Protein AF-A0AAV6NE86-F1 (afdb_monomer_lite)

Secondary structure (DSSP, 8-state):
--HHHHHHHHHHHHHHHHHHHHHS--------SSPPPBTTTBTHHHHHHSGGGHHHHHHHHHHHSTTSEEEEEETTTEEEEEE--HHHHHIIIIITGGG---HHHHHHHHHHHHTTSTTT--HHHHHHHHHHHHHHHH-HHHHHHHHHHHHHHIIIIIHHHHHHHHHTT--EEHHHHHHHHHHHHHHHHHHS----SSSTTS-TTHHHHHHHHHHHHHHHHGGG-SSTTHHHHHHHTT-THHHHHHHHHHHHHHHHHHHHHHHHHHHHH-------SHHHHHHH-TT---HHHHHHHHHHHHHHHHHHHHHHHHHHHHHHHT-HHHHHHHHHHHHHHHHHHTPPTTPPPPHHHHHH-HHHHHHHHHHHHHS-SS--EEEE-SS-EE-TTS-EE-TT-EEEE-HHHHHT-HHHH-TTTTS--GGGGEETTEEPPPPTTTSGGG--GGG--TTHHHHHHHHHHHHHHHHHHEEEEES-SSSPPPEEESSSEEETT--EEEEEE-TT--PPP-PPPPP------TTSSTTS-SS----------S-EEEEETTEEEEEEE--S----TTS-HHHHHHHTT-HHHHT---SSTT-B-SS-EEEEEE-TTSSEEEEEETTTTEEEEEETTTTEEEEEEE-SS-EEEEEE-SSSTTEEEEEETTSEEEEEETTEEEEEEE-SS-EEEEEEETTTTEEEEEESSSEEEEEETTTTEEEEEEEPSSSSEEEEEE-TTT-EEEEEETTSEEEEEETTS-SSEEEEEESSGGGT-SSPPEEEEEE-SSSSSEEEEEETTSEEEEEETT-SSEEEEEE-SS-----EEEEE--TT-SSPEEEEE-SS-EEEE-TTT--EEEEE--SSS-EEEEEE-TTSSEEEEEESSSB--EEE-TTT-PPPGGGTHHHHHHHHHHHS----TTTTEEEEEHHHHHHTT-GGGTTSTTSEEETTEEEEEHHHHHHHHHHH-TTHHHHHHHHHHHHHHHHHHHHHT-

Structure (mmCIF, N/CA/C/O backbone):
data_AF-A0AAV6NE86-F1
#
_entry.id   AF-A0AAV6NE86-F1
#
loop_
_atom_site.group_PDB
_atom_site.id
_atom_site.type_symbol
_atom_site.label_atom_id
_atom_site.label_alt_id
_atom_site.label_comp_id
_atom_site.label_asym_id
_atom_site.label_entity_id
_atom_site.label_seq_id
_atom_site.pdbx_PDB_ins_code
_atom_site.Cartn_x
_atom_site.Cartn_y
_atom_site.Cartn_z
_atom_site.occupancy
_atom_site.B_iso_or_equiv
_atom_site.auth_seq_id
_atom_site.auth_comp_id
_atom_site.auth_asym_id
_atom_site.auth_atom_id
_atom_site.pdbx_PDB_model_num
ATOM 1 N N . MET A 1 1 ? 44.691 40.812 -52.813 1.00 49.66 1 MET A N 1
ATOM 2 C CA . MET A 1 1 ? 43.384 41.120 -52.180 1.00 49.66 1 MET A CA 1
ATOM 3 C C . MET A 1 1 ? 42.414 39.935 -52.350 1.00 49.66 1 MET A C 1
ATOM 5 O O . MET A 1 1 ? 41.207 40.100 -52.231 1.00 49.66 1 MET A O 1
ATOM 9 N N . ASP A 1 2 ? 42.931 38.711 -52.539 1.00 48.22 2 ASP A N 1
ATOM 10 C CA . ASP A 1 2 ? 42.205 37.629 -53.237 1.00 48.22 2 ASP A CA 1
ATOM 11 C C . ASP A 1 2 ? 41.747 36.470 -52.336 1.00 48.22 2 ASP A C 1
ATOM 13 O O . ASP A 1 2 ? 41.069 35.543 -52.777 1.00 48.22 2 ASP A O 1
ATOM 17 N N . ILE A 1 3 ? 42.058 36.540 -51.039 1.00 52.94 3 ILE A N 1
ATOM 18 C CA . ILE A 1 3 ? 41.616 35.549 -50.041 1.00 52.94 3 ILE A CA 1
ATOM 19 C C . ILE A 1 3 ? 40.160 35.823 -49.604 1.00 52.94 3 ILE A C 1
ATOM 21 O O . ILE A 1 3 ? 39.431 34.913 -49.221 1.00 52.94 3 ILE A O 1
ATOM 25 N N . SER A 1 4 ? 39.692 37.070 -49.736 1.00 57.72 4 SER A N 1
ATOM 26 C CA . SER A 1 4 ? 38.316 37.471 -49.406 1.00 57.72 4 SER A CA 1
ATOM 27 C C . SER A 1 4 ? 37.292 36.912 -50.405 1.00 57.72 4 SER A C 1
ATOM 29 O O . SER A 1 4 ? 36.271 36.353 -50.006 1.00 57.72 4 SER A O 1
ATOM 31 N N . ALA A 1 5 ? 37.591 36.979 -51.707 1.00 57.41 5 ALA A N 1
ATOM 32 C CA . ALA A 1 5 ? 36.665 36.554 -52.757 1.00 57.41 5 ALA A CA 1
ATOM 33 C C . ALA A 1 5 ? 36.479 35.029 -52.802 1.00 57.41 5 ALA A C 1
ATOM 35 O O . ALA A 1 5 ? 35.362 34.549 -52.979 1.00 57.41 5 ALA A O 1
ATOM 36 N N . THR A 1 6 ? 37.549 34.260 -52.582 1.00 60.69 6 THR A N 1
ATOM 37 C CA . THR A 1 6 ? 37.505 32.788 -52.550 1.00 60.69 6 THR A CA 1
ATOM 38 C C . THR A 1 6 ? 36.784 32.262 -51.310 1.00 60.69 6 THR A C 1
ATOM 40 O O . THR A 1 6 ? 35.964 31.354 -51.430 1.00 60.69 6 THR A O 1
ATOM 43 N N . ALA A 1 7 ? 36.990 32.877 -50.141 1.00 63.50 7 ALA A N 1
ATOM 44 C CA . ALA A 1 7 ? 36.232 32.553 -48.933 1.00 63.50 7 ALA A CA 1
ATOM 45 C C . ALA A 1 7 ? 34.741 32.910 -49.073 1.00 63.50 7 ALA A C 1
ATOM 47 O O . ALA A 1 7 ? 33.882 32.138 -48.645 1.00 63.50 7 ALA A O 1
ATOM 48 N N . PHE A 1 8 ? 34.418 34.036 -49.718 1.00 69.31 8 PHE A N 1
ATOM 49 C CA . PHE A 1 8 ? 33.035 34.449 -49.964 1.00 69.31 8 PHE A CA 1
ATOM 50 C C . PHE A 1 8 ? 32.337 33.550 -50.996 1.00 69.31 8 PHE A C 1
ATOM 52 O O . PHE A 1 8 ? 31.197 33.141 -50.782 1.00 69.31 8 PHE A O 1
ATOM 59 N N . LEU A 1 9 ? 33.027 33.159 -52.073 1.00 66.00 9 LEU A N 1
ATOM 60 C CA . LEU A 1 9 ? 32.539 32.177 -53.050 1.00 66.00 9 LEU A CA 1
ATOM 61 C C . LEU A 1 9 ? 32.352 30.793 -52.422 1.00 66.00 9 LEU A C 1
ATOM 63 O O . LEU A 1 9 ? 31.357 30.131 -52.689 1.00 66.00 9 LEU A O 1
ATOM 67 N N . PHE A 1 10 ? 33.246 30.374 -51.526 1.00 73.12 10 PHE A N 1
ATOM 68 C CA . PHE A 1 10 ? 33.111 29.104 -50.816 1.00 73.12 10 PHE A CA 1
ATOM 69 C C . PHE A 1 10 ? 31.950 29.126 -49.810 1.00 73.12 10 PHE A C 1
ATOM 71 O O . PHE A 1 10 ? 31.172 28.180 -49.756 1.00 73.12 10 PHE A O 1
ATOM 78 N N . LEU A 1 11 ? 31.769 30.219 -49.059 1.00 71.62 11 LEU A N 1
ATOM 79 C CA . LEU A 1 11 ? 30.644 30.397 -48.129 1.00 71.62 11 LEU A CA 1
ATOM 80 C C . LEU A 1 11 ? 29.297 30.516 -48.854 1.00 71.62 11 LEU A C 1
ATOM 82 O O . LEU A 1 11 ? 28.306 29.948 -48.395 1.00 71.62 11 LEU A O 1
ATOM 86 N N . THR A 1 12 ? 29.248 31.207 -49.996 1.00 67.56 12 THR A N 1
ATOM 87 C CA . THR A 1 12 ? 28.037 31.303 -50.829 1.00 67.56 12 THR A CA 1
ATOM 88 C C . THR A 1 12 ? 27.734 29.987 -51.540 1.00 67.56 12 THR A C 1
ATOM 90 O O . THR A 1 12 ? 26.573 29.598 -51.584 1.00 67.56 12 THR A O 1
ATOM 93 N N . PHE A 1 13 ? 28.744 29.239 -51.991 1.00 72.44 13 PHE A N 1
ATOM 94 C CA . PHE A 1 13 ? 28.580 27.891 -52.542 1.00 72.44 13 PHE A CA 1
ATOM 95 C C . PHE A 1 13 ? 28.132 26.880 -51.479 1.00 72.44 13 PHE A C 1
ATOM 97 O O . PHE A 1 13 ? 27.242 26.075 -51.739 1.00 72.44 13 PHE A O 1
ATOM 104 N N . LEU A 1 14 ? 28.673 26.954 -50.257 1.00 68.94 14 LEU A N 1
ATOM 105 C CA . LEU A 1 14 ? 28.246 26.129 -49.124 1.00 68.94 14 LEU A CA 1
ATOM 106 C C . LEU A 1 14 ? 26.809 26.470 -48.703 1.00 68.94 14 LEU A C 1
ATOM 108 O O . LEU A 1 14 ? 26.023 25.566 -48.437 1.00 68.94 14 LEU A O 1
ATOM 112 N N . SER A 1 15 ? 26.452 27.758 -48.701 1.00 67.06 15 SER A N 1
ATOM 113 C CA . SER A 1 15 ? 25.092 28.265 -48.474 1.00 67.06 15 SER A CA 1
ATOM 114 C C . SER A 1 15 ? 24.114 27.797 -49.559 1.00 67.06 15 SER A C 1
ATOM 116 O O . SER A 1 15 ? 23.041 27.296 -49.233 1.00 67.06 15 SER A O 1
ATOM 118 N N . LEU A 1 16 ? 24.504 27.866 -50.838 1.00 64.06 16 LEU A N 1
ATOM 119 C CA . LEU A 1 16 ? 23.709 27.409 -51.980 1.00 64.06 16 LEU A CA 1
ATOM 120 C C . LEU A 1 16 ? 23.553 25.883 -51.981 1.00 64.06 16 LEU A C 1
ATOM 122 O O . LEU A 1 16 ? 22.466 25.385 -52.246 1.00 64.06 16 LEU A O 1
ATOM 126 N N . CYS A 1 17 ? 24.597 25.133 -51.619 1.00 59.19 17 CYS A N 1
ATOM 127 C CA . CYS A 1 17 ? 24.528 23.682 -51.446 1.00 59.19 17 CYS A CA 1
ATOM 128 C C . CYS A 1 17 ? 23.658 23.295 -50.246 1.00 59.19 17 CYS A C 1
ATOM 130 O O . CYS A 1 17 ? 22.876 22.356 -50.357 1.00 59.19 17 CYS A O 1
ATOM 132 N N . LEU A 1 18 ? 23.727 24.021 -49.121 1.00 63.84 18 LEU A N 1
ATOM 133 C CA . LEU A 1 18 ? 22.814 23.826 -47.989 1.00 63.84 18 LEU A CA 1
ATOM 134 C C . LEU A 1 18 ? 21.371 24.162 -48.375 1.00 63.84 18 LEU A C 1
ATOM 136 O O . LEU A 1 18 ? 20.464 23.424 -48.009 1.00 63.84 18 LEU A O 1
ATOM 140 N N . TYR A 1 19 ? 21.155 25.241 -49.126 1.00 67.56 19 TYR A N 1
ATOM 141 C CA . TYR A 1 19 ? 19.842 25.643 -49.620 1.00 67.56 19 TYR A CA 1
ATOM 142 C C . TYR A 1 19 ? 19.276 24.592 -50.582 1.00 67.56 19 TYR A C 1
ATOM 144 O O . TYR A 1 19 ? 18.163 24.117 -50.384 1.00 67.56 19 TYR A O 1
ATOM 152 N N . LEU A 1 20 ? 20.065 24.129 -51.554 1.00 55.34 20 LEU A N 1
ATOM 153 C CA . LEU A 1 20 ? 19.674 23.065 -52.476 1.00 55.34 20 LEU A CA 1
ATOM 154 C C . LEU A 1 20 ? 19.482 21.720 -51.760 1.00 55.34 20 LEU A C 1
ATOM 156 O O . LEU A 1 20 ? 18.562 21.002 -52.110 1.00 55.34 20 LEU A O 1
ATOM 160 N N . LEU A 1 21 ? 20.247 21.382 -50.718 1.00 56.59 21 LEU A N 1
ATOM 161 C CA . LEU A 1 21 ? 20.030 20.159 -49.924 1.00 56.59 21 LEU A CA 1
ATOM 162 C C . LEU A 1 21 ? 18.812 20.247 -48.987 1.00 56.59 21 LEU A C 1
ATOM 164 O O . LEU A 1 21 ? 18.189 19.225 -48.701 1.00 56.59 21 LEU A O 1
ATOM 168 N N . LEU A 1 22 ? 18.461 21.445 -48.509 1.00 54.91 22 LEU A N 1
ATOM 169 C CA . LEU A 1 22 ? 17.277 21.686 -47.674 1.00 54.91 22 LEU A CA 1
ATOM 170 C C . LEU A 1 22 ? 15.984 21.811 -48.504 1.00 54.91 22 LEU A C 1
ATOM 172 O O . LEU A 1 22 ? 14.922 21.433 -48.008 1.00 54.91 22 LEU A O 1
ATOM 176 N N . PHE A 1 23 ? 16.067 22.304 -49.749 1.00 53.22 23 PHE A N 1
ATOM 177 C CA . PHE A 1 23 ? 14.921 22.568 -50.635 1.00 53.22 23 PHE A CA 1
ATOM 178 C C . PHE A 1 23 ? 14.809 21.644 -51.861 1.00 53.22 23 PHE A C 1
ATOM 180 O O . PHE A 1 23 ? 13.766 21.656 -52.518 1.00 53.22 23 PHE A O 1
ATOM 187 N N . ALA A 1 24 ? 15.800 20.796 -52.166 1.00 47.47 24 ALA A N 1
ATOM 188 C CA . ALA A 1 24 ? 15.628 19.714 -53.135 1.00 47.47 24 ALA A CA 1
ATOM 189 C C . ALA A 1 24 ? 14.620 18.716 -52.568 1.00 47.47 24 ALA A C 1
ATOM 191 O O . ALA A 1 24 ? 14.929 17.898 -51.703 1.00 47.47 24 ALA A O 1
ATOM 192 N N . SER A 1 25 ? 13.383 18.819 -53.047 1.00 45.72 25 SER A N 1
ATOM 193 C CA . SER A 1 25 ? 12.299 17.910 -52.706 1.00 45.72 25 SER A CA 1
ATOM 194 C C . SER A 1 25 ? 12.696 16.478 -53.083 1.00 45.72 25 SER A C 1
ATOM 196 O O . SER A 1 25 ? 12.828 16.183 -54.276 1.00 45.72 25 SER A O 1
ATOM 198 N N . PRO A 1 26 ? 12.890 15.555 -52.122 1.00 43.66 26 PRO A N 1
ATOM 199 C CA . PRO A 1 26 ? 13.031 14.159 -52.479 1.00 43.66 26 PRO A CA 1
ATOM 200 C C . PRO A 1 26 ? 11.670 13.671 -52.984 1.00 43.66 26 PRO A C 1
ATOM 202 O O . PRO A 1 26 ? 10.640 13.877 -52.332 1.00 43.66 26 PRO A O 1
ATOM 205 N N . LYS A 1 27 ? 11.672 13.035 -54.164 1.00 39.41 27 LYS A N 1
ATOM 206 C CA . LYS A 1 27 ? 10.519 12.321 -54.735 1.00 39.41 27 LYS A CA 1
ATOM 207 C C . LYS A 1 27 ? 9.804 11.541 -53.627 1.00 39.41 27 LYS A C 1
ATOM 209 O O . LYS A 1 27 ? 10.462 10.846 -52.856 1.00 39.41 27 LYS A O 1
ATOM 214 N N . LYS A 1 28 ? 8.471 11.680 -53.557 1.00 40.34 28 LYS A N 1
ATOM 215 C CA . LYS A 1 28 ? 7.574 11.025 -52.586 1.00 40.34 28 LYS A CA 1
ATOM 216 C C . LYS A 1 28 ? 7.933 9.539 -52.427 1.00 40.34 28 LYS A C 1
ATOM 218 O O . LYS A 1 28 ? 7.476 8.710 -53.209 1.00 40.34 28 LYS A O 1
ATOM 223 N N . SER A 1 29 ? 8.722 9.210 -51.406 1.00 34.62 29 SER A N 1
ATOM 224 C CA . SER A 1 29 ? 8.884 7.836 -50.940 1.00 34.62 29 SER A CA 1
ATOM 225 C C . SER A 1 29 ? 7.666 7.488 -50.093 1.00 34.62 29 SER A C 1
ATOM 227 O O . SER A 1 29 ? 7.395 8.135 -49.080 1.00 34.62 29 SER A O 1
ATOM 229 N N . LYS A 1 30 ? 6.904 6.489 -50.538 1.00 38.59 30 LYS A N 1
ATOM 230 C CA . LYS A 1 30 ? 5.772 5.900 -49.817 1.00 38.59 30 LYS A CA 1
ATOM 231 C C . LYS A 1 30 ? 6.273 4.950 -48.714 1.00 38.59 30 LYS A C 1
ATOM 233 O O . LYS A 1 30 ? 5.999 3.758 -48.782 1.00 38.59 30 LYS A O 1
ATOM 238 N N . SER A 1 31 ? 7.012 5.440 -47.714 1.00 39.81 31 SER A N 1
ATOM 239 C CA . SER A 1 31 ? 7.367 4.616 -46.543 1.00 39.81 31 SER A CA 1
ATOM 240 C C . SER A 1 31 ? 6.928 5.279 -45.233 1.00 39.81 31 SER A C 1
ATOM 242 O O . SER A 1 31 ? 7.507 6.275 -44.813 1.00 39.81 31 SER A O 1
ATOM 244 N N . ASN A 1 32 ? 5.863 4.710 -44.666 1.00 42.12 32 ASN A N 1
ATOM 245 C CA . ASN A 1 32 ? 5.254 4.828 -43.336 1.00 42.12 32 ASN A CA 1
ATOM 246 C C . ASN A 1 32 ? 5.657 5.996 -42.404 1.00 42.12 32 ASN A C 1
ATOM 248 O O . ASN A 1 32 ? 6.771 6.093 -41.899 1.00 42.12 32 ASN A O 1
ATOM 252 N N . GLN A 1 33 ? 4.637 6.828 -42.170 1.00 63.97 33 GLN A N 1
ATOM 253 C CA . GLN A 1 33 ? 4.436 7.948 -41.240 1.00 63.97 33 GLN A CA 1
ATOM 254 C C . GLN A 1 33 ? 5.296 7.940 -39.956 1.00 63.97 33 GLN A C 1
ATOM 256 O O . GLN A 1 33 ? 5.118 7.092 -39.090 1.00 63.97 33 GLN A O 1
ATOM 261 N N . GLY A 1 34 ? 6.171 8.947 -39.824 1.00 73.12 34 GLY A N 1
ATOM 262 C CA . GLY A 1 34 ? 7.024 9.258 -38.665 1.00 73.12 34 GLY A CA 1
ATOM 263 C C . GLY A 1 34 ? 7.675 10.645 -38.826 1.00 73.12 34 GLY A C 1
ATOM 264 O O . GLY A 1 34 ? 7.339 11.374 -39.765 1.00 73.12 34 GLY A O 1
ATOM 265 N N . PHE A 1 35 ? 8.615 11.052 -37.957 1.00 82.25 35 PHE A N 1
ATOM 266 C CA . PHE A 1 35 ? 9.333 12.323 -38.158 1.00 82.25 35 PHE A CA 1
ATOM 267 C C . PHE A 1 35 ? 10.110 12.305 -39.484 1.00 82.25 35 PHE A C 1
ATOM 269 O O . PHE A 1 35 ? 10.888 11.394 -39.756 1.00 82.25 35 PHE A O 1
ATOM 276 N N . LYS A 1 36 ? 9.955 13.344 -40.312 1.00 80.38 36 LYS A N 1
ATOM 277 C CA . LYS A 1 36 ? 10.674 13.425 -41.591 1.00 80.38 36 LYS A CA 1
ATOM 278 C C . LYS A 1 36 ? 12.171 13.657 -41.351 1.00 80.38 36 LYS A C 1
ATOM 280 O O . LYS A 1 36 ? 12.570 14.653 -40.745 1.00 80.38 36 LYS A O 1
ATOM 285 N N . HIS A 1 37 ? 12.993 12.745 -41.863 1.00 79.06 37 HIS A N 1
ATOM 286 C CA . HIS A 1 37 ? 14.447 12.797 -41.748 1.00 79.06 37 HIS A CA 1
ATOM 287 C C . HIS A 1 37 ? 15.079 13.388 -43.012 1.00 79.06 37 HIS A C 1
ATOM 289 O O . HIS A 1 37 ? 14.905 12.856 -44.107 1.00 79.06 37 HIS A O 1
ATOM 295 N N . PHE A 1 38 ? 15.842 14.471 -42.858 1.00 79.31 38 PHE A N 1
ATOM 296 C CA . PHE A 1 38 ? 16.691 15.017 -43.916 1.00 79.31 38 PHE A CA 1
ATOM 297 C C . PHE A 1 38 ? 18.085 14.374 -43.856 1.00 79.31 38 PHE A C 1
ATOM 299 O O . PHE A 1 38 ? 18.588 14.115 -42.752 1.00 79.31 38 PHE A O 1
ATOM 306 N N . PRO A 1 39 ? 18.738 14.121 -45.006 1.00 70.19 39 PRO A N 1
ATOM 307 C CA . PRO A 1 39 ? 20.107 13.614 -45.020 1.00 70.19 39 PRO A CA 1
ATOM 308 C C . PRO A 1 39 ? 21.033 14.587 -44.269 1.00 70.19 39 PRO A C 1
ATOM 310 O O . PRO A 1 39 ? 20.902 15.802 -44.394 1.00 70.19 39 PRO A O 1
ATOM 313 N N . ILE A 1 40 ? 21.949 14.048 -43.454 1.00 70.94 40 ILE A N 1
ATOM 314 C CA . ILE A 1 40 ? 22.942 14.769 -42.623 1.00 70.94 40 ILE A CA 1
ATOM 315 C C . ILE A 1 40 ? 22.350 15.541 -41.424 1.00 70.94 40 ILE A C 1
ATOM 317 O O . ILE A 1 40 ? 22.837 15.390 -40.303 1.00 70.94 40 ILE A O 1
ATOM 321 N N . VAL A 1 41 ? 21.290 16.331 -41.614 1.00 76.25 41 VAL A N 1
ATOM 322 C CA . VAL A 1 41 ? 20.736 17.232 -40.576 1.00 76.25 41 VAL A CA 1
ATOM 323 C C . VAL A 1 41 ? 19.583 16.595 -39.771 1.00 76.25 41 VAL A C 1
ATOM 325 O O . VAL A 1 41 ? 19.128 17.147 -38.765 1.00 76.25 41 VAL A O 1
ATOM 328 N N . GLY A 1 42 ? 19.117 15.403 -40.158 1.00 82.94 42 GLY A N 1
ATOM 329 C CA . GLY A 1 42 ? 18.079 14.664 -39.435 1.00 82.94 42 GLY A CA 1
ATOM 330 C C . GLY A 1 42 ? 16.750 15.427 -39.378 1.00 82.94 42 GLY A C 1
ATOM 331 O O . GLY A 1 42 ? 16.276 15.919 -40.393 1.00 82.94 42 GLY A O 1
ATOM 332 N N . THR A 1 43 ? 16.135 15.528 -38.199 1.00 85.00 43 THR A N 1
ATOM 333 C CA . THR A 1 43 ? 14.859 16.224 -37.937 1.00 85.00 43 THR A CA 1
ATOM 334 C C . THR A 1 43 ? 15.037 17.693 -37.530 1.00 85.00 43 THR A C 1
ATOM 336 O O . THR A 1 43 ? 14.054 18.376 -37.239 1.00 85.00 43 THR A O 1
ATOM 339 N N . LEU A 1 44 ? 16.274 18.210 -37.498 1.00 84.00 44 LEU A N 1
ATOM 340 C CA . LEU A 1 44 ? 16.584 19.537 -36.953 1.00 84.00 44 LEU A CA 1
ATOM 341 C C . LEU A 1 44 ? 15.855 20.703 -37.658 1.00 84.00 44 LEU A C 1
ATOM 343 O O . LEU A 1 44 ? 15.367 21.569 -36.934 1.00 84.00 44 LEU A O 1
ATOM 347 N N . PRO A 1 45 ? 15.718 20.760 -39.002 1.00 84.50 45 PRO A N 1
ATOM 348 C CA . PRO A 1 45 ? 15.017 21.872 -39.655 1.00 84.50 45 PRO A CA 1
ATOM 349 C C . PRO A 1 45 ? 13.543 21.969 -39.239 1.00 84.50 45 PRO A C 1
ATOM 351 O O . PRO A 1 45 ? 13.062 23.043 -38.887 1.00 84.50 45 PRO A O 1
ATOM 354 N N . LEU A 1 46 ? 12.839 20.831 -39.196 1.00 84.50 46 LEU A N 1
ATOM 355 C CA . LEU A 1 46 ? 11.439 20.777 -38.761 1.00 84.50 46 LEU A CA 1
ATOM 356 C C . LEU A 1 46 ? 11.286 21.070 -37.273 1.00 84.50 46 LEU A C 1
ATOM 358 O O . LEU A 1 46 ? 10.328 21.731 -36.881 1.00 84.50 46 LEU A O 1
ATOM 362 N N . PHE A 1 47 ? 12.245 20.626 -36.461 1.00 85.69 47 PHE A N 1
ATOM 363 C CA . PHE A 1 47 ? 12.297 20.967 -35.047 1.00 85.69 47 PHE A CA 1
ATOM 364 C C . PHE A 1 47 ? 12.462 22.479 -34.834 1.00 85.69 47 PHE A C 1
ATOM 366 O O . PHE A 1 47 ? 11.782 23.045 -33.988 1.00 85.69 47 PHE A O 1
ATOM 373 N N . LEU A 1 48 ? 13.322 23.156 -35.605 1.00 86.12 48 LEU A N 1
ATOM 374 C CA . LEU A 1 48 ? 13.520 24.606 -35.492 1.00 86.12 48 LEU A CA 1
ATOM 375 C C . LEU A 1 48 ? 12.293 25.406 -35.934 1.00 86.12 48 LEU A C 1
ATOM 377 O O . LEU A 1 48 ? 11.977 26.404 -35.290 1.00 86.12 48 LEU A O 1
ATOM 381 N N . LEU A 1 49 ? 11.597 24.957 -36.982 1.00 86.56 49 LEU A N 1
ATOM 382 C CA . LEU A 1 49 ? 10.352 25.573 -37.452 1.00 86.56 49 LEU A CA 1
ATOM 383 C C . LEU A 1 49 ? 9.199 25.405 -36.453 1.00 86.56 49 LEU A C 1
ATOM 385 O O . LEU A 1 49 ? 8.391 26.314 -36.306 1.00 86.56 49 LEU A O 1
ATOM 389 N N . ASN A 1 50 ? 9.133 24.264 -35.759 1.00 87.56 50 ASN A N 1
ATOM 390 C CA . ASN A 1 50 ? 8.042 23.924 -34.839 1.00 87.56 50 ASN A CA 1
ATOM 391 C C . ASN A 1 50 ? 8.426 24.025 -33.354 1.00 87.56 50 ASN A C 1
ATOM 393 O O . ASN A 1 50 ? 7.675 23.570 -32.494 1.00 87.56 50 ASN A O 1
ATOM 397 N N . ARG A 1 51 ? 9.575 24.627 -33.020 1.00 84.50 51 ARG A N 1
ATOM 398 C CA . ARG A 1 51 ? 10.096 24.694 -31.639 1.00 84.50 51 ARG A CA 1
ATOM 399 C C . ARG A 1 51 ? 9.132 25.345 -30.648 1.00 84.50 51 A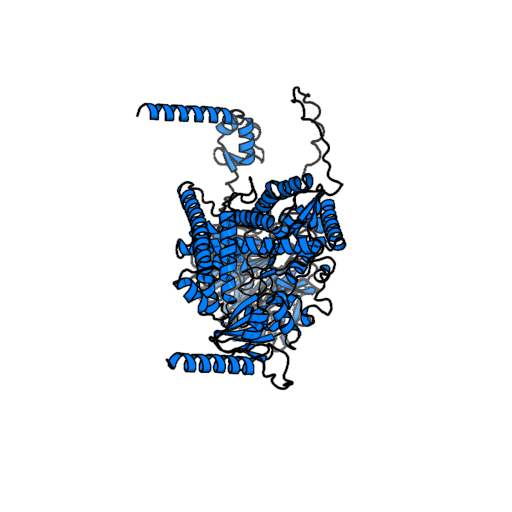RG A C 1
ATOM 401 O O . ARG A 1 51 ? 9.127 24.971 -29.483 1.00 84.50 51 ARG A O 1
ATOM 408 N N . HIS A 1 52 ? 8.351 26.327 -31.099 1.00 84.69 52 HIS A N 1
ATOM 409 C CA . HIS A 1 52 ? 7.372 27.059 -30.289 1.00 84.69 52 HIS A CA 1
ATOM 410 C C . HIS A 1 52 ? 6.083 26.269 -30.066 1.00 84.69 52 HIS A C 1
ATOM 412 O O . HIS A 1 52 ? 5.349 26.577 -29.141 1.00 84.69 52 HIS A O 1
ATOM 418 N N . ARG A 1 53 ? 5.820 25.257 -30.899 1.00 87.88 53 ARG A N 1
ATOM 419 C CA . ARG A 1 53 ? 4.641 24.382 -30.840 1.00 87.88 53 ARG A CA 1
ATOM 420 C C . ARG A 1 53 ? 5.028 22.911 -30.683 1.00 87.88 53 ARG A C 1
ATOM 422 O O . ARG A 1 53 ? 4.414 22.028 -31.271 1.00 87.88 53 ARG A O 1
ATOM 429 N N . PHE A 1 54 ? 6.117 22.645 -29.960 1.00 89.56 54 PHE A N 1
ATOM 430 C CA . PHE A 1 54 ? 6.747 21.322 -29.935 1.00 89.56 54 PHE A CA 1
ATOM 431 C C . PHE A 1 54 ? 5.791 20.207 -29.479 1.00 89.56 54 PHE A C 1
ATOM 433 O O . PHE A 1 54 ? 5.824 19.117 -30.053 1.00 89.56 54 PHE A O 1
ATOM 440 N N . LEU A 1 55 ? 4.932 20.479 -28.490 1.00 90.69 55 LEU A N 1
ATOM 441 C CA . LEU A 1 55 ? 3.956 19.509 -27.979 1.00 90.69 55 LEU A CA 1
ATOM 442 C C . LEU A 1 55 ? 2.899 19.165 -29.034 1.00 90.69 55 LEU A C 1
ATOM 444 O O . LEU A 1 55 ? 2.676 17.988 -29.307 1.00 90.69 55 LEU A O 1
ATOM 448 N N . ASP A 1 56 ? 2.304 20.173 -29.674 1.00 91.06 56 ASP A N 1
ATOM 449 C CA . ASP A 1 56 ? 1.287 19.951 -30.712 1.00 91.06 56 ASP A CA 1
ATOM 450 C C . ASP A 1 56 ? 1.895 19.253 -31.926 1.00 91.06 56 ASP A C 1
ATOM 452 O O . ASP A 1 56 ? 1.392 18.229 -32.376 1.00 91.06 56 ASP A O 1
ATOM 456 N N . TRP A 1 57 ? 3.047 19.738 -32.395 1.00 91.50 57 TRP A N 1
ATOM 457 C CA . TRP A 1 57 ? 3.739 19.170 -33.549 1.00 91.50 57 TRP A CA 1
ATOM 458 C C . TRP A 1 57 ? 4.113 17.701 -33.337 1.00 91.50 57 TRP A C 1
ATOM 460 O O . TRP A 1 57 ? 3.912 16.869 -34.220 1.00 91.50 57 TRP A O 1
ATOM 470 N N . SER A 1 58 ? 4.661 17.352 -32.173 1.00 91.56 58 SER A N 1
ATOM 471 C CA . SER A 1 58 ? 4.986 15.953 -31.889 1.00 91.56 58 SER A CA 1
ATOM 472 C C . SER A 1 58 ? 3.730 15.105 -31.679 1.00 91.56 58 SER A C 1
ATOM 474 O O . SER A 1 58 ? 3.716 13.961 -32.123 1.00 91.56 58 SER A O 1
ATOM 476 N N . THR A 1 59 ? 2.650 15.659 -31.121 1.00 93.00 59 THR A N 1
ATOM 477 C CA . THR A 1 59 ? 1.344 14.983 -31.033 1.00 93.00 59 THR A CA 1
ATOM 478 C C . THR A 1 59 ? 0.776 14.665 -32.419 1.00 93.00 59 THR A C 1
ATOM 480 O O . THR A 1 59 ? 0.381 13.525 -32.655 1.00 93.00 59 THR A O 1
ATOM 483 N N . GLU A 1 60 ? 0.803 15.619 -33.354 1.00 92.06 60 GLU A N 1
ATOM 484 C CA . GLU A 1 60 ? 0.385 15.432 -34.754 1.00 92.06 60 GLU A CA 1
ATOM 485 C C . GLU A 1 60 ? 1.225 14.366 -35.468 1.00 92.06 60 GLU A C 1
ATOM 487 O O . GLU A 1 60 ? 0.714 13.567 -36.252 1.00 92.06 60 GLU A O 1
ATOM 492 N N . VAL A 1 61 ? 2.536 14.330 -35.218 1.00 91.25 61 VAL A N 1
ATOM 493 C CA . VAL A 1 61 ? 3.395 13.292 -35.799 1.00 91.25 61 VAL A CA 1
ATOM 494 C C . VAL A 1 61 ? 3.023 11.920 -35.238 1.00 91.25 61 VAL A C 1
ATOM 496 O O . VAL A 1 61 ? 2.885 10.975 -36.012 1.00 91.25 61 VAL A O 1
ATOM 499 N N . LEU A 1 62 ? 2.833 11.800 -33.921 1.00 92.75 62 LEU A N 1
ATOM 500 C CA . LEU A 1 62 ? 2.507 10.527 -33.272 1.00 92.75 62 LEU A CA 1
ATOM 501 C C . LEU A 1 62 ? 1.117 10.010 -33.656 1.00 92.75 62 LEU A C 1
ATOM 503 O O . LEU A 1 62 ? 0.982 8.807 -33.853 1.00 92.75 62 LEU A O 1
ATOM 507 N N . SER A 1 63 ? 0.115 10.881 -33.810 1.00 90.62 63 SER A N 1
ATOM 508 C CA . SER A 1 63 ? -1.235 10.475 -34.231 1.00 90.62 63 SER A CA 1
ATOM 509 C C . SER A 1 63 ? -1.252 9.915 -35.655 1.00 90.62 63 SER A C 1
ATOM 511 O O . SER A 1 63 ? -1.984 8.970 -35.945 1.00 90.62 63 SER A O 1
ATOM 513 N N . ASN A 1 64 ? -0.385 10.439 -36.526 1.00 88.81 64 ASN A N 1
ATOM 514 C CA . ASN A 1 64 ? -0.197 9.924 -37.877 1.00 88.81 64 ASN A CA 1
ATOM 515 C C . ASN A 1 64 ? 0.573 8.592 -37.919 1.00 88.81 64 ASN A C 1
ATOM 517 O O . ASN A 1 64 ? 0.524 7.915 -38.938 1.00 88.81 64 ASN A O 1
ATOM 521 N N . CYS A 1 65 ? 1.289 8.197 -36.861 1.00 87.62 65 CYS A N 1
ATOM 522 C CA . CYS A 1 65 ? 2.026 6.928 -36.820 1.00 87.62 65 CYS A CA 1
ATOM 523 C C . CYS A 1 65 ? 1.086 5.765 -36.471 1.00 87.62 65 CYS A C 1
ATOM 525 O O . CYS A 1 65 ? 0.255 5.885 -35.575 1.00 87.62 65 CYS A O 1
ATOM 527 N N . GLN A 1 66 ? 1.240 4.594 -37.098 1.00 84.12 66 GLN A N 1
ATOM 528 C CA . GLN A 1 66 ? 0.376 3.434 -36.815 1.00 84.12 66 GLN A CA 1
ATOM 529 C C . GLN A 1 66 ? 0.528 2.895 -35.381 1.00 84.12 66 GLN A C 1
ATOM 531 O O . GLN A 1 66 ? -0.448 2.463 -34.773 1.00 84.12 66 GLN A O 1
ATOM 536 N N . THR A 1 67 ? 1.739 2.940 -34.829 1.00 86.62 67 THR A N 1
ATOM 537 C CA . THR A 1 67 ? 2.061 2.445 -33.482 1.00 86.62 67 THR A CA 1
ATOM 538 C C . THR A 1 67 ? 2.020 3.535 -32.410 1.00 86.62 67 THR A C 1
ATOM 540 O O . THR A 1 67 ? 2.296 3.245 -31.250 1.00 86.62 67 THR A O 1
ATOM 543 N N . ASN A 1 68 ? 1.694 4.785 -32.770 1.00 92.50 68 ASN A N 1
ATOM 544 C CA . ASN A 1 68 ? 1.858 5.977 -31.928 1.00 92.50 68 ASN A CA 1
ATOM 545 C C . ASN A 1 68 ? 3.300 6.171 -31.401 1.00 92.50 68 ASN A C 1
ATOM 547 O O . ASN A 1 68 ? 3.497 6.790 -30.354 1.00 92.50 68 ASN A O 1
ATOM 551 N N . THR A 1 69 ? 4.308 5.654 -32.109 1.00 92.56 69 THR A N 1
ATOM 552 C CA . THR A 1 69 ? 5.734 5.773 -31.770 1.00 92.56 69 THR A CA 1
ATOM 553 C C . THR A 1 69 ? 6.512 6.267 -32.984 1.00 92.56 69 THR A C 1
ATOM 555 O O . THR A 1 69 ? 6.296 5.793 -34.097 1.00 92.56 69 THR A O 1
ATOM 558 N N . ALA A 1 70 ? 7.429 7.216 -32.781 1.00 92.06 70 ALA A N 1
ATOM 559 C CA . ALA A 1 70 ? 8.232 7.802 -33.848 1.00 92.06 70 ALA A CA 1
ATOM 560 C C . ALA A 1 70 ? 9.700 7.990 -33.436 1.00 92.06 70 ALA A C 1
ATOM 562 O O . ALA A 1 70 ? 10.015 8.424 -32.325 1.00 92.06 70 ALA A O 1
ATOM 563 N N . VAL A 1 71 ? 10.613 7.713 -34.370 1.00 90.00 71 VAL A N 1
ATOM 564 C CA . VAL A 1 71 ? 12.059 7.891 -34.177 1.00 90.00 71 VAL A CA 1
ATOM 565 C C . VAL A 1 71 ? 12.454 9.336 -34.472 1.00 90.00 71 VAL A C 1
ATOM 567 O O . VAL A 1 71 ? 12.073 9.920 -35.483 1.00 90.00 71 VAL A O 1
ATOM 570 N N . PHE A 1 72 ? 13.258 9.924 -33.595 1.00 86.69 72 PHE A N 1
ATOM 571 C CA . PHE A 1 72 ? 13.711 11.303 -33.667 1.00 86.69 72 PHE A CA 1
ATOM 572 C C . PHE A 1 72 ? 15.243 11.375 -33.693 1.00 86.69 72 PHE A C 1
ATOM 574 O O . PHE A 1 72 ? 15.934 10.804 -32.848 1.00 86.69 72 PHE A O 1
ATOM 581 N N . ARG A 1 73 ? 15.804 12.121 -34.655 1.00 84.75 73 ARG A N 1
ATOM 582 C CA . ARG A 1 73 ? 17.256 12.173 -34.887 1.00 84.75 73 ARG A CA 1
ATOM 583 C C . ARG A 1 73 ? 17.747 13.593 -35.149 1.00 84.75 73 ARG A C 1
ATOM 585 O O . ARG A 1 73 ? 17.387 14.171 -36.164 1.00 84.75 73 ARG A O 1
ATOM 592 N N . ARG A 1 74 ? 18.633 14.126 -34.304 1.00 82.56 74 ARG A N 1
ATOM 593 C CA . ARG A 1 74 ? 19.335 15.409 -34.504 1.00 82.56 74 ARG A CA 1
ATOM 594 C C . ARG A 1 74 ? 20.861 15.222 -34.537 1.00 82.56 74 ARG A C 1
ATOM 596 O O . ARG A 1 74 ? 21.368 14.252 -33.965 1.00 82.56 74 ARG A O 1
ATOM 603 N N . PRO A 1 75 ? 21.607 16.164 -35.146 1.00 74.44 75 PRO A N 1
ATOM 604 C CA . PRO A 1 75 ? 23.065 16.218 -35.050 1.00 74.44 75 PRO A CA 1
ATOM 605 C C . PRO A 1 75 ? 23.561 16.257 -33.592 1.00 74.44 75 PRO A C 1
ATOM 607 O O . PRO A 1 75 ? 22.854 16.717 -32.695 1.00 74.44 75 PRO A O 1
ATOM 610 N N . GLY A 1 76 ? 24.791 15.787 -33.350 1.00 69.50 76 GLY A N 1
ATOM 611 C CA . GLY A 1 76 ? 25.405 15.782 -32.013 1.00 69.50 76 GLY A CA 1
ATOM 612 C C . GLY A 1 76 ? 25.039 14.579 -31.133 1.00 69.50 76 GLY A C 1
ATOM 613 O O . GLY A 1 76 ? 24.884 14.745 -29.927 1.00 69.50 76 GLY A O 1
ATOM 614 N N . LYS A 1 77 ? 24.886 13.382 -31.728 1.00 72.44 77 LYS A N 1
ATOM 615 C CA . LYS A 1 77 ? 24.488 12.124 -31.051 1.00 72.44 77 LYS A CA 1
ATOM 616 C C . LYS A 1 77 ? 23.130 12.196 -30.329 1.00 72.44 77 LYS A C 1
ATOM 618 O O . LYS A 1 77 ? 22.873 11.452 -29.391 1.00 72.44 77 LYS A O 1
ATOM 623 N N . VAL A 1 78 ? 22.234 13.082 -30.768 1.00 79.88 78 VAL A N 1
ATOM 624 C CA . VAL A 1 78 ? 20.880 13.200 -30.210 1.00 79.88 78 VAL A CA 1
ATOM 625 C C . VAL A 1 78 ? 19.936 12.301 -30.999 1.00 79.88 78 VAL A C 1
ATOM 627 O O . VAL A 1 78 ? 19.250 12.746 -31.918 1.00 79.88 78 VAL A O 1
ATOM 630 N N . HIS A 1 79 ? 19.934 11.017 -30.659 1.00 87.00 79 HIS A N 1
ATOM 631 C CA . HIS A 1 79 ? 19.040 10.014 -31.233 1.00 87.00 79 HIS A CA 1
ATOM 632 C C . HIS A 1 79 ? 18.068 9.531 -30.159 1.00 87.00 79 HIS A C 1
ATOM 634 O O . HIS A 1 79 ? 18.459 9.395 -28.998 1.00 87.00 79 HIS A O 1
ATOM 640 N N . GLY A 1 80 ? 16.811 9.307 -30.524 1.00 89.81 80 GLY A N 1
ATOM 641 C CA . GLY A 1 80 ? 15.824 8.841 -29.568 1.00 89.81 80 GLY A CA 1
ATOM 642 C C . GLY A 1 80 ? 14.481 8.486 -30.169 1.00 89.81 80 GLY A C 1
ATOM 643 O O . GLY A 1 80 ? 14.254 8.653 -31.363 1.00 89.81 80 GLY A O 1
ATOM 644 N N . VAL A 1 81 ? 13.594 7.997 -29.317 1.00 93.44 81 VAL A N 1
ATOM 645 C CA . VAL A 1 81 ? 12.233 7.588 -29.654 1.00 93.44 81 VAL A CA 1
ATOM 646 C C . VAL A 1 81 ? 11.261 8.422 -28.832 1.00 93.44 81 VAL A C 1
ATOM 648 O O . VAL A 1 81 ? 11.476 8.630 -27.639 1.00 93.44 81 VAL A O 1
ATOM 651 N N . ILE A 1 82 ? 10.201 8.911 -29.469 1.00 94.75 82 ILE A N 1
ATOM 652 C CA . ILE A 1 82 ? 9.072 9.552 -28.797 1.00 94.75 82 ILE A CA 1
ATOM 653 C C . ILE A 1 82 ? 7.862 8.641 -28.987 1.00 94.75 82 ILE A C 1
ATOM 655 O O . ILE A 1 82 ? 7.589 8.212 -30.106 1.00 94.75 82 ILE A O 1
ATOM 659 N N . THR A 1 83 ? 7.152 8.325 -27.908 1.00 95.31 83 THR A N 1
ATOM 660 C CA . THR A 1 83 ? 6.017 7.397 -27.935 1.00 95.31 83 THR A CA 1
ATOM 661 C C . THR A 1 83 ? 4.812 7.938 -27.174 1.00 95.31 83 THR A C 1
ATOM 663 O O . THR A 1 83 ? 4.939 8.626 -26.159 1.00 95.31 83 THR A O 1
ATOM 666 N N . ALA A 1 84 ? 3.629 7.598 -27.669 1.00 95.62 84 ALA A N 1
ATOM 667 C CA . ALA A 1 84 ? 2.359 7.706 -26.971 1.00 95.62 84 ALA A CA 1
ATOM 668 C C . ALA A 1 84 ? 1.681 6.328 -26.828 1.00 95.62 84 ALA A C 1
ATOM 670 O O . ALA A 1 84 ? 0.479 6.260 -26.604 1.00 95.62 84 ALA A O 1
ATOM 671 N N . ASN A 1 85 ? 2.418 5.223 -26.976 1.00 94.94 85 ASN A N 1
ATOM 672 C CA . ASN A 1 85 ? 1.878 3.867 -26.882 1.00 94.94 85 ASN A CA 1
ATOM 673 C C . ASN A 1 85 ? 1.906 3.346 -25.426 1.00 94.94 85 ASN A C 1
ATOM 675 O O . ASN A 1 85 ? 2.997 3.199 -24.870 1.00 94.94 85 ASN A O 1
ATOM 679 N N . PRO A 1 86 ? 0.756 3.000 -24.810 1.00 95.12 86 PRO A N 1
ATOM 680 C CA . PRO A 1 86 ? 0.703 2.508 -23.431 1.00 95.12 86 PRO A CA 1
ATOM 681 C C . PRO A 1 86 ? 1.558 1.262 -23.161 1.00 95.12 86 PRO A C 1
ATOM 683 O O . PRO A 1 86 ? 2.139 1.155 -22.084 1.00 95.12 86 PRO A O 1
ATOM 686 N N . LEU A 1 87 ? 1.681 0.347 -24.130 1.00 95.00 87 LEU A N 1
ATOM 687 C CA . LEU A 1 87 ? 2.486 -0.874 -23.974 1.00 95.00 87 LEU A CA 1
ATOM 688 C C . LEU A 1 87 ? 3.979 -0.548 -23.882 1.00 95.00 87 LEU A C 1
ATOM 690 O O . LEU A 1 87 ? 4.702 -1.112 -23.065 1.00 95.00 87 LEU A O 1
ATOM 694 N N . VAL A 1 88 ? 4.433 0.417 -24.684 1.00 94.81 88 VAL A N 1
ATOM 695 C CA . VAL A 1 88 ? 5.809 0.920 -24.634 1.00 94.81 88 VAL A CA 1
ATOM 696 C C . VAL A 1 88 ? 6.061 1.651 -23.310 1.00 94.81 88 VAL A C 1
ATOM 698 O O . VAL A 1 88 ? 7.122 1.496 -22.711 1.00 94.81 88 VAL A O 1
ATOM 701 N N . VAL A 1 89 ? 5.076 2.403 -22.807 1.00 95.62 89 VAL A N 1
ATOM 702 C CA . VAL A 1 89 ? 5.162 3.070 -21.497 1.00 95.62 89 VAL A CA 1
ATOM 703 C C . VAL A 1 89 ? 5.260 2.060 -20.351 1.00 95.62 89 VAL A C 1
ATOM 705 O O . VAL A 1 89 ? 6.096 2.241 -19.464 1.00 95.62 89 VAL A O 1
ATOM 708 N N . GLU A 1 90 ? 4.463 0.987 -20.364 1.00 95.62 90 GLU A N 1
ATOM 709 C CA . GLU A 1 90 ? 4.591 -0.104 -19.387 1.00 95.62 90 GLU A CA 1
ATOM 710 C C . GLU A 1 90 ? 5.962 -0.777 -19.472 1.00 95.62 90 GLU A C 1
ATOM 712 O O . GLU A 1 90 ? 6.576 -1.051 -18.435 1.00 95.62 90 GLU A O 1
ATOM 717 N N . HIS A 1 91 ? 6.485 -0.961 -20.686 1.00 94.88 91 HIS A N 1
ATOM 718 C CA . HIS A 1 91 ? 7.802 -1.556 -20.875 1.00 94.88 91 HIS A CA 1
ATOM 719 C C . HIS A 1 91 ? 8.913 -0.735 -20.214 1.00 94.88 91 HIS A C 1
ATOM 721 O O . HIS A 1 91 ? 9.701 -1.239 -19.417 1.00 94.88 91 HIS A O 1
ATOM 727 N N . ILE A 1 92 ? 8.912 0.573 -20.473 1.00 94.19 92 ILE A N 1
ATOM 728 C CA . ILE A 1 92 ? 9.919 1.506 -19.956 1.00 94.19 92 ILE A CA 1
ATOM 729 C C . ILE A 1 92 ? 9.814 1.674 -18.434 1.00 94.19 92 ILE A C 1
ATOM 731 O O . ILE A 1 92 ? 10.829 1.768 -17.745 1.00 94.19 92 ILE A O 1
ATOM 735 N N . LEU A 1 93 ? 8.594 1.770 -17.896 1.00 93.62 93 LEU A N 1
ATOM 736 C CA . LEU A 1 93 ? 8.375 2.148 -16.496 1.00 93.62 93 LEU A CA 1
ATOM 737 C C . LEU A 1 93 ? 8.264 0.961 -15.535 1.00 93.62 93 LEU A C 1
ATOM 739 O O . LEU A 1 93 ? 8.410 1.167 -14.328 1.00 93.62 93 LEU A O 1
ATOM 743 N N . LYS A 1 94 ? 7.994 -0.253 -16.030 1.00 92.81 94 LYS A N 1
ATOM 744 C CA . LYS A 1 94 ? 7.759 -1.437 -15.193 1.00 92.81 94 LYS A CA 1
ATOM 745 C C . LYS A 1 94 ? 8.575 -2.653 -15.623 1.00 92.81 94 LYS A C 1
ATOM 747 O O . LYS A 1 94 ? 9.303 -3.170 -14.783 1.00 92.81 94 LYS A O 1
ATOM 752 N N . THR A 1 95 ? 8.473 -3.125 -16.869 1.00 91.44 95 THR A N 1
ATOM 753 C CA . THR A 1 95 ? 9.089 -4.419 -17.245 1.00 91.44 95 THR A CA 1
ATOM 754 C C . THR A 1 95 ? 10.615 -4.343 -17.354 1.00 91.44 95 THR A C 1
ATOM 756 O O . THR A 1 95 ? 11.294 -5.241 -16.872 1.00 91.44 95 THR A O 1
ATOM 759 N N . GLN A 1 96 ? 11.160 -3.266 -17.934 1.00 92.25 96 GLN A N 1
ATOM 760 C CA . GLN A 1 96 ? 12.597 -3.051 -18.158 1.00 92.25 96 GLN A CA 1
ATOM 761 C C . GLN A 1 96 ? 13.107 -1.776 -17.469 1.00 92.25 96 GLN A C 1
ATOM 763 O O . GLN A 1 96 ? 13.945 -1.043 -17.993 1.00 92.25 96 GLN A O 1
ATOM 768 N N . PHE A 1 97 ? 12.615 -1.501 -16.257 1.00 92.25 97 PHE A N 1
ATOM 769 C CA . PHE A 1 97 ? 12.902 -0.265 -15.519 1.00 92.25 97 PHE A CA 1
ATOM 770 C C . PHE A 1 97 ? 14.406 0.045 -15.371 1.00 92.25 97 PHE A C 1
ATOM 772 O O . PHE A 1 97 ? 14.824 1.190 -15.550 1.00 92.25 97 PHE A O 1
ATOM 779 N N . GLU A 1 98 ? 15.239 -0.961 -15.082 1.00 91.75 98 GLU A N 1
ATOM 780 C CA . GLU A 1 98 ? 16.688 -0.769 -14.899 1.00 91.75 98 GLU A CA 1
ATOM 781 C C . GLU A 1 98 ? 17.427 -0.400 -16.195 1.00 91.75 98 GLU A C 1
ATOM 783 O O . GLU A 1 98 ? 18.484 0.243 -16.146 1.00 91.75 98 GLU A O 1
ATOM 788 N N . ASN A 1 99 ? 16.868 -0.769 -17.354 1.00 94.12 99 ASN A N 1
ATOM 789 C CA . ASN A 1 99 ? 17.429 -0.442 -18.661 1.00 94.12 99 ASN A CA 1
ATOM 790 C C . ASN A 1 99 ? 17.123 1.003 -19.093 1.00 94.12 99 ASN A C 1
ATOM 792 O O . ASN A 1 99 ? 17.791 1.529 -19.983 1.00 94.12 99 ASN A O 1
ATOM 796 N N . TYR A 1 100 ? 16.162 1.671 -18.445 1.00 93.94 100 TYR A N 1
ATOM 797 C CA . TYR A 1 100 ? 15.718 3.026 -18.790 1.00 93.94 100 TYR A CA 1
ATOM 798 C C . TYR A 1 100 ? 15.898 4.051 -17.646 1.00 93.94 100 TYR A C 1
ATOM 800 O O . TYR A 1 100 ? 14.923 4.673 -17.202 1.00 93.94 100 TYR A O 1
ATOM 808 N N . PRO A 1 101 ? 17.138 4.302 -17.170 1.00 93.94 101 PRO A N 1
ATOM 809 C CA . PRO A 1 101 ? 17.427 5.404 -16.244 1.00 93.94 101 PRO A CA 1
ATOM 810 C C . PRO A 1 101 ? 17.150 6.779 -16.881 1.00 93.94 101 PRO A C 1
ATOM 812 O O . PRO A 1 101 ? 16.943 6.890 -18.088 1.00 93.94 101 PRO A O 1
ATOM 815 N N . LYS A 1 102 ? 17.193 7.876 -16.110 1.00 90.06 102 LYS A N 1
ATOM 816 C CA . LYS A 1 102 ? 17.096 9.240 -16.689 1.00 90.06 102 LYS A CA 1
ATOM 817 C C . LYS A 1 102 ? 18.276 9.545 -17.616 1.00 90.06 102 LYS A C 1
ATOM 819 O O . LYS A 1 102 ? 18.108 10.156 -18.673 1.00 90.06 102 LYS A O 1
ATOM 824 N N . GLY A 1 103 ? 19.463 9.073 -17.238 1.00 88.00 103 GLY A N 1
ATOM 825 C CA . GLY A 1 103 ? 20.671 9.127 -18.056 1.00 88.00 103 GLY A CA 1
ATOM 826 C C . GLY A 1 103 ? 21.417 10.462 -18.017 1.00 88.00 103 GLY A C 1
ATOM 827 O O . GLY A 1 103 ? 20.884 11.518 -17.673 1.00 88.00 103 GLY A O 1
ATOM 828 N N . LYS A 1 104 ? 22.695 10.421 -18.422 1.00 86.56 104 LYS A N 1
ATOM 829 C CA . LYS A 1 104 ? 23.656 11.532 -18.265 1.00 86.56 104 LYS A CA 1
ATOM 830 C C . LYS A 1 104 ? 23.202 12.834 -18.922 1.00 86.56 104 LYS A C 1
ATOM 832 O O . LYS A 1 104 ? 23.427 13.909 -18.375 1.00 86.56 104 LYS A O 1
ATOM 837 N N . ARG A 1 105 ? 22.560 12.751 -20.093 1.00 85.19 105 ARG A N 1
ATOM 838 C CA . ARG A 1 105 ? 22.083 13.936 -20.817 1.00 85.19 105 ARG A CA 1
ATOM 839 C C . ARG A 1 105 ? 21.023 14.687 -20.018 1.00 85.19 105 ARG A C 1
ATOM 841 O O . ARG A 1 105 ? 21.150 15.897 -19.878 1.00 85.19 105 ARG A O 1
ATOM 848 N N . PHE A 1 106 ? 20.014 13.981 -19.509 1.00 88.12 106 PHE A N 1
ATOM 849 C CA . PHE A 1 106 ? 18.957 14.583 -18.699 1.00 88.12 106 PHE A CA 1
ATOM 850 C C . PHE A 1 106 ? 19.549 15.192 -17.425 1.00 88.12 106 PHE A C 1
ATOM 852 O O . PHE A 1 106 ? 19.337 16.374 -17.163 1.00 88.12 106 PHE A O 1
ATOM 859 N N . ILE A 1 107 ? 20.388 14.416 -16.727 1.00 90.19 107 ILE A N 1
ATOM 860 C CA . ILE A 1 107 ? 21.013 14.830 -15.467 1.00 90.19 107 ILE A CA 1
ATOM 861 C C . ILE A 1 107 ? 21.849 16.099 -15.651 1.00 90.19 107 ILE A C 1
ATOM 863 O O . ILE A 1 107 ? 21.602 17.089 -14.974 1.00 90.19 107 ILE A O 1
ATOM 867 N N . SER A 1 108 ? 22.759 16.124 -16.630 1.00 88.75 108 SER A N 1
ATOM 868 C CA . SER A 1 108 ? 23.679 17.255 -16.848 1.00 88.75 108 SER A CA 1
ATOM 869 C C . SER A 1 108 ? 23.010 18.572 -17.265 1.00 88.75 108 SER A C 1
ATOM 871 O O . SER A 1 108 ? 23.610 19.637 -17.126 1.00 88.75 108 SER A O 1
ATOM 873 N N . LEU A 1 109 ? 21.799 18.519 -17.832 1.00 88.50 109 LEU A N 1
ATOM 874 C CA . LEU A 1 109 ? 21.074 19.721 -18.256 1.00 88.50 109 LEU A CA 1
ATOM 875 C C . LEU A 1 109 ? 20.359 20.394 -17.082 1.00 88.50 109 LEU A C 1
ATOM 877 O O . LEU A 1 109 ? 20.263 21.624 -17.073 1.00 88.50 109 LEU A O 1
ATOM 881 N N . LEU A 1 110 ? 19.907 19.602 -16.104 1.00 91.12 110 LEU A N 1
ATOM 882 C CA . LEU A 1 110 ? 19.156 20.061 -14.934 1.00 91.12 110 LEU A CA 1
ATOM 883 C C . LEU A 1 110 ? 19.980 20.110 -13.640 1.00 91.12 110 LEU A C 1
ATOM 885 O O . LEU A 1 110 ? 19.513 20.691 -12.668 1.00 91.12 110 LEU A O 1
ATOM 889 N N . GLU A 1 111 ? 21.199 19.562 -13.629 1.00 90.62 111 GLU A N 1
ATOM 890 C CA . GLU A 1 111 ? 22.091 19.498 -12.457 1.00 90.62 111 GLU A CA 1
ATOM 891 C C . GLU A 1 111 ? 22.336 20.864 -11.806 1.00 90.62 111 GLU A C 1
ATOM 893 O O . GLU A 1 111 ? 22.371 20.952 -10.587 1.00 90.62 111 GLU A O 1
ATOM 898 N N . ASP A 1 112 ? 22.421 21.943 -12.590 1.00 89.00 112 ASP A N 1
ATOM 899 C CA . ASP A 1 112 ? 22.624 23.293 -12.044 1.00 89.00 112 ASP A CA 1
ATOM 900 C C . ASP A 1 112 ? 21.450 23.785 -11.176 1.00 89.00 112 ASP A C 1
ATOM 902 O O . ASP A 1 112 ? 21.655 24.631 -10.312 1.00 89.00 112 ASP A O 1
ATOM 906 N N . PHE A 1 113 ? 20.230 23.296 -11.424 1.00 90.94 113 PHE A N 1
ATOM 907 C CA . PHE A 1 113 ? 19.020 23.721 -10.715 1.00 90.94 113 PHE A CA 1
ATOM 908 C C . PHE A 1 113 ? 18.537 22.674 -9.706 1.00 90.94 113 PHE A C 1
ATOM 910 O O . PHE A 1 113 ? 18.243 23.015 -8.569 1.00 90.94 113 PHE A O 1
ATOM 917 N N . LEU A 1 114 ? 18.465 21.401 -10.108 1.00 90.06 114 LEU A N 1
ATOM 918 C CA . LEU A 1 114 ? 17.940 20.305 -9.284 1.00 90.06 114 LEU A CA 1
ATOM 919 C C . LEU A 1 114 ? 19.021 19.527 -8.524 1.00 90.06 114 LEU A C 1
ATOM 921 O O . LEU A 1 114 ? 18.683 18.641 -7.736 1.00 90.06 114 LEU A O 1
ATOM 925 N N . GLY A 1 115 ? 20.301 19.794 -8.802 1.00 89.56 115 GLY A N 1
ATOM 926 C CA . GLY A 1 115 ? 21.423 19.079 -8.203 1.00 89.56 115 GLY A CA 1
ATOM 927 C C . GLY A 1 115 ? 21.262 17.563 -8.317 1.00 89.56 115 GLY A C 1
ATOM 928 O O . GLY A 1 115 ? 20.996 17.036 -9.403 1.00 89.56 115 GLY A O 1
ATOM 929 N N . ARG A 1 116 ? 21.389 16.864 -7.186 1.00 88.69 116 ARG A N 1
ATOM 930 C CA . ARG A 1 116 ? 21.160 15.415 -7.038 1.00 88.69 116 ARG A CA 1
ATOM 931 C C . ARG A 1 116 ? 19.847 15.086 -6.322 1.00 88.69 116 ARG A C 1
ATOM 933 O O . ARG A 1 116 ? 19.741 14.041 -5.680 1.00 88.69 116 ARG A O 1
ATOM 940 N N . GLY A 1 117 ? 18.845 15.956 -6.428 1.00 88.19 117 GLY A N 1
ATOM 941 C CA . GLY A 1 117 ? 17.516 15.724 -5.866 1.00 88.19 117 GLY A CA 1
ATOM 942 C C . GLY A 1 117 ? 16.761 14.568 -6.537 1.00 88.19 117 GLY A C 1
ATOM 943 O O . GLY A 1 117 ? 17.179 14.036 -7.568 1.00 88.19 117 GLY A O 1
ATOM 944 N N . ILE A 1 118 ? 15.605 14.192 -5.981 1.00 89.69 118 ILE A N 1
ATOM 945 C CA . ILE A 1 118 ? 14.856 12.967 -6.342 1.00 89.69 118 ILE A CA 1
ATOM 946 C C . ILE A 1 118 ? 14.440 12.888 -7.822 1.00 89.69 118 ILE A C 1
ATOM 948 O O . ILE A 1 118 ? 14.275 11.798 -8.383 1.00 89.69 118 ILE A O 1
ATOM 952 N N . PHE A 1 119 ? 14.309 14.036 -8.493 1.00 88.44 119 PHE A N 1
ATOM 953 C CA . PHE A 1 119 ? 14.002 14.120 -9.924 1.00 88.44 119 PHE A CA 1
ATOM 954 C C . PHE A 1 119 ? 15.231 14.083 -10.832 1.00 88.44 119 PHE A C 1
ATOM 956 O O . PHE A 1 119 ? 15.063 13.932 -12.043 1.00 88.44 119 PHE A O 1
ATOM 963 N N . ASN A 1 120 ? 16.439 14.202 -10.287 1.00 91.31 120 ASN A N 1
ATOM 964 C CA . ASN A 1 120 ? 17.691 14.246 -11.041 1.00 91.31 120 ASN A CA 1
ATOM 965 C C . ASN A 1 120 ? 18.707 13.173 -10.603 1.00 91.31 120 ASN A C 1
ATOM 967 O O . ASN A 1 120 ? 19.867 13.214 -11.007 1.00 91.31 120 ASN A O 1
ATOM 971 N N . SER A 1 121 ? 18.269 12.196 -9.804 1.00 90.19 121 SER A N 1
ATOM 972 C CA . SER A 1 121 ? 19.059 11.056 -9.335 1.00 90.19 121 SER A CA 1
ATOM 973 C C . SER A 1 121 ? 18.564 9.725 -9.928 1.00 90.19 121 SER A C 1
ATOM 975 O O . SER A 1 121 ? 17.383 9.560 -10.254 1.00 90.19 121 SER A O 1
ATOM 977 N N . ASP A 1 122 ? 19.482 8.766 -10.075 1.00 89.00 122 ASP A N 1
ATOM 978 C CA . ASP A 1 122 ? 19.260 7.366 -10.475 1.00 89.00 122 ASP A CA 1
ATOM 979 C C . ASP A 1 122 ? 19.977 6.436 -9.465 1.00 89.00 122 ASP A C 1
ATOM 981 O O . ASP A 1 122 ? 20.848 6.881 -8.715 1.00 89.00 122 ASP A O 1
ATOM 985 N N . GLY A 1 123 ? 19.633 5.143 -9.450 1.00 87.50 123 GLY A N 1
ATOM 986 C CA . GLY A 1 123 ? 20.316 4.134 -8.625 1.00 87.50 123 GLY A CA 1
ATOM 987 C C . GLY A 1 123 ? 20.088 4.298 -7.117 1.00 87.50 123 GLY A C 1
ATOM 988 O O . GLY A 1 123 ? 18.991 4.653 -6.687 1.00 87.50 123 GLY A O 1
ATOM 989 N N . GLU A 1 124 ? 21.123 4.030 -6.316 1.00 87.19 124 GLU A N 1
ATOM 990 C CA . GLU A 1 124 ? 21.031 3.991 -4.847 1.00 87.19 124 GLU A CA 1
ATOM 991 C C . GLU A 1 124 ? 20.653 5.338 -4.220 1.00 87.19 124 GLU A C 1
ATOM 993 O O . GLU A 1 124 ? 19.791 5.381 -3.347 1.00 87.19 124 GLU A O 1
ATOM 998 N N . ILE A 1 125 ? 21.190 6.457 -4.726 1.00 86.81 125 ILE A N 1
ATOM 999 C CA . ILE A 1 125 ? 20.846 7.803 -4.225 1.00 86.81 125 ILE A CA 1
ATOM 1000 C C . ILE A 1 125 ? 19.338 8.052 -4.356 1.00 86.81 125 ILE A C 1
ATOM 1002 O O . ILE A 1 125 ? 18.689 8.516 -3.419 1.00 86.81 125 ILE A O 1
ATOM 1006 N N . TRP A 1 126 ? 18.765 7.705 -5.512 1.00 91.06 126 TRP A N 1
ATOM 1007 C CA . TRP A 1 126 ? 17.328 7.830 -5.733 1.00 91.06 126 TRP A CA 1
ATOM 1008 C C . TRP A 1 126 ? 16.532 6.899 -4.811 1.00 91.06 126 TRP A C 1
ATOM 1010 O O . TRP A 1 126 ? 15.536 7.339 -4.240 1.00 91.06 126 TRP A O 1
ATOM 1020 N N . L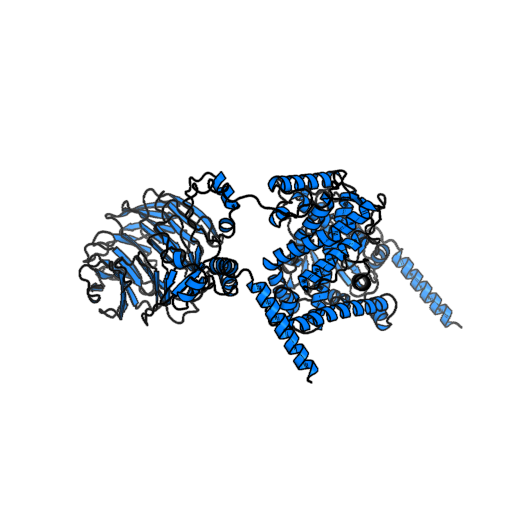YS A 1 127 ? 16.965 5.642 -4.630 1.00 89.31 127 LYS A N 1
ATOM 1021 C CA . LYS A 1 127 ? 16.292 4.681 -3.740 1.00 89.31 127 LYS A CA 1
ATOM 1022 C C . LYS A 1 127 ? 16.238 5.186 -2.298 1.00 89.31 127 LYS A C 1
ATOM 1024 O O . LYS A 1 127 ? 15.170 5.128 -1.697 1.00 89.31 127 LYS A O 1
ATOM 1029 N N . VAL A 1 128 ? 17.340 5.729 -1.773 1.00 87.12 128 VAL A N 1
ATOM 1030 C CA . VAL A 1 128 ? 17.400 6.299 -0.416 1.00 87.12 128 VAL A CA 1
ATOM 1031 C C . VAL A 1 128 ? 16.429 7.470 -0.283 1.00 87.12 128 VAL A C 1
ATOM 1033 O O . VAL A 1 128 ? 15.543 7.439 0.567 1.00 87.12 128 VAL A O 1
ATOM 1036 N N . GLN A 1 129 ? 16.513 8.458 -1.182 1.00 89.12 129 GLN A N 1
ATOM 1037 C CA . GLN A 1 129 ? 15.613 9.618 -1.168 1.00 89.12 129 GLN A CA 1
ATOM 1038 C C . GLN A 1 129 ? 14.138 9.206 -1.282 1.00 89.12 129 GLN A C 1
ATOM 1040 O O . GLN A 1 129 ? 13.277 9.737 -0.579 1.00 89.12 129 GLN A O 1
ATOM 1045 N N . ARG A 1 130 ? 13.841 8.235 -2.155 1.00 89.94 130 ARG A N 1
ATOM 1046 C CA . ARG A 1 130 ? 12.492 7.710 -2.386 1.00 89.94 130 ARG A CA 1
ATOM 1047 C C . ARG A 1 130 ? 11.961 6.958 -1.170 1.00 89.94 130 ARG A C 1
ATOM 1049 O O . ARG A 1 130 ? 10.784 7.138 -0.866 1.00 89.94 130 ARG A O 1
ATOM 1056 N N . LYS A 1 131 ? 12.793 6.149 -0.502 1.00 87.94 131 LYS A N 1
ATOM 1057 C CA . LYS A 1 131 ? 12.437 5.390 0.706 1.00 87.94 131 LYS A CA 1
ATOM 1058 C C . LYS A 1 131 ? 12.098 6.344 1.849 1.00 87.94 131 LYS A C 1
ATOM 1060 O O . LYS A 1 131 ? 10.975 6.287 2.347 1.00 87.94 131 LYS A O 1
ATOM 1065 N N . THR A 1 132 ? 12.998 7.279 2.166 1.00 85.00 132 THR A N 1
ATOM 1066 C CA . THR A 1 132 ? 12.794 8.281 3.227 1.00 85.00 132 THR A CA 1
ATOM 1067 C C . THR A 1 132 ? 11.536 9.109 2.981 1.00 85.00 132 THR A C 1
ATOM 1069 O O . THR A 1 132 ? 10.688 9.219 3.862 1.00 85.00 132 THR A O 1
ATOM 1072 N N . ALA A 1 133 ? 11.347 9.618 1.759 1.00 85.38 133 ALA A N 1
ATOM 1073 C CA . ALA A 1 133 ? 10.149 10.383 1.435 1.00 85.38 133 ALA A CA 1
ATOM 1074 C C . ALA A 1 133 ? 8.872 9.524 1.481 1.00 85.38 133 ALA A C 1
ATOM 1076 O O . ALA A 1 133 ? 7.853 9.974 1.991 1.00 85.38 133 ALA A O 1
ATOM 1077 N N . SER A 1 134 ? 8.897 8.280 0.985 1.00 84.94 134 SER A N 1
ATOM 1078 C CA . SER A 1 134 ? 7.703 7.418 0.970 1.00 84.94 134 SER A CA 1
ATOM 1079 C C . SER A 1 134 ? 7.138 7.101 2.344 1.00 84.94 134 SER A C 1
ATOM 1081 O O . SER A 1 134 ? 5.920 7.016 2.477 1.00 84.94 134 SER A O 1
ATOM 1083 N N . TYR A 1 135 ? 8.009 6.978 3.344 1.00 77.56 135 TYR A N 1
ATOM 1084 C CA . TYR A 1 135 ? 7.600 6.765 4.722 1.00 77.56 135 TYR A CA 1
ATOM 1085 C C . TYR A 1 135 ? 6.792 7.965 5.238 1.00 77.56 135 TYR A C 1
ATOM 1087 O O . TYR A 1 135 ? 5.711 7.777 5.784 1.00 77.56 135 TYR A O 1
ATOM 1095 N N . GLU A 1 136 ? 7.229 9.196 4.948 1.00 75.25 136 GLU A N 1
ATOM 1096 C CA . GLU A 1 136 ? 6.519 10.418 5.351 1.00 75.25 136 GLU A CA 1
ATOM 1097 C C . GLU A 1 136 ? 5.152 10.563 4.670 1.00 75.25 136 GLU A C 1
ATOM 1099 O O . GLU A 1 136 ? 4.130 10.724 5.339 1.00 75.25 136 GLU A O 1
ATOM 1104 N N . PHE A 1 137 ? 5.106 10.415 3.340 1.00 75.12 137 PHE A N 1
ATOM 1105 C CA . PHE A 1 137 ? 3.866 10.577 2.571 1.00 75.12 137 PHE A CA 1
ATOM 1106 C C . PHE A 1 137 ? 2.807 9.498 2.867 1.00 75.12 137 PHE A C 1
ATOM 1108 O O . PHE A 1 137 ? 1.641 9.681 2.517 1.00 75.12 137 PHE A O 1
ATOM 1115 N N . ASN A 1 138 ? 3.155 8.384 3.518 1.00 69.81 138 ASN A N 1
ATOM 1116 C CA . ASN A 1 138 ? 2.164 7.370 3.879 1.00 69.81 138 ASN A CA 1
ATOM 1117 C C . ASN A 1 138 ? 1.540 7.583 5.272 1.00 69.81 138 ASN A C 1
ATOM 1119 O O . ASN A 1 138 ? 0.503 6.985 5.564 1.00 69.81 138 ASN A O 1
ATOM 1123 N N . THR A 1 139 ? 2.103 8.456 6.115 1.00 70.88 139 THR A N 1
ATOM 1124 C CA . THR A 1 139 ? 1.617 8.632 7.491 1.00 70.88 139 THR A CA 1
ATOM 1125 C C . THR A 1 139 ? 0.239 9.305 7.553 1.00 70.88 139 THR A C 1
ATOM 1127 O O . THR A 1 139 ? -0.083 10.238 6.811 1.00 70.88 139 THR A O 1
ATOM 1130 N N . LYS A 1 140 ? -0.604 8.857 8.494 1.00 71.00 140 LYS A N 1
ATOM 1131 C CA . LYS A 1 140 ? -1.901 9.497 8.788 1.00 71.00 140 LYS A CA 1
ATOM 1132 C C . LYS A 1 140 ? -1.723 10.907 9.363 1.00 71.00 140 LYS A C 1
ATOM 1134 O O . LYS A 1 140 ? -2.550 11.775 9.092 1.00 71.00 140 LYS A O 1
ATOM 1139 N N . SER A 1 141 ? -0.636 11.125 10.110 1.00 67.94 141 SER A N 1
ATOM 1140 C CA . SER A 1 141 ? -0.265 12.429 10.670 1.00 67.94 141 SER A CA 1
ATOM 1141 C C . SER A 1 141 ? -0.107 13.477 9.569 1.00 67.94 141 SER A C 1
ATOM 1143 O O . SER A 1 141 ? -0.792 14.499 9.601 1.00 67.94 141 SER A O 1
ATOM 1145 N N . LEU A 1 142 ? 0.668 13.168 8.521 1.00 73.62 142 LEU A N 1
ATOM 1146 C CA . LEU A 1 142 ? 0.867 14.091 7.408 1.00 73.62 142 LEU A CA 1
ATOM 1147 C C . LEU A 1 142 ? -0.441 14.396 6.672 1.00 73.62 142 LEU A C 1
ATOM 1149 O O . LEU A 1 142 ? -0.684 15.539 6.310 1.00 73.62 142 LEU A O 1
ATOM 1153 N N . ARG A 1 143 ? -1.325 13.409 6.468 1.00 76.25 143 ARG A N 1
ATOM 1154 C CA . ARG A 1 143 ? -2.625 13.652 5.807 1.00 76.25 143 ARG A CA 1
ATOM 1155 C C . ARG A 1 143 ? -3.504 14.619 6.600 1.00 76.25 143 ARG A C 1
ATOM 1157 O O . ARG A 1 143 ? -4.113 15.502 6.001 1.00 76.25 143 ARG A O 1
ATOM 1164 N N . ASN A 1 144 ? -3.557 14.468 7.923 1.00 79.12 144 ASN A N 1
ATOM 1165 C CA . ASN A 1 144 ? -4.290 15.391 8.789 1.00 79.12 144 ASN A CA 1
ATOM 1166 C C . ASN A 1 144 ? -3.658 16.787 8.767 1.00 79.12 144 ASN A C 1
ATOM 1168 O O . ASN A 1 144 ? -4.376 17.769 8.608 1.00 79.12 144 ASN A O 1
ATOM 1172 N N . PHE A 1 145 ? -2.327 16.860 8.834 1.00 78.56 145 PHE A N 1
ATOM 1173 C CA . PHE A 1 145 ? -1.589 18.116 8.748 1.00 78.56 145 PHE A CA 1
ATOM 1174 C C . PHE A 1 145 ? -1.820 18.834 7.408 1.00 78.56 145 PHE A C 1
ATOM 1176 O O . PHE A 1 145 ? -2.082 20.032 7.389 1.00 78.56 145 PHE A O 1
ATOM 1183 N N . VAL A 1 146 ? -1.807 18.108 6.279 1.00 80.88 146 VAL A N 1
ATOM 1184 C CA . VAL A 1 146 ? -2.151 18.653 4.951 1.00 80.88 146 VAL A CA 1
ATOM 1185 C C . VAL A 1 146 ? -3.564 19.220 4.960 1.00 80.88 146 VAL A C 1
ATOM 1187 O O . VAL A 1 146 ? -3.769 20.332 4.488 1.00 80.88 146 VAL A O 1
ATOM 1190 N N . MET A 1 147 ? -4.538 18.467 5.477 1.00 83.06 147 MET A N 1
ATOM 1191 C CA . MET A 1 147 ? -5.933 18.905 5.527 1.00 83.06 147 MET A CA 1
ATOM 1192 C C . MET A 1 147 ? -6.096 20.187 6.341 1.00 83.06 147 MET A C 1
ATOM 1194 O O . MET A 1 147 ? -6.734 21.124 5.865 1.00 83.06 147 MET A O 1
ATOM 1198 N N . GLU A 1 148 ? -5.507 20.240 7.533 1.00 85.12 148 GLU A N 1
ATOM 1199 C CA . GLU A 1 148 ? -5.550 21.415 8.402 1.00 85.12 148 GLU A CA 1
ATOM 1200 C C . GLU A 1 148 ? -4.881 22.616 7.729 1.00 85.12 148 GLU A C 1
ATOM 1202 O O . GLU A 1 148 ? -5.508 23.663 7.579 1.00 85.12 148 GLU A O 1
ATOM 1207 N N . ASN A 1 149 ? -3.661 22.442 7.217 1.00 86.25 149 ASN A N 1
ATOM 1208 C CA . ASN A 1 149 ? -2.903 23.520 6.591 1.00 86.25 149 ASN A CA 1
ATOM 1209 C C . ASN A 1 149 ? -3.598 24.089 5.345 1.00 86.25 149 ASN A C 1
ATOM 1211 O O . ASN A 1 149 ? -3.753 25.300 5.211 1.00 86.25 149 ASN A O 1
ATOM 1215 N N . VAL A 1 150 ? -4.084 23.218 4.456 1.00 88.69 150 VAL A N 1
ATOM 1216 C CA . VAL A 1 150 ? -4.819 23.624 3.247 1.00 88.69 150 VAL A CA 1
ATOM 1217 C C . VAL A 1 150 ? -6.092 24.373 3.623 1.00 88.69 150 VAL A C 1
ATOM 1219 O O . VAL A 1 150 ? -6.428 25.373 2.994 1.00 88.69 150 VAL A O 1
ATOM 1222 N N . THR A 1 151 ? -6.797 23.914 4.654 1.00 88.31 151 THR A N 1
ATOM 1223 C CA . THR A 1 151 ? -8.040 24.542 5.111 1.00 88.31 151 THR A CA 1
ATOM 1224 C C . THR A 1 151 ? -7.782 25.930 5.692 1.00 88.31 151 THR A C 1
ATOM 1226 O O . THR A 1 151 ? -8.459 26.887 5.308 1.00 88.31 151 THR A O 1
ATOM 1229 N N . VAL A 1 152 ? -6.763 26.062 6.548 1.00 88.19 152 VAL A N 1
ATOM 1230 C CA . VAL A 1 152 ? -6.331 27.349 7.108 1.00 88.19 152 VAL A CA 1
ATOM 1231 C C . VAL A 1 152 ? -5.946 28.314 5.989 1.00 88.19 152 VAL A C 1
ATOM 1233 O O . VAL A 1 152 ? -6.439 29.443 5.965 1.00 88.19 152 VAL A O 1
ATOM 1236 N N . GLU A 1 153 ? -5.143 27.875 5.022 1.00 89.00 153 GLU A N 1
ATOM 1237 C CA . GLU A 1 153 ? -4.693 28.719 3.911 1.00 89.00 153 GLU A CA 1
ATOM 1238 C C . GLU A 1 153 ? -5.863 29.175 3.019 1.00 89.00 153 GLU A C 1
ATOM 1240 O O . GLU A 1 153 ? -5.938 30.337 2.600 1.00 89.00 153 GLU A O 1
ATOM 1245 N N . ILE A 1 154 ? -6.831 28.284 2.767 1.00 90.06 154 ILE A N 1
ATOM 1246 C CA . ILE A 1 154 ? -8.038 28.603 1.996 1.00 90.06 154 ILE A CA 1
ATOM 1247 C C . ILE A 1 154 ? -8.864 29.680 2.709 1.00 90.06 154 ILE A C 1
ATOM 1249 O O . ILE A 1 154 ? -9.218 30.688 2.093 1.00 90.06 154 ILE A O 1
ATOM 1253 N N . GLN A 1 155 ? -9.175 29.487 3.994 1.00 87.44 155 GLN A N 1
ATOM 1254 C CA . GLN A 1 155 ? -10.079 30.379 4.729 1.00 87.44 155 GLN A CA 1
ATOM 1255 C C . GLN A 1 155 ? -9.436 31.727 5.063 1.00 87.44 155 GLN A C 1
ATOM 1257 O O . GLN A 1 155 ? -10.102 32.759 4.987 1.00 87.44 155 GLN A O 1
ATOM 1262 N N . THR A 1 156 ? -8.155 31.733 5.436 1.00 87.19 156 THR A N 1
ATOM 1263 C CA . THR A 1 156 ? -7.486 32.943 5.937 1.00 87.19 156 THR A CA 1
ATOM 1264 C C . THR A 1 156 ? -6.896 33.816 4.833 1.00 87.19 156 THR A C 1
ATOM 1266 O O . THR A 1 156 ? -6.803 35.030 5.021 1.00 87.19 156 THR A O 1
ATOM 1269 N N . ARG A 1 157 ? -6.516 33.237 3.682 1.00 89.00 157 ARG A N 1
ATOM 1270 C CA . ARG A 1 157 ? -5.805 33.964 2.617 1.00 89.00 157 ARG A CA 1
ATOM 1271 C C . ARG A 1 157 ? -6.492 33.873 1.258 1.00 89.00 157 ARG A C 1
ATOM 1273 O O . ARG A 1 157 ? -6.865 34.912 0.714 1.00 89.00 157 ARG A O 1
ATOM 1280 N N . LEU A 1 158 ? -6.730 32.669 0.726 1.00 90.44 158 LEU A N 1
ATOM 1281 C CA . LEU A 1 158 ? -7.253 32.510 -0.641 1.00 90.44 158 LEU A CA 1
ATOM 1282 C C . LEU A 1 158 ? -8.648 33.132 -0.819 1.00 90.44 158 LEU A C 1
ATOM 1284 O O . LEU A 1 158 ? -8.848 33.968 -1.702 1.00 90.44 158 LEU A O 1
ATOM 1288 N N . LEU A 1 159 ? -9.614 32.746 0.021 1.00 89.69 159 LEU A N 1
ATOM 1289 C CA . LEU A 1 159 ? -10.991 33.234 -0.090 1.00 89.69 159 LEU A CA 1
ATOM 1290 C C . LEU A 1 159 ? -11.109 34.745 0.182 1.00 89.69 159 LEU A C 1
ATOM 1292 O O . LEU A 1 159 ? -11.831 35.402 -0.566 1.00 89.69 159 LEU A O 1
ATOM 1296 N N . PRO A 1 160 ? -10.398 35.340 1.163 1.00 89.38 160 PRO A N 1
ATOM 1297 C CA . PRO A 1 160 ? -10.373 36.793 1.335 1.00 89.38 160 PRO A CA 1
ATOM 1298 C C . PRO A 1 160 ? -9.804 37.567 0.140 1.00 89.38 160 PRO A C 1
ATOM 1300 O O . PRO A 1 160 ? -10.319 38.637 -0.180 1.00 89.38 160 PRO A O 1
ATOM 1303 N N . ILE A 1 161 ? -8.769 37.053 -0.536 1.00 88.06 161 ILE A N 1
ATOM 1304 C CA . ILE A 1 161 ? -8.204 37.695 -1.737 1.00 88.06 161 ILE A CA 1
ATOM 1305 C C . ILE A 1 161 ? -9.220 37.679 -2.879 1.00 88.06 161 ILE A C 1
ATOM 1307 O O . ILE A 1 161 ? -9.468 38.718 -3.492 1.00 88.06 161 ILE A O 1
ATOM 1311 N N . LEU A 1 162 ? -9.847 36.524 -3.123 1.00 88.44 162 LEU A N 1
ATOM 1312 C CA . LEU A 1 162 ? -10.891 36.392 -4.141 1.00 88.44 162 LEU A CA 1
ATOM 1313 C C . LEU A 1 162 ? -12.130 37.231 -3.798 1.00 88.44 162 LEU A C 1
ATOM 1315 O O . LEU A 1 162 ? -12.696 37.867 -4.681 1.00 88.44 162 LEU A O 1
ATOM 1319 N N . GLY A 1 163 ? -12.504 37.306 -2.517 1.00 87.75 163 GLY A N 1
ATOM 1320 C CA . GLY A 1 163 ? -13.607 38.132 -2.021 1.00 87.75 163 GLY A CA 1
ATOM 1321 C C . GLY A 1 163 ? -13.386 39.622 -2.271 1.00 87.75 163 GLY A C 1
ATOM 1322 O O . GLY A 1 163 ? -14.211 40.259 -2.919 1.00 87.75 163 GLY A O 1
ATOM 1323 N N . LYS A 1 164 ? -12.232 40.162 -1.854 1.00 86.31 164 LYS A N 1
ATOM 1324 C CA . LYS A 1 164 ? -11.869 41.572 -2.094 1.00 86.31 164 LYS A CA 1
ATOM 1325 C C . LYS A 1 164 ? -11.832 41.912 -3.577 1.00 86.31 164 LYS A C 1
ATOM 1327 O O . LYS A 1 164 ? -12.237 43.000 -3.979 1.00 86.31 164 LYS A O 1
ATOM 1332 N N . ALA A 1 165 ? -11.317 41.004 -4.396 1.00 86.06 165 ALA A N 1
ATOM 1333 C CA . ALA A 1 165 ? -11.279 41.222 -5.829 1.00 86.06 165 ALA A CA 1
ATOM 1334 C C . ALA A 1 165 ? -12.658 41.154 -6.485 1.00 86.06 165 ALA A C 1
ATOM 1336 O O . ALA A 1 165 ? -12.898 41.887 -7.436 1.00 86.06 165 ALA A O 1
ATOM 1337 N N . SER A 1 166 ? -13.558 40.325 -5.953 1.00 86.12 166 SER A N 1
ATOM 1338 C CA . SER A 1 166 ? -14.947 40.269 -6.399 1.00 86.12 166 SER A CA 1
ATOM 1339 C C . SER A 1 166 ? -15.694 41.565 -6.080 1.00 86.12 166 SER A C 1
ATOM 1341 O O . SER A 1 166 ? -16.381 42.101 -6.939 1.00 86.12 166 SER A O 1
ATOM 1343 N N . GLU A 1 167 ? -15.485 42.130 -4.886 1.00 85.81 167 GLU A N 1
ATOM 1344 C CA . GLU A 1 167 ? -16.064 43.422 -4.481 1.00 85.81 167 GLU A CA 1
ATOM 1345 C C . GLU A 1 167 ? -15.526 44.612 -5.291 1.00 85.81 167 GLU A C 1
ATOM 1347 O O . GLU A 1 167 ? -16.231 45.597 -5.491 1.00 85.81 167 GLU A O 1
ATOM 1352 N N . THR A 1 168 ? -14.266 44.539 -5.729 1.00 83.75 168 THR A N 1
ATOM 1353 C CA . THR A 1 168 ? -13.580 45.625 -6.454 1.00 83.75 168 THR A CA 1
ATOM 1354 C C . THR A 1 168 ? -13.537 45.420 -7.969 1.00 83.75 168 THR A C 1
ATOM 1356 O O . THR A 1 168 ? -12.926 46.233 -8.660 1.00 83.75 168 THR A O 1
ATOM 1359 N N . GLU A 1 169 ? -14.133 44.334 -8.477 1.00 80.69 169 GLU A N 1
ATOM 1360 C CA . GLU A 1 169 ? -14.050 43.882 -9.878 1.00 80.69 169 GLU A CA 1
ATOM 1361 C C . GLU A 1 169 ? -12.610 43.874 -10.428 1.00 80.69 169 GLU A C 1
ATOM 1363 O O . GLU A 1 169 ? -12.340 44.124 -11.606 1.00 80.69 169 GLU A O 1
ATOM 1368 N N . ARG A 1 170 ? -11.639 43.595 -9.552 1.00 84.88 170 ARG A N 1
ATOM 1369 C CA . ARG A 1 170 ? -10.218 43.638 -9.893 1.00 84.88 170 ARG A CA 1
ATOM 1370 C C . ARG A 1 170 ? -9.826 42.383 -10.666 1.00 84.88 170 ARG A C 1
ATOM 1372 O O . ARG A 1 170 ? -10.065 41.266 -10.216 1.00 84.88 170 ARG A O 1
ATOM 1379 N N . ILE A 1 171 ? -9.116 42.573 -11.777 1.00 86.12 171 ILE A N 1
ATOM 1380 C CA . ILE A 1 171 ? -8.478 41.475 -12.511 1.00 86.12 171 ILE A CA 1
ATOM 1381 C C . ILE A 1 171 ? -7.294 40.945 -11.693 1.00 86.12 171 ILE A C 1
ATOM 1383 O O . ILE A 1 171 ? -6.405 41.703 -11.292 1.00 86.12 171 ILE A O 1
ATOM 1387 N N . LEU A 1 172 ? -7.275 39.633 -11.477 1.00 88.06 172 LEU A N 1
ATOM 1388 C CA . LEU A 1 172 ? -6.185 38.897 -10.837 1.00 88.06 172 LEU A CA 1
ATOM 1389 C C . LEU A 1 172 ? -5.690 37.775 -11.735 1.00 88.06 172 LEU A C 1
ATOM 1391 O O . LEU A 1 172 ? -6.471 37.134 -12.430 1.00 88.06 172 LEU A O 1
ATOM 1395 N N . ASP A 1 173 ? -4.388 37.515 -11.682 1.00 89.25 173 ASP A N 1
ATOM 1396 C CA . ASP A 1 173 ? -3.809 36.334 -12.305 1.00 89.25 173 ASP A CA 1
ATOM 1397 C C . ASP A 1 173 ? -3.981 35.127 -11.372 1.00 89.25 173 ASP A C 1
ATOM 1399 O O . ASP A 1 173 ? -3.295 34.995 -10.356 1.00 89.25 173 ASP A O 1
ATOM 1403 N N . LEU A 1 174 ? -4.917 34.242 -11.714 1.00 90.25 174 LEU A N 1
ATOM 1404 C CA . LEU A 1 174 ? -5.204 33.042 -10.936 1.00 90.25 174 LEU A CA 1
ATOM 1405 C C . LEU A 1 174 ? -4.012 32.076 -10.910 1.00 90.25 174 LEU A C 1
ATOM 1407 O O . LEU A 1 174 ? -3.843 31.368 -9.920 1.00 90.25 174 LEU A O 1
ATOM 1411 N N . GLN A 1 175 ? -3.174 32.066 -11.953 1.00 91.00 175 GLN A N 1
ATOM 1412 C CA . GLN A 1 175 ? -1.979 31.222 -11.993 1.00 91.00 175 GLN A CA 1
ATOM 1413 C C . GLN A 1 175 ? -0.989 31.650 -10.901 1.00 91.00 175 GLN A C 1
ATOM 1415 O O . GLN A 1 175 ? -0.537 30.819 -10.117 1.00 91.00 175 GLN A O 1
ATOM 1420 N N . ASP A 1 176 ? -0.720 32.953 -10.794 1.00 89.38 176 ASP A N 1
ATOM 1421 C CA . ASP A 1 176 ? 0.145 33.532 -9.759 1.00 89.38 176 ASP A CA 1
ATOM 1422 C C . ASP A 1 176 ? -0.417 33.307 -8.343 1.00 89.38 176 ASP A C 1
ATOM 1424 O O . ASP A 1 176 ? 0.305 32.873 -7.443 1.00 89.38 176 ASP A O 1
ATOM 1428 N N . VAL A 1 177 ? -1.725 33.508 -8.146 1.00 90.50 177 VAL A N 1
ATOM 1429 C CA . VAL A 1 177 ? -2.393 33.261 -6.854 1.00 90.50 177 VAL A CA 1
ATOM 1430 C C . VAL A 1 177 ? -2.273 31.792 -6.431 1.00 90.50 177 VAL A C 1
ATOM 1432 O O . VAL A 1 177 ? -1.911 31.505 -5.288 1.00 90.50 177 VAL A O 1
ATOM 1435 N N . LEU A 1 178 ? -2.538 30.852 -7.342 1.00 92.50 178 LEU A N 1
ATOM 1436 C CA . LEU A 1 178 ? -2.448 29.416 -7.063 1.00 92.50 178 LEU A CA 1
ATOM 1437 C C . LEU A 1 178 ? -1.002 28.951 -6.856 1.00 92.50 178 LEU A C 1
ATOM 1439 O O . LEU A 1 178 ? -0.764 28.039 -6.067 1.00 92.50 178 LEU A O 1
ATOM 1443 N N . GLU A 1 179 ? -0.028 29.571 -7.524 1.00 90.12 179 GLU A N 1
ATOM 1444 C CA . GLU A 1 179 ? 1.391 29.299 -7.287 1.00 90.12 179 GLU A CA 1
ATOM 1445 C C . GLU A 1 179 ? 1.844 29.736 -5.902 1.00 90.12 179 GLU A C 1
ATOM 1447 O O . GLU A 1 179 ? 2.545 28.976 -5.236 1.00 90.12 179 GLU A O 1
ATOM 1452 N N . ARG A 1 180 ? 1.431 30.922 -5.449 1.00 90.25 180 ARG A N 1
ATOM 1453 C CA . ARG A 1 180 ? 1.717 31.396 -4.086 1.00 90.25 180 ARG A CA 1
ATOM 1454 C C . ARG A 1 180 ? 1.057 30.501 -3.045 1.00 90.25 180 ARG A C 1
ATOM 1456 O O . ARG A 1 180 ? 1.725 30.069 -2.115 1.00 90.25 180 ARG A O 1
ATOM 1463 N N . PHE A 1 181 ? -0.206 30.131 -3.265 1.00 91.25 181 PHE A N 1
ATOM 1464 C CA . PHE A 1 181 ? -0.919 29.182 -2.411 1.00 91.25 181 PHE A CA 1
ATOM 1465 C C . PHE A 1 181 ? -0.183 27.837 -2.306 1.00 91.25 181 PHE A C 1
ATOM 1467 O O . PHE A 1 181 ? 0.033 27.313 -1.212 1.00 91.25 181 PHE A O 1
ATOM 1474 N N . ALA A 1 182 ? 0.204 27.253 -3.444 1.00 90.75 182 ALA A N 1
ATOM 1475 C CA . ALA A 1 182 ? 0.879 25.959 -3.470 1.00 90.75 182 ALA A CA 1
ATOM 1476 C C . ALA A 1 182 ? 2.293 26.040 -2.867 1.00 90.75 182 ALA A C 1
ATOM 1478 O O . ALA A 1 182 ? 2.750 25.082 -2.242 1.00 90.75 182 ALA A O 1
ATOM 1479 N N . PHE A 1 183 ? 2.966 27.187 -3.009 1.00 90.06 183 PHE A N 1
ATOM 1480 C CA . PHE A 1 183 ? 4.266 27.454 -2.400 1.00 90.06 183 PHE A CA 1
ATOM 1481 C C . PHE A 1 183 ? 4.203 27.539 -0.869 1.00 90.06 183 PHE A C 1
ATOM 1483 O O . PHE A 1 183 ? 4.993 26.874 -0.195 1.00 90.06 183 PHE A O 1
ATOM 1490 N N . ASP A 1 184 ? 3.243 28.287 -0.323 1.00 89.19 184 ASP A N 1
ATOM 1491 C CA . ASP A 1 184 ? 3.043 28.393 1.127 1.00 89.19 184 ASP A CA 1
ATOM 1492 C C . ASP A 1 184 ? 2.715 27.011 1.717 1.00 89.19 184 ASP A C 1
ATOM 1494 O O . ASP A 1 184 ? 3.335 26.564 2.686 1.00 89.19 184 ASP A O 1
ATOM 1498 N N . ASN A 1 185 ? 1.835 26.255 1.047 1.00 88.62 185 ASN A N 1
ATOM 1499 C CA . ASN A 1 185 ? 1.477 24.902 1.466 1.00 88.62 185 ASN A CA 1
ATOM 1500 C C . ASN A 1 185 ? 2.651 23.922 1.442 1.00 88.62 185 ASN A C 1
ATOM 1502 O O . ASN A 1 185 ? 2.811 23.154 2.389 1.00 88.62 185 ASN A O 1
ATOM 1506 N N . VAL A 1 186 ? 3.467 23.909 0.382 1.00 88.44 186 VAL A N 1
ATOM 1507 C CA . VAL A 1 186 ? 4.593 22.968 0.304 1.00 88.44 186 VAL A CA 1
ATOM 1508 C C . VAL A 1 186 ? 5.697 23.329 1.294 1.00 88.44 186 VAL A C 1
ATOM 1510 O O . VAL A 1 186 ? 6.276 22.424 1.888 1.00 88.44 186 VAL A O 1
ATOM 1513 N N . CYS A 1 187 ? 5.954 24.618 1.537 1.00 87.75 187 CYS A N 1
ATOM 1514 C CA . CYS A 1 187 ? 6.935 25.039 2.536 1.00 87.75 187 CYS A CA 1
ATOM 1515 C C . CYS A 1 187 ? 6.492 24.669 3.954 1.00 87.75 187 CYS A C 1
ATOM 1517 O O . CYS A 1 187 ? 7.292 24.155 4.743 1.00 87.75 187 CYS A O 1
ATOM 1519 N N . LYS A 1 188 ? 5.202 24.847 4.257 1.00 86.25 188 LYS A N 1
ATOM 1520 C CA . LYS A 1 188 ? 4.644 24.490 5.559 1.00 86.25 188 LYS A CA 1
ATOM 1521 C C . LYS A 1 188 ? 4.569 22.977 5.753 1.00 86.25 188 LYS A C 1
ATOM 1523 O O . LYS A 1 188 ? 4.850 22.494 6.841 1.00 86.25 188 LYS A O 1
ATOM 1528 N N . LEU A 1 189 ? 4.277 22.218 4.699 1.00 82.75 189 LEU A N 1
ATOM 1529 C CA . LEU A 1 189 ? 4.260 20.755 4.730 1.00 82.75 189 LEU A CA 1
ATOM 1530 C C . LEU A 1 189 ? 5.656 20.141 4.857 1.00 82.75 189 LEU A C 1
ATOM 1532 O O . LEU A 1 189 ? 5.893 19.289 5.706 1.00 82.75 189 LEU A O 1
ATOM 1536 N N . ALA A 1 190 ? 6.569 20.529 3.972 1.00 81.50 190 ALA A N 1
ATOM 1537 C CA . ALA A 1 190 ? 7.858 19.864 3.843 1.00 81.50 190 ALA A CA 1
ATOM 1538 C C . ALA A 1 190 ? 8.886 20.379 4.856 1.00 81.50 190 ALA A C 1
ATOM 1540 O O . ALA A 1 190 ? 9.774 19.626 5.250 1.00 81.50 190 ALA A O 1
ATOM 1541 N N . PHE A 1 191 ? 8.780 21.650 5.257 1.00 81.81 191 PHE A N 1
ATOM 1542 C CA . PHE A 1 191 ? 9.797 22.335 6.056 1.00 81.81 191 PHE A CA 1
ATOM 1543 C C . PHE A 1 191 ? 9.213 23.028 7.286 1.00 81.81 191 PHE A C 1
ATOM 1545 O O . PHE A 1 191 ? 9.923 23.831 7.884 1.00 81.81 191 PHE A O 1
ATOM 1552 N N . ASN A 1 192 ? 7.928 22.820 7.617 1.00 79.75 192 ASN A N 1
ATOM 1553 C CA . ASN A 1 192 ? 7.186 23.490 8.700 1.00 79.75 192 ASN A CA 1
ATOM 1554 C C . ASN A 1 192 ? 7.375 25.029 8.751 1.00 79.75 192 ASN A C 1
ATOM 1556 O O . ASN A 1 192 ? 7.230 25.676 9.789 1.00 79.75 192 ASN A O 1
ATOM 1560 N N . PHE A 1 193 ? 7.712 25.628 7.611 1.00 82.12 193 PHE A N 1
ATOM 1561 C CA . PHE A 1 193 ? 8.039 27.040 7.450 1.00 82.12 193 PHE A CA 1
ATOM 1562 C C . PHE A 1 193 ? 6.943 27.698 6.618 1.00 82.12 193 PHE A C 1
ATOM 1564 O O . PHE A 1 193 ? 6.614 27.196 5.548 1.00 82.12 193 PHE A O 1
ATOM 1571 N N . ASP A 1 194 ? 6.366 28.794 7.105 1.00 81.50 194 ASP A N 1
ATOM 1572 C CA . ASP A 1 194 ? 5.316 29.527 6.393 1.00 81.50 194 ASP A CA 1
ATOM 1573 C C . ASP A 1 194 ? 5.890 30.833 5.815 1.00 81.50 194 ASP A C 1
ATOM 1575 O O . ASP A 1 194 ? 6.119 31.780 6.573 1.00 81.50 194 ASP A O 1
ATOM 1579 N N . PRO A 1 195 ? 6.146 30.904 4.494 1.00 78.25 195 PRO A N 1
ATOM 1580 C CA . PRO A 1 195 ? 6.669 32.108 3.863 1.00 78.25 195 PRO A CA 1
ATOM 1581 C C . PRO A 1 195 ? 5.631 33.232 3.737 1.00 78.25 195 PRO A C 1
ATOM 1583 O O . PRO A 1 195 ? 6.019 34.368 3.458 1.00 78.25 195 PRO A O 1
ATOM 1586 N N . CYS A 1 196 ? 4.343 32.944 3.962 1.00 80.56 196 CYS A N 1
ATOM 1587 C CA . CYS A 1 196 ? 3.245 33.902 3.851 1.00 80.56 196 CYS A CA 1
ATOM 1588 C C . CYS A 1 196 ? 3.202 34.651 2.503 1.00 80.56 196 CYS A C 1
ATOM 1590 O O . CYS A 1 196 ? 2.832 35.825 2.479 1.00 80.56 196 CYS A O 1
ATOM 1592 N N . CYS A 1 197 ? 3.578 34.018 1.383 1.00 80.44 197 CYS A N 1
ATOM 1593 C CA . CYS A 1 197 ? 3.625 34.662 0.063 1.00 80.44 197 CYS A CA 1
ATOM 1594 C C . CYS A 1 197 ? 2.242 35.026 -0.486 1.00 80.44 197 CYS A C 1
ATOM 1596 O O . CYS A 1 197 ? 2.117 35.936 -1.315 1.00 80.44 197 CYS A O 1
ATOM 1598 N N . LEU A 1 198 ? 1.203 34.309 -0.057 1.00 78.50 198 LEU A N 1
ATOM 1599 C CA . LEU A 1 198 ? -0.181 34.642 -0.360 1.00 78.50 198 LEU A CA 1
ATOM 1600 C C . LEU A 1 198 ? -0.719 35.746 0.574 1.00 78.50 198 LEU A C 1
ATOM 1602 O O . LEU A 1 198 ? -1.609 36.493 0.181 1.00 78.50 198 LEU A O 1
ATOM 1606 N N . GLY A 1 199 ? -0.178 35.877 1.792 1.00 65.50 199 GLY A N 1
ATOM 1607 C CA . GLY A 1 199 ? -0.545 36.913 2.764 1.00 65.50 199 GLY A CA 1
ATOM 1608 C C . GLY A 1 199 ? 0.132 38.276 2.519 1.00 65.50 199 GLY A C 1
ATOM 1609 O O . GLY A 1 199 ? 1.148 38.382 1.839 1.00 65.50 199 GLY A O 1
ATOM 1610 N N . GLY A 1 200 ? -0.415 39.351 3.103 1.00 61.12 200 GLY A N 1
ATOM 1611 C CA . GLY A 1 200 ? 0.184 40.698 3.055 1.00 61.12 200 GLY A CA 1
ATOM 1612 C C . GLY A 1 200 ? -0.125 41.509 1.785 1.00 61.12 200 GLY A C 1
ATOM 1613 O O . GLY A 1 200 ? -1.180 41.354 1.175 1.00 61.12 200 GLY A O 1
ATOM 1614 N N . ASP A 1 201 ? 0.783 42.411 1.400 1.00 55.66 201 ASP A N 1
ATOM 1615 C CA . ASP A 1 201 ? 0.704 43.242 0.182 1.00 55.66 201 ASP A CA 1
ATOM 1616 C C . ASP A 1 201 ? 1.040 42.467 -1.114 1.00 55.66 201 ASP A C 1
ATOM 1618 O O . ASP A 1 201 ? 1.054 43.037 -2.207 1.00 55.66 201 ASP A O 1
ATOM 1622 N N . GLY A 1 202 ? 1.304 41.160 -0.998 1.00 57.00 202 GLY A N 1
ATOM 1623 C CA . GLY A 1 202 ? 1.663 40.283 -2.107 1.00 57.00 202 GLY A CA 1
ATOM 1624 C C . GLY A 1 202 ? 3.076 40.513 -2.652 1.00 57.00 202 GLY A C 1
ATOM 1625 O O . GLY A 1 202 ? 3.368 40.040 -3.754 1.00 57.00 202 GLY A O 1
ATOM 1626 N N . THR A 1 203 ? 3.942 41.233 -1.928 1.00 59.19 203 THR A N 1
ATOM 1627 C CA . THR A 1 203 ? 5.344 41.462 -2.320 1.00 59.19 203 THR A CA 1
ATOM 1628 C C . THR A 1 203 ? 6.321 40.500 -1.638 1.00 59.19 203 THR A C 1
ATOM 1630 O O . THR A 1 203 ? 7.373 40.184 -2.203 1.00 59.19 203 THR A O 1
ATOM 1633 N N . SER A 1 204 ? 5.950 39.960 -0.473 1.00 61.84 204 SER A N 1
ATOM 1634 C CA . SER A 1 204 ? 6.727 38.973 0.281 1.00 61.84 204 SER A CA 1
ATOM 1635 C C . SER A 1 204 ? 7.004 37.714 -0.549 1.00 61.84 204 SER A C 1
ATOM 1637 O O . SER A 1 204 ? 6.099 36.977 -0.927 1.00 61.84 204 SER A O 1
ATOM 1639 N N . GLY A 1 205 ? 8.279 37.467 -0.864 1.00 69.31 205 GLY A N 1
ATOM 1640 C CA . GLY A 1 205 ? 8.727 36.281 -1.605 1.00 69.31 205 GLY A CA 1
ATOM 1641 C C . GLY A 1 205 ? 8.557 36.334 -3.131 1.00 69.31 205 GLY A C 1
ATOM 1642 O O . GLY A 1 205 ? 9.007 35.412 -3.814 1.00 69.31 205 GLY A O 1
ATOM 1643 N N . ALA A 1 206 ? 8.018 37.418 -3.705 1.00 73.94 206 ALA A N 1
ATOM 1644 C CA . ALA A 1 206 ? 7.835 37.556 -5.157 1.00 73.94 206 ALA A CA 1
ATOM 1645 C C . ALA A 1 206 ? 9.157 37.430 -5.948 1.00 73.94 206 ALA A C 1
ATOM 1647 O O . ALA A 1 206 ? 9.204 36.819 -7.018 1.00 73.94 206 ALA A O 1
ATOM 1648 N N . ASP A 1 207 ? 10.257 37.951 -5.397 1.00 79.69 207 ASP A N 1
ATOM 1649 C CA . ASP A 1 207 ? 11.589 37.850 -6.003 1.00 79.69 207 ASP A CA 1
ATOM 1650 C C . ASP A 1 207 ? 12.132 36.417 -6.034 1.00 79.69 207 ASP A C 1
ATOM 1652 O O . ASP A 1 207 ? 12.805 36.032 -6.996 1.00 79.69 207 ASP A O 1
ATOM 1656 N N . PHE A 1 208 ? 11.836 35.621 -5.002 1.00 85.75 208 PHE A N 1
ATOM 1657 C CA . PHE A 1 208 ? 12.162 34.197 -4.984 1.00 85.75 208 PHE A CA 1
ATOM 1658 C C . PHE A 1 208 ? 11.309 33.446 -6.009 1.00 85.75 208 PHE A C 1
ATOM 1660 O O . PHE A 1 208 ? 11.850 32.678 -6.801 1.00 85.75 208 PHE A O 1
ATOM 1667 N N . MET A 1 209 ? 10.000 33.715 -6.052 1.00 83.50 209 MET A N 1
ATOM 1668 C CA . MET A 1 209 ? 9.065 33.041 -6.958 1.00 83.50 209 MET A CA 1
ATOM 1669 C C . MET A 1 209 ? 9.446 33.237 -8.428 1.00 83.50 209 MET A C 1
ATOM 1671 O O . MET A 1 209 ? 9.490 32.251 -9.169 1.00 83.50 209 MET A O 1
ATOM 1675 N N . ARG A 1 210 ? 9.809 34.472 -8.814 1.00 86.62 210 ARG A N 1
ATOM 1676 C CA . ARG A 1 210 ? 10.340 34.805 -10.148 1.00 86.62 210 ARG A CA 1
ATOM 1677 C C . ARG A 1 210 ? 11.678 34.126 -10.424 1.00 86.62 210 ARG A C 1
ATOM 1679 O O . ARG A 1 210 ? 11.868 33.559 -11.493 1.00 86.62 210 ARG A O 1
ATOM 1686 N N . ALA A 1 211 ? 12.605 34.146 -9.463 1.00 90.56 211 ALA A N 1
ATOM 1687 C CA . ALA A 1 211 ? 13.897 33.480 -9.625 1.00 90.56 211 ALA A CA 1
ATOM 1688 C C . ALA A 1 211 ? 13.737 31.962 -9.815 1.00 90.56 211 ALA A C 1
ATOM 1690 O O . ALA A 1 211 ? 14.422 31.366 -10.643 1.00 90.56 211 ALA A O 1
ATOM 1691 N N . PHE A 1 212 ? 12.821 31.332 -9.086 1.00 90.81 212 PHE A N 1
ATOM 1692 C CA . PHE A 1 212 ? 12.535 29.908 -9.222 1.00 90.81 212 PHE A CA 1
ATOM 1693 C C . PHE A 1 212 ? 11.936 29.575 -10.599 1.00 90.81 212 PHE A C 1
ATOM 1695 O O . PHE A 1 212 ? 12.384 28.632 -11.250 1.00 90.81 212 PHE A O 1
ATOM 1702 N N . GLU A 1 213 ? 10.991 30.388 -11.082 1.00 87.88 213 GLU A N 1
ATOM 1703 C CA . GLU A 1 213 ? 10.393 30.238 -12.416 1.00 87.88 213 GLU A CA 1
ATOM 1704 C C . GLU A 1 213 ? 11.420 30.437 -13.542 1.00 87.88 213 GLU A C 1
ATOM 1706 O O . GLU A 1 213 ? 11.498 29.618 -14.464 1.00 87.88 213 GLU A O 1
ATOM 1711 N N . ASP A 1 214 ? 12.257 31.475 -13.445 1.00 90.56 214 ASP A N 1
ATOM 1712 C CA . ASP A 1 214 ? 13.372 31.710 -14.366 1.00 90.56 214 ASP A CA 1
ATOM 1713 C C . ASP A 1 214 ? 14.319 30.507 -14.382 1.00 90.56 214 ASP A C 1
ATOM 1715 O O . ASP A 1 214 ? 14.749 30.054 -15.445 1.00 90.56 214 ASP A O 1
ATOM 1719 N N . ALA A 1 215 ? 14.646 29.961 -13.206 1.00 92.12 215 ALA A N 1
ATOM 1720 C CA . ALA A 1 215 ? 15.543 28.822 -13.093 1.00 92.12 215 ALA A CA 1
ATOM 1721 C C . ALA A 1 215 ? 14.956 27.565 -13.754 1.00 92.12 215 ALA A C 1
ATOM 1723 O O . ALA A 1 215 ? 15.654 26.909 -14.535 1.00 92.12 215 ALA A O 1
ATOM 1724 N N . ALA A 1 216 ? 13.674 27.268 -13.526 1.00 90.62 216 ALA A N 1
ATOM 1725 C CA . ALA A 1 216 ? 12.980 26.138 -14.141 1.00 90.62 216 ALA A CA 1
ATOM 1726 C C . ALA A 1 216 ? 12.854 26.291 -15.670 1.00 90.62 216 ALA A C 1
ATOM 1728 O O . ALA A 1 216 ? 13.166 25.364 -16.429 1.00 90.62 216 ALA A O 1
ATOM 1729 N N . THR A 1 217 ? 12.467 27.478 -16.142 1.00 90.25 217 THR A N 1
ATOM 1730 C CA . THR A 1 217 ? 12.226 27.766 -17.566 1.00 90.25 217 THR A CA 1
ATOM 1731 C C . THR A 1 217 ? 13.524 27.815 -18.367 1.00 90.25 217 THR A C 1
ATOM 1733 O O . THR A 1 217 ? 13.623 27.228 -19.445 1.00 90.25 217 THR A O 1
ATOM 1736 N N . LEU A 1 218 ? 14.572 28.450 -17.839 1.00 90.88 218 LEU A N 1
ATOM 1737 C CA . LEU A 1 218 ? 15.864 28.513 -18.523 1.00 90.88 218 LEU A CA 1
ATOM 1738 C C . LEU A 1 218 ? 16.576 27.152 -18.515 1.00 90.88 218 LEU A C 1
ATOM 1740 O O . LEU A 1 218 ? 17.191 26.795 -19.522 1.00 90.88 218 LEU A O 1
ATOM 1744 N N . SER A 1 219 ? 16.454 26.369 -17.435 1.00 90.31 219 SER A N 1
ATOM 1745 C CA . SER A 1 219 ? 17.029 25.016 -17.358 1.00 90.31 219 SER A CA 1
ATOM 1746 C C . SER A 1 219 ? 16.340 24.045 -18.321 1.00 90.31 219 SER A C 1
ATOM 1748 O O . SER A 1 219 ? 17.021 23.339 -19.068 1.00 90.31 219 SER A O 1
ATOM 1750 N N . SER A 1 220 ? 15.003 24.042 -18.375 1.00 88.38 220 SER A N 1
ATOM 1751 C CA . SER A 1 220 ? 14.240 23.240 -19.348 1.00 88.38 220 SER A CA 1
ATOM 1752 C C . SER A 1 220 ? 14.464 23.709 -20.793 1.00 88.38 220 SER A C 1
ATOM 1754 O O . SER A 1 220 ? 14.634 22.889 -21.700 1.00 88.38 220 SER A O 1
ATOM 1756 N N . GLY A 1 221 ? 14.608 25.017 -21.019 1.00 87.25 221 GLY A N 1
ATOM 1757 C CA . GLY A 1 221 ? 14.929 25.596 -22.325 1.00 87.25 221 GLY A CA 1
ATOM 1758 C C . GLY A 1 221 ? 16.222 25.054 -22.953 1.00 87.25 221 GLY A C 1
ATOM 1759 O O . GLY A 1 221 ? 16.340 25.011 -24.182 1.00 87.25 221 GLY A O 1
ATOM 1760 N N . ARG A 1 222 ? 17.172 24.544 -22.151 1.00 89.62 222 ARG A N 1
ATOM 1761 C CA . ARG A 1 222 ? 18.406 23.916 -22.658 1.00 89.62 222 ARG A CA 1
ATOM 1762 C C . ARG A 1 222 ? 18.137 22.670 -23.514 1.00 89.62 222 ARG A C 1
ATOM 1764 O O . ARG A 1 222 ? 18.906 22.401 -24.440 1.00 89.62 222 ARG A O 1
ATOM 1771 N N . PHE A 1 223 ? 17.039 21.939 -23.281 1.00 85.94 223 PHE A N 1
ATOM 1772 C CA . PHE A 1 223 ? 16.634 20.798 -24.123 1.00 85.94 223 PHE A CA 1
ATOM 1773 C C . PHE A 1 223 ? 16.245 21.221 -25.549 1.00 85.94 223 PHE A C 1
ATOM 1775 O O . PHE A 1 223 ? 16.396 20.437 -26.500 1.00 85.94 223 PHE A O 1
ATOM 1782 N N . MET A 1 224 ? 15.803 22.475 -25.692 1.00 84.81 224 MET A N 1
ATOM 1783 C CA . MET A 1 224 ? 15.315 23.056 -26.939 1.00 84.81 224 MET A CA 1
ATOM 1784 C C . MET A 1 224 ? 16.407 23.728 -27.781 1.00 84.81 224 MET A C 1
ATOM 1786 O O . MET A 1 224 ? 16.136 24.176 -28.897 1.00 84.81 224 MET A O 1
ATOM 1790 N N . TYR A 1 225 ? 17.659 23.771 -27.311 1.00 83.94 225 TYR A N 1
ATOM 1791 C CA . TYR A 1 225 ? 18.761 24.282 -28.124 1.00 83.94 225 TYR A CA 1
ATOM 1792 C C . TYR A 1 225 ? 19.028 23.400 -29.352 1.00 83.94 225 TYR A C 1
ATOM 1794 O O . TYR A 1 225 ? 19.004 22.168 -29.294 1.00 83.94 225 TYR A O 1
ATOM 1802 N N . ALA A 1 226 ? 19.309 24.061 -30.480 1.00 77.25 226 ALA A N 1
ATOM 1803 C CA . ALA A 1 226 ? 19.614 23.415 -31.756 1.00 77.25 226 ALA A CA 1
ATOM 1804 C C . ALA A 1 226 ? 20.868 22.534 -31.662 1.00 77.25 226 ALA A C 1
ATOM 1806 O O . ALA A 1 226 ? 20.887 21.407 -32.154 1.00 77.25 226 ALA A O 1
ATOM 1807 N N . LEU A 1 227 ? 21.895 23.056 -30.986 1.00 79.06 227 LEU A N 1
ATOM 1808 C CA . LEU A 1 227 ? 23.167 22.391 -30.741 1.00 79.06 227 LEU A CA 1
ATOM 1809 C C . LEU A 1 227 ? 23.318 22.134 -29.235 1.00 79.06 227 LEU A C 1
ATOM 1811 O O . LEU A 1 227 ? 23.415 23.099 -28.472 1.00 79.06 227 LEU A O 1
ATOM 1815 N N . PRO A 1 228 ? 23.396 20.865 -28.788 1.00 76.44 228 PRO A N 1
ATOM 1816 C CA . PRO A 1 228 ? 23.514 20.525 -27.369 1.00 76.44 228 PRO A CA 1
ATOM 1817 C C . PRO A 1 228 ? 24.734 21.129 -26.666 1.00 76.44 228 PRO A C 1
ATOM 1819 O O . PRO A 1 228 ? 24.708 21.291 -25.459 1.00 76.44 228 PRO A O 1
ATOM 1822 N N . GLY A 1 229 ? 25.808 21.477 -27.381 1.00 79.25 229 GLY A N 1
ATOM 1823 C CA . GLY A 1 229 ? 26.992 22.112 -26.785 1.00 79.25 229 GLY A CA 1
ATOM 1824 C C . GLY A 1 229 ? 26.845 23.615 -26.513 1.00 79.25 229 GLY A C 1
ATOM 1825 O O . GLY A 1 229 ? 27.638 24.175 -25.759 1.00 79.25 229 GLY A O 1
ATOM 1826 N N . LEU A 1 230 ? 25.834 24.279 -27.090 1.00 84.00 230 LEU A N 1
ATOM 1827 C CA . LEU A 1 230 ? 25.727 25.743 -27.078 1.00 84.00 230 LEU A CA 1
ATOM 1828 C C . LEU A 1 230 ? 25.528 26.318 -25.668 1.00 84.00 230 LEU A C 1
ATOM 1830 O O . LEU A 1 230 ? 26.044 27.395 -25.368 1.00 84.00 230 LEU A O 1
ATOM 1834 N N . TYR A 1 231 ? 24.826 25.599 -24.786 1.00 85.06 231 TYR A N 1
ATOM 1835 C CA . TYR A 1 231 ? 24.640 26.045 -23.401 1.00 85.06 231 TYR A CA 1
ATOM 1836 C C . TYR A 1 231 ? 25.962 26.075 -22.629 1.00 85.06 231 TYR A C 1
ATOM 1838 O O . TYR A 1 231 ? 26.179 26.998 -21.854 1.00 85.06 231 TYR A O 1
ATOM 1846 N N . LYS A 1 232 ? 26.885 25.133 -22.884 1.00 86.00 232 LYS A N 1
ATOM 1847 C CA . LYS A 1 232 ? 28.205 25.104 -22.230 1.00 86.00 232 LYS A CA 1
ATOM 1848 C C . LYS A 1 232 ? 29.034 26.327 -22.604 1.00 86.00 232 LYS A C 1
ATOM 1850 O O . LYS A 1 232 ? 29.664 26.920 -21.738 1.00 86.00 232 LYS A O 1
ATOM 1855 N N . VAL A 1 233 ? 28.974 26.739 -23.872 1.00 86.75 233 VAL A N 1
ATOM 1856 C CA . VAL A 1 233 ? 29.650 27.950 -24.362 1.00 86.75 233 VAL A CA 1
ATOM 1857 C C . VAL A 1 233 ? 29.034 29.203 -23.737 1.00 86.75 233 VAL A C 1
ATOM 1859 O O . VAL A 1 233 ? 29.755 30.039 -23.200 1.00 86.75 233 VAL A O 1
ATOM 1862 N N . LYS A 1 234 ? 27.698 29.315 -23.731 1.00 86.19 234 LYS A N 1
ATOM 1863 C CA . LYS A 1 234 ? 26.996 30.436 -23.079 1.00 86.19 234 LYS A CA 1
ATOM 1864 C C . LYS A 1 234 ? 27.264 30.506 -21.573 1.00 86.19 234 LYS A C 1
ATOM 1866 O O . LYS A 1 234 ? 27.396 31.606 -21.041 1.00 86.19 234 LYS A O 1
ATOM 1871 N N . LYS A 1 235 ? 27.372 29.351 -20.910 1.00 87.19 235 LYS A N 1
ATOM 1872 C CA . LYS A 1 235 ? 27.710 29.218 -19.487 1.00 87.19 235 LYS A CA 1
ATOM 1873 C C . LYS A 1 235 ? 29.148 29.652 -19.221 1.00 87.19 235 LYS A C 1
ATOM 1875 O O . LYS A 1 235 ? 29.369 30.440 -18.309 1.00 87.19 235 LYS A O 1
ATOM 1880 N N . PHE A 1 236 ? 30.100 29.205 -20.042 1.00 88.75 236 PHE A N 1
ATOM 1881 C CA . PHE A 1 236 ? 31.510 29.593 -19.939 1.00 88.75 236 PHE A CA 1
ATOM 1882 C C . PHE A 1 236 ? 31.707 31.104 -20.122 1.00 88.75 236 PHE A C 1
ATOM 1884 O O . PHE A 1 236 ? 32.395 31.736 -19.330 1.00 88.75 236 PHE A O 1
ATOM 1891 N N . LEU A 1 237 ? 31.035 31.698 -21.112 1.00 88.69 237 LEU A N 1
ATOM 1892 C CA . LEU A 1 237 ? 31.091 33.140 -21.377 1.00 88.69 237 LEU A CA 1
ATOM 1893 C C . LEU A 1 237 ? 30.178 33.969 -20.454 1.00 88.69 237 LEU A C 1
ATOM 1895 O O . LEU A 1 237 ? 30.204 35.195 -20.512 1.00 88.69 237 LEU A O 1
ATOM 1899 N N . ASN A 1 238 ? 29.363 33.322 -19.613 1.00 86.62 238 ASN A N 1
ATOM 1900 C CA . ASN A 1 238 ? 28.388 33.955 -18.722 1.00 86.62 238 ASN A CA 1
ATOM 1901 C C . ASN A 1 238 ? 27.491 34.991 -19.440 1.00 86.62 238 ASN A C 1
ATOM 1903 O O . ASN A 1 238 ? 27.327 36.126 -18.981 1.00 86.62 238 ASN A O 1
ATOM 1907 N N . MET A 1 239 ? 26.924 34.607 -20.591 1.00 86.88 239 MET A N 1
ATOM 1908 C CA . MET A 1 239 ? 26.154 35.502 -21.469 1.00 86.88 239 MET A CA 1
ATOM 1909 C C . MET A 1 239 ? 24.671 35.125 -21.580 1.00 86.88 239 MET A C 1
ATOM 1911 O O . MET A 1 239 ? 24.304 33.951 -21.666 1.00 86.88 239 MET A O 1
ATOM 1915 N N . GLY A 1 240 ? 23.816 36.150 -21.673 1.00 87.81 240 GLY A N 1
ATOM 1916 C CA . GLY A 1 240 ? 22.386 36.014 -21.965 1.00 87.81 240 GLY A CA 1
ATOM 1917 C C . GLY A 1 240 ? 21.631 35.181 -20.927 1.00 87.81 240 GLY A C 1
ATOM 1918 O O . GLY A 1 240 ? 21.728 35.442 -19.729 1.00 87.81 240 GLY A O 1
ATOM 1919 N N . SER A 1 241 ? 20.905 34.162 -21.399 1.00 86.94 241 SER A N 1
ATOM 1920 C CA . SER A 1 241 ? 20.082 33.259 -20.581 1.00 86.94 241 SER A CA 1
ATOM 1921 C C . SER A 1 241 ? 20.853 32.577 -19.449 1.00 86.94 241 SER A C 1
ATOM 1923 O O . SER A 1 241 ? 20.338 32.461 -18.344 1.00 86.94 241 SER A O 1
ATOM 1925 N N . GLU A 1 242 ? 22.104 32.176 -19.679 1.00 89.00 242 GLU A N 1
ATOM 1926 C CA . GLU A 1 242 ? 22.905 31.474 -18.666 1.00 89.00 242 GLU A CA 1
ATOM 1927 C C . GLU A 1 242 ? 23.350 32.404 -17.522 1.00 89.00 242 GLU A C 1
ATOM 1929 O O . GLU A 1 242 ? 23.471 31.965 -16.378 1.00 89.00 242 GLU A O 1
ATOM 1934 N N . ARG A 1 243 ? 23.519 33.709 -17.790 1.00 89.44 243 ARG A N 1
ATOM 1935 C CA . ARG A 1 243 ? 23.811 34.710 -16.749 1.00 89.44 243 ARG A CA 1
ATOM 1936 C C . ARG A 1 243 ? 22.613 34.919 -15.830 1.00 89.44 243 ARG A C 1
ATOM 1938 O O . ARG A 1 243 ? 22.787 35.007 -14.614 1.00 89.44 243 ARG A O 1
ATOM 1945 N N . THR A 1 244 ? 21.417 35.021 -16.411 1.00 90.56 244 THR A N 1
ATOM 1946 C CA . THR A 1 244 ? 20.163 35.128 -15.654 1.00 90.56 244 THR A CA 1
ATOM 1947 C C . THR A 1 244 ? 19.945 33.867 -14.828 1.00 90.56 244 THR A C 1
ATOM 1949 O O . THR A 1 244 ? 19.783 33.973 -13.619 1.00 90.56 244 THR A O 1
ATOM 1952 N N . LEU A 1 245 ? 20.096 32.686 -15.436 1.00 91.81 245 LEU A N 1
ATOM 1953 C CA . LEU A 1 245 ? 19.978 31.401 -14.747 1.00 91.81 245 LEU A CA 1
ATOM 1954 C C . LEU A 1 245 ? 20.928 31.300 -13.544 1.00 91.81 245 LEU A C 1
ATOM 1956 O O . LEU A 1 245 ? 20.490 30.948 -12.454 1.00 91.81 245 LEU A O 1
ATOM 1960 N N . LYS A 1 246 ? 22.202 31.692 -13.691 1.00 92.25 246 LYS A N 1
ATOM 1961 C CA . LYS A 1 246 ? 23.166 31.710 -12.575 1.00 92.25 246 LYS A CA 1
ATOM 1962 C C . LYS A 1 246 ? 22.720 32.621 -11.423 1.00 92.25 246 LYS A C 1
ATOM 1964 O O . LYS A 1 246 ? 22.869 32.246 -10.262 1.00 92.25 246 LYS A O 1
ATOM 1969 N N . LYS A 1 247 ? 22.185 33.812 -11.723 1.00 92.44 247 LYS A N 1
ATOM 1970 C CA . LYS A 1 247 ? 21.658 34.734 -10.698 1.00 92.44 247 LYS A CA 1
ATOM 1971 C C . LYS A 1 247 ? 20.426 34.158 -10.000 1.00 92.44 247 LYS A C 1
ATOM 1973 O O . LYS A 1 247 ? 20.316 34.267 -8.783 1.00 92.44 247 LYS A O 1
ATOM 1978 N N . SER A 1 248 ? 19.527 33.551 -10.767 1.00 93.50 248 SER A N 1
ATOM 1979 C CA . SER A 1 248 ? 18.297 32.948 -10.262 1.00 93.50 248 SER A CA 1
ATOM 1980 C C . SER A 1 248 ? 18.584 31.742 -9.364 1.00 93.50 248 SER A C 1
ATOM 1982 O O . SER A 1 248 ? 18.080 31.693 -8.246 1.00 93.50 248 SER A O 1
ATOM 1984 N N . ILE A 1 249 ? 19.492 30.848 -9.771 1.00 92.94 249 ILE A N 1
ATOM 1985 C CA . ILE A 1 249 ? 19.952 29.718 -8.945 1.00 92.94 249 ILE A CA 1
ATOM 1986 C C . ILE A 1 249 ? 20.564 30.207 -7.629 1.00 92.94 249 ILE A C 1
ATOM 1988 O O . ILE A 1 249 ? 20.238 29.672 -6.577 1.00 92.94 249 ILE A O 1
ATOM 1992 N N . ALA A 1 250 ? 21.395 31.256 -7.654 1.00 92.62 250 ALA A N 1
ATOM 1993 C CA . ALA A 1 250 ? 21.990 31.797 -6.431 1.00 92.62 250 ALA A CA 1
ATOM 1994 C C . ALA A 1 250 ? 20.931 32.292 -5.426 1.00 92.62 250 ALA A C 1
ATOM 1996 O O . ALA A 1 250 ? 21.090 32.105 -4.223 1.00 92.62 250 ALA A O 1
ATOM 1997 N N . ARG A 1 251 ? 19.830 32.885 -5.908 1.00 91.38 251 ARG A N 1
ATOM 1998 C CA . ARG A 1 251 ? 18.702 33.297 -5.054 1.00 91.38 251 ARG A CA 1
ATOM 1999 C C . ARG A 1 251 ? 17.943 32.099 -4.488 1.00 91.38 251 ARG A C 1
ATOM 2001 O O . ARG A 1 251 ? 17.621 32.102 -3.305 1.00 91.38 251 ARG A O 1
ATOM 2008 N N . VAL A 1 252 ? 17.692 31.081 -5.313 1.00 91.44 252 VAL A N 1
ATOM 2009 C CA . VAL A 1 252 ? 17.009 29.852 -4.883 1.00 91.44 252 VAL A CA 1
ATOM 2010 C C . VAL A 1 252 ? 17.839 29.097 -3.840 1.00 91.44 252 VAL A C 1
ATOM 2012 O O . VAL A 1 252 ? 17.301 28.672 -2.822 1.00 91.44 252 VAL A O 1
ATOM 2015 N N . HIS A 1 253 ? 19.151 28.985 -4.056 1.00 91.38 253 HIS A N 1
ATOM 2016 C CA . HIS A 1 253 ? 20.073 28.357 -3.110 1.00 91.38 253 HIS A CA 1
ATOM 2017 C C . HIS A 1 253 ? 20.111 29.104 -1.781 1.00 91.38 253 HIS A C 1
ATOM 2019 O O . HIS A 1 253 ? 19.973 28.469 -0.743 1.00 91.38 253 HIS A O 1
ATOM 2025 N N . LYS A 1 254 ? 20.207 30.441 -1.815 1.00 90.88 254 LYS A N 1
ATOM 2026 C CA . LYS A 1 254 ? 20.187 31.262 -0.601 1.00 90.88 254 LYS A CA 1
ATOM 2027 C C . LYS A 1 254 ? 18.926 31.012 0.231 1.00 90.88 254 LYS A C 1
ATOM 2029 O O . LYS A 1 254 ? 19.029 30.797 1.430 1.00 90.88 254 LYS A O 1
ATOM 2034 N N . PHE A 1 255 ? 17.757 30.979 -0.408 1.00 88.69 255 PHE A N 1
ATOM 2035 C CA . PHE A 1 255 ? 16.503 30.682 0.286 1.00 88.69 255 PHE A CA 1
ATOM 2036 C C . PHE A 1 255 ? 16.515 29.291 0.937 1.00 88.69 255 PHE A C 1
ATOM 2038 O O . PHE A 1 255 ? 16.178 29.155 2.109 1.00 88.69 255 PHE A O 1
ATOM 2045 N N . ALA A 1 256 ? 16.939 28.257 0.206 1.00 88.94 256 ALA A N 1
ATOM 2046 C CA . ALA A 1 256 ? 17.024 26.906 0.755 1.00 88.94 256 ALA A CA 1
ATOM 2047 C C . ALA A 1 256 ? 18.029 26.814 1.922 1.00 88.94 256 ALA A C 1
ATOM 2049 O O . ALA A 1 256 ? 17.750 26.155 2.920 1.00 88.94 256 ALA A O 1
ATOM 2050 N N . GLU A 1 257 ? 19.163 27.512 1.840 1.00 88.31 257 GLU A N 1
ATOM 2051 C CA . GLU A 1 257 ? 20.147 27.614 2.925 1.00 88.31 257 GLU A CA 1
ATOM 2052 C C . GLU A 1 257 ? 19.590 28.347 4.157 1.00 88.31 257 GLU A C 1
ATOM 2054 O O . GLU A 1 257 ? 19.867 27.936 5.285 1.00 88.31 257 GLU A O 1
ATOM 2059 N N . ASP A 1 258 ? 18.796 29.404 3.966 1.00 87.38 258 ASP A N 1
ATOM 2060 C CA . ASP A 1 258 ? 18.123 30.127 5.052 1.00 87.38 258 ASP A CA 1
ATOM 2061 C C . ASP A 1 258 ? 17.111 29.215 5.782 1.00 87.38 258 ASP A C 1
ATOM 2063 O O . ASP A 1 258 ? 17.104 29.167 7.014 1.00 87.38 258 ASP A O 1
ATOM 2067 N N . VAL A 1 259 ? 16.331 28.415 5.040 1.00 84.88 259 VAL A N 1
ATOM 2068 C CA . VAL A 1 259 ? 15.391 27.424 5.608 1.00 84.88 259 VAL A CA 1
ATOM 2069 C C . VAL A 1 259 ? 16.128 26.342 6.405 1.00 84.88 259 VAL A C 1
ATOM 2071 O O . VAL A 1 259 ? 15.739 26.032 7.532 1.00 84.88 259 VAL A O 1
ATOM 2074 N N . ILE A 1 260 ? 17.216 25.787 5.855 1.00 85.25 260 ILE A N 1
ATOM 2075 C CA . ILE A 1 260 ? 18.037 24.776 6.544 1.00 85.25 260 ILE A CA 1
ATOM 2076 C C . ILE A 1 260 ? 18.603 25.342 7.851 1.00 85.25 260 ILE A C 1
ATOM 2078 O O . ILE A 1 260 ? 18.560 24.676 8.886 1.00 85.25 260 ILE A O 1
ATOM 2082 N N . ARG A 1 261 ? 19.123 26.574 7.816 1.00 84.69 261 ARG A N 1
ATOM 2083 C CA . ARG A 1 261 ? 19.733 27.224 8.982 1.00 84.69 261 ARG A CA 1
ATOM 2084 C C . ARG A 1 261 ? 18.725 27.447 10.102 1.00 84.69 261 ARG A C 1
ATOM 2086 O O . ARG A 1 261 ? 18.986 27.031 11.226 1.00 84.69 261 ARG A O 1
ATOM 2093 N N . SER A 1 262 ? 17.565 28.020 9.778 1.00 82.31 262 SER A N 1
ATOM 2094 C CA . SER A 1 262 ? 16.481 28.249 10.741 1.00 82.31 262 SER A CA 1
ATOM 2095 C C . SER A 1 262 ? 16.054 26.945 11.427 1.00 82.31 262 SER A C 1
ATOM 2097 O O . SER A 1 262 ? 15.928 26.894 12.649 1.00 82.31 262 SER A O 1
ATOM 2099 N N . ARG A 1 263 ? 15.954 25.847 10.669 1.00 78.50 263 ARG A N 1
ATOM 2100 C CA . ARG A 1 263 ? 15.622 24.517 11.206 1.00 78.50 263 ARG A CA 1
ATOM 2101 C C . ARG A 1 263 ? 16.695 23.932 12.116 1.00 78.50 263 ARG A C 1
ATOM 2103 O O . ARG A 1 263 ? 16.378 23.359 13.158 1.00 78.50 263 ARG A O 1
ATOM 2110 N N . MET A 1 264 ? 17.966 24.067 11.741 1.00 76.88 264 MET A N 1
ATOM 2111 C CA . MET A 1 264 ? 19.080 23.618 12.582 1.00 76.88 264 MET A CA 1
ATOM 2112 C C . MET A 1 264 ? 19.144 24.379 13.912 1.00 76.88 264 MET A C 1
ATOM 2114 O O . MET A 1 264 ? 19.536 23.796 14.923 1.00 76.88 264 MET A O 1
ATOM 2118 N N . GLU A 1 265 ? 18.778 25.661 13.921 1.00 78.56 265 GLU A N 1
ATOM 2119 C CA . GLU A 1 265 ? 18.744 26.498 15.123 1.00 78.56 265 GLU A CA 1
ATOM 2120 C C . GLU A 1 265 ? 17.574 26.135 16.050 1.00 78.56 265 GLU A C 1
ATOM 2122 O O . GLU A 1 265 ? 17.805 25.925 17.244 1.00 78.56 265 GLU A O 1
ATOM 2127 N N . GLU A 1 266 ? 16.361 25.947 15.513 1.00 72.00 266 GLU A N 1
ATOM 2128 C CA . GLU A 1 266 ? 15.181 25.508 16.285 1.00 72.00 266 GLU A CA 1
ATOM 2129 C C . GLU A 1 266 ? 15.420 24.164 16.995 1.00 72.00 266 GLU A C 1
ATOM 2131 O O . GLU A 1 266 ? 15.097 24.004 18.179 1.00 72.00 266 GLU A O 1
ATOM 2136 N N . LYS A 1 267 ? 16.076 23.217 16.307 1.00 67.75 267 LYS A N 1
ATOM 2137 C CA . LYS A 1 267 ? 16.424 21.894 16.853 1.00 67.75 267 LYS A CA 1
ATOM 2138 C C . LYS A 1 267 ? 17.403 21.962 18.032 1.00 67.75 267 LYS A C 1
ATOM 2140 O O . LYS A 1 267 ? 17.421 21.058 18.862 1.00 67.75 267 LYS A O 1
ATOM 2145 N N . LYS A 1 268 ? 18.222 23.017 18.123 1.00 66.50 268 LYS A N 1
ATOM 2146 C CA . LYS A 1 268 ? 19.144 23.233 19.253 1.00 66.50 268 LYS A CA 1
ATOM 2147 C C . LYS A 1 268 ? 18.463 23.879 20.459 1.00 66.50 268 LYS A C 1
ATOM 2149 O O . LYS A 1 268 ? 18.916 23.666 21.577 1.00 66.50 268 LYS A O 1
ATOM 2154 N N . THR A 1 269 ? 17.417 24.680 20.248 1.00 59.06 269 THR A N 1
ATOM 2155 C CA . THR A 1 269 ? 16.761 25.460 21.316 1.00 59.06 269 THR A CA 1
ATOM 2156 C C . THR A 1 269 ? 15.613 24.716 21.991 1.00 59.06 269 THR A C 1
ATOM 2158 O O . THR A 1 269 ? 15.363 24.922 23.176 1.00 59.06 269 THR A O 1
ATOM 2161 N N . THR A 1 270 ? 14.917 23.836 21.271 1.00 53.78 270 THR A N 1
ATOM 2162 C CA . THR A 1 270 ? 13.808 23.047 21.821 1.00 53.78 270 THR A CA 1
ATOM 2163 C C . THR A 1 270 ? 14.228 21.587 21.993 1.00 53.78 270 THR A C 1
ATOM 2165 O O . THR A 1 270 ? 14.308 20.839 21.030 1.00 53.78 270 THR A O 1
ATOM 2168 N N . HIS A 1 271 ? 14.444 21.134 23.234 1.00 45.84 271 HIS A N 1
ATOM 2169 C CA . HIS A 1 271 ? 14.660 19.712 23.581 1.00 45.84 271 HIS A CA 1
ATOM 2170 C C . HIS A 1 271 ? 13.415 18.815 23.346 1.00 45.84 271 HIS A C 1
ATOM 2172 O O . HIS A 1 271 ? 13.329 17.702 23.865 1.00 45.84 271 HIS A O 1
ATOM 2178 N N . VAL A 1 272 ? 12.432 19.283 22.574 1.00 44.94 272 VAL A N 1
ATOM 2179 C CA . VAL A 1 272 ? 11.190 18.573 22.267 1.00 44.94 272 VAL A CA 1
ATOM 2180 C C . VAL A 1 272 ? 11.381 17.819 20.952 1.00 44.94 272 VAL A C 1
ATOM 2182 O O . VAL A 1 272 ? 11.561 18.433 19.903 1.00 44.94 272 VAL A O 1
ATOM 2185 N N . LYS A 1 273 ? 11.329 16.481 21.001 1.00 45.78 273 LYS A N 1
ATOM 2186 C CA . LYS A 1 273 ? 11.278 15.603 19.819 1.00 45.78 273 LYS A CA 1
ATOM 2187 C C . LYS A 1 273 ? 9.969 15.837 19.056 1.00 45.78 273 LYS A C 1
ATOM 2189 O O . LYS A 1 273 ? 8.991 15.135 19.286 1.00 45.78 273 LYS A O 1
ATOM 2194 N N . ASN A 1 274 ? 9.930 16.828 18.174 1.00 49.06 274 ASN A N 1
ATOM 2195 C CA . ASN A 1 274 ? 8.803 17.043 17.268 1.00 49.06 274 ASN A CA 1
ATOM 2196 C C . ASN A 1 274 ? 9.264 16.814 15.819 1.00 49.06 274 ASN A C 1
ATOM 2198 O O . ASN A 1 274 ? 9.288 17.731 15.005 1.00 49.06 274 ASN A O 1
ATOM 2202 N N . ASP A 1 275 ? 9.662 15.575 15.508 1.00 52.56 275 ASP A N 1
ATOM 2203 C CA . ASP A 1 275 ? 10.106 15.137 14.173 1.00 52.56 275 ASP A CA 1
ATOM 2204 C C . ASP A 1 275 ? 8.905 14.916 13.221 1.00 52.56 275 ASP A C 1
ATOM 2206 O O . ASP A 1 275 ? 8.720 13.828 12.671 1.00 52.56 275 ASP A O 1
ATOM 2210 N N . GLN A 1 276 ? 8.039 15.925 13.069 1.00 59.72 276 GLN A N 1
ATOM 2211 C CA . GLN A 1 276 ? 6.800 15.818 12.279 1.00 59.72 276 GLN A CA 1
ATOM 2212 C C . GLN A 1 276 ? 6.921 16.314 10.828 1.00 59.72 276 GLN A C 1
ATOM 2214 O O . GLN A 1 276 ? 5.989 16.111 10.056 1.00 59.72 276 GLN A O 1
ATOM 2219 N N . ASP A 1 277 ? 8.024 16.967 10.440 1.00 71.69 277 ASP A N 1
ATOM 2220 C CA . ASP A 1 277 ? 8.223 17.476 9.077 1.00 71.69 277 ASP A CA 1
ATOM 2221 C C . ASP A 1 277 ? 9.257 16.671 8.272 1.00 71.69 277 ASP A C 1
ATOM 2223 O O . ASP A 1 277 ? 10.190 16.057 8.802 1.00 71.69 277 ASP A O 1
ATOM 2227 N N . LEU A 1 278 ? 9.088 16.694 6.948 1.00 75.50 278 LEU A N 1
ATOM 2228 C CA . LEU A 1 278 ? 9.869 15.901 6.001 1.00 75.50 278 LEU A CA 1
ATOM 2229 C C . LEU A 1 278 ? 11.375 16.206 6.076 1.00 75.50 278 LEU A C 1
ATOM 2231 O O . LEU A 1 278 ? 12.195 15.289 5.983 1.00 75.50 278 LEU A O 1
ATOM 2235 N N . LEU A 1 279 ? 11.754 17.473 6.257 1.00 80.06 279 LEU A N 1
ATOM 2236 C CA . LEU A 1 279 ? 13.154 17.891 6.342 1.00 80.06 279 LEU A CA 1
ATOM 2237 C C . LEU A 1 279 ? 13.823 17.407 7.630 1.00 80.06 279 LEU A C 1
ATOM 2239 O O . LEU A 1 279 ? 14.953 16.920 7.562 1.00 80.06 279 LEU A O 1
ATOM 2243 N N . SER A 1 280 ? 13.122 17.443 8.765 1.00 77.31 280 SER A N 1
ATOM 2244 C CA . SER A 1 280 ? 13.620 16.888 10.032 1.00 77.31 280 SER A CA 1
ATOM 2245 C C . SER A 1 280 ? 13.998 15.406 9.915 1.00 77.31 280 SER A C 1
ATOM 2247 O O . SER A 1 280 ? 15.028 14.990 10.454 1.00 77.31 280 SER A O 1
ATOM 2249 N N . ARG A 1 281 ? 13.249 14.620 9.128 1.00 76.69 281 ARG A N 1
ATOM 2250 C CA . ARG A 1 281 ? 13.576 13.208 8.853 1.00 76.69 281 ARG A CA 1
ATOM 2251 C C . ARG A 1 281 ? 14.772 13.025 7.929 1.00 76.69 281 ARG A C 1
ATOM 2253 O O . ARG A 1 281 ? 15.613 12.168 8.196 1.00 76.69 281 ARG A O 1
ATOM 2260 N N . PHE A 1 282 ? 14.902 13.843 6.883 1.00 78.19 282 PHE A N 1
ATOM 2261 C CA . PHE A 1 282 ? 16.114 13.833 6.056 1.00 78.19 282 PHE A CA 1
ATOM 2262 C C . PHE A 1 282 ? 17.361 14.197 6.875 1.00 78.19 282 PHE A C 1
ATOM 2264 O O . PHE A 1 282 ? 18.392 13.549 6.713 1.00 78.19 282 PHE A O 1
ATOM 2271 N N . MET A 1 283 ? 17.235 15.138 7.819 1.00 76.06 283 MET A N 1
ATOM 2272 C CA . MET A 1 283 ? 18.292 15.519 8.766 1.00 76.06 283 MET A CA 1
ATOM 2273 C C . MET A 1 283 ? 18.595 14.450 9.837 1.00 76.06 283 MET A C 1
ATOM 2275 O O . MET A 1 283 ? 19.645 14.495 10.480 1.00 76.06 283 MET A O 1
ATOM 2279 N N . GLY A 1 284 ? 17.673 13.518 10.096 1.00 65.69 284 GLY A N 1
ATOM 2280 C CA . GLY A 1 284 ? 17.847 12.429 11.064 1.00 65.69 284 GLY A CA 1
ATOM 2281 C C . GLY A 1 284 ? 18.706 11.270 10.547 1.00 65.69 284 GLY A C 1
ATOM 2282 O O . GLY A 1 284 ? 19.244 10.502 11.343 1.00 65.69 284 GLY A O 1
ATOM 2283 N N . SER A 1 285 ? 18.876 11.149 9.227 1.00 60.81 285 SER A N 1
ATOM 2284 C CA . SER A 1 285 ? 19.690 10.091 8.622 1.00 60.81 285 SER A CA 1
ATOM 2285 C C . SER A 1 285 ? 21.188 10.433 8.692 1.00 60.81 285 SER A C 1
ATOM 2287 O O . SER A 1 285 ? 21.664 11.314 7.980 1.00 60.81 285 SER A O 1
ATOM 2289 N N . GLN A 1 286 ? 21.953 9.747 9.554 1.00 51.56 286 GLN A N 1
ATOM 2290 C CA . GLN A 1 286 ? 23.372 10.074 9.799 1.00 51.56 286 GLN A CA 1
ATOM 2291 C C . GLN A 1 286 ? 24.270 9.992 8.549 1.00 51.56 286 GLN A C 1
ATOM 2293 O O . GLN A 1 286 ? 25.293 10.669 8.493 1.00 51.56 286 GLN A O 1
ATOM 2298 N N . GLU A 1 287 ? 23.885 9.222 7.528 1.00 54.59 287 GLU A N 1
ATOM 2299 C CA . GLU A 1 287 ? 24.692 9.022 6.316 1.00 54.59 287 GLU A CA 1
ATOM 2300 C C . GLU A 1 287 ? 24.523 10.117 5.238 1.00 54.59 287 GLU A C 1
ATOM 2302 O O . GLU A 1 287 ? 25.338 10.172 4.322 1.00 54.59 287 GLU A O 1
ATOM 2307 N N . ASN A 1 288 ? 23.518 11.011 5.314 1.00 58.06 288 ASN A N 1
ATOM 2308 C CA . ASN A 1 288 ? 23.173 11.933 4.207 1.00 58.06 288 ASN A CA 1
ATOM 2309 C C . ASN A 1 288 ? 22.835 13.378 4.639 1.00 58.06 288 ASN A C 1
ATOM 2311 O O . ASN A 1 288 ? 21.945 14.016 4.079 1.00 58.06 288 ASN A O 1
ATOM 2315 N N . ASN A 1 289 ? 23.574 13.931 5.602 1.00 64.62 289 ASN A N 1
ATOM 2316 C CA . ASN A 1 289 ? 23.323 15.272 6.157 1.00 64.62 289 ASN A CA 1
ATOM 2317 C C . ASN A 1 289 ? 24.102 16.424 5.492 1.00 64.62 289 ASN A C 1
ATOM 2319 O O . ASN A 1 289 ? 24.247 17.489 6.098 1.00 64.62 289 ASN A O 1
ATOM 2323 N N . SER A 1 290 ? 24.627 16.257 4.271 1.00 80.62 290 SER A N 1
ATOM 2324 C CA . SER A 1 290 ? 25.345 17.369 3.636 1.00 80.62 290 SER A CA 1
ATOM 2325 C C . SER A 1 290 ? 24.381 18.527 3.309 1.00 80.62 290 SER A C 1
ATOM 2327 O O . SER A 1 290 ? 23.274 18.282 2.812 1.00 80.62 290 SER A O 1
ATOM 2329 N N . PRO A 1 291 ? 24.762 19.795 3.560 1.00 81.62 291 PRO A N 1
ATOM 2330 C CA . PRO A 1 291 ? 23.917 20.949 3.249 1.00 81.62 291 PRO A CA 1
ATOM 2331 C C . PRO A 1 291 ? 23.477 20.993 1.781 1.00 81.62 291 PRO A C 1
ATOM 2333 O O . PRO A 1 291 ? 22.349 21.377 1.482 1.00 81.62 291 PRO A O 1
ATOM 2336 N N . GLU A 1 292 ? 24.333 20.544 0.860 1.00 84.56 292 GLU A N 1
ATOM 2337 C CA . GLU A 1 292 ? 24.024 20.470 -0.569 1.00 84.56 292 GLU A CA 1
ATOM 2338 C C . GLU A 1 292 ? 22.937 19.435 -0.859 1.00 84.56 292 GLU A C 1
ATOM 2340 O O . GLU A 1 292 ? 22.040 19.702 -1.653 1.00 84.56 292 GLU A O 1
ATOM 2345 N N . PHE A 1 293 ? 22.984 18.276 -0.196 1.00 86.31 293 PHE A N 1
ATOM 2346 C CA . PHE A 1 293 ? 21.973 17.238 -0.358 1.00 86.31 293 PHE A CA 1
ATOM 2347 C C . PHE A 1 293 ? 20.611 17.723 0.145 1.00 86.31 293 PHE A C 1
ATOM 2349 O O . PHE A 1 293 ? 19.619 17.612 -0.574 1.00 86.31 293 PHE A O 1
ATOM 2356 N N . LEU A 1 294 ? 20.562 18.333 1.333 1.00 87.44 294 LEU A N 1
ATOM 2357 C CA . LEU A 1 294 ? 19.328 18.899 1.888 1.00 87.44 294 LEU A CA 1
ATOM 2358 C C . LEU A 1 294 ? 18.769 20.024 1.006 1.00 87.44 294 LEU A C 1
ATOM 2360 O O . LEU A 1 294 ? 17.565 20.073 0.757 1.00 87.44 294 LEU A O 1
ATOM 2364 N N . ARG A 1 295 ? 19.637 20.887 0.468 1.00 90.38 295 ARG A N 1
ATOM 2365 C CA . ARG A 1 295 ? 19.248 21.946 -0.470 1.00 90.38 295 ARG A CA 1
ATOM 2366 C C . ARG A 1 295 ? 18.602 21.369 -1.730 1.00 90.38 295 ARG A C 1
ATOM 2368 O O . ARG A 1 295 ? 17.532 21.820 -2.133 1.00 90.38 295 ARG A O 1
ATOM 2375 N N . ASP A 1 296 ? 19.225 20.363 -2.337 1.00 90.69 296 ASP A N 1
ATOM 2376 C CA . ASP A 1 296 ? 18.719 19.727 -3.556 1.00 90.69 296 ASP A CA 1
ATOM 2377 C C . ASP A 1 296 ? 17.360 19.030 -3.313 1.00 90.69 296 ASP A C 1
ATOM 2379 O O . ASP A 1 296 ? 16.482 19.014 -4.187 1.00 90.69 296 ASP A O 1
ATOM 2383 N N . ILE A 1 297 ? 17.152 18.498 -2.102 1.00 89.19 297 ILE A N 1
ATOM 2384 C CA . ILE A 1 297 ? 15.873 17.946 -1.639 1.00 89.19 297 ILE A CA 1
ATOM 2385 C C . ILE A 1 297 ? 14.809 19.040 -1.494 1.00 89.19 297 ILE A C 1
ATOM 2387 O O . ILE A 1 297 ? 13.717 18.886 -2.046 1.00 89.19 297 ILE A O 1
ATOM 2391 N N . ILE A 1 298 ? 15.129 20.157 -0.833 1.00 90.00 298 ILE A N 1
ATOM 2392 C CA . ILE A 1 298 ? 14.221 21.304 -0.668 1.00 90.00 298 ILE A CA 1
ATOM 2393 C C . ILE A 1 298 ? 13.741 21.815 -2.030 1.00 90.00 298 ILE A C 1
ATOM 2395 O O . ILE A 1 298 ? 12.537 21.919 -2.265 1.00 90.00 298 ILE A O 1
ATOM 2399 N N . ILE A 1 299 ? 14.670 22.064 -2.959 1.00 91.69 299 ILE A N 1
ATOM 2400 C CA . ILE A 1 299 ? 14.351 22.559 -4.307 1.00 91.69 299 ILE A CA 1
ATOM 2401 C C . ILE A 1 299 ? 13.444 21.571 -5.050 1.00 91.69 299 ILE A C 1
ATOM 2403 O O . ILE A 1 299 ? 12.473 21.977 -5.692 1.00 91.69 299 ILE A O 1
ATOM 2407 N N . SER A 1 300 ? 13.724 20.269 -4.930 1.00 91.75 300 SER A N 1
ATOM 2408 C CA . SER A 1 300 ? 12.911 19.227 -5.559 1.00 91.75 300 SER A CA 1
ATOM 2409 C C . SER A 1 300 ? 11.480 19.206 -5.019 1.00 91.75 300 SER A C 1
ATOM 2411 O O . SER A 1 300 ? 10.538 19.151 -5.809 1.00 91.75 300 SER A O 1
ATOM 2413 N N . PHE A 1 301 ? 11.289 19.272 -3.698 1.00 90.06 301 PHE A N 1
ATOM 2414 C CA . PHE A 1 301 ? 9.949 19.267 -3.104 1.00 90.06 301 PHE A CA 1
ATOM 2415 C C . PHE A 1 301 ? 9.159 20.533 -3.437 1.00 90.06 301 PHE A C 1
ATOM 2417 O O . PHE A 1 301 ? 7.981 20.416 -3.779 1.00 90.06 301 PHE A O 1
ATOM 2424 N N . ILE A 1 302 ? 9.806 21.706 -3.443 1.00 91.00 302 ILE A N 1
ATOM 2425 C CA . ILE A 1 302 ? 9.175 22.960 -3.877 1.00 91.00 302 ILE A CA 1
ATOM 2426 C C . ILE A 1 302 ? 8.691 22.835 -5.324 1.00 91.00 302 ILE A C 1
ATOM 2428 O O . ILE A 1 302 ? 7.522 23.105 -5.587 1.00 91.00 302 ILE A O 1
ATOM 2432 N N . LEU A 1 303 ? 9.539 22.361 -6.248 1.00 90.75 303 LEU A N 1
ATOM 2433 C CA . LEU A 1 303 ? 9.152 22.178 -7.652 1.00 90.75 303 LEU A CA 1
ATOM 2434 C C . LEU A 1 303 ? 7.966 21.210 -7.793 1.00 90.75 303 LEU A C 1
ATOM 2436 O O . LEU A 1 303 ? 7.035 21.477 -8.550 1.00 90.75 303 LEU A O 1
ATOM 2440 N N . ALA A 1 304 ? 7.997 20.087 -7.068 1.00 90.06 304 ALA A N 1
ATOM 2441 C CA . ALA A 1 304 ? 6.952 19.072 -7.138 1.00 90.06 304 ALA A CA 1
ATOM 2442 C C . ALA A 1 304 ? 5.599 19.583 -6.641 1.00 90.06 304 ALA A C 1
ATOM 2444 O O . ALA A 1 304 ? 4.594 19.353 -7.304 1.00 90.06 304 ALA A O 1
ATOM 2445 N N . GLY A 1 305 ? 5.566 20.241 -5.479 1.00 86.62 305 GLY A N 1
ATOM 2446 C CA . GLY A 1 305 ? 4.321 20.661 -4.836 1.00 86.62 305 GLY A CA 1
ATOM 2447 C C . GLY A 1 305 ? 3.734 21.949 -5.410 1.00 86.62 305 GLY A C 1
ATOM 2448 O O . GLY A 1 305 ? 2.517 22.026 -5.582 1.00 86.62 305 GLY A O 1
ATOM 2449 N N . ARG A 1 306 ? 4.588 22.930 -5.740 1.00 89.94 306 ARG A N 1
ATOM 2450 C CA . ARG A 1 306 ? 4.178 24.256 -6.225 1.00 89.94 306 ARG A CA 1
ATOM 2451 C C . ARG A 1 306 ? 3.658 24.193 -7.658 1.00 89.94 306 ARG A C 1
ATOM 2453 O O . ARG A 1 306 ? 2.473 24.405 -7.893 1.00 89.94 306 ARG A O 1
ATOM 2460 N N . ASP A 1 307 ? 4.549 23.900 -8.603 1.00 89.19 307 ASP A N 1
ATOM 2461 C CA . ASP A 1 307 ? 4.304 24.157 -10.025 1.00 89.19 307 ASP A CA 1
ATOM 2462 C C . ASP A 1 307 ? 3.329 23.152 -10.650 1.00 89.19 307 ASP A C 1
ATOM 2464 O O . ASP A 1 307 ? 2.645 23.472 -11.622 1.00 89.19 307 ASP A O 1
ATOM 2468 N N . THR A 1 308 ? 3.262 21.921 -10.126 1.00 92.31 308 THR A N 1
ATOM 2469 C CA . THR A 1 308 ? 2.377 20.892 -10.695 1.00 92.31 308 THR A CA 1
ATOM 2470 C C . THR A 1 308 ? 0.919 21.097 -10.282 1.00 92.31 308 THR A C 1
ATOM 2472 O O . THR A 1 308 ? 0.032 21.064 -11.137 1.00 92.31 308 THR A O 1
ATOM 2475 N N . THR A 1 309 ? 0.671 21.365 -8.996 1.00 92.69 309 THR A N 1
ATOM 2476 C CA . THR A 1 309 ? -0.673 21.577 -8.439 1.00 92.69 309 THR A CA 1
ATOM 2477 C C . THR A 1 309 ? -1.281 22.887 -8.936 1.00 92.69 309 THR A C 1
ATOM 2479 O O . THR A 1 309 ? -2.450 22.908 -9.326 1.00 92.69 309 THR A O 1
ATOM 2482 N N . SER A 1 310 ? -0.491 23.968 -8.986 1.00 93.06 310 SER A N 1
ATOM 2483 C CA . SER A 1 310 ? -0.956 25.262 -9.498 1.00 93.06 310 SER A CA 1
ATOM 2484 C C . SER A 1 310 ? -1.307 25.193 -10.986 1.00 93.06 310 SER A C 1
ATOM 2486 O O . SER A 1 310 ? -2.374 25.662 -11.382 1.00 93.06 310 SER A O 1
ATOM 2488 N N . SER A 1 311 ? -0.467 24.541 -11.800 1.00 93.31 311 SER A N 1
ATOM 2489 C CA . SER A 1 311 ? -0.723 24.307 -13.227 1.00 93.31 311 SER A CA 1
ATOM 2490 C C . SER A 1 311 ? -2.031 23.538 -13.439 1.00 93.31 311 SER A C 1
ATOM 2492 O O . SER A 1 311 ? -2.896 23.994 -14.189 1.00 93.31 311 SER A O 1
ATOM 2494 N N . ALA A 1 312 ? -2.225 22.421 -12.728 1.00 95.19 312 ALA A N 1
ATOM 2495 C CA . ALA A 1 312 ? -3.429 21.600 -12.852 1.00 95.19 312 ALA A CA 1
ATOM 2496 C C . ALA A 1 312 ? -4.714 22.391 -12.549 1.00 95.19 312 ALA A C 1
ATOM 2498 O O . ALA A 1 312 ? -5.676 22.331 -13.317 1.00 95.19 312 ALA A O 1
ATOM 2499 N N . LEU A 1 313 ? -4.718 23.166 -11.460 1.00 95.00 313 LEU A N 1
ATOM 2500 C CA . LEU A 1 313 ? -5.866 23.986 -11.068 1.00 95.00 313 LEU A CA 1
ATOM 2501 C C . LEU A 1 313 ? -6.110 25.156 -12.022 1.00 95.00 313 LEU A C 1
ATOM 2503 O O . LEU A 1 313 ? -7.259 25.440 -12.349 1.00 95.00 313 LEU A O 1
ATOM 2507 N N . THR A 1 314 ? -5.050 25.790 -12.524 1.00 94.00 314 THR A N 1
ATOM 2508 C CA . THR A 1 314 ? -5.158 26.883 -13.501 1.00 94.00 314 THR A CA 1
ATOM 2509 C C . THR A 1 314 ? -5.852 26.399 -14.777 1.00 94.00 314 THR A C 1
ATOM 2511 O O . THR A 1 314 ? -6.833 26.998 -15.222 1.00 94.00 314 THR A O 1
ATOM 2514 N N . TRP A 1 315 ? -5.415 25.262 -15.334 1.00 93.75 315 TRP A N 1
ATOM 2515 C CA . TRP A 1 315 ? -6.069 24.650 -16.497 1.00 93.75 315 TRP A CA 1
ATOM 2516 C C . TRP A 1 315 ? -7.498 24.189 -16.193 1.00 93.75 315 TRP A C 1
ATOM 2518 O O . TRP A 1 315 ? -8.372 24.309 -17.052 1.00 93.75 315 TRP A O 1
ATOM 2528 N N . PHE A 1 316 ? -7.756 23.703 -14.976 1.00 95.25 316 PHE A N 1
ATOM 2529 C CA . PHE A 1 316 ? -9.084 23.274 -14.540 1.00 95.25 316 PHE A CA 1
ATOM 2530 C C . PHE A 1 316 ? -10.081 24.437 -14.510 1.00 95.25 316 PHE A C 1
ATOM 2532 O O . PHE A 1 316 ? -11.131 24.347 -15.147 1.00 95.25 316 PHE A O 1
ATOM 2539 N N . PHE A 1 317 ? -9.745 25.550 -13.852 1.00 92.94 317 PHE A N 1
ATOM 2540 C CA . PHE A 1 317 ? -10.614 26.730 -13.822 1.00 92.94 317 PHE A CA 1
ATOM 2541 C C . PHE A 1 317 ? -10.790 27.350 -15.213 1.00 92.94 317 PHE A C 1
ATOM 2543 O O . PHE A 1 317 ? -11.907 27.719 -15.578 1.00 92.94 317 PHE A O 1
ATOM 2550 N N . TRP A 1 318 ? -9.735 27.373 -16.037 1.00 90.94 318 TRP A N 1
ATOM 2551 C CA . TRP A 1 318 ? -9.842 27.825 -17.426 1.00 90.94 318 TRP A CA 1
ATOM 2552 C C . TRP A 1 318 ? -10.817 26.963 -18.245 1.00 90.94 318 TRP A C 1
ATOM 2554 O O . TRP A 1 318 ? -11.701 27.499 -18.915 1.00 90.94 318 TRP A O 1
ATOM 2564 N N . ILE A 1 319 ? -10.744 25.631 -18.141 1.00 90.69 319 ILE A N 1
ATOM 2565 C CA . ILE A 1 319 ? -11.681 24.709 -18.806 1.00 90.69 319 ILE A CA 1
ATOM 2566 C C . ILE A 1 319 ? -13.123 24.922 -18.333 1.00 90.69 319 ILE A C 1
ATOM 2568 O O . ILE A 1 319 ? -14.036 24.905 -19.166 1.00 90.69 319 ILE A O 1
ATOM 2572 N N . LEU A 1 320 ? -13.335 25.091 -17.024 1.00 90.56 320 LEU A N 1
ATOM 2573 C CA . LEU A 1 320 ? -14.669 25.251 -16.442 1.00 90.56 320 LEU A CA 1
ATOM 2574 C C . LEU A 1 320 ? -15.325 26.577 -16.825 1.00 90.56 320 LEU A C 1
ATOM 2576 O O . LEU A 1 320 ? -16.539 26.611 -17.019 1.00 90.56 320 LEU A O 1
ATOM 2580 N N . SER A 1 321 ? -14.535 27.637 -17.015 1.00 86.88 321 SER A N 1
ATOM 2581 C CA . SER A 1 321 ? -15.043 28.960 -17.406 1.00 86.88 321 SER A CA 1
ATOM 2582 C C . SER A 1 321 ? -15.836 28.958 -18.723 1.00 86.88 321 SER A C 1
ATOM 2584 O O . SER A 1 321 ? -16.709 29.796 -18.934 1.00 86.88 321 SER A O 1
ATOM 2586 N N . SER A 1 322 ? -15.570 27.985 -19.603 1.00 84.44 322 SER A N 1
ATOM 2587 C CA . SER A 1 322 ? -16.263 27.802 -20.886 1.00 84.44 322 SER A CA 1
ATOM 2588 C C . SER A 1 322 ? -17.345 26.712 -20.851 1.00 84.44 322 SER A C 1
ATOM 2590 O O . SER A 1 322 ? -17.969 26.433 -21.874 1.00 84.44 322 SER A O 1
ATOM 2592 N N . ARG A 1 323 ? -17.575 26.061 -19.698 1.00 88.88 323 ARG A N 1
ATOM 2593 C CA . ARG A 1 323 ? -18.420 24.858 -19.572 1.00 88.88 323 ARG A CA 1
ATOM 2594 C C . ARG A 1 323 ? -19.344 24.914 -18.342 1.00 88.88 323 ARG A C 1
ATOM 2596 O O . ARG A 1 323 ? -19.200 24.093 -17.431 1.00 88.88 323 ARG A O 1
ATOM 2603 N N . PRO A 1 324 ? -20.360 25.800 -18.334 1.00 87.19 324 PRO A N 1
ATOM 2604 C CA . PRO A 1 324 ? -21.256 25.980 -17.187 1.00 87.19 324 PRO A CA 1
ATOM 2605 C C . PRO A 1 324 ? -22.010 24.698 -16.797 1.00 87.19 324 PRO A C 1
ATOM 2607 O O . PRO A 1 324 ? -22.204 24.436 -15.613 1.00 87.19 324 PRO A O 1
ATOM 2610 N N . ASN A 1 325 ? -22.358 23.845 -17.768 1.00 91.38 325 ASN A N 1
ATOM 2611 C CA . ASN A 1 325 ? -23.036 22.565 -17.519 1.00 91.38 325 ASN A CA 1
ATOM 2612 C C . ASN A 1 325 ? -22.231 21.632 -16.596 1.00 91.38 325 ASN A C 1
ATOM 2614 O O . ASN A 1 325 ? -22.804 20.888 -15.802 1.00 91.38 325 ASN A O 1
ATOM 2618 N N . ILE A 1 326 ? -20.898 21.651 -16.699 1.00 92.94 326 ILE A N 1
ATOM 2619 C CA . ILE A 1 326 ? -20.021 20.819 -15.865 1.00 92.94 326 ILE A CA 1
ATOM 2620 C C . ILE A 1 326 ? -19.913 21.426 -14.469 1.00 92.94 326 ILE A C 1
ATOM 2622 O O . ILE A 1 326 ? -20.047 20.700 -13.485 1.00 92.94 326 ILE A O 1
ATOM 2626 N N . THR A 1 327 ? -19.757 22.748 -14.380 1.00 91.31 327 THR A N 1
ATOM 2627 C CA . THR A 1 327 ? -19.756 23.483 -13.108 1.00 91.31 327 THR A CA 1
ATOM 2628 C C . THR A 1 327 ? -21.044 23.238 -12.319 1.00 91.31 327 THR A C 1
ATOM 2630 O O . THR A 1 327 ? -20.985 22.940 -11.131 1.00 91.31 327 THR A O 1
ATOM 2633 N N . GLN A 1 328 ? -22.208 23.241 -12.978 1.00 91.56 328 GLN A N 1
ATOM 2634 C CA . GLN A 1 328 ? -23.497 22.921 -12.348 1.00 91.56 328 GLN A CA 1
ATOM 2635 C C . GLN A 1 328 ? -23.564 21.485 -11.807 1.00 91.56 328 GLN A C 1
ATOM 2637 O O . GLN A 1 328 ? -24.101 21.262 -10.722 1.00 91.56 328 GLN A O 1
ATOM 2642 N N . LYS A 1 329 ? -23.005 20.500 -12.523 1.00 93.94 329 LYS A N 1
ATOM 2643 C CA . LYS A 1 329 ? -22.928 19.110 -12.037 1.00 93.94 329 LYS A CA 1
ATOM 2644 C C . LYS A 1 329 ? -22.022 18.984 -10.808 1.00 93.94 329 LYS A C 1
ATOM 2646 O O . LYS A 1 329 ? -22.395 18.285 -9.870 1.00 93.94 329 LYS A O 1
ATOM 2651 N N . ILE A 1 330 ? -20.886 19.689 -10.791 1.00 94.25 330 ILE A N 1
ATOM 2652 C CA . ILE A 1 330 ? -19.996 19.762 -9.621 1.00 94.25 330 ILE A CA 1
ATOM 2653 C C . ILE A 1 330 ? -20.737 20.406 -8.442 1.00 94.25 330 ILE A C 1
ATOM 2655 O O . ILE A 1 330 ? -20.777 19.827 -7.363 1.00 94.25 330 ILE A O 1
ATOM 2659 N N . LEU A 1 331 ? -21.393 21.551 -8.644 1.00 91.81 331 LEU A N 1
ATOM 2660 C CA . LEU A 1 331 ? -22.172 22.223 -7.597 1.00 91.81 331 LEU A CA 1
ATOM 2661 C C . LEU A 1 331 ? -23.267 21.320 -7.014 1.00 91.81 331 LEU A C 1
ATOM 2663 O O . LEU A 1 331 ? -23.426 21.256 -5.798 1.00 91.81 331 LEU A O 1
ATOM 2667 N N . LYS A 1 332 ? -23.974 20.566 -7.864 1.00 92.75 332 LYS A N 1
ATOM 2668 C CA . LYS A 1 332 ? -24.987 19.594 -7.429 1.00 92.75 332 LYS A CA 1
ATOM 2669 C C . LYS A 1 332 ? -24.387 18.451 -6.602 1.00 92.75 332 LYS A C 1
ATOM 2671 O O . LYS A 1 332 ? -25.007 18.003 -5.635 1.00 92.75 332 LYS A O 1
ATOM 2676 N N . GLU A 1 333 ? -23.195 17.969 -6.960 1.00 93.81 333 GLU A N 1
ATOM 2677 C CA . GLU A 1 333 ? -22.455 16.985 -6.159 1.00 93.81 333 GLU A CA 1
ATOM 2678 C C . GLU A 1 333 ? -22.110 17.551 -4.773 1.00 93.81 333 GLU A C 1
ATOM 2680 O O . GLU A 1 333 ? -22.426 16.923 -3.759 1.00 93.81 333 GLU A O 1
ATOM 2685 N N . LEU A 1 334 ? -21.541 18.759 -4.720 1.00 91.88 334 LEU A N 1
ATOM 2686 C CA . LEU A 1 334 ? -21.169 19.428 -3.468 1.00 91.88 334 LEU A CA 1
ATOM 2687 C C . LEU A 1 334 ? -22.392 19.682 -2.571 1.00 91.88 334 LEU A C 1
ATOM 2689 O O . LEU A 1 334 ? -22.371 19.371 -1.378 1.00 91.88 334 LEU A O 1
ATOM 2693 N N . GLU A 1 335 ? -23.504 20.144 -3.149 1.00 89.88 335 GLU A N 1
ATOM 2694 C CA . GLU A 1 335 ? -24.770 20.340 -2.439 1.00 89.88 335 GLU A CA 1
ATOM 2695 C C . GLU A 1 335 ? -25.316 19.031 -1.849 1.00 89.88 335 GLU A C 1
ATOM 2697 O O . GLU A 1 335 ? -25.790 19.010 -0.708 1.00 89.88 335 GLU A O 1
ATOM 2702 N N . THR A 1 336 ? -25.217 17.925 -2.591 1.00 89.75 336 THR A N 1
ATOM 2703 C CA . THR A 1 336 ? -25.670 16.602 -2.136 1.00 89.75 336 THR A CA 1
ATOM 2704 C C . THR A 1 336 ? -24.843 16.113 -0.945 1.00 89.75 336 THR A C 1
ATOM 2706 O O . THR A 1 336 ? -25.403 15.645 0.052 1.00 89.75 336 THR A O 1
ATOM 2709 N N . ILE A 1 337 ? -23.514 16.255 -1.012 1.00 90.06 337 ILE A N 1
ATOM 2710 C CA . ILE A 1 337 ? -22.596 15.870 0.071 1.00 90.06 337 ILE A CA 1
ATOM 2711 C C . ILE A 1 337 ? -22.879 16.699 1.326 1.00 90.06 337 ILE A C 1
ATOM 2713 O O . ILE A 1 337 ? -23.026 16.140 2.414 1.00 90.06 337 ILE A O 1
ATOM 2717 N N . ARG A 1 338 ? -23.038 18.015 1.164 1.00 87.06 338 ARG A N 1
ATOM 2718 C CA . ARG A 1 338 ? -23.332 18.946 2.256 1.00 87.06 338 ARG A CA 1
ATOM 2719 C C . ARG A 1 338 ? -24.682 18.671 2.919 1.00 87.06 338 ARG A C 1
ATOM 2721 O O . ARG A 1 338 ? -24.774 18.642 4.146 1.00 87.06 338 ARG A O 1
ATOM 2728 N N . SER A 1 339 ? -25.724 18.435 2.121 1.00 85.38 339 SER A N 1
ATOM 2729 C CA . SER A 1 339 ? -27.071 18.124 2.621 1.00 85.38 339 SER A CA 1
ATOM 2730 C C . SER A 1 339 ? -27.081 16.834 3.442 1.00 85.38 339 SER A C 1
ATOM 2732 O O . SER A 1 339 ? -27.775 16.741 4.452 1.00 85.38 339 SER A O 1
ATOM 2734 N N . ARG A 1 340 ? -26.257 15.851 3.058 1.00 85.56 340 ARG A N 1
ATOM 2735 C CA . ARG A 1 340 ? -26.085 14.594 3.797 1.00 85.56 340 ARG A CA 1
ATOM 2736 C C . ARG A 1 340 ? -25.406 14.790 5.157 1.00 85.56 340 ARG A C 1
ATOM 2738 O O . ARG A 1 340 ? -25.701 14.032 6.079 1.00 85.56 340 ARG A O 1
ATOM 2745 N N . THR A 1 341 ? -24.501 15.762 5.287 1.00 80.12 341 THR A N 1
ATOM 2746 C CA . THR A 1 341 ? -23.741 16.016 6.526 1.00 80.12 341 THR A CA 1
ATOM 2747 C C . THR A 1 341 ? -24.293 17.163 7.375 1.00 80.12 341 THR A C 1
ATOM 2749 O O . THR A 1 341 ? -23.809 17.384 8.482 1.00 80.12 341 THR A O 1
ATOM 2752 N N . GLY A 1 342 ? -25.340 17.854 6.911 1.00 77.00 342 GLY A N 1
ATOM 2753 C CA . GLY A 1 342 ? -25.999 18.941 7.645 1.00 77.00 342 GLY A CA 1
ATOM 2754 C C . GLY A 1 342 ? -25.162 20.221 7.745 1.00 77.00 342 GLY A C 1
ATOM 2755 O O . GLY A 1 342 ? -25.411 21.054 8.616 1.00 77.00 342 GLY A O 1
ATOM 2756 N N . LYS A 1 343 ? -24.151 20.379 6.883 1.00 79.81 343 LYS A N 1
ATOM 2757 C CA . LYS A 1 343 ? -23.249 21.537 6.882 1.00 79.81 343 LYS A CA 1
ATOM 2758 C C . LYS A 1 343 ? -23.860 22.736 6.146 1.00 79.81 343 LYS A C 1
ATOM 2760 O O . LYS A 1 343 ? -24.693 22.586 5.256 1.00 79.81 343 LYS A O 1
ATOM 2765 N N . LYS A 1 344 ? -23.443 23.952 6.513 1.00 76.38 344 LYS A N 1
ATOM 2766 C CA . LYS A 1 344 ? -23.846 25.197 5.827 1.00 76.38 344 LYS A CA 1
ATOM 2767 C C . LYS A 1 344 ? -22.980 25.446 4.586 1.00 76.38 344 LYS A C 1
ATOM 2769 O O . LYS A 1 344 ? -21.869 24.928 4.499 1.00 76.38 344 LYS A O 1
ATOM 2774 N N . LEU A 1 345 ? -23.492 26.227 3.629 1.00 70.56 345 LEU A N 1
ATOM 2775 C CA . LEU A 1 345 ? -22.742 26.661 2.440 1.00 70.56 345 LEU A CA 1
ATOM 2776 C C . LEU A 1 345 ? -21.434 27.344 2.873 1.00 70.56 345 LEU A C 1
ATOM 2778 O O . LEU A 1 345 ? -21.456 28.231 3.727 1.00 70.56 345 LEU A O 1
ATOM 2782 N N . GLY A 1 346 ? -20.307 26.904 2.308 1.00 66.50 346 GLY A N 1
ATOM 2783 C CA . GLY A 1 346 ? -18.977 27.415 2.640 1.00 66.50 346 GLY A CA 1
ATOM 2784 C C . GLY A 1 346 ? -18.322 26.801 3.883 1.00 66.50 346 GLY A C 1
ATOM 2785 O O . GLY A 1 346 ? -17.232 27.247 4.242 1.00 66.50 346 GLY A O 1
ATOM 2786 N N . ALA A 1 347 ? -18.938 25.808 4.532 1.00 74.31 347 ALA A N 1
ATOM 2787 C CA . ALA A 1 347 ? -18.287 25.028 5.583 1.00 74.31 347 ALA A CA 1
ATOM 2788 C C . ALA A 1 347 ? -17.168 24.132 5.022 1.00 74.31 347 ALA A C 1
ATOM 2790 O O . ALA A 1 347 ? -17.171 23.761 3.852 1.00 74.31 347 ALA A O 1
ATOM 2791 N N . GLU A 1 348 ? -16.217 23.773 5.878 1.00 78.00 348 GLU A N 1
ATOM 2792 C CA . GLU A 1 348 ? -15.043 22.983 5.502 1.00 78.00 348 GLU A CA 1
ATOM 2793 C C . GLU A 1 348 ? -15.403 21.527 5.194 1.00 78.00 348 GLU A C 1
ATOM 2795 O O . GLU A 1 348 ? -16.260 20.934 5.862 1.00 78.00 348 GLU A O 1
ATOM 2800 N N . TYR A 1 349 ? -14.706 20.936 4.220 1.00 85.94 349 TYR A N 1
ATOM 2801 C CA . TYR A 1 349 ? -14.865 19.533 3.847 1.00 85.94 349 TYR A CA 1
ATOM 2802 C C . TYR A 1 349 ? -13.874 18.643 4.598 1.00 85.94 349 TYR A C 1
ATOM 2804 O O . TYR A 1 349 ? -12.673 18.899 4.613 1.00 85.94 349 TYR A O 1
ATOM 2812 N N . SER A 1 350 ? -14.373 17.571 5.210 1.00 85.50 350 SER A N 1
ATOM 2813 C CA . SER A 1 350 ? -13.536 16.535 5.810 1.00 85.50 350 SER A CA 1
ATOM 2814 C C . SER A 1 350 ? -12.899 15.658 4.730 1.00 85.50 350 SER A C 1
ATOM 2816 O O . SER A 1 350 ? -13.358 15.601 3.588 1.00 85.50 350 SER A O 1
ATOM 2818 N N . PHE A 1 351 ? -11.865 14.902 5.101 1.00 83.56 351 PHE A N 1
ATOM 2819 C CA . PHE A 1 351 ? -11.216 13.955 4.191 1.00 83.56 351 PHE A CA 1
ATOM 2820 C C . PHE A 1 351 ? -12.200 12.939 3.573 1.00 83.56 351 PHE A C 1
ATOM 2822 O O . PHE A 1 351 ? -12.104 12.617 2.390 1.00 83.56 351 PHE A O 1
ATOM 2829 N N . GLU A 1 352 ? -13.176 12.460 4.349 1.00 84.12 352 GLU A N 1
ATOM 2830 C CA . GLU A 1 352 ? -14.206 11.536 3.855 1.00 84.12 352 GLU A CA 1
ATOM 2831 C C . GLU A 1 352 ? -15.139 12.203 2.840 1.00 84.12 352 GLU A C 1
ATOM 2833 O O . GLU A 1 352 ? -15.482 11.592 1.831 1.00 84.12 352 GLU A O 1
ATOM 2838 N N . GLU A 1 353 ? -15.507 13.466 3.067 1.00 88.81 353 GLU A N 1
ATOM 2839 C CA . GLU A 1 353 ? -16.334 14.230 2.130 1.00 88.81 353 GLU A CA 1
ATOM 2840 C C . GLU A 1 353 ? -15.588 14.484 0.815 1.00 88.81 353 GLU A C 1
ATOM 2842 O O . GLU A 1 353 ? -16.166 14.289 -0.250 1.00 88.81 353 GLU A O 1
ATOM 2847 N N . LEU A 1 354 ? -14.292 14.820 0.866 1.00 89.62 354 LEU A N 1
ATOM 2848 C CA . LEU A 1 354 ? -13.456 14.965 -0.332 1.00 89.62 354 LEU A CA 1
ATOM 2849 C C . LEU A 1 354 ? -13.315 13.651 -1.112 1.00 89.62 354 LEU A C 1
ATOM 2851 O O . LEU A 1 354 ? -13.230 13.665 -2.343 1.00 89.62 354 LEU A O 1
ATOM 2855 N N . ARG A 1 355 ? -13.282 12.500 -0.428 1.00 88.50 355 ARG A N 1
ATOM 2856 C CA . ARG A 1 355 ? -13.222 11.183 -1.082 1.00 88.50 355 ARG A CA 1
ATOM 2857 C C . ARG A 1 355 ? -14.498 10.883 -1.872 1.00 88.50 355 ARG A C 1
ATOM 2859 O O . ARG A 1 355 ? -14.406 10.320 -2.962 1.00 88.50 355 ARG A O 1
ATOM 2866 N N . ASP A 1 356 ? -15.645 11.313 -1.355 1.00 90.06 356 ASP A N 1
ATOM 2867 C CA . ASP A 1 356 ? -16.959 11.110 -1.972 1.00 90.06 356 ASP A CA 1
ATOM 2868 C C . ASP A 1 356 ? -17.241 12.073 -3.149 1.00 90.06 356 ASP A C 1
ATOM 2870 O O . ASP A 1 356 ? -18.205 11.868 -3.884 1.00 90.06 356 ASP A O 1
ATOM 2874 N N . MET A 1 357 ? -16.399 13.093 -3.375 1.00 94.06 357 MET A N 1
ATOM 2875 C CA . MET A 1 357 ? -16.467 13.978 -4.552 1.00 94.06 357 MET A CA 1
ATOM 2876 C C . MET A 1 357 ? -15.943 13.265 -5.812 1.00 94.06 357 MET A C 1
ATOM 2878 O O . MET A 1 357 ? -14.791 13.460 -6.235 1.00 94.06 357 MET A O 1
ATOM 2882 N N . HIS A 1 358 ? -16.750 12.366 -6.373 1.00 94.75 358 HIS A N 1
ATOM 2883 C CA . HIS A 1 358 ? -16.395 11.518 -7.511 1.00 94.75 358 HIS A CA 1
ATOM 2884 C C . HIS A 1 358 ? -16.413 12.270 -8.845 1.00 94.75 358 HIS A C 1
ATOM 2886 O O . HIS A 1 358 ? -15.496 12.103 -9.649 1.00 94.75 358 HIS A O 1
ATOM 2892 N N . TYR A 1 359 ? -17.414 13.112 -9.081 1.00 95.94 359 TYR A N 1
ATOM 2893 C CA . TYR A 1 359 ? -17.546 13.898 -10.301 1.00 95.94 359 TYR A CA 1
ATOM 2894 C C . TYR A 1 359 ? -16.498 15.015 -10.360 1.00 95.94 359 TYR A C 1
ATOM 2896 O O . TYR A 1 359 ? -15.886 15.229 -11.407 1.00 95.94 359 TYR A O 1
ATOM 2904 N N . LEU A 1 360 ? -16.191 15.667 -9.233 1.00 96.06 360 LEU A N 1
ATOM 2905 C CA . LEU A 1 360 ? -15.065 16.600 -9.157 1.00 96.06 360 LEU A CA 1
ATOM 2906 C C . LEU A 1 360 ? -13.724 15.898 -9.429 1.00 96.06 360 LEU A C 1
ATOM 2908 O O . LEU A 1 360 ? -12.901 16.428 -10.174 1.00 96.06 360 LEU A O 1
ATOM 2912 N N . GLN A 1 361 ? -13.503 14.687 -8.892 1.00 95.81 361 GLN A N 1
ATOM 2913 C CA . GLN A 1 361 ? -12.306 13.901 -9.231 1.00 95.81 361 GLN A CA 1
ATOM 2914 C C . GLN A 1 361 ? -12.250 13.571 -10.725 1.00 95.81 361 GLN A C 1
ATOM 2916 O O . GLN A 1 361 ? -11.184 13.666 -11.331 1.00 95.81 361 GLN A O 1
ATOM 2921 N N . ALA A 1 362 ? -13.383 13.195 -11.316 1.00 96.19 362 ALA A N 1
ATOM 2922 C CA . ALA A 1 362 ? -13.494 12.906 -12.737 1.00 96.19 362 ALA A CA 1
ATOM 2923 C C . ALA A 1 362 ? -13.146 14.134 -13.593 1.00 96.19 362 ALA A C 1
ATOM 2925 O O . ALA A 1 362 ? -12.349 14.031 -14.522 1.00 96.19 362 ALA A O 1
ATOM 2926 N N . ALA A 1 363 ? -13.662 15.313 -13.237 1.00 96.44 363 ALA A N 1
ATOM 2927 C CA . ALA A 1 363 ? -13.360 16.560 -13.934 1.00 96.44 363 ALA A CA 1
ATOM 2928 C C . ALA A 1 363 ? -11.882 16.968 -13.791 1.00 96.44 363 ALA A C 1
ATOM 2930 O O . ALA A 1 363 ? -11.261 17.369 -14.773 1.00 96.44 363 ALA A O 1
ATOM 2931 N N . LEU A 1 364 ? -11.289 16.804 -12.603 1.00 96.56 364 LEU A N 1
ATOM 2932 C CA . LEU A 1 364 ? -9.853 17.022 -12.392 1.00 96.56 364 LEU A CA 1
ATOM 2933 C C . LEU A 1 364 ? -9.000 16.037 -13.208 1.00 96.56 364 LEU A C 1
ATOM 2935 O O . LEU A 1 364 ? -8.027 16.443 -13.839 1.00 96.56 364 LEU A O 1
ATOM 2939 N N . SER A 1 365 ? -9.374 14.756 -13.239 1.00 96.19 365 SER A N 1
ATOM 2940 C CA . SER A 1 365 ? -8.659 13.718 -14.000 1.00 96.19 365 SER A CA 1
ATOM 2941 C C . SER A 1 365 ? -8.727 13.977 -15.506 1.00 96.19 365 SER A C 1
ATOM 2943 O O . SER A 1 365 ? -7.722 13.851 -16.205 1.00 96.19 365 SER A O 1
ATOM 2945 N N . GLU A 1 366 ? -9.879 14.432 -15.999 1.00 96.00 366 GLU A N 1
ATOM 2946 C CA . GLU A 1 366 ? -10.054 14.837 -17.393 1.00 96.00 366 GLU A CA 1
ATOM 2947 C C . GLU A 1 366 ? -9.225 16.082 -17.743 1.00 96.00 366 GLU A C 1
ATOM 2949 O O . GLU A 1 366 ? -8.625 16.148 -18.819 1.00 96.00 366 GLU A O 1
ATOM 2954 N N . THR A 1 367 ? -9.104 17.039 -16.816 1.00 95.81 367 THR A N 1
ATOM 2955 C CA . THR A 1 367 ? -8.211 18.193 -16.996 1.00 95.81 367 THR A CA 1
ATOM 2956 C C . THR A 1 367 ? -6.769 17.738 -17.094 1.00 95.81 367 THR A C 1
ATOM 2958 O O . THR A 1 367 ? -6.070 18.134 -18.020 1.00 95.81 367 THR A O 1
ATOM 2961 N N . LEU A 1 368 ? -6.331 16.866 -16.187 1.00 95.88 368 LEU A N 1
ATOM 2962 C CA . LEU A 1 368 ? -4.984 16.304 -16.188 1.00 95.88 368 LEU A CA 1
ATOM 2963 C C . LEU A 1 368 ? -4.691 15.482 -17.455 1.00 95.88 368 LEU A C 1
ATOM 2965 O O . LEU A 1 368 ? -3.542 15.424 -17.885 1.00 95.88 368 LEU A O 1
ATOM 2969 N N . ARG A 1 369 ? -5.704 14.870 -18.084 1.00 95.88 369 ARG A N 1
ATOM 2970 C CA . ARG A 1 369 ? -5.555 14.143 -19.359 1.00 95.88 369 ARG A CA 1
ATOM 2971 C C . ARG A 1 369 ? -5.223 15.084 -20.507 1.00 95.88 369 ARG A C 1
ATOM 2973 O O . ARG A 1 369 ? -4.329 14.786 -21.299 1.00 95.88 369 ARG A O 1
ATOM 2980 N N . LEU A 1 370 ? -5.938 16.203 -20.612 1.00 93.69 370 LEU A N 1
ATOM 2981 C CA . LEU A 1 370 ? -5.722 17.180 -21.678 1.00 93.69 370 LEU A CA 1
ATOM 2982 C C . LEU A 1 370 ? -4.536 18.104 -21.376 1.00 93.69 370 LEU A C 1
ATOM 2984 O O . LEU A 1 370 ? -3.735 18.390 -22.260 1.00 93.69 370 LEU A O 1
ATOM 2988 N N . TYR A 1 371 ? -4.374 18.556 -20.145 1.00 93.69 371 TYR A N 1
ATOM 2989 C CA . TYR A 1 371 ? -3.334 19.502 -19.749 1.00 93.69 371 TYR A CA 1
ATOM 2990 C C . TYR A 1 371 ? -2.523 18.932 -18.581 1.00 93.69 371 TYR A C 1
ATOM 2992 O O . TYR A 1 371 ? -2.587 19.450 -17.466 1.00 93.69 371 TYR A O 1
ATOM 3000 N N . PRO A 1 372 ? -1.762 17.843 -18.809 1.00 94.69 372 PRO A N 1
ATOM 3001 C CA . PRO A 1 372 ? -0.908 17.278 -17.777 1.00 94.69 372 PRO A CA 1
ATOM 3002 C C . PRO A 1 372 ? 0.182 18.286 -17.395 1.00 94.69 372 PRO A C 1
ATOM 3004 O O . PRO A 1 372 ? 0.885 18.773 -18.288 1.00 94.69 372 PRO A O 1
ATOM 3007 N N . PRO A 1 373 ? 0.399 18.551 -16.091 1.00 94.00 373 PRO A N 1
ATOM 3008 C CA . PRO A 1 373 ? 1.444 19.467 -15.652 1.00 94.00 373 PRO A CA 1
ATOM 3009 C C . PRO A 1 373 ? 2.833 19.065 -16.141 1.00 94.00 373 PRO A C 1
ATOM 3011 O O . PRO A 1 373 ? 3.630 19.938 -16.449 1.00 94.00 373 PRO A O 1
ATOM 3014 N N . VAL A 1 374 ? 3.120 17.765 -16.273 1.00 93.50 374 VAL A N 1
ATOM 3015 C CA . VAL A 1 374 ? 4.367 17.248 -16.860 1.00 93.50 374 VAL A CA 1
ATOM 3016 C C . VAL A 1 374 ? 4.044 16.580 -18.207 1.00 93.50 374 VAL A C 1
ATOM 3018 O O . VAL A 1 374 ? 3.618 15.421 -18.222 1.00 93.50 374 VAL A O 1
ATOM 3021 N N . PRO A 1 375 ? 4.202 17.284 -19.349 1.00 92.31 375 PRO A N 1
ATOM 3022 C CA . PRO A 1 375 ? 3.696 16.830 -20.651 1.00 92.31 375 PRO A CA 1
ATOM 3023 C C . PRO A 1 375 ? 4.584 15.791 -21.359 1.00 92.31 375 PRO A C 1
ATOM 3025 O O . PRO A 1 375 ? 4.111 15.078 -22.253 1.00 92.31 375 PRO A O 1
ATOM 3028 N N . VAL A 1 376 ? 5.868 15.719 -20.989 1.00 92.44 376 VAL A N 1
ATOM 3029 C CA . VAL A 1 376 ? 6.870 14.792 -21.535 1.00 92.44 376 VAL A CA 1
ATOM 3030 C C . VAL A 1 376 ? 7.839 14.355 -20.436 1.00 92.44 376 VAL A C 1
ATOM 3032 O O . VAL A 1 376 ? 8.292 15.178 -19.645 1.00 92.44 376 VAL A O 1
ATOM 3035 N N . ASP A 1 377 ? 8.213 13.076 -20.414 1.00 92.25 377 ASP A N 1
ATOM 3036 C CA . ASP A 1 377 ? 9.272 12.564 -19.536 1.00 92.25 377 ASP A CA 1
ATOM 3037 C C . ASP A 1 377 ? 10.232 11.692 -20.342 1.00 92.25 377 ASP A C 1
ATOM 3039 O O . ASP A 1 377 ? 9.823 10.885 -21.176 1.00 92.25 377 ASP A O 1
ATOM 3043 N N . THR A 1 378 ? 11.528 11.916 -20.134 1.00 92.25 378 THR A N 1
ATOM 3044 C CA . THR A 1 378 ? 12.593 11.353 -20.970 1.00 92.25 378 THR A CA 1
ATOM 3045 C C . THR A 1 378 ? 13.508 10.456 -20.150 1.00 92.25 378 THR A C 1
ATOM 3047 O O . THR A 1 378 ? 14.010 10.861 -19.100 1.00 92.25 378 THR A O 1
ATOM 3050 N N . LYS A 1 379 ? 13.748 9.253 -20.667 1.00 93.31 379 LYS A N 1
ATOM 3051 C CA . LYS A 1 379 ? 14.718 8.263 -20.188 1.00 93.31 379 LYS A CA 1
ATOM 3052 C C . LYS A 1 379 ? 15.861 8.106 -21.187 1.00 93.31 379 LYS A C 1
ATOM 3054 O O . LYS A 1 379 ? 15.794 8.626 -22.299 1.00 93.31 379 LYS A O 1
ATOM 3059 N N . ALA A 1 380 ? 16.898 7.375 -20.807 1.00 93.31 380 ALA A N 1
ATOM 3060 C CA . ALA A 1 380 ? 17.992 6.964 -21.673 1.00 93.31 380 ALA A CA 1
ATOM 3061 C C . ALA A 1 380 ? 18.109 5.440 -21.667 1.00 93.31 380 ALA A C 1
ATOM 3063 O O . ALA A 1 380 ? 18.126 4.832 -20.603 1.00 93.31 380 ALA A O 1
ATOM 3064 N N . CYS A 1 381 ? 18.226 4.841 -22.847 1.00 94.06 381 CYS A N 1
ATOM 3065 C CA . CYS A 1 381 ? 18.412 3.406 -23.015 1.00 94.06 381 CYS A CA 1
ATOM 3066 C C . CYS A 1 381 ? 19.845 3.019 -22.622 1.00 94.06 381 CYS A C 1
ATOM 3068 O O . CYS A 1 381 ? 20.811 3.487 -23.235 1.00 94.06 381 CYS A O 1
ATOM 3070 N N . ARG A 1 382 ? 20.007 2.201 -21.580 1.00 92.31 382 ARG A N 1
ATOM 3071 C CA . ARG A 1 382 ? 21.323 1.795 -21.064 1.00 92.31 382 ARG A CA 1
ATOM 3072 C C . ARG A 1 382 ? 21.968 0.725 -21.945 1.00 92.31 382 ARG A C 1
ATOM 3074 O O . ARG A 1 382 ? 23.158 0.832 -22.247 1.00 92.31 382 ARG A O 1
ATOM 3081 N N . HIS A 1 383 ? 21.178 -0.252 -22.370 1.00 93.19 383 HIS A N 1
ATOM 3082 C CA . HIS A 1 383 ? 21.514 -1.345 -23.278 1.00 93.19 383 HIS A CA 1
ATOM 3083 C C . HIS A 1 383 ? 20.530 -1.347 -24.453 1.00 93.19 383 HIS A C 1
ATOM 3085 O O . HIS A 1 383 ? 19.407 -0.876 -24.298 1.00 93.19 383 HIS A O 1
ATOM 3091 N N . GLU A 1 384 ? 20.964 -1.813 -25.625 1.00 93.19 384 GLU A N 1
ATOM 3092 C CA . GLU A 1 384 ? 20.109 -1.898 -26.820 1.00 93.19 384 GLU A CA 1
ATOM 3093 C C . GLU A 1 384 ? 18.875 -2.762 -26.539 1.00 93.19 384 GLU A C 1
ATOM 3095 O O . GLU A 1 384 ? 18.984 -3.780 -25.858 1.00 93.19 384 GLU A O 1
ATOM 3100 N N . ASP A 1 385 ? 17.713 -2.335 -27.031 1.00 94.81 385 ASP A N 1
ATOM 3101 C CA . ASP A 1 385 ? 16.432 -2.988 -26.750 1.00 94.81 385 ASP A CA 1
ATOM 3102 C C . ASP A 1 385 ? 15.469 -2.863 -27.941 1.00 94.81 385 ASP A C 1
ATOM 3104 O O . ASP A 1 385 ? 15.620 -1.990 -28.805 1.00 94.81 385 ASP A O 1
ATOM 3108 N N . VAL A 1 386 ? 14.462 -3.733 -27.978 1.00 93.44 386 VAL A N 1
ATOM 3109 C CA . VAL A 1 386 ? 13.367 -3.713 -28.951 1.00 93.44 386 VAL A CA 1
ATOM 3110 C C . VAL A 1 386 ? 12.069 -3.450 -28.201 1.00 93.44 386 VAL A C 1
ATOM 3112 O O . VAL A 1 386 ? 11.644 -4.247 -27.369 1.00 93.44 386 VAL A O 1
ATOM 3115 N N . LEU A 1 387 ? 11.426 -2.321 -28.497 1.00 93.00 387 LEU A N 1
ATOM 3116 C CA . LEU A 1 387 ? 10.172 -1.945 -27.849 1.00 93.00 387 LEU A CA 1
ATOM 3117 C C . LEU A 1 387 ? 9.031 -2.895 -28.263 1.00 93.00 387 LEU A C 1
ATOM 3119 O O . LEU A 1 387 ? 9.083 -3.468 -29.353 1.00 93.00 387 LEU A O 1
ATOM 3123 N N . PRO A 1 388 ? 7.959 -3.021 -27.454 1.00 91.75 388 PRO A N 1
ATOM 3124 C CA . PRO A 1 388 ? 6.830 -3.915 -27.746 1.00 91.75 388 PRO A CA 1
ATOM 3125 C C . PRO A 1 388 ? 6.137 -3.699 -29.099 1.00 91.75 388 PRO A C 1
ATOM 3127 O O . PRO A 1 388 ? 5.433 -4.579 -29.582 1.00 91.75 388 PRO A O 1
ATOM 3130 N N . ASP A 1 389 ? 6.312 -2.529 -29.712 1.00 89.00 389 ASP A N 1
ATOM 3131 C CA . ASP A 1 389 ? 5.781 -2.198 -31.035 1.00 89.00 389 ASP A CA 1
ATOM 3132 C C . ASP A 1 389 ? 6.753 -2.510 -32.193 1.00 89.00 389 ASP A C 1
ATOM 3134 O O . ASP A 1 389 ? 6.486 -2.146 -33.338 1.00 89.00 389 ASP A O 1
ATOM 3138 N N . GLY A 1 390 ? 7.876 -3.174 -31.901 1.00 87.06 390 GLY A N 1
ATOM 3139 C CA . GLY A 1 390 ? 8.925 -3.533 -32.855 1.00 87.06 390 GLY A CA 1
ATOM 3140 C C . GLY A 1 390 ? 9.962 -2.433 -33.106 1.00 87.06 390 GLY A C 1
ATOM 3141 O O . GLY A 1 390 ? 10.876 -2.631 -33.909 1.00 87.06 390 GLY A O 1
ATOM 3142 N N . THR A 1 391 ? 9.860 -1.275 -32.444 1.00 89.69 391 THR A N 1
ATOM 3143 C CA . THR A 1 391 ? 10.814 -0.172 -32.627 1.00 89.69 391 THR A CA 1
ATOM 3144 C C . THR A 1 391 ? 12.164 -0.498 -31.983 1.00 89.69 391 THR A C 1
ATOM 3146 O O . THR A 1 391 ? 12.249 -0.730 -30.778 1.00 89.69 391 THR A O 1
ATOM 3149 N N . LEU A 1 392 ? 13.242 -0.451 -32.771 1.00 90.81 392 LEU A N 1
ATOM 3150 C CA . LEU A 1 392 ? 14.611 -0.646 -32.283 1.00 90.81 392 LEU A CA 1
ATOM 3151 C C . LEU A 1 392 ? 15.124 0.603 -31.552 1.00 90.81 392 LEU A C 1
ATOM 3153 O O . LEU A 1 392 ? 15.057 1.715 -32.086 1.00 90.81 392 LEU A O 1
ATOM 3157 N N . VAL A 1 393 ? 15.695 0.415 -30.362 1.00 92.38 393 VAL A N 1
ATOM 3158 C CA . VAL A 1 393 ? 16.301 1.482 -29.559 1.00 92.38 393 VAL A CA 1
ATOM 3159 C C . VAL A 1 393 ? 17.776 1.175 -29.330 1.00 92.38 393 VAL A C 1
ATOM 3161 O O . VAL A 1 393 ? 18.144 0.182 -28.709 1.00 92.38 393 VAL A O 1
ATOM 3164 N N . GLY A 1 394 ? 18.636 2.059 -29.837 1.00 90.25 394 GLY A N 1
ATOM 3165 C CA . GLY A 1 394 ? 20.080 1.941 -29.668 1.00 90.25 394 GLY A CA 1
ATOM 3166 C C . GLY A 1 394 ? 20.568 2.357 -28.278 1.00 90.25 394 GLY A C 1
ATOM 3167 O O . GLY A 1 394 ? 19.908 3.094 -27.542 1.00 90.25 394 GLY A O 1
ATOM 3168 N N . ARG A 1 395 ? 21.791 1.946 -27.941 1.00 90.56 395 ARG A N 1
ATOM 3169 C CA . ARG A 1 395 ? 22.468 2.349 -26.704 1.00 90.56 395 ARG A CA 1
ATOM 3170 C C . ARG A 1 395 ? 22.587 3.876 -26.613 1.00 90.56 395 ARG A C 1
ATOM 3172 O O . ARG A 1 395 ? 22.925 4.540 -27.591 1.00 90.56 395 ARG A O 1
ATOM 3179 N N . GLU A 1 396 ? 22.339 4.424 -25.426 1.00 89.06 396 GLU A N 1
ATOM 3180 C CA . GLU A 1 396 ? 22.333 5.864 -25.110 1.00 89.06 396 GLU A CA 1
ATOM 3181 C C . GLU A 1 396 ? 21.243 6.692 -25.810 1.00 89.06 396 GLU A C 1
ATOM 3183 O O . GLU A 1 396 ? 21.209 7.918 -25.654 1.00 89.06 396 GLU A O 1
ATOM 3188 N N . TRP A 1 397 ? 20.332 6.062 -26.559 1.00 92.19 397 TRP A N 1
ATOM 3189 C CA . TRP A 1 397 ? 19.210 6.779 -27.155 1.00 92.19 397 TRP A CA 1
ATOM 3190 C C . TRP A 1 397 ? 18.268 7.272 -26.067 1.00 92.19 397 TRP A C 1
ATOM 3192 O O . TRP A 1 397 ? 18.019 6.580 -25.078 1.00 92.19 397 TRP A O 1
ATOM 3202 N N . PHE A 1 398 ? 17.729 8.475 -26.248 1.00 92.00 398 PHE A N 1
ATOM 3203 C CA . PHE A 1 398 ? 16.693 8.957 -25.347 1.00 92.00 398 PHE A CA 1
ATOM 3204 C C . PHE A 1 398 ? 15.350 8.321 -25.718 1.00 92.00 398 PHE A C 1
ATOM 3206 O O . PHE A 1 398 ? 15.038 8.170 -26.895 1.00 92.00 398 PHE A O 1
ATOM 3213 N N . VAL A 1 399 ? 14.543 7.958 -24.730 1.00 94.25 399 VAL A N 1
ATOM 3214 C CA . VAL A 1 399 ? 13.193 7.435 -24.944 1.00 94.25 399 VAL A CA 1
ATOM 3215 C C . VAL A 1 399 ? 12.231 8.294 -24.145 1.00 94.25 399 VAL A C 1
ATOM 3217 O O . VAL A 1 399 ? 12.346 8.391 -22.925 1.00 94.25 399 VAL A O 1
ATOM 3220 N N . THR A 1 400 ? 11.320 8.967 -24.837 1.00 94.25 400 THR A N 1
ATOM 3221 C CA . THR A 1 400 ? 10.393 9.933 -24.250 1.00 94.25 400 THR A CA 1
ATOM 3222 C C . THR A 1 400 ? 8.972 9.435 -24.421 1.00 94.25 400 THR A C 1
ATOM 3224 O O . THR A 1 400 ? 8.519 9.263 -25.552 1.00 94.25 400 THR A O 1
ATOM 3227 N N . TYR A 1 401 ? 8.242 9.258 -23.323 1.00 94.81 401 TYR A N 1
ATOM 3228 C CA . TYR A 1 401 ? 6.794 9.095 -23.411 1.00 94.81 401 TYR A CA 1
ATOM 3229 C C . TYR A 1 401 ? 6.109 10.449 -23.246 1.00 94.81 401 TYR A C 1
ATOM 3231 O O . TYR A 1 401 ? 6.483 11.271 -22.403 1.00 94.81 401 TYR A O 1
ATOM 3239 N N . HIS A 1 402 ? 5.131 10.699 -24.109 1.00 94.81 402 HIS A N 1
ATOM 3240 C CA . HIS A 1 402 ? 4.514 12.006 -24.272 1.00 94.81 402 HIS A CA 1
ATOM 3241 C C . HIS A 1 402 ? 3.094 11.993 -23.706 1.00 94.81 402 HIS A C 1
ATOM 3243 O O . HIS A 1 402 ? 2.127 11.751 -24.423 1.00 94.81 402 HIS A O 1
ATOM 3249 N N . THR A 1 403 ? 2.962 12.279 -22.411 1.00 94.56 403 THR A N 1
ATOM 3250 C CA . THR A 1 403 ? 1.685 12.223 -21.674 1.00 94.56 403 THR A CA 1
ATOM 3251 C C . THR A 1 403 ? 0.616 13.131 -22.296 1.00 94.56 403 THR A C 1
ATOM 3253 O O . THR A 1 403 ? -0.524 12.708 -22.476 1.00 94.56 403 THR A O 1
ATOM 3256 N N . TYR A 1 404 ? 0.999 14.337 -22.728 1.00 94.56 404 TYR A N 1
ATOM 3257 C CA . TYR A 1 404 ? 0.102 15.281 -23.410 1.00 94.56 404 TYR A CA 1
ATOM 3258 C C . TYR A 1 404 ? -0.426 14.743 -24.752 1.00 94.56 404 TYR A C 1
ATOM 3260 O O . TYR A 1 404 ? -1.599 14.944 -25.079 1.00 94.56 404 TYR A O 1
ATOM 3268 N N . ALA A 1 405 ? 0.408 14.015 -25.503 1.00 94.94 405 ALA A N 1
ATOM 3269 C CA . ALA A 1 405 ? 0.004 13.368 -26.743 1.00 94.94 405 ALA A CA 1
ATOM 3270 C C . ALA A 1 405 ? -0.891 12.157 -26.451 1.00 94.94 405 ALA A C 1
ATOM 3272 O O . ALA A 1 405 ? -1.950 12.034 -27.053 1.00 94.94 405 ALA A O 1
ATOM 3273 N N . MET A 1 406 ? -0.523 11.314 -25.476 1.00 95.56 406 MET A N 1
ATOM 3274 C CA . MET A 1 406 ? -1.315 10.153 -25.037 1.00 95.56 406 MET A CA 1
ATOM 3275 C C . MET A 1 406 ? -2.737 10.532 -24.639 1.00 95.56 406 MET A C 1
ATOM 3277 O O . MET A 1 406 ? -3.674 9.803 -24.957 1.00 95.56 406 MET A O 1
ATOM 3281 N N . GLY A 1 407 ? -2.909 11.688 -23.993 1.00 93.94 407 GLY A N 1
ATOM 3282 C CA . GLY A 1 407 ? -4.222 12.239 -23.688 1.00 93.94 407 GLY A CA 1
ATOM 3283 C C . GLY A 1 407 ? -5.087 12.439 -24.932 1.00 93.94 407 GLY A C 1
ATOM 3284 O O . GLY A 1 407 ? -6.286 12.255 -24.851 1.00 93.94 407 GLY A O 1
ATOM 3285 N N . ARG A 1 408 ? -4.510 12.731 -26.100 1.00 94.12 408 ARG A N 1
ATOM 3286 C CA . ARG A 1 408 ? -5.224 13.100 -27.338 1.00 94.12 408 ARG A CA 1
ATOM 3287 C C . ARG A 1 408 ? -5.250 12.006 -28.407 1.00 94.12 408 ARG A C 1
ATOM 3289 O O . ARG A 1 408 ? -5.678 12.270 -29.524 1.00 94.12 408 ARG A O 1
ATOM 3296 N N . MET A 1 409 ? -4.799 10.790 -28.103 1.00 93.69 409 MET A N 1
ATOM 3297 C CA . MET A 1 409 ? -4.766 9.709 -29.094 1.00 93.69 409 MET A CA 1
ATOM 3298 C C . MET A 1 409 ? -6.127 9.028 -29.238 1.00 93.69 409 MET A C 1
ATOM 3300 O O . MET A 1 409 ? -6.633 8.443 -28.280 1.00 93.69 409 MET A O 1
ATOM 3304 N N . GLU A 1 410 ? -6.652 8.999 -30.461 1.00 92.62 410 GLU A N 1
ATOM 3305 C CA . GLU A 1 410 ? -7.899 8.308 -30.812 1.00 92.62 410 GLU A CA 1
ATOM 3306 C C . GLU A 1 410 ? -7.845 6.810 -30.475 1.00 92.62 410 GLU A C 1
ATOM 3308 O O . GLU A 1 410 ? -8.740 6.280 -29.826 1.00 92.62 410 GLU A O 1
ATOM 3313 N N . ARG A 1 411 ? -6.728 6.132 -30.781 1.00 89.88 411 ARG A N 1
ATOM 3314 C CA . ARG A 1 411 ? -6.524 4.712 -30.420 1.00 89.88 411 ARG A CA 1
ATOM 3315 C C . ARG A 1 411 ? -6.618 4.435 -28.919 1.00 89.88 411 ARG A C 1
ATOM 3317 O O . ARG A 1 411 ? -6.831 3.295 -28.523 1.00 89.88 411 ARG A O 1
ATOM 3324 N N . ILE A 1 412 ? -6.397 5.456 -28.090 1.00 92.12 412 ILE A N 1
ATOM 3325 C CA . ILE A 1 412 ? -6.442 5.334 -26.635 1.00 92.12 412 ILE A CA 1
ATOM 3326 C C . ILE A 1 412 ? -7.799 5.776 -26.100 1.00 92.12 412 ILE A C 1
ATOM 3328 O O . ILE A 1 412 ? -8.303 5.114 -25.204 1.00 92.12 412 ILE A O 1
ATOM 3332 N N . TRP A 1 413 ? -8.397 6.857 -26.604 1.00 92.56 413 TRP A N 1
ATOM 3333 C CA . TRP A 1 413 ? -9.576 7.492 -25.990 1.00 92.56 413 TRP A CA 1
ATOM 3334 C C . TRP A 1 413 ? -10.836 7.524 -26.874 1.00 92.56 413 TRP A C 1
ATOM 3336 O O . TRP A 1 413 ? -11.861 8.049 -26.434 1.00 92.56 413 TRP A O 1
ATOM 3346 N N . GLY A 1 414 ? -10.786 6.937 -28.072 1.00 91.50 414 GLY A N 1
ATOM 3347 C CA . GLY A 1 414 ? -11.850 6.975 -29.079 1.00 91.50 414 GLY A CA 1
ATOM 3348 C C . GLY A 1 414 ? -11.877 8.280 -29.884 1.00 91.50 414 GLY A C 1
ATOM 3349 O O . GLY A 1 414 ? -11.065 9.175 -29.655 1.00 91.50 414 GLY A O 1
ATOM 3350 N N . GLU A 1 415 ? -12.830 8.397 -30.811 1.00 90.06 415 GLU A N 1
ATOM 3351 C CA . GLU A 1 415 ? -12.979 9.540 -31.737 1.00 90.06 415 GLU A CA 1
ATOM 3352 C C . GLU A 1 415 ? -13.135 10.891 -31.020 1.00 90.06 415 GLU A C 1
ATOM 3354 O O . GLU A 1 415 ? -12.625 11.916 -31.462 1.00 90.06 415 GLU A O 1
ATOM 3359 N N . ASN A 1 416 ? -13.772 10.896 -29.850 1.00 92.38 416 ASN A N 1
ATOM 3360 C CA . ASN A 1 416 ? -13.985 12.091 -29.037 1.00 92.38 416 ASN A CA 1
ATOM 3361 C C . ASN A 1 416 ? -12.777 12.454 -28.143 1.00 92.38 416 ASN A C 1
ATOM 3363 O O . ASN A 1 416 ? -12.925 13.203 -27.176 1.00 92.38 416 ASN A O 1
ATOM 3367 N N . CYS A 1 417 ? -11.571 11.937 -28.415 1.00 91.31 417 CYS A N 1
ATOM 3368 C CA . CYS A 1 417 ? -10.371 12.146 -27.589 1.00 91.31 417 CYS A CA 1
ATOM 3369 C C . CYS A 1 417 ? -10.012 13.627 -27.348 1.00 91.31 417 CYS A C 1
ATOM 3371 O O . CYS A 1 417 ? -9.398 13.947 -26.329 1.00 91.31 417 CYS A O 1
ATOM 3373 N N . GLY A 1 418 ? -10.391 14.534 -28.252 1.00 89.44 418 GLY A N 1
ATOM 3374 C CA . GLY A 1 418 ? -10.177 15.978 -28.105 1.00 89.44 418 GLY A CA 1
ATOM 3375 C C . GLY A 1 418 ? -11.188 16.686 -27.197 1.00 89.44 418 GLY A C 1
ATOM 3376 O O . GLY A 1 418 ? -10.933 17.804 -26.753 1.00 89.44 418 GLY A O 1
ATOM 3377 N N . GLU A 1 419 ? -12.322 16.053 -26.900 1.00 92.50 419 GLU A N 1
ATOM 3378 C CA . GLU A 1 419 ? -13.387 16.638 -26.087 1.00 92.50 419 GLU A CA 1
ATOM 3379 C C . GLU A 1 419 ? -13.094 16.496 -24.591 1.00 92.50 419 GLU A C 1
ATOM 3381 O O . GLU A 1 419 ? -12.460 15.534 -24.157 1.00 92.50 419 GLU A O 1
ATOM 3386 N N . PHE A 1 420 ? -13.580 17.453 -23.798 1.00 94.50 420 PHE A N 1
ATOM 3387 C CA . PHE A 1 420 ? -13.506 17.409 -22.338 1.00 94.50 420 PHE A CA 1
ATOM 3388 C C . PHE A 1 420 ? -14.779 16.761 -21.784 1.00 94.50 420 PHE A C 1
ATOM 3390 O O . PHE A 1 420 ? -15.827 17.409 -21.734 1.00 94.50 420 PHE A O 1
ATOM 3397 N N . LEU A 1 421 ? -14.681 15.492 -21.389 1.00 93.38 421 LEU A N 1
ATOM 3398 C CA . LEU A 1 421 ? -15.792 14.655 -20.933 1.00 93.38 421 LEU A CA 1
ATOM 3399 C C . LEU A 1 421 ? -15.442 13.977 -19.595 1.00 93.38 421 LEU A C 1
ATOM 3401 O O . LEU A 1 421 ? -14.888 12.872 -19.589 1.00 93.38 421 LEU A O 1
ATOM 3405 N N . PRO A 1 422 ? -15.773 14.599 -18.446 1.00 94.81 422 PRO A N 1
ATOM 3406 C CA . PRO A 1 422 ? -15.601 13.985 -17.127 1.00 94.81 422 PRO A CA 1
ATOM 3407 C C . PRO A 1 422 ? -16.283 12.617 -17.000 1.00 94.81 422 PRO A C 1
ATOM 3409 O O . PRO A 1 422 ? -15.792 11.741 -16.297 1.00 94.81 422 PRO A O 1
ATOM 3412 N N . GLU A 1 423 ? -17.380 12.393 -17.724 1.00 93.31 423 GLU A N 1
ATOM 3413 C CA . GLU A 1 423 ? -18.143 11.144 -17.727 1.00 93.31 423 GLU A CA 1
ATOM 3414 C C . GLU A 1 423 ? -17.303 9.915 -18.108 1.00 93.31 423 GLU A C 1
ATOM 3416 O O . GLU A 1 423 ? -17.633 8.811 -17.687 1.00 93.31 423 GLU A O 1
ATOM 3421 N N . ARG A 1 424 ? -16.177 10.085 -18.818 1.00 92.00 424 ARG A N 1
ATOM 3422 C CA . ARG A 1 424 ? -15.226 8.995 -19.121 1.00 92.00 424 ARG A CA 1
ATOM 3423 C C . ARG A 1 424 ? -14.683 8.302 -17.880 1.00 92.00 424 ARG A C 1
ATOM 3425 O O . ARG A 1 424 ? -14.320 7.131 -17.931 1.00 92.00 424 ARG A O 1
ATOM 3432 N N . TRP A 1 425 ? -14.588 9.053 -16.792 1.00 93.31 425 TRP A N 1
ATOM 3433 C CA . TRP A 1 425 ? -14.019 8.605 -15.532 1.00 93.31 425 TRP A CA 1
ATOM 3434 C C . TRP A 1 425 ? -15.092 8.112 -14.570 1.00 93.31 425 TRP A C 1
ATOM 3436 O O . TRP A 1 425 ? -14.748 7.704 -13.470 1.00 93.31 425 TRP A O 1
ATOM 3446 N N . VAL A 1 426 ? -16.378 8.174 -14.926 1.00 92.06 426 VAL A N 1
ATOM 3447 C CA . VAL A 1 426 ? -17.481 7.841 -14.021 1.00 92.06 426 VAL A CA 1
ATOM 3448 C C . VAL A 1 426 ? -18.144 6.546 -14.468 1.00 92.06 426 VAL A C 1
ATOM 3450 O O . VAL A 1 426 ? -18.700 6.459 -15.557 1.00 92.06 426 VAL A O 1
ATOM 3453 N N . GLU A 1 427 ? -18.154 5.553 -13.585 1.00 88.19 427 GLU A N 1
ATOM 3454 C CA . GLU A 1 427 ? -18.853 4.286 -13.784 1.00 88.19 427 GLU A CA 1
ATOM 3455 C C . GLU A 1 427 ? -19.771 4.050 -12.578 1.00 88.19 427 GLU A C 1
ATOM 3457 O O . GLU A 1 427 ? -19.328 4.065 -11.431 1.00 88.19 427 GLU A O 1
ATOM 3462 N N . ASN A 1 428 ? -21.082 3.911 -12.811 1.00 82.00 428 ASN A N 1
ATOM 3463 C CA . ASN A 1 428 ? -22.101 3.788 -11.753 1.00 82.00 428 ASN A CA 1
ATOM 3464 C C . ASN A 1 428 ? -22.083 4.922 -10.699 1.00 82.00 428 ASN A C 1
ATOM 3466 O O . ASN A 1 428 ? -22.406 4.702 -9.534 1.00 82.00 428 ASN A O 1
ATOM 3470 N N . GLY A 1 429 ? -21.697 6.141 -11.097 1.00 76.25 429 GLY A N 1
ATOM 3471 C CA . GLY A 1 429 ? -21.606 7.300 -10.197 1.00 76.25 429 GLY A CA 1
ATOM 3472 C C . GLY A 1 429 ? -20.336 7.351 -9.339 1.00 76.25 429 GLY A C 1
ATOM 3473 O O . GLY A 1 429 ? -20.189 8.271 -8.539 1.00 76.25 429 GLY A O 1
ATOM 3474 N N . VAL A 1 430 ? -19.408 6.406 -9.519 1.00 86.56 430 VAL A N 1
ATOM 3475 C CA . VAL A 1 430 ? -18.112 6.365 -8.829 1.00 86.56 430 VAL A CA 1
ATOM 3476 C C . VAL A 1 430 ? -16.995 6.664 -9.824 1.00 86.56 430 VAL A C 1
ATOM 3478 O O . VAL A 1 430 ? -17.031 6.221 -10.972 1.00 86.56 430 VAL A O 1
ATOM 3481 N N . CYS A 1 431 ? -15.992 7.428 -9.390 1.00 87.19 431 CYS A N 1
ATOM 3482 C CA . CYS A 1 431 ? -14.825 7.725 -10.215 1.00 87.19 431 CYS A CA 1
ATOM 3483 C C . CYS A 1 431 ? -13.945 6.469 -10.355 1.00 87.19 431 CYS A C 1
ATOM 3485 O O . CYS A 1 431 ? -13.421 5.958 -9.363 1.00 87.19 431 CYS A O 1
ATOM 3487 N N . ARG A 1 432 ? -13.790 5.964 -11.578 1.00 86.69 432 ARG A N 1
ATOM 3488 C CA . ARG A 1 432 ? -12.986 4.792 -11.920 1.00 86.69 432 ARG A CA 1
ATOM 3489 C C . ARG A 1 432 ? -11.496 5.139 -11.943 1.00 86.69 432 ARG A C 1
ATOM 3491 O O . ARG A 1 432 ? -11.077 6.144 -12.513 1.00 86.69 432 ARG A O 1
ATOM 3498 N N . ALA A 1 433 ? -10.675 4.240 -11.400 1.00 82.06 433 ALA A N 1
ATOM 3499 C CA . ALA A 1 433 ? -9.229 4.289 -11.579 1.00 82.06 433 ALA A CA 1
ATOM 3500 C C . ALA A 1 433 ? -8.836 3.783 -12.980 1.00 82.06 433 ALA A C 1
ATOM 3502 O O . ALA A 1 433 ? -9.154 2.653 -13.356 1.00 82.06 433 ALA A O 1
ATOM 3503 N N . GLU A 1 434 ? -8.132 4.612 -13.750 1.00 88.94 434 GLU A N 1
ATOM 3504 C CA . GLU A 1 434 ? -7.577 4.221 -15.050 1.00 88.94 434 GLU A CA 1
ATOM 3505 C C . GLU A 1 434 ? -6.176 3.610 -14.894 1.00 88.94 434 GLU A C 1
ATOM 3507 O O . GLU A 1 434 ? -5.465 3.881 -13.920 1.00 88.94 434 GLU A O 1
ATOM 3512 N N . SER A 1 435 ? -5.757 2.792 -15.866 1.00 90.81 435 SER A N 1
ATOM 3513 C CA . SER A 1 435 ? -4.406 2.222 -15.869 1.00 90.81 435 SER A CA 1
ATOM 3514 C C . SER A 1 435 ? -3.341 3.331 -15.862 1.00 90.81 435 SER A C 1
ATOM 3516 O O . SER A 1 435 ? -3.385 4.219 -16.722 1.00 90.81 435 SER A O 1
ATOM 3518 N N . PRO A 1 436 ? -2.324 3.270 -14.977 1.00 91.00 436 PRO A N 1
ATOM 3519 C CA . PRO A 1 436 ? -1.275 4.287 -14.901 1.00 91.00 436 PRO A CA 1
ATOM 3520 C C . PRO A 1 436 ? -0.385 4.312 -16.152 1.00 91.00 436 PRO A C 1
ATOM 3522 O O . PRO A 1 436 ? 0.332 5.279 -16.367 1.00 91.00 436 PRO A O 1
ATOM 3525 N N . PHE A 1 437 ? -0.438 3.281 -17.001 1.00 93.50 437 PHE A N 1
ATOM 3526 C CA . PHE A 1 437 ? 0.283 3.239 -18.278 1.00 93.50 437 PHE A CA 1
ATOM 3527 C C . PHE A 1 437 ? -0.524 3.849 -19.430 1.00 93.50 437 PHE A C 1
ATOM 3529 O O . PHE A 1 437 ? 0.056 4.294 -20.414 1.00 93.50 437 PHE A O 1
ATOM 3536 N N . ARG A 1 438 ? -1.856 3.917 -19.301 1.00 93.44 438 ARG A N 1
ATOM 3537 C CA . ARG A 1 438 ? -2.746 4.618 -20.243 1.00 93.44 438 ARG A CA 1
ATOM 3538 C C . ARG A 1 438 ? -2.902 6.096 -19.877 1.00 93.44 438 ARG A C 1
ATOM 3540 O O . ARG A 1 438 ? -2.994 6.942 -20.761 1.00 93.44 438 ARG A O 1
ATOM 3547 N N . PHE A 1 439 ? -2.868 6.398 -18.578 1.00 94.12 439 PHE A N 1
ATOM 3548 C CA . PHE A 1 439 ? -2.925 7.741 -18.002 1.00 94.12 439 PHE A CA 1
ATOM 3549 C C . PHE A 1 439 ? -1.707 8.021 -17.085 1.00 94.12 439 PHE A C 1
ATOM 3551 O O . PHE A 1 439 ? -1.841 8.107 -15.862 1.00 94.12 439 PHE A O 1
ATOM 3558 N N . PRO A 1 440 ? -0.489 8.171 -17.645 1.00 93.88 440 PRO A N 1
ATOM 3559 C CA . PRO A 1 440 ? 0.754 8.315 -16.874 1.00 93.88 440 PRO A CA 1
ATOM 3560 C C . PRO A 1 440 ? 1.021 9.739 -16.351 1.00 93.88 440 PRO A C 1
ATOM 3562 O O . PRO A 1 440 ? 2.174 10.161 -16.282 1.00 93.88 440 PRO A O 1
ATOM 3565 N N . VAL A 1 441 ? -0.009 10.500 -15.961 1.00 94.00 441 VAL A N 1
ATOM 3566 C CA . VAL A 1 441 ? 0.165 11.891 -15.478 1.00 94.00 441 VAL A CA 1
ATOM 3567 C C . VAL A 1 441 ? 0.915 11.951 -14.147 1.00 94.00 441 VAL A C 1
ATOM 3569 O O . VAL A 1 441 ? 1.709 12.856 -13.917 1.00 94.00 441 VAL A O 1
ATOM 3572 N N . PHE A 1 442 ? 0.726 10.941 -13.299 1.00 93.81 442 PHE A N 1
ATOM 3573 C CA . PHE A 1 442 ? 1.489 10.754 -12.062 1.00 93.81 442 PHE A CA 1
ATOM 3574 C C . PHE A 1 442 ? 2.649 9.763 -12.233 1.00 93.81 442 PHE A C 1
ATOM 3576 O O . PHE A 1 442 ? 3.161 9.240 -11.241 1.00 93.81 442 PHE A O 1
ATOM 3583 N N . HIS A 1 443 ? 3.059 9.494 -13.479 1.00 92.19 443 HIS A N 1
ATOM 3584 C CA . HIS A 1 443 ? 3.960 8.405 -13.856 1.00 92.19 443 HIS A CA 1
ATOM 3585 C C . HIS A 1 443 ? 3.440 7.018 -13.419 1.00 92.19 443 HIS A C 1
ATOM 3587 O O . HIS A 1 443 ? 2.328 6.868 -12.913 1.00 92.19 443 HIS A O 1
ATOM 3593 N N . ALA A 1 444 ? 4.241 5.978 -13.642 1.00 91.19 444 ALA A N 1
ATOM 3594 C CA . ALA A 1 444 ? 3.913 4.601 -13.289 1.00 91.19 444 ALA A CA 1
ATOM 3595 C C . ALA A 1 444 ? 5.150 3.852 -12.770 1.00 91.19 444 ALA A C 1
ATOM 3597 O O . ALA A 1 444 ? 6.280 4.334 -12.892 1.00 91.19 444 ALA A O 1
ATOM 3598 N N . GLY A 1 445 ? 4.930 2.670 -12.187 1.00 90.38 445 GLY A N 1
ATOM 3599 C CA . GLY A 1 445 ? 6.003 1.815 -11.678 1.00 90.38 445 GLY A CA 1
ATOM 3600 C C . GLY A 1 445 ? 6.756 2.418 -10.479 1.00 90.38 445 GLY A C 1
ATOM 3601 O O . GLY A 1 445 ? 6.187 3.223 -9.735 1.00 90.38 445 GLY A O 1
ATOM 3602 N N . PRO A 1 446 ? 8.044 2.074 -10.279 1.00 90.19 446 PRO A N 1
ATOM 3603 C CA . PRO A 1 446 ? 8.828 2.505 -9.113 1.00 90.19 446 PRO A CA 1
ATOM 3604 C C . PRO A 1 446 ? 8.974 4.031 -8.968 1.00 90.19 446 PRO A C 1
ATOM 3606 O O . PRO A 1 446 ? 9.185 4.546 -7.870 1.00 90.19 446 PRO A O 1
ATOM 3609 N N . ARG A 1 447 ? 8.847 4.779 -10.074 1.00 89.81 447 ARG A N 1
ATOM 3610 C CA . ARG A 1 447 ? 8.920 6.251 -10.111 1.00 89.81 447 ARG A CA 1
ATOM 3611 C C . ARG A 1 447 ? 7.548 6.941 -10.097 1.00 89.81 447 ARG A C 1
ATOM 3613 O O . ARG A 1 447 ? 7.484 8.132 -10.389 1.00 89.81 447 ARG A O 1
ATOM 3620 N N . MET A 1 448 ? 6.472 6.236 -9.735 1.00 92.44 448 MET A N 1
ATOM 3621 C CA . MET A 1 448 ? 5.155 6.851 -9.522 1.00 92.44 448 MET A CA 1
ATOM 3622 C C . MET A 1 448 ? 5.239 7.997 -8.500 1.00 92.44 448 MET A C 1
ATOM 3624 O O . MET A 1 448 ? 5.992 7.911 -7.523 1.00 92.44 448 MET A O 1
ATOM 3628 N N . CYS A 1 449 ? 4.483 9.071 -8.733 1.00 93.12 449 CYS A N 1
ATOM 3629 C CA . CYS A 1 449 ? 4.464 10.265 -7.893 1.00 93.12 449 CYS A CA 1
ATOM 3630 C C . CYS A 1 449 ? 4.068 9.942 -6.443 1.00 93.12 449 CYS A C 1
ATOM 3632 O O . CYS A 1 449 ? 3.030 9.333 -6.192 1.00 93.12 449 CYS A O 1
ATOM 3634 N N . LEU A 1 450 ? 4.887 10.401 -5.493 1.00 90.56 450 LEU A N 1
ATOM 3635 C CA . LEU A 1 450 ? 4.646 10.276 -4.052 1.00 90.56 450 LEU A CA 1
ATOM 3636 C C . LEU A 1 450 ? 3.446 11.081 -3.563 1.00 90.56 450 LEU A C 1
ATOM 3638 O O . LEU A 1 450 ? 2.684 10.610 -2.729 1.00 90.56 450 LEU A O 1
ATOM 3642 N N . GLY A 1 451 ? 3.286 12.290 -4.097 1.00 88.69 451 GLY A N 1
ATOM 3643 C CA . GLY A 1 451 ? 2.260 13.234 -3.673 1.00 88.69 451 GLY A CA 1
ATOM 3644 C C . GLY A 1 451 ? 0.921 13.066 -4.386 1.00 88.69 451 GLY A C 1
ATOM 3645 O O . GLY A 1 451 ? 0.120 13.988 -4.324 1.00 88.69 451 GLY A O 1
ATOM 3646 N N . LYS A 1 452 ? 0.663 11.954 -5.094 1.00 90.75 452 LYS A N 1
ATOM 3647 C CA . LYS A 1 452 ? -0.563 11.776 -5.900 1.00 90.75 452 LYS A CA 1
ATOM 3648 C C . LYS A 1 452 ? -1.838 12.009 -5.080 1.00 90.75 452 LYS A C 1
ATOM 3650 O O . LYS A 1 452 ? -2.696 12.785 -5.491 1.00 90.75 452 LYS A O 1
ATOM 3655 N N . GLU A 1 453 ? -1.957 11.350 -3.929 1.00 87.44 453 GLU A N 1
ATOM 3656 C CA . GLU A 1 453 ? -3.144 11.470 -3.073 1.00 87.44 453 GLU A CA 1
ATOM 3657 C C . GLU A 1 453 ? -3.262 12.882 -2.484 1.00 87.44 453 GLU A C 1
ATOM 3659 O O . GLU A 1 453 ? -4.332 13.483 -2.534 1.00 87.44 453 GLU A O 1
ATOM 3664 N N . MET A 1 454 ? -2.150 13.463 -2.018 1.00 86.75 454 MET A N 1
ATOM 3665 C CA . MET A 1 454 ? -2.105 14.838 -1.505 1.00 86.75 454 MET A CA 1
ATOM 3666 C C . MET A 1 454 ? -2.504 15.859 -2.568 1.00 86.75 454 MET A C 1
ATOM 3668 O O . MET A 1 454 ? -3.249 16.785 -2.264 1.00 86.75 454 MET A O 1
ATOM 3672 N N . ALA A 1 455 ? -2.055 15.676 -3.810 1.00 91.12 455 ALA A N 1
ATOM 3673 C CA . ALA A 1 455 ? -2.411 16.543 -4.921 1.00 91.12 455 ALA A CA 1
ATOM 3674 C C . ALA A 1 455 ? -3.922 16.503 -5.174 1.00 91.12 455 ALA A C 1
ATOM 3676 O O . ALA A 1 455 ? -4.542 17.554 -5.295 1.00 91.12 455 ALA A O 1
ATOM 3677 N N . TYR A 1 456 ? -4.551 15.320 -5.189 1.00 92.50 456 TYR A N 1
ATOM 3678 C CA . TYR A 1 456 ? -6.009 15.232 -5.325 1.00 92.50 456 TYR A CA 1
ATOM 3679 C C . TYR A 1 456 ? -6.754 15.866 -4.149 1.00 92.50 456 TYR A C 1
ATOM 3681 O O . TYR A 1 456 ? -7.738 16.562 -4.382 1.00 92.50 456 TYR A O 1
ATOM 3689 N N . ILE A 1 457 ? -6.283 15.678 -2.913 1.00 90.31 457 ILE A N 1
ATOM 3690 C CA . ILE A 1 457 ? -6.860 16.329 -1.727 1.00 90.31 457 ILE A CA 1
ATOM 3691 C C . ILE A 1 457 ? -6.792 17.854 -1.873 1.00 90.31 457 ILE A C 1
ATOM 3693 O O . ILE A 1 457 ? -7.820 18.519 -1.787 1.00 90.31 457 ILE A O 1
ATOM 3697 N N . GLN A 1 458 ? -5.608 18.401 -2.160 1.00 90.88 458 GLN A N 1
ATOM 3698 C CA . GLN A 1 458 ? -5.398 19.840 -2.337 1.00 90.88 458 GLN A CA 1
ATOM 3699 C C . GLN A 1 458 ? -6.264 20.397 -3.466 1.00 90.88 458 GLN A C 1
ATOM 3701 O O . GLN A 1 458 ? -7.008 21.354 -3.258 1.00 90.88 458 GLN A O 1
ATOM 3706 N N . MET A 1 459 ? -6.222 19.766 -4.644 1.00 94.62 459 MET A N 1
ATOM 3707 C CA . MET A 1 459 ? -6.993 20.210 -5.801 1.00 94.62 459 MET A CA 1
ATOM 3708 C C . MET A 1 459 ? -8.497 20.200 -5.522 1.00 94.62 459 MET A C 1
ATOM 3710 O O . MET A 1 459 ? -9.177 21.161 -5.871 1.00 94.62 459 MET A O 1
ATOM 3714 N N . LYS A 1 460 ? -9.021 19.155 -4.868 1.00 94.69 460 LYS A N 1
ATOM 3715 C CA . LYS A 1 460 ? -10.444 19.076 -4.522 1.00 94.69 460 LYS A CA 1
ATOM 3716 C C . LYS A 1 460 ? -10.854 20.119 -3.495 1.00 94.69 460 LYS A C 1
ATOM 3718 O O . LYS A 1 460 ? -11.869 20.772 -3.706 1.00 94.69 460 LYS A O 1
ATOM 3723 N N . SER A 1 461 ? -10.078 20.297 -2.426 1.00 92.88 461 SER A N 1
ATOM 3724 C CA . SER A 1 461 ? -10.373 21.294 -1.391 1.00 92.88 461 SER A CA 1
ATOM 3725 C C . SER A 1 461 ? -10.430 22.702 -1.975 1.00 92.88 461 SER A C 1
ATOM 3727 O O . SER A 1 461 ? -11.384 23.434 -1.720 1.00 92.88 461 SER A O 1
ATOM 3729 N N . ILE A 1 462 ? -9.447 23.063 -2.806 1.00 93.25 462 ILE A N 1
ATOM 3730 C CA . ILE A 1 462 ? -9.382 24.380 -3.450 1.00 93.25 462 ILE A CA 1
ATOM 3731 C C . ILE A 1 462 ? -10.525 24.537 -4.457 1.00 93.25 462 ILE A C 1
ATOM 3733 O O . ILE A 1 462 ? -11.243 25.534 -4.418 1.00 93.25 462 ILE A O 1
ATOM 3737 N N . ALA A 1 463 ? -10.727 23.551 -5.336 1.00 94.62 463 ALA A N 1
ATOM 3738 C CA . ALA A 1 463 ? -11.781 23.599 -6.343 1.00 94.62 463 ALA A CA 1
ATOM 3739 C C . ALA A 1 463 ? -13.173 23.715 -5.711 1.00 94.62 463 ALA A C 1
ATOM 3741 O O . ALA A 1 463 ? -13.942 24.583 -6.114 1.00 94.62 463 ALA A O 1
ATOM 3742 N N . ALA A 1 464 ? -13.482 22.900 -4.699 1.00 92.88 464 ALA A N 1
ATOM 3743 C CA . ALA A 1 464 ? -14.762 22.953 -4.002 1.00 92.88 464 ALA A CA 1
ATOM 3744 C C . ALA A 1 464 ? -14.970 24.307 -3.304 1.00 92.88 464 ALA A C 1
ATOM 3746 O O . ALA A 1 464 ? -16.015 24.928 -3.482 1.00 92.88 464 ALA A O 1
ATOM 3747 N N . ALA A 1 465 ? -13.961 24.809 -2.582 1.00 90.88 465 ALA A N 1
ATOM 3748 C CA . ALA A 1 465 ? -14.064 26.076 -1.858 1.00 90.88 465 ALA A CA 1
ATOM 3749 C C . ALA A 1 465 ? -14.257 27.291 -2.782 1.00 90.88 465 ALA A C 1
ATOM 3751 O O . ALA A 1 465 ? -15.004 28.209 -2.439 1.00 90.88 465 ALA A O 1
ATOM 3752 N N . VAL A 1 466 ? -13.594 27.303 -3.945 1.00 91.38 466 VAL A N 1
ATOM 3753 C CA . VAL A 1 466 ? -13.717 28.391 -4.925 1.00 91.38 466 VAL A CA 1
ATOM 3754 C C . VAL A 1 466 ? -15.042 28.297 -5.681 1.00 91.38 466 VAL A C 1
ATOM 3756 O O . VAL A 1 466 ? -15.770 29.284 -5.710 1.00 91.38 466 VAL A O 1
ATOM 3759 N N . ILE A 1 467 ? -15.390 27.126 -6.232 1.00 91.19 467 ILE A N 1
ATOM 3760 C CA . ILE A 1 467 ? -16.597 26.939 -7.060 1.00 91.19 467 ILE A CA 1
ATOM 3761 C C . ILE A 1 467 ? -17.881 27.202 -6.262 1.00 91.19 467 ILE A C 1
ATOM 3763 O O . ILE A 1 467 ? -18.842 27.716 -6.820 1.00 91.19 467 ILE A O 1
ATOM 3767 N N . GLU A 1 468 ? -17.922 26.885 -4.964 1.00 87.62 468 GLU A N 1
ATOM 3768 C CA . GLU A 1 468 ? -19.116 27.152 -4.147 1.00 87.62 468 GLU A CA 1
ATOM 3769 C C . GLU A 1 468 ? -19.384 28.637 -3.887 1.00 87.62 468 GLU A C 1
ATOM 3771 O O . GLU A 1 468 ? -20.528 29.005 -3.618 1.00 87.62 468 GLU A O 1
ATOM 3776 N N . ARG A 1 469 ? -18.347 29.481 -3.900 1.00 86.62 469 ARG A N 1
ATOM 3777 C CA . ARG A 1 469 ? -18.449 30.890 -3.482 1.00 86.62 469 ARG A CA 1
ATOM 3778 C C . ARG A 1 469 ? -18.322 31.870 -4.643 1.00 86.62 469 ARG A C 1
ATOM 3780 O O . ARG A 1 469 ? -18.891 32.961 -4.571 1.00 86.62 469 ARG A O 1
ATOM 3787 N N . PHE A 1 470 ? -17.600 31.483 -5.692 1.00 87.38 470 PHE A N 1
ATOM 3788 C CA . PHE A 1 470 ? -17.248 32.350 -6.805 1.00 87.38 470 PHE A CA 1
ATOM 3789 C C . PHE A 1 470 ? -17.491 31.675 -8.155 1.00 87.38 470 PHE A C 1
ATOM 3791 O O . PHE A 1 470 ? -17.063 30.548 -8.405 1.00 87.38 470 PHE A O 1
ATOM 3798 N N . GLU A 1 471 ? -18.081 32.429 -9.072 1.00 84.88 471 GLU A N 1
ATOM 3799 C CA . GLU A 1 471 ? -18.026 32.162 -10.499 1.00 84.88 471 GLU A CA 1
ATOM 3800 C C . GLU A 1 471 ? -16.752 32.801 -11.071 1.00 84.88 471 GLU A C 1
ATOM 3802 O O . GLU A 1 471 ? -16.554 34.014 -11.009 1.00 84.88 471 GLU A O 1
ATOM 3807 N N . VAL A 1 472 ? -15.848 31.978 -11.604 1.00 82.12 472 VAL A N 1
ATOM 3808 C CA . VAL A 1 472 ? -14.563 32.440 -12.148 1.00 82.12 472 VAL A CA 1
ATOM 3809 C C . VAL A 1 472 ? -14.744 32.821 -13.619 1.00 82.12 472 VAL A C 1
ATOM 3811 O O . VAL A 1 472 ? -14.748 31.956 -14.497 1.00 82.12 472 VAL A O 1
ATOM 3814 N N . GLY A 1 473 ? -14.908 34.117 -13.896 1.00 78.88 473 GLY A N 1
ATOM 3815 C CA . GLY A 1 473 ? -15.010 34.640 -15.257 1.00 78.88 473 GLY A CA 1
ATOM 3816 C C . GLY A 1 473 ? -13.644 34.996 -15.840 1.00 78.88 473 GLY A C 1
ATOM 3817 O O . GLY A 1 473 ? -12.844 35.670 -15.196 1.00 78.88 473 GLY A O 1
ATOM 3818 N N . MET A 1 474 ? -13.365 34.582 -17.077 1.00 80.62 474 MET A N 1
ATOM 3819 C CA . MET A 1 474 ? -12.117 34.960 -17.757 1.00 80.62 474 MET A CA 1
ATOM 3820 C C . MET A 1 474 ? -12.184 36.401 -18.249 1.00 80.62 474 MET A C 1
ATOM 3822 O O . MET A 1 474 ? -13.180 36.788 -18.866 1.00 80.62 474 MET A O 1
ATOM 3826 N N . ALA A 1 475 ? -11.107 37.161 -18.037 1.00 68.88 475 ALA A N 1
ATOM 3827 C CA . ALA A 1 475 ? -10.995 38.529 -18.543 1.00 68.88 475 ALA A CA 1
ATOM 3828 C C . ALA A 1 475 ? -10.933 38.570 -20.085 1.00 68.88 475 ALA A C 1
ATOM 3830 O O . ALA A 1 475 ? -11.469 39.484 -20.705 1.00 68.88 475 ALA A O 1
ATOM 3831 N N . GLU A 1 476 ? -10.343 37.546 -20.715 1.00 67.38 476 GLU A N 1
ATOM 3832 C CA . GLU A 1 476 ? -10.276 37.391 -22.174 1.00 67.38 476 GLU A CA 1
ATOM 3833 C C . GLU A 1 476 ? -10.951 36.078 -22.610 1.00 67.38 476 GLU A C 1
ATOM 3835 O O . GLU A 1 476 ? -10.352 35.006 -22.545 1.00 67.38 476 GLU A O 1
ATOM 3840 N N . LYS A 1 477 ? -12.210 36.140 -23.067 1.00 59.72 477 LYS A N 1
ATOM 3841 C CA . LYS A 1 477 ? -12.989 34.944 -23.461 1.00 59.72 477 LYS A CA 1
ATOM 3842 C C . LYS A 1 477 ? -12.644 34.382 -24.851 1.00 59.72 477 LYS A C 1
ATOM 3844 O O . LYS A 1 477 ? -12.996 33.244 -25.142 1.00 59.72 477 LYS A O 1
ATOM 3849 N N . GLU A 1 478 ? -11.968 35.150 -25.709 1.00 52.31 478 GLU A N 1
ATOM 3850 C CA . GLU A 1 478 ? -11.875 34.859 -27.154 1.00 52.31 478 GLU A CA 1
ATOM 3851 C C . GLU A 1 478 ? -10.533 34.270 -27.630 1.00 52.31 478 GLU A C 1
ATOM 3853 O O . GLU A 1 478 ? -10.420 33.865 -28.786 1.00 52.31 478 GLU A O 1
ATOM 3858 N N . LYS A 1 479 ? -9.505 34.172 -26.774 1.00 60.69 479 LYS A N 1
ATOM 3859 C CA . LYS A 1 479 ? -8.187 33.633 -27.162 1.00 60.69 479 LYS A CA 1
ATOM 3860 C C . LYS A 1 479 ? -7.870 32.335 -26.429 1.00 60.69 479 LYS A C 1
ATOM 3862 O O . LYS A 1 479 ? -7.846 32.288 -25.203 1.00 60.69 479 LYS A O 1
ATOM 3867 N N . SER A 1 480 ? -7.539 31.286 -27.184 1.00 68.56 480 SER A N 1
ATOM 3868 C CA . SER A 1 480 ? -6.919 30.084 -26.618 1.00 68.56 480 SER A CA 1
ATOM 3869 C C . SER A 1 480 ? -5.569 30.457 -25.983 1.00 68.56 480 SER A C 1
ATOM 3871 O O . SER A 1 480 ? -4.735 31.051 -26.681 1.00 68.56 480 SER A O 1
ATOM 3873 N N . PRO A 1 481 ? -5.315 30.120 -24.707 1.00 76.69 481 PRO A N 1
ATOM 3874 C CA . PRO A 1 481 ? -4.072 30.471 -24.040 1.00 76.69 481 PRO A CA 1
ATOM 3875 C C . PRO A 1 481 ? -2.910 29.730 -24.701 1.00 76.69 481 PRO A C 1
ATOM 3877 O O . PRO A 1 481 ? -2.990 28.535 -24.998 1.00 76.69 481 PRO A O 1
ATOM 3880 N N . LYS A 1 482 ? -1.812 30.448 -24.935 1.00 81.38 482 LYS A N 1
ATOM 3881 C CA . LYS A 1 482 ? -0.557 29.827 -25.355 1.00 81.38 482 LYS A CA 1
ATOM 3882 C C . LYS A 1 482 ? 0.067 29.124 -24.159 1.00 81.38 482 LYS A C 1
ATOM 3884 O O . LYS A 1 482 ? 0.057 29.656 -23.049 1.00 81.38 482 LYS A O 1
ATOM 3889 N N . TYR A 1 483 ? 0.611 27.936 -24.390 1.00 83.00 483 TYR A N 1
ATOM 3890 C CA . TYR A 1 483 ? 1.345 27.216 -23.363 1.00 83.00 483 TYR A CA 1
ATOM 3891 C C . TYR A 1 483 ? 2.828 27.587 -23.394 1.00 83.00 483 TYR A C 1
ATOM 3893 O O . TYR A 1 483 ? 3.445 27.692 -24.455 1.00 83.00 483 TYR A O 1
ATOM 3901 N N . LEU A 1 484 ? 3.411 27.721 -22.210 1.00 81.00 484 LEU A N 1
ATOM 3902 C CA . LEU A 1 484 ? 4.845 27.791 -22.006 1.00 81.00 484 LEU A CA 1
ATOM 3903 C C . LEU A 1 484 ? 5.332 26.410 -21.563 1.00 81.00 484 LEU A C 1
ATOM 3905 O O . LEU A 1 484 ? 4.952 25.909 -20.503 1.00 81.00 484 LEU A O 1
ATOM 3909 N N . LEU A 1 485 ? 6.175 25.790 -22.389 1.00 77.88 485 LEU A N 1
ATOM 3910 C CA . LEU A 1 485 ? 6.829 24.528 -22.052 1.00 77.88 485 LEU A CA 1
ATOM 3911 C C . LEU A 1 485 ? 8.057 24.807 -21.173 1.00 77.88 485 LEU A C 1
ATOM 3913 O O . LEU A 1 485 ? 9.153 25.034 -21.689 1.00 77.88 485 LEU A O 1
ATOM 3917 N N . SER A 1 486 ? 7.846 24.799 -19.856 1.00 84.31 486 SER A N 1
ATOM 3918 C CA . SER A 1 486 ? 8.906 24.777 -18.842 1.00 84.31 486 SER A CA 1
ATOM 3919 C C . SER A 1 486 ? 9.146 23.327 -18.373 1.00 84.31 486 SER A C 1
ATOM 3921 O O . SER A 1 486 ? 8.864 22.376 -19.106 1.00 84.31 486 SER A O 1
ATOM 3923 N N . LEU A 1 487 ? 9.654 23.122 -17.150 1.00 85.62 487 LEU A N 1
ATOM 3924 C CA . LEU A 1 487 ? 9.583 21.811 -16.481 1.00 85.62 487 LEU A CA 1
ATOM 3925 C C . LEU A 1 487 ? 8.128 21.373 -16.239 1.00 85.62 487 LEU A C 1
ATOM 3927 O O . LEU A 1 487 ? 7.858 20.175 -16.160 1.00 85.62 487 LEU A O 1
ATOM 3931 N N . THR A 1 488 ? 7.208 22.339 -16.172 1.00 89.81 488 THR A N 1
ATOM 3932 C CA . THR A 1 488 ? 5.758 22.140 -16.133 1.00 89.81 488 THR A CA 1
ATOM 3933 C C . THR A 1 488 ? 5.043 22.888 -17.268 1.00 89.81 488 THR A C 1
ATOM 3935 O O . THR A 1 488 ? 5.610 23.784 -17.902 1.00 89.81 488 THR A O 1
ATOM 3938 N N . LEU A 1 489 ? 3.796 22.503 -17.553 1.00 90.25 489 LEU A N 1
ATOM 3939 C CA . LEU A 1 489 ? 2.928 23.112 -18.562 1.00 90.25 489 LEU A CA 1
ATOM 3940 C C . LEU A 1 489 ? 2.192 24.333 -17.987 1.00 90.25 489 LEU A C 1
ATOM 3942 O O . LEU A 1 489 ? 1.182 24.189 -17.297 1.00 90.25 489 LEU A O 1
ATOM 3946 N N . ARG A 1 490 ? 2.673 25.541 -18.289 1.00 88.50 490 ARG A N 1
ATOM 3947 C CA . ARG A 1 490 ? 2.110 26.810 -17.783 1.00 88.50 490 ARG A CA 1
ATOM 3948 C C . ARG A 1 490 ? 1.391 27.586 -18.888 1.00 88.50 490 ARG A C 1
ATOM 3950 O O . ARG A 1 490 ? 1.639 27.336 -20.068 1.00 88.50 490 ARG A O 1
ATOM 3957 N N . MET A 1 491 ? 0.531 28.538 -18.530 1.00 89.62 491 MET A N 1
ATOM 3958 C CA . MET A 1 491 ? 0.020 29.534 -19.479 1.00 89.62 491 MET A CA 1
ATOM 3959 C C . MET A 1 491 ? 1.051 30.658 -19.634 1.00 89.62 491 MET A C 1
ATOM 3961 O O . MET A 1 491 ? 1.529 31.198 -18.638 1.00 89.62 491 MET A O 1
ATOM 3965 N N . GLU A 1 492 ? 1.407 31.004 -20.876 1.00 83.00 492 GLU A N 1
ATOM 3966 C CA . GLU A 1 492 ? 2.483 31.964 -21.193 1.00 83.00 492 GLU A CA 1
ATOM 3967 C C . GLU A 1 492 ? 2.234 33.360 -20.598 1.00 83.00 492 GLU A C 1
ATOM 3969 O O . GLU A 1 492 ? 3.172 34.002 -20.140 1.00 83.00 492 GLU A O 1
ATOM 3974 N N . ASN A 1 493 ? 0.973 33.799 -20.551 1.00 82.31 493 ASN A N 1
ATOM 3975 C CA . ASN A 1 493 ? 0.571 35.117 -20.044 1.00 82.31 493 ASN A CA 1
ATOM 3976 C C . ASN A 1 493 ? -0.225 35.031 -18.727 1.00 82.31 493 ASN A C 1
ATOM 3978 O O . ASN A 1 493 ? -1.006 35.932 -18.428 1.00 82.31 493 ASN A O 1
ATOM 3982 N N . GLY A 1 494 ? -0.080 33.930 -17.982 1.00 85.12 494 GLY A N 1
ATOM 3983 C CA . GLY A 1 494 ? -0.899 33.663 -16.799 1.00 85.12 494 GLY A CA 1
ATOM 3984 C C . GLY A 1 494 ? -2.370 33.394 -17.131 1.00 85.12 494 GLY A C 1
ATOM 3985 O O . GLY A 1 494 ? -2.732 33.105 -18.276 1.00 85.12 494 GLY A O 1
ATOM 3986 N N . CYS A 1 495 ? -3.220 33.472 -16.109 1.00 86.31 495 CYS A N 1
ATOM 3987 C CA . CYS A 1 495 ? -4.657 33.231 -16.188 1.00 86.31 495 CYS A CA 1
ATOM 3988 C C . CYS A 1 495 ? -5.431 34.407 -15.564 1.00 86.31 495 CYS A C 1
ATOM 3990 O O . CYS A 1 495 ? -5.838 34.322 -14.403 1.00 86.31 495 CYS A O 1
ATOM 3992 N N . PRO A 1 496 ? -5.644 35.513 -16.303 1.00 88.31 496 PRO A N 1
ATOM 3993 C CA . PRO A 1 496 ? -6.369 36.674 -15.795 1.00 88.31 496 PRO A CA 1
ATOM 3994 C C . PRO A 1 496 ? -7.868 36.373 -15.639 1.00 88.31 496 PRO A C 1
ATOM 3996 O O . PRO A 1 496 ? -8.574 36.096 -16.615 1.00 88.31 496 PRO A O 1
ATOM 3999 N N . VAL A 1 497 ? -8.360 36.456 -14.405 1.00 86.88 497 VAL A N 1
ATOM 4000 C CA . VAL A 1 497 ? -9.753 36.181 -14.034 1.00 86.88 497 VAL A CA 1
ATOM 4001 C C . VAL A 1 497 ? -10.371 37.338 -13.253 1.00 86.88 497 VAL A C 1
ATOM 4003 O O . VAL A 1 497 ? -9.676 38.104 -12.584 1.00 86.88 497 VAL A O 1
ATOM 4006 N N . VAL A 1 498 ? -11.696 37.425 -13.322 1.00 84.25 498 VAL A N 1
ATOM 4007 C CA . VAL A 1 498 ? -12.542 38.266 -12.475 1.00 84.25 498 VAL A CA 1
ATOM 4008 C C . VAL A 1 498 ? -13.486 37.327 -11.712 1.00 84.25 498 VAL A C 1
ATOM 4010 O O . VAL A 1 498 ? -14.310 36.657 -12.342 1.00 84.25 498 VAL A O 1
ATOM 4013 N N . PRO A 1 499 ? -13.344 37.192 -10.381 1.00 83.06 499 PRO A N 1
ATOM 4014 C CA . PRO A 1 499 ? -14.247 36.373 -9.583 1.00 83.06 499 PRO A CA 1
ATOM 4015 C C . PRO A 1 499 ? -15.566 37.119 -9.336 1.00 83.06 499 PRO A C 1
ATOM 4017 O O . PRO A 1 499 ? -15.566 38.227 -8.808 1.00 83.06 499 PRO A O 1
ATOM 4020 N N . PHE A 1 500 ? -16.699 36.501 -9.652 1.00 81.00 500 PHE A N 1
ATOM 4021 C CA . PHE A 1 500 ? -18.032 37.018 -9.334 1.00 81.00 500 PHE A CA 1
ATOM 4022 C C . PHE A 1 500 ? -18.615 36.234 -8.162 1.00 81.00 500 PHE A C 1
ATOM 4024 O O . PHE A 1 500 ? -18.640 35.005 -8.189 1.00 81.00 500 PHE A O 1
ATOM 4031 N N . SER A 1 501 ? -19.075 36.909 -7.113 1.00 75.44 501 SER A N 1
ATOM 4032 C CA . SER A 1 501 ? -19.767 36.244 -6.011 1.00 75.44 501 SER A CA 1
ATOM 4033 C C . SER A 1 501 ? -21.130 35.730 -6.482 1.00 75.44 501 SER A C 1
ATOM 4035 O O . SER A 1 501 ? -21.841 36.394 -7.239 1.00 75.44 501 SER A O 1
ATOM 4037 N N . HIS A 1 502 ? -21.519 34.526 -6.057 1.00 68.50 502 HIS A N 1
ATOM 4038 C CA . HIS A 1 502 ? -22.857 34.030 -6.376 1.00 68.50 502 HIS A CA 1
ATOM 4039 C C . HIS A 1 502 ? -23.939 34.925 -5.729 1.00 68.50 502 HIS A C 1
ATOM 4041 O O . HIS A 1 502 ? -23.790 35.303 -4.564 1.00 68.50 502 HIS A O 1
ATOM 4047 N N . PRO A 1 503 ? -25.074 35.199 -6.412 1.00 46.06 503 PRO A N 1
ATOM 4048 C CA . PRO A 1 503 ? -26.128 36.114 -5.943 1.00 46.06 503 PRO A CA 1
ATOM 4049 C C . PRO A 1 503 ? -26.844 35.702 -4.638 1.00 46.06 503 PRO A C 1
ATOM 4051 O O . PRO A 1 503 ? -27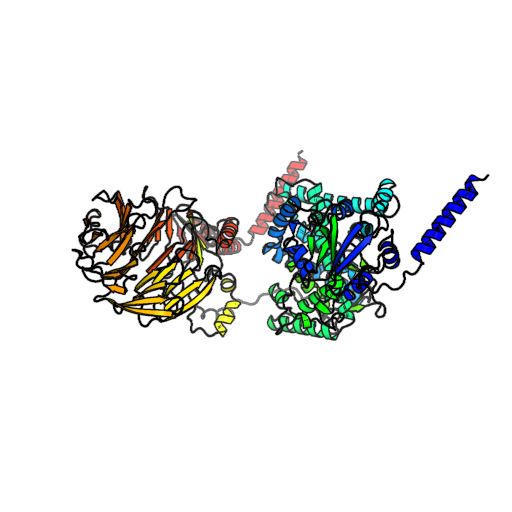.729 36.410 -4.170 1.00 46.06 503 PRO A O 1
ATOM 4054 N N . PHE A 1 504 ? -26.449 34.591 -4.010 1.00 45.31 504 PHE A N 1
ATOM 4055 C CA . PHE A 1 504 ? -26.904 34.175 -2.680 1.00 45.31 504 PHE A CA 1
ATOM 4056 C C . PHE A 1 504 ? -26.033 34.714 -1.524 1.00 45.31 504 PHE A C 1
ATOM 4058 O O . PHE A 1 504 ? -26.316 34.420 -0.362 1.00 45.31 504 PHE A O 1
ATOM 4065 N N . HIS A 1 505 ? -24.998 35.515 -1.810 1.00 40.41 505 HIS A N 1
ATOM 4066 C CA . HIS A 1 505 ? -24.087 36.091 -0.815 1.00 40.41 505 HIS A CA 1
ATOM 4067 C C . HIS A 1 505 ? -24.242 37.616 -0.663 1.00 40.41 505 HIS A C 1
ATOM 4069 O O . HIS A 1 505 ? -23.422 38.395 -1.133 1.00 40.41 505 HIS A O 1
ATOM 4075 N N . LEU A 1 506 ? -25.243 38.045 0.108 1.00 29.83 506 LEU A N 1
ATOM 4076 C CA . LEU A 1 506 ? -25.104 39.228 0.966 1.00 29.83 506 LEU A CA 1
ATOM 4077 C C . LEU A 1 506 ? -25.243 38.750 2.419 1.00 29.83 506 LEU A C 1
ATOM 4079 O O . LEU A 1 506 ? -26.262 38.141 2.752 1.00 29.83 506 LEU A O 1
ATOM 4083 N N . PRO A 1 507 ? -24.254 38.967 3.302 1.00 33.84 507 PRO A N 1
ATOM 4084 C CA . PRO A 1 507 ? -24.422 38.648 4.713 1.00 33.84 507 PRO A CA 1
ATOM 4085 C C . PRO A 1 507 ? -25.407 39.644 5.355 1.00 33.84 507 PRO A C 1
ATOM 4087 O O . PRO A 1 507 ? -25.341 40.841 5.057 1.00 33.84 507 PRO A O 1
ATOM 4090 N N . PRO A 1 508 ? -26.304 39.216 6.263 1.00 30.70 508 PRO A N 1
ATOM 4091 C CA . PRO A 1 508 ? -27.091 40.158 7.044 1.00 30.70 508 PRO A CA 1
ATOM 4092 C C . PRO A 1 508 ? -26.161 40.924 7.994 1.00 30.70 508 PRO A C 1
ATOM 4094 O O . PRO A 1 508 ? -25.466 40.333 8.821 1.00 30.70 508 PRO A O 1
ATOM 4097 N N . ARG A 1 509 ? -26.155 42.256 7.879 1.00 33.34 509 ARG A N 1
ATOM 4098 C CA . ARG A 1 509 ? -25.580 43.149 8.892 1.00 33.34 509 ARG A CA 1
ATOM 4099 C C . ARG A 1 509 ? -26.396 43.008 10.177 1.00 33.34 509 ARG A C 1
ATOM 4101 O O . ARG A 1 509 ? -27.572 43.357 10.176 1.00 33.34 509 ARG A O 1
ATOM 4108 N N . TYR A 1 510 ? -25.769 42.580 11.268 1.00 31.50 510 TYR A N 1
ATOM 4109 C CA . TYR A 1 510 ? -26.297 42.792 12.617 1.00 31.50 510 TYR A CA 1
ATOM 4110 C C . TYR A 1 510 ? -25.220 43.404 13.532 1.00 31.50 510 TYR A C 1
ATOM 4112 O O . TYR A 1 510 ? -24.036 43.109 13.352 1.00 31.50 510 TYR A O 1
ATOM 4120 N N . PRO A 1 511 ? -25.618 44.292 14.465 1.00 31.03 511 PRO A N 1
ATOM 4121 C CA . PRO A 1 511 ? -24.722 45.013 15.370 1.00 31.03 511 PRO A CA 1
ATOM 4122 C C . PRO A 1 511 ? -24.222 44.108 16.517 1.00 31.03 511 PRO A C 1
ATOM 4124 O O . PRO A 1 511 ? -24.776 43.025 16.722 1.00 31.03 511 PRO A O 1
ATOM 4127 N N . PRO A 1 512 ? -23.177 44.516 17.266 1.00 31.11 512 PRO A N 1
ATOM 4128 C CA . PRO A 1 512 ? -22.580 43.680 18.307 1.00 31.11 512 PRO A CA 1
ATOM 4129 C C . PRO A 1 512 ? -23.527 43.483 19.509 1.00 31.11 512 PRO A C 1
ATOM 4131 O O . PRO A 1 512 ? -24.329 44.373 19.805 1.00 31.11 512 PRO A O 1
ATOM 4134 N N . PRO A 1 513 ? -23.442 42.342 20.222 1.00 31.50 513 PRO A N 1
ATOM 4135 C CA . PRO A 1 513 ? -24.277 42.080 21.390 1.00 31.50 513 PRO A CA 1
ATOM 4136 C C . PRO A 1 513 ? -23.812 42.881 22.624 1.00 31.50 513 PRO A C 1
ATOM 4138 O O . PRO A 1 513 ? -22.613 43.135 22.772 1.00 31.50 513 PRO A O 1
ATOM 4141 N N . PRO A 1 514 ? -24.735 43.252 23.534 1.00 30.56 514 PRO A N 1
ATOM 4142 C CA . PRO A 1 514 ? -24.401 43.847 24.822 1.00 30.56 514 PRO A CA 1
ATOM 4143 C C . PRO A 1 514 ? -23.933 42.782 25.832 1.00 30.56 514 PRO A C 1
ATOM 4145 O O . PRO A 1 514 ? -24.209 41.590 25.697 1.00 30.56 514 PRO A O 1
ATOM 4148 N N . SER A 1 515 ? -23.211 43.242 26.851 1.00 36.22 515 SER A N 1
ATOM 4149 C CA . SER A 1 515 ? -22.639 42.463 27.953 1.00 36.22 515 SER A CA 1
ATOM 4150 C C . SER A 1 515 ? -23.683 41.653 28.746 1.00 36.22 515 SER A C 1
ATOM 4152 O O . SER A 1 515 ? -24.759 42.173 29.044 1.00 36.22 515 SER A O 1
ATOM 4154 N N . PRO A 1 516 ? -23.381 40.410 29.174 1.00 36.59 516 PRO A N 1
ATOM 4155 C CA . PRO A 1 516 ? -24.270 39.672 30.058 1.00 36.59 516 PRO A CA 1
ATOM 4156 C C . PRO A 1 516 ? -23.979 40.022 31.521 1.00 36.59 516 PRO A C 1
ATOM 4158 O O . PRO A 1 516 ? -22.988 39.589 32.107 1.00 36.59 516 PRO A O 1
ATOM 4161 N N . GLY A 1 517 ? -24.881 40.803 32.110 1.00 27.47 517 GLY A N 1
ATOM 4162 C CA . GLY A 1 517 ? -25.080 40.890 33.549 1.00 27.47 517 GLY A CA 1
ATOM 4163 C C . GLY A 1 517 ? -26.374 40.181 33.954 1.00 27.47 517 GLY A C 1
ATOM 4164 O O . GLY A 1 517 ? -27.393 40.300 33.278 1.00 27.47 517 GLY A O 1
ATOM 4165 N N . SER A 1 518 ? -26.318 39.537 35.120 1.00 28.58 518 SER A N 1
ATOM 4166 C CA . SER A 1 518 ? -27.414 39.001 35.945 1.00 28.58 518 SER A CA 1
ATOM 4167 C C . SER A 1 518 ? -27.992 37.613 35.613 1.00 28.58 518 SER A C 1
ATOM 4169 O O . SER A 1 518 ? -28.167 37.201 34.472 1.00 28.58 518 SER A O 1
ATOM 4171 N N . ALA A 1 519 ? -28.205 36.882 36.706 1.00 33.22 519 ALA A N 1
ATOM 4172 C CA . ALA A 1 519 ? -28.392 35.448 36.832 1.00 33.22 519 ALA A CA 1
ATOM 4173 C C . ALA A 1 519 ? -29.859 35.001 36.707 1.00 33.22 519 ALA A C 1
ATOM 4175 O O . ALA A 1 519 ? -30.776 35.779 36.965 1.00 33.22 519 ALA A O 1
ATOM 4176 N N . LEU A 1 520 ? -30.068 33.709 36.427 1.00 30.58 520 LEU A N 1
ATOM 4177 C CA . LEU A 1 520 ? -31.338 33.017 36.671 1.00 30.58 520 LEU A CA 1
ATOM 4178 C C . LEU A 1 520 ? -31.132 31.765 37.554 1.00 30.58 520 LEU A C 1
ATOM 4180 O O . LEU A 1 520 ? -30.056 31.166 37.513 1.00 30.58 520 LEU A O 1
ATOM 4184 N N . PRO A 1 521 ? -32.130 31.407 38.392 1.00 31.62 521 PRO A N 1
ATOM 4185 C CA . PRO A 1 521 ? -31.941 30.635 39.624 1.00 31.62 521 PRO A CA 1
ATOM 4186 C C . PRO A 1 521 ? -31.996 29.096 39.477 1.00 31.62 521 PRO A C 1
ATOM 4188 O O . PRO A 1 521 ? -32.500 28.568 38.484 1.00 31.62 521 PRO A O 1
ATOM 4191 N N . PRO A 1 522 ? -31.530 28.349 40.501 1.00 32.22 522 PRO A N 1
ATOM 4192 C CA . PRO A 1 522 ? -31.093 26.959 40.383 1.00 32.22 522 PRO A CA 1
ATOM 4193 C C . PRO A 1 522 ? -32.145 25.930 40.839 1.00 32.22 522 PRO A C 1
ATOM 4195 O O . PRO A 1 522 ? -31.898 25.151 41.755 1.00 32.22 522 PRO A O 1
ATOM 4198 N N . TRP A 1 523 ? -33.321 25.886 40.202 1.00 35.62 523 TRP A N 1
ATOM 4199 C CA . TRP A 1 523 ? -34.315 24.831 40.498 1.00 35.62 523 TRP A CA 1
ATOM 4200 C C . TRP A 1 523 ? -35.004 24.186 39.281 1.00 35.62 523 TRP A C 1
ATOM 4202 O O . TRP A 1 523 ? -35.817 23.284 39.454 1.00 35.62 523 TRP A O 1
ATOM 4212 N N . LEU A 1 524 ? -34.634 24.547 38.046 1.00 28.78 524 LEU A N 1
ATOM 4213 C CA . LEU A 1 524 ? -35.300 24.070 36.817 1.00 28.78 524 LEU A CA 1
ATOM 4214 C C . LEU A 1 524 ? -34.497 23.057 35.969 1.00 28.78 524 LEU A C 1
ATOM 4216 O O . LEU A 1 524 ? -34.794 22.865 34.795 1.00 28.78 524 LEU A O 1
ATOM 4220 N N . ILE A 1 525 ? -33.497 22.374 36.547 1.00 31.78 525 ILE A N 1
ATOM 4221 C CA . ILE A 1 525 ? -32.691 21.337 35.849 1.00 31.78 525 ILE A CA 1
ATOM 4222 C C . ILE A 1 525 ? -32.874 19.928 36.468 1.00 31.78 525 ILE A C 1
ATOM 4224 O O . ILE A 1 525 ? -32.358 18.934 35.963 1.00 31.78 525 ILE A O 1
ATOM 4228 N N . ALA A 1 526 ? -33.683 19.781 37.520 1.00 27.61 526 ALA A N 1
ATOM 4229 C CA . ALA A 1 526 ? -33.794 18.533 38.285 1.00 27.61 526 ALA A CA 1
ATOM 4230 C C . ALA A 1 526 ? -34.756 17.464 37.708 1.00 27.61 526 ALA A C 1
ATOM 4232 O O . ALA A 1 526 ? -35.145 16.547 38.425 1.00 27.61 526 ALA A O 1
ATOM 4233 N N . THR A 1 527 ? -35.159 17.524 36.432 1.00 28.25 527 THR A N 1
ATOM 4234 C CA . THR A 1 527 ? -36.151 16.569 35.879 1.00 28.25 527 THR A CA 1
ATOM 4235 C C . THR A 1 527 ? -35.833 16.104 34.456 1.00 28.25 527 THR A C 1
ATOM 4237 O O . THR A 1 527 ? -36.714 15.984 33.614 1.00 28.25 527 THR A O 1
ATOM 4240 N N . ALA A 1 528 ? -34.557 15.830 34.169 1.00 26.78 528 ALA A N 1
ATOM 4241 C CA . ALA A 1 528 ? -34.145 15.181 32.917 1.00 26.78 528 ALA A CA 1
ATOM 4242 C C . ALA A 1 528 ? -32.993 14.168 33.091 1.00 26.78 528 ALA A C 1
ATOM 4244 O O . ALA A 1 528 ? -32.295 13.845 32.134 1.00 26.78 528 ALA A O 1
ATOM 4245 N N . ILE A 1 529 ? -32.787 13.647 34.308 1.00 27.56 529 ILE A N 1
ATOM 4246 C CA . ILE A 1 529 ? -31.759 12.637 34.607 1.00 27.56 529 ILE A CA 1
ATOM 4247 C C . ILE A 1 529 ? -32.396 11.513 35.435 1.00 27.56 529 ILE A C 1
ATOM 4249 O O . ILE A 1 529 ? -32.207 11.430 36.642 1.00 27.56 529 ILE A O 1
ATOM 4253 N N . SER A 1 530 ? -33.197 10.650 34.802 1.00 26.53 530 SER A N 1
ATOM 4254 C CA . SER A 1 530 ? -33.543 9.346 35.405 1.00 26.53 530 SER A CA 1
ATOM 4255 C C . SER A 1 530 ? -33.844 8.214 34.409 1.00 26.53 530 SER A C 1
ATOM 4257 O O . SER A 1 530 ? -34.333 7.164 34.816 1.00 26.53 530 SER A O 1
ATOM 4259 N N . LEU A 1 531 ? -33.533 8.362 33.118 1.00 26.23 531 LEU A N 1
ATOM 4260 C CA . LEU A 1 531 ? -33.736 7.303 32.119 1.00 26.23 531 LEU A CA 1
ATOM 4261 C C . LEU A 1 531 ? -32.540 7.232 31.163 1.00 26.23 531 LEU A C 1
ATOM 4263 O O . LEU A 1 531 ? -32.592 7.744 30.053 1.00 26.23 531 LEU A O 1
ATOM 4267 N N . ASN A 1 532 ? -31.439 6.647 31.640 1.00 23.86 532 ASN A N 1
ATOM 4268 C CA . ASN A 1 532 ? -30.425 5.960 30.827 1.00 23.86 532 ASN A CA 1
ATOM 4269 C C . ASN A 1 532 ? -29.401 5.295 31.762 1.00 23.86 532 ASN A C 1
ATOM 4271 O O . ASN A 1 532 ? -28.264 5.733 31.908 1.00 23.86 532 ASN A O 1
ATOM 4275 N N . GLN A 1 533 ? -29.832 4.229 32.437 1.00 23.98 533 GLN A N 1
ATOM 4276 C CA . GLN A 1 533 ? -28.918 3.222 32.974 1.00 23.98 533 GLN A CA 1
ATOM 4277 C C . GLN A 1 533 ? -28.750 2.106 31.936 1.00 23.98 533 GLN A C 1
ATOM 4279 O O . GLN A 1 533 ? -29.693 1.767 31.225 1.00 23.98 533 GLN A O 1
ATOM 4284 N N . SER A 1 534 ? -27.547 1.528 31.906 1.00 25.05 534 SER A N 1
ATOM 4285 C CA . SER A 1 534 ? -27.018 0.506 30.985 1.00 25.05 534 SER A CA 1
ATOM 4286 C C . SER A 1 534 ? -26.388 1.003 29.669 1.00 25.05 534 SER A C 1
ATOM 4288 O O . SER A 1 534 ? -26.840 0.720 28.567 1.00 25.05 534 SER A O 1
ATOM 4290 N N . SER A 1 535 ? -25.220 1.643 29.778 1.00 21.97 535 SER A N 1
ATOM 4291 C CA . SER A 1 535 ? -24.164 1.442 28.776 1.00 21.97 535 SER A CA 1
ATOM 4292 C C . SER A 1 535 ? -22.841 1.197 29.499 1.00 21.97 535 SER A C 1
ATOM 4294 O O . SER A 1 535 ? -22.277 2.085 30.130 1.00 21.97 535 SER A O 1
ATOM 4296 N N . MET A 1 536 ? -22.408 -0.065 29.506 1.00 23.62 536 MET A N 1
ATOM 4297 C CA . MET A 1 536 ? -21.046 -0.433 29.882 1.00 23.62 536 MET A CA 1
ATOM 4298 C C . MET A 1 536 ? -20.099 0.046 28.779 1.00 23.62 536 MET A C 1
ATOM 4300 O O . MET A 1 536 ? -20.415 -0.075 27.595 1.00 23.62 536 MET A O 1
ATOM 4304 N N . ALA A 1 537 ? -18.973 0.609 29.207 1.00 24.02 537 ALA A N 1
ATOM 4305 C CA . ALA A 1 537 ? -17.925 1.196 28.389 1.00 24.02 537 ALA A CA 1
ATOM 4306 C C . ALA A 1 537 ? -17.439 0.256 27.271 1.00 24.02 537 ALA A C 1
ATOM 4308 O O . ALA A 1 537 ? -17.093 -0.899 27.519 1.00 24.02 537 ALA A O 1
ATOM 4309 N N . TYR A 1 538 ? -17.409 0.782 26.047 1.00 23.56 538 TYR A N 1
ATOM 4310 C CA . TYR A 1 538 ? -16.753 0.193 24.884 1.00 23.56 538 TYR A CA 1
ATOM 4311 C C . TYR A 1 538 ? -15.514 1.039 24.578 1.00 23.56 538 TYR A C 1
ATOM 4313 O O . TYR A 1 538 ? -15.645 2.199 24.201 1.00 23.56 538 TYR A O 1
ATOM 4321 N N . GLU A 1 539 ? -14.332 0.453 24.749 1.00 28.05 539 GLU A N 1
ATOM 4322 C CA . GLU A 1 539 ? -13.078 0.939 24.167 1.00 28.05 539 GLU A CA 1
ATOM 4323 C C . GLU A 1 539 ? -12.418 -0.242 23.440 1.00 28.05 539 GLU A C 1
ATOM 4325 O O . GLU A 1 539 ? -11.910 -1.187 24.061 1.00 28.05 539 GLU A O 1
ATOM 4330 N N . GLY A 1 540 ? -12.459 -0.241 22.105 1.00 31.09 540 GLY A N 1
ATOM 4331 C CA . GLY A 1 540 ? -11.838 -1.307 21.324 1.00 31.09 540 GLY A CA 1
ATOM 4332 C C . GLY A 1 540 ? -11.651 -0.950 19.857 1.00 31.09 540 GLY A C 1
ATOM 4333 O O . GLY A 1 540 ? -12.485 -1.325 19.037 1.00 31.09 540 GLY A O 1
ATOM 4334 N N . GLY A 1 541 ? -10.518 -0.309 19.539 1.00 36.31 541 GLY A N 1
ATOM 4335 C CA . GLY A 1 541 ? -10.188 0.125 18.177 1.00 36.31 541 GLY A CA 1
ATOM 4336 C C . GLY A 1 541 ? -8.726 -0.017 17.719 1.00 36.31 541 GLY A C 1
ATOM 4337 O O . GLY A 1 541 ? -8.427 0.517 16.658 1.00 36.31 541 GLY A O 1
ATOM 4338 N N . ASN A 1 542 ? -7.841 -0.721 18.444 1.00 51.16 542 ASN A N 1
ATOM 4339 C CA . ASN A 1 542 ? -6.452 -1.024 18.036 1.00 51.16 542 ASN A CA 1
ATOM 4340 C C . ASN A 1 542 ? -6.097 -2.496 18.342 1.00 51.16 542 ASN A C 1
ATOM 4342 O O . ASN A 1 542 ? -6.676 -3.081 19.262 1.00 51.16 542 ASN A O 1
ATOM 4346 N N . LEU A 1 543 ? -5.133 -3.072 17.601 1.00 65.69 543 LEU A N 1
ATOM 4347 C CA . LEU A 1 543 ? -4.418 -4.302 17.989 1.00 65.69 543 LEU A CA 1
ATOM 4348 C C . LEU A 1 543 ? -4.004 -4.181 19.462 1.00 65.69 543 LEU A C 1
ATOM 4350 O O . LEU A 1 543 ? -3.327 -3.223 19.835 1.00 65.69 543 LEU A O 1
ATOM 4354 N N . LYS A 1 544 ? -4.427 -5.127 20.303 1.00 71.88 544 LYS A N 1
ATOM 4355 C CA . LYS A 1 544 ? -4.111 -5.086 21.736 1.00 71.88 544 LYS A CA 1
ATOM 4356 C C . LYS A 1 544 ? -2.805 -5.822 21.981 1.00 71.88 544 LYS A C 1
ATOM 4358 O O . LYS A 1 544 ? -2.723 -7.015 21.689 1.00 71.88 544 LYS A O 1
ATOM 4363 N N . SER A 1 545 ? -1.807 -5.125 22.512 1.00 75.44 545 SER A N 1
ATOM 4364 C CA . SER A 1 545 ? -0.591 -5.746 23.024 1.00 75.44 545 SER A CA 1
ATOM 4365 C C . SER A 1 545 ? -0.755 -6.042 24.515 1.00 75.44 545 SER A C 1
ATOM 4367 O O . SER A 1 545 ? -1.264 -5.234 25.288 1.00 75.44 545 SER A O 1
ATOM 4369 N N . THR A 1 546 ? -0.349 -7.235 24.923 1.00 78.69 546 THR A N 1
ATOM 4370 C CA . THR A 1 546 ? -0.249 -7.651 26.323 1.00 78.69 546 THR A CA 1
ATOM 4371 C C . THR A 1 546 ? 1.158 -8.173 26.542 1.00 78.69 546 THR A C 1
ATOM 4373 O O . THR A 1 546 ? 1.610 -9.027 25.783 1.00 78.69 546 THR A O 1
ATOM 4376 N N . SER A 1 547 ? 1.869 -7.673 27.546 1.00 77.88 547 SER A N 1
ATOM 4377 C CA . SER A 1 547 ? 3.196 -8.171 27.907 1.00 77.88 547 SER A CA 1
ATOM 4378 C C . SER A 1 547 ? 3.099 -9.085 29.125 1.00 77.88 547 SER A C 1
ATOM 4380 O O . SER A 1 547 ? 2.557 -8.709 30.162 1.00 77.88 547 SER A O 1
ATOM 4382 N N . ILE A 1 548 ? 3.619 -10.304 28.998 1.00 76.75 548 ILE A N 1
ATOM 4383 C CA . ILE A 1 548 ? 3.725 -11.278 30.092 1.00 76.75 548 ILE A CA 1
ATOM 4384 C C . ILE A 1 548 ? 5.172 -11.768 30.096 1.00 76.75 548 ILE A C 1
ATOM 4386 O O . ILE A 1 548 ? 5.703 -12.108 29.041 1.00 76.75 548 ILE A O 1
ATOM 4390 N N . ASN A 1 549 ? 5.830 -11.752 31.259 1.00 74.00 549 ASN A N 1
ATOM 4391 C CA . ASN A 1 549 ? 7.248 -12.117 31.423 1.00 74.00 549 ASN A CA 1
ATOM 4392 C C . ASN A 1 549 ? 8.209 -11.365 30.475 1.00 74.00 549 ASN A C 1
ATOM 4394 O O . ASN A 1 549 ? 9.206 -11.916 30.020 1.00 74.00 549 ASN A O 1
ATOM 4398 N N . GLY A 1 550 ? 7.898 -10.107 30.138 1.00 68.81 550 GLY A N 1
ATOM 4399 C CA . GLY A 1 550 ? 8.699 -9.299 29.206 1.00 68.81 550 GLY A CA 1
ATOM 4400 C C . GLY A 1 550 ? 8.524 -9.661 27.725 1.00 68.81 550 GLY A C 1
ATOM 4401 O O . GLY A 1 550 ? 9.088 -8.986 26.868 1.00 68.81 550 GLY A O 1
ATOM 4402 N N . VAL A 1 551 ? 7.706 -10.668 27.401 1.00 81.19 551 VAL A N 1
ATOM 4403 C CA . VAL A 1 551 ? 7.367 -11.055 26.027 1.00 81.19 551 VAL A CA 1
ATOM 4404 C C . VAL A 1 551 ? 6.046 -10.407 25.622 1.00 81.19 551 VAL A C 1
ATOM 4406 O O . VAL A 1 551 ? 5.025 -10.572 26.296 1.00 81.19 551 VAL A O 1
ATOM 4409 N N . LYS A 1 552 ? 6.052 -9.673 24.504 1.00 84.56 552 LYS A N 1
ATOM 4410 C CA . LYS A 1 552 ? 4.853 -9.033 23.951 1.00 84.56 552 LYS A CA 1
ATOM 4411 C C . LYS A 1 552 ? 4.027 -10.024 23.131 1.00 84.56 552 LYS A C 1
ATOM 4413 O O . LYS A 1 552 ? 4.532 -10.691 22.230 1.00 84.56 552 LYS A O 1
ATOM 4418 N N . LEU A 1 553 ? 2.739 -10.073 23.441 1.00 86.88 553 LEU A N 1
ATOM 4419 C CA . LEU A 1 553 ? 1.706 -10.837 22.756 1.00 86.88 553 LEU A CA 1
ATOM 4420 C C . LEU A 1 553 ? 0.732 -9.858 22.099 1.00 86.88 553 LEU A C 1
ATOM 4422 O O . LEU A 1 553 ? 0.170 -9.001 22.778 1.00 86.88 553 LEU A O 1
ATOM 4426 N N . TYR A 1 554 ? 0.500 -10.002 20.798 1.00 87.44 554 TYR A N 1
ATOM 4427 C CA . TYR A 1 554 ? -0.419 -9.155 20.042 1.00 87.44 554 TYR A CA 1
ATOM 4428 C C . TYR A 1 554 ? -1.699 -9.915 19.722 1.00 87.44 554 TYR A C 1
ATOM 4430 O O . TYR A 1 554 ? -1.682 -10.962 19.076 1.00 87.44 554 TYR A O 1
ATOM 4438 N N . THR A 1 555 ? -2.831 -9.367 20.144 1.00 85.31 555 THR A N 1
ATOM 4439 C CA . THR A 1 555 ? -4.157 -9.878 19.796 1.00 85.31 555 THR A CA 1
ATOM 4440 C C . THR A 1 555 ? -4.647 -9.132 18.561 1.00 85.31 555 THR A C 1
ATOM 4442 O O . THR A 1 555 ? -5.025 -7.962 18.646 1.00 85.31 555 THR A O 1
ATOM 4445 N N . VAL A 1 556 ? -4.603 -9.800 17.405 1.00 75.00 556 VAL A N 1
ATOM 4446 C CA . VAL A 1 556 ? -4.887 -9.178 16.099 1.00 75.00 556 VAL A CA 1
ATOM 4447 C C . VAL A 1 556 ? -6.382 -9.177 15.804 1.00 75.00 556 VAL A C 1
ATOM 4449 O O . VAL A 1 556 ? -6.937 -8.165 15.393 1.00 75.00 556 VAL A O 1
ATOM 4452 N N . ALA A 1 557 ? -7.045 -10.298 16.087 1.00 65.81 557 ALA A N 1
ATOM 4453 C CA . ALA A 1 557 ? -8.475 -10.460 15.893 1.00 65.81 557 ALA A CA 1
ATOM 4454 C C . ALA A 1 557 ? -9.116 -10.909 17.208 1.00 65.81 557 ALA A C 1
ATOM 4456 O O . ALA A 1 557 ? -9.280 -12.097 17.435 1.00 65.81 557 ALA A O 1
ATOM 4457 N N . SER A 1 558 ? -9.458 -9.988 18.111 1.00 55.00 558 SER A N 1
ATOM 4458 C CA . SER A 1 558 ? -10.609 -10.181 19.008 1.00 55.00 558 SER A CA 1
ATOM 4459 C C . SER A 1 558 ? -10.972 -8.895 19.739 1.00 55.00 558 SER A C 1
ATOM 4461 O O . SER A 1 558 ? -10.090 -8.106 20.066 1.00 55.00 558 SER A O 1
ATOM 4463 N N . GLN A 1 559 ? -12.278 -8.735 19.996 1.00 52.59 559 GLN A N 1
ATOM 4464 C CA . GLN A 1 559 ? -12.896 -8.189 21.226 1.00 52.59 559 GLN A CA 1
ATOM 4465 C C . GLN A 1 559 ? -14.243 -7.484 21.004 1.00 52.59 559 GLN A C 1
ATOM 4467 O O . GLN A 1 559 ? -14.841 -6.994 21.959 1.00 52.59 559 GLN A O 1
ATOM 4472 N N . GLN A 1 560 ? -14.800 -7.476 19.794 1.00 51.34 560 GLN A N 1
ATOM 4473 C CA . GLN A 1 560 ? -16.178 -7.017 19.617 1.00 51.34 560 GLN A CA 1
ATOM 4474 C C . GLN A 1 560 ? -17.113 -8.221 19.660 1.00 51.34 560 GLN A C 1
ATOM 4476 O O . GLN A 1 560 ? -16.962 -9.149 18.867 1.00 51.34 560 GLN A O 1
ATOM 4481 N N . ARG A 1 561 ? -18.072 -8.210 20.601 1.00 46.75 561 ARG A N 1
ATOM 4482 C CA . ARG A 1 561 ? -19.165 -9.191 20.667 1.00 46.75 561 ARG A CA 1
ATOM 4483 C C . ARG A 1 561 ? -19.678 -9.427 19.252 1.00 46.75 561 ARG A C 1
ATOM 4485 O O . ARG A 1 561 ? -20.152 -8.489 18.609 1.00 46.75 561 ARG A O 1
ATOM 4492 N N . SER A 1 562 ? -19.545 -10.663 18.771 1.00 48.88 562 SER A N 1
ATOM 4493 C CA . SER A 1 562 ? -20.016 -11.050 17.450 1.00 48.88 562 SER A CA 1
ATOM 4494 C C . SER A 1 562 ? -21.477 -10.641 17.331 1.00 48.88 562 SER A C 1
ATOM 4496 O O . SER A 1 562 ? -22.345 -11.128 18.057 1.00 48.88 562 SER A O 1
ATOM 4498 N N . LEU A 1 563 ? -21.738 -9.694 16.442 1.00 53.72 563 LEU A N 1
ATOM 4499 C CA . LEU A 1 563 ? -23.090 -9.296 16.107 1.00 53.72 563 LEU A CA 1
ATOM 4500 C C . LEU A 1 563 ? -23.801 -10.519 15.544 1.00 53.72 563 LEU A C 1
ATOM 4502 O O . LEU A 1 563 ? -23.294 -11.152 14.617 1.00 53.72 563 LEU A O 1
ATOM 4506 N N . ALA A 1 564 ? -24.954 -10.849 16.120 1.00 52.78 564 ALA A N 1
ATOM 4507 C CA . ALA A 1 564 ? -25.727 -11.988 15.666 1.00 52.78 564 ALA A CA 1
ATOM 4508 C C . ALA A 1 564 ? -26.029 -11.863 14.163 1.00 52.78 564 ALA A C 1
ATOM 4510 O O . ALA A 1 564 ? -26.320 -10.772 13.661 1.00 52.78 564 ALA A O 1
ATOM 4511 N N . THR A 1 565 ? -25.963 -12.978 13.438 1.00 53.31 565 THR A N 1
ATOM 4512 C CA . THR A 1 565 ? -26.107 -13.020 11.972 1.00 53.31 565 THR A CA 1
ATOM 4513 C C . THR A 1 565 ? -27.459 -12.501 11.481 1.00 53.31 565 THR A C 1
ATOM 4515 O O . THR A 1 565 ? -27.558 -12.007 10.361 1.00 53.31 565 THR A O 1
ATOM 4518 N N . TRP A 1 566 ? -28.484 -12.517 12.338 1.00 57.19 566 TRP A N 1
ATOM 4519 C CA . TRP A 1 566 ? -29.822 -11.988 12.061 1.00 57.19 566 TRP A CA 1
ATOM 4520 C C . TRP A 1 566 ? -29.971 -10.468 12.263 1.00 57.19 566 TRP A C 1
ATOM 4522 O O . TRP A 1 566 ? -31.082 -9.938 12.166 1.00 57.19 566 TRP A O 1
ATOM 4532 N N . ILE A 1 567 ? -28.897 -9.728 12.569 1.00 61.38 567 ILE A N 1
ATOM 4533 C CA . ILE A 1 567 ? -28.990 -8.271 12.713 1.00 61.38 567 ILE A CA 1
ATOM 4534 C C . ILE A 1 567 ? -29.346 -7.617 11.375 1.00 61.38 567 ILE A C 1
ATOM 4536 O O . ILE A 1 567 ? -28.710 -7.823 10.344 1.00 61.38 567 ILE A O 1
ATOM 4540 N N . ASN A 1 568 ? -30.370 -6.762 11.427 1.00 55.25 568 ASN A N 1
ATOM 4541 C CA . ASN A 1 568 ? -30.902 -6.044 10.278 1.00 55.25 568 ASN A CA 1
ATOM 4542 C C . ASN A 1 568 ? -29.774 -5.288 9.533 1.00 55.25 568 ASN A C 1
ATOM 4544 O O . ASN A 1 568 ? -29.031 -4.536 10.175 1.00 55.25 568 ASN A O 1
ATOM 4548 N N . PRO A 1 569 ? -29.661 -5.402 8.194 1.00 60.97 569 PRO A N 1
ATOM 4549 C CA . PRO A 1 569 ? -28.625 -4.734 7.401 1.00 60.97 569 PRO A CA 1
ATOM 4550 C C . PRO A 1 569 ? -28.555 -3.215 7.622 1.00 60.97 569 PRO A C 1
ATOM 4552 O O . PRO A 1 569 ? -27.497 -2.614 7.438 1.00 60.97 569 PRO A O 1
ATOM 4555 N N . LYS A 1 570 ? -29.639 -2.579 8.089 1.00 63.66 570 LYS A N 1
ATOM 4556 C CA . LYS A 1 570 ? -29.624 -1.173 8.527 1.00 63.66 570 LYS A CA 1
ATOM 4557 C C . LYS A 1 570 ? -28.701 -0.919 9.730 1.00 63.66 570 LYS A C 1
ATOM 4559 O O . LYS A 1 570 ? -27.976 0.070 9.720 1.00 63.66 570 LYS A O 1
ATOM 4564 N N . LYS A 1 571 ? -28.679 -1.808 10.730 1.00 63.53 571 LYS A N 1
ATOM 4565 C CA . LYS A 1 571 ? -27.772 -1.714 11.890 1.00 63.53 571 LYS A CA 1
ATOM 4566 C C . LYS A 1 571 ? -26.319 -1.992 11.489 1.00 63.53 571 LYS A C 1
ATOM 4568 O O . LYS A 1 571 ? -25.436 -1.268 11.924 1.00 63.53 571 LYS A O 1
ATOM 4573 N N . LEU A 1 572 ? -26.079 -2.940 10.577 1.00 64.38 572 LEU A N 1
ATOM 4574 C CA . LEU A 1 572 ? -24.747 -3.175 9.992 1.00 64.38 572 LEU A CA 1
ATOM 4575 C C . LEU A 1 572 ? -24.218 -1.952 9.224 1.00 64.38 572 LEU A C 1
ATOM 4577 O O . LEU A 1 572 ? -23.041 -1.622 9.317 1.00 64.38 572 LEU A O 1
ATOM 4581 N N . ARG A 1 573 ? -25.087 -1.233 8.500 1.00 68.44 573 ARG A N 1
ATOM 4582 C CA . ARG A 1 573 ? -24.718 0.035 7.847 1.00 68.44 573 ARG A CA 1
ATOM 4583 C C . ARG A 1 573 ? -24.475 1.166 8.847 1.00 68.44 573 ARG A C 1
ATOM 4585 O O . ARG A 1 573 ? -23.612 1.996 8.593 1.00 68.44 573 ARG A O 1
ATOM 4592 N N . ALA A 1 574 ? -25.203 1.200 9.964 1.00 69.12 574 ALA A N 1
ATOM 4593 C CA . ALA A 1 574 ? -24.979 2.179 11.028 1.00 69.12 574 ALA A CA 1
ATOM 4594 C C . ALA A 1 574 ? -23.614 1.986 11.709 1.00 69.12 574 ALA A C 1
ATOM 4596 O O . ALA A 1 574 ? -22.951 2.970 12.012 1.00 69.12 574 ALA A O 1
ATOM 4597 N N . LEU A 1 575 ? -23.161 0.738 11.851 1.00 60.53 575 LEU A N 1
ATOM 4598 C CA . LEU A 1 575 ? -21.851 0.398 12.417 1.00 60.53 575 LEU A CA 1
ATOM 4599 C C . LEU A 1 575 ? -20.673 0.815 11.534 1.00 60.53 575 LEU A C 1
ATOM 4601 O O . LEU A 1 575 ? -19.592 1.038 12.049 1.00 60.53 575 LEU A O 1
ATOM 4605 N N . ARG A 1 576 ? -20.868 1.031 10.226 1.00 64.75 576 ARG A N 1
ATOM 4606 C CA . ARG A 1 576 ? -19.828 1.645 9.374 1.00 64.75 576 ARG A CA 1
ATOM 4607 C C . ARG A 1 576 ? -19.506 3.093 9.760 1.00 64.75 576 ARG A C 1
ATOM 4609 O O . ARG A 1 576 ? -18.529 3.634 9.266 1.00 64.75 576 ARG A O 1
ATOM 4616 N N . LYS A 1 577 ? -20.345 3.726 10.586 1.00 67.19 577 LYS A N 1
ATOM 4617 C CA . LYS A 1 577 ? -20.073 5.041 11.181 1.00 67.19 577 LYS A CA 1
ATOM 4618 C C . LYS A 1 577 ? -19.290 4.935 12.490 1.00 67.19 577 LYS A C 1
ATOM 4620 O O . LYS A 1 577 ? -18.850 5.958 13.005 1.00 67.19 577 LYS A O 1
ATOM 4625 N N . ASP A 1 578 ? -19.171 3.731 13.045 1.00 64.94 578 ASP A N 1
ATOM 4626 C CA . ASP A 1 578 ? -18.434 3.490 14.273 1.00 64.94 578 ASP A CA 1
ATOM 4627 C C . ASP A 1 578 ? -16.931 3.475 13.968 1.00 64.94 578 ASP A C 1
ATOM 4629 O O . ASP A 1 578 ? -16.465 2.785 13.048 1.00 64.94 578 ASP A O 1
ATOM 4633 N N . LYS A 1 579 ? -16.171 4.276 14.719 1.00 59.56 579 LYS A N 1
ATOM 4634 C CA . LYS A 1 579 ? -14.718 4.386 14.547 1.00 59.56 579 LYS A CA 1
ATOM 4635 C C . LYS A 1 579 ? -14.049 3.045 14.837 1.00 59.56 579 LYS A C 1
ATOM 4637 O O . LYS A 1 579 ? -13.182 2.639 14.068 1.00 59.56 579 LYS A O 1
ATOM 4642 N N . ASP A 1 580 ? -14.547 2.336 15.845 1.00 58.50 580 ASP A N 1
ATOM 4643 C CA . ASP A 1 580 ? -14.030 1.049 16.311 1.00 58.50 580 ASP A CA 1
ATOM 4644 C C . ASP A 1 580 ? -14.312 -0.091 15.319 1.00 58.50 580 ASP A C 1
ATOM 4646 O O . ASP A 1 580 ? -13.556 -1.055 15.216 1.00 58.50 580 ASP A O 1
ATOM 4650 N N . TYR A 1 581 ? -15.396 0.005 14.544 1.00 63.25 581 TYR A N 1
ATOM 4651 C CA . TYR A 1 581 ? -15.680 -0.943 13.461 1.00 63.25 581 TYR A CA 1
ATOM 4652 C C . TYR A 1 581 ? -14.807 -0.675 12.227 1.00 63.25 581 TYR A C 1
ATOM 4654 O O . TYR A 1 581 ? -14.454 -1.603 11.502 1.00 63.25 581 TYR A O 1
ATOM 4662 N N . THR A 1 582 ? -14.460 0.593 11.981 1.00 60.56 582 THR A N 1
ATOM 4663 C CA . THR A 1 582 ? -13.670 1.024 10.815 1.00 60.56 582 THR A CA 1
ATOM 4664 C C . THR A 1 582 ? -12.173 0.762 10.996 1.00 60.56 582 THR A C 1
ATOM 4666 O O . THR A 1 582 ? -11.480 0.529 10.009 1.00 60.56 582 THR A O 1
ATOM 4669 N N . SER A 1 583 ? -11.671 0.771 12.235 1.00 61.78 583 SER A N 1
ATOM 4670 C CA . SER A 1 583 ? -10.274 0.452 12.561 1.00 61.78 583 SER A CA 1
ATOM 4671 C C . SER A 1 583 ? -10.017 -1.035 12.837 1.00 61.78 583 SER A C 1
ATOM 4673 O O . SER A 1 583 ? -8.897 -1.403 13.191 1.00 61.78 583 SER A O 1
ATOM 4675 N N . ARG A 1 584 ? -11.022 -1.907 12.668 1.00 68.88 584 ARG A N 1
ATOM 4676 C CA . ARG A 1 584 ? -10.867 -3.351 12.881 1.00 68.88 584 ARG A CA 1
ATOM 4677 C C . ARG A 1 584 ? -9.910 -3.951 11.851 1.00 68.88 584 ARG A C 1
ATOM 4679 O O . ARG A 1 584 ? -10.137 -3.846 10.647 1.00 68.88 584 ARG A O 1
ATOM 4686 N N . VAL A 1 585 ? -8.888 -4.643 12.344 1.00 69.12 585 VAL A N 1
ATOM 4687 C CA . VAL A 1 585 ? -7.974 -5.440 11.524 1.00 69.12 585 VAL A CA 1
ATOM 4688 C C . VAL A 1 585 ? -8.485 -6.878 11.500 1.00 69.12 585 VAL A C 1
ATOM 4690 O O . VAL A 1 585 ? -8.429 -7.576 12.507 1.00 69.12 585 VAL A O 1
ATOM 4693 N N . ASP A 1 586 ? -8.993 -7.321 10.351 1.00 74.75 586 ASP A N 1
ATOM 4694 C CA . ASP A 1 586 ? -9.290 -8.734 10.101 1.00 74.75 586 ASP A CA 1
ATOM 4695 C C . ASP A 1 586 ? -8.180 -9.303 9.207 1.00 74.75 586 ASP A C 1
ATOM 4697 O O . ASP A 1 586 ? -7.982 -8.816 8.095 1.00 74.75 586 ASP A O 1
ATOM 4701 N N . LEU A 1 587 ? -7.461 -10.329 9.680 1.00 80.88 587 LEU A N 1
ATOM 4702 C CA . LEU A 1 587 ? -6.409 -10.984 8.889 1.00 80.88 587 LEU A CA 1
ATOM 4703 C C . LEU A 1 587 ? -6.983 -11.781 7.714 1.00 80.88 587 LEU A C 1
ATOM 4705 O O . LEU A 1 587 ? -6.470 -11.712 6.604 1.00 80.88 587 LEU A O 1
ATOM 4709 N N . ILE A 1 588 ? -8.041 -12.552 7.973 1.00 86.19 588 ILE A N 1
ATOM 4710 C CA . ILE A 1 588 ? -8.699 -13.417 6.992 1.00 86.19 588 ILE A CA 1
ATOM 4711 C C . ILE A 1 588 ? -10.172 -13.027 6.932 1.00 86.19 588 ILE A C 1
ATOM 4713 O O . ILE A 1 588 ? -10.858 -12.939 7.956 1.00 86.19 588 ILE A O 1
ATOM 4717 N N . GLN A 1 589 ? -10.672 -12.810 5.719 1.00 83.44 589 GLN A N 1
ATOM 4718 C CA . GLN A 1 589 ? -12.054 -12.426 5.489 1.00 83.44 589 GLN A CA 1
ATOM 4719 C C . GLN A 1 589 ? -13.024 -13.526 5.952 1.00 83.44 589 GLN A C 1
ATOM 4721 O O . GLN A 1 589 ? -12.917 -14.684 5.554 1.00 83.44 589 GLN A O 1
ATOM 4726 N N . ASP A 1 590 ? -14.021 -13.134 6.753 1.00 80.88 590 ASP A N 1
ATOM 4727 C CA . ASP A 1 590 ? -15.092 -14.010 7.262 1.00 80.88 590 ASP A CA 1
ATOM 4728 C C . ASP A 1 590 ? -14.595 -15.250 8.033 1.00 80.88 590 ASP A C 1
ATOM 4730 O O . ASP A 1 590 ? -15.244 -16.301 8.017 1.00 80.88 590 ASP A O 1
ATOM 4734 N N . LEU A 1 591 ? -13.477 -15.116 8.762 1.00 87.75 591 LEU A N 1
ATOM 4735 C CA . LEU A 1 591 ? -12.957 -16.140 9.675 1.00 87.75 591 LEU A CA 1
ATOM 4736 C C . LEU A 1 591 ? -13.823 -16.274 10.943 1.00 87.75 591 LEU A C 1
ATOM 4738 O O . LEU A 1 591 ? -13.448 -15.894 12.053 1.00 87.75 591 LEU A O 1
ATOM 4742 N N . ARG A 1 592 ? -15.038 -16.786 10.761 1.00 86.88 592 ARG A N 1
ATOM 4743 C CA . ARG A 1 592 ? -16.034 -16.991 11.818 1.00 86.88 592 ARG A CA 1
ATOM 4744 C C . ARG A 1 592 ? -17.030 -18.089 11.462 1.00 86.88 592 ARG A C 1
ATOM 4746 O O . ARG A 1 592 ? -17.252 -18.384 10.287 1.00 86.88 592 ARG A O 1
ATOM 4753 N N . PHE A 1 593 ? -17.677 -18.637 12.476 1.00 88.31 593 PHE A N 1
ATOM 4754 C CA . PHE A 1 593 ? -18.794 -19.575 12.393 1.00 88.31 593 PHE A CA 1
ATOM 4755 C C . PHE A 1 593 ? -20.017 -19.001 13.108 1.00 88.31 593 PHE A C 1
ATOM 4757 O O . PHE A 1 593 ? -19.898 -18.041 13.861 1.00 88.31 593 PHE A O 1
ATOM 4764 N N . ASP A 1 594 ? -21.203 -19.560 12.878 1.00 82.50 594 ASP A N 1
ATOM 4765 C CA . ASP A 1 594 ? -22.433 -19.001 13.454 1.00 82.50 594 ASP A CA 1
ATOM 4766 C C . ASP A 1 594 ? -22.508 -19.196 14.977 1.00 82.50 594 ASP A C 1
ATOM 4768 O O . ASP A 1 594 ? -23.010 -18.322 15.681 1.00 82.50 594 ASP A O 1
ATOM 4772 N N . ILE A 1 595 ? -21.977 -20.315 15.485 1.00 84.88 595 ILE A N 1
ATOM 4773 C CA . ILE A 1 595 ? -21.998 -20.658 16.916 1.00 84.88 595 ILE A CA 1
ATOM 4774 C C . ILE A 1 595 ? -20.583 -20.831 17.471 1.00 84.88 595 ILE A C 1
ATOM 4776 O O . ILE A 1 595 ? -20.156 -20.055 18.321 1.00 84.88 595 ILE A O 1
ATOM 4780 N N . ALA A 1 596 ? -19.869 -21.852 16.998 1.00 87.56 596 ALA A N 1
ATOM 4781 C CA . ALA A 1 596 ? -18.571 -22.252 17.525 1.00 87.56 596 ALA A CA 1
ATOM 4782 C C . ALA A 1 596 ? -17.745 -22.981 16.461 1.00 87.56 596 ALA A C 1
ATOM 4784 O O . ALA A 1 596 ? -18.299 -23.616 15.552 1.00 87.56 596 ALA A O 1
ATOM 4785 N N . SER A 1 597 ? -16.424 -22.898 16.604 1.00 90.44 597 SER A N 1
ATOM 4786 C CA . SER A 1 597 ? -15.440 -23.652 15.823 1.00 90.44 597 SER A CA 1
ATOM 4787 C C . SER A 1 597 ? -14.959 -24.874 16.605 1.00 90.44 597 SER A C 1
ATOM 4789 O O . SER A 1 597 ? -14.631 -24.734 17.783 1.00 90.44 597 SER A O 1
ATOM 4791 N N . SER A 1 598 ? -14.880 -26.045 15.968 1.00 90.50 598 SER A N 1
ATOM 4792 C CA . SER A 1 598 ? -14.436 -27.279 16.633 1.00 90.50 598 SER A CA 1
ATOM 4793 C C . SER A 1 598 ? -12.933 -27.532 16.473 1.00 90.50 598 SER A C 1
ATOM 4795 O O . SER A 1 598 ? -12.209 -27.519 17.464 1.00 90.50 598 SER A O 1
ATOM 4797 N N . LYS A 1 599 ? -12.441 -27.713 15.242 1.00 93.44 599 LYS A N 1
ATOM 4798 C CA . LYS A 1 599 ? -11.040 -28.033 14.929 1.00 93.44 599 LYS A CA 1
ATOM 4799 C C . LYS A 1 599 ? -10.481 -27.094 13.872 1.00 93.44 599 LYS A C 1
ATOM 4801 O O . LYS A 1 599 ? -11.210 -26.624 12.992 1.00 93.44 599 LYS A O 1
ATOM 4806 N N . ILE A 1 600 ? -9.177 -26.835 13.944 1.00 95.25 600 ILE A N 1
ATOM 4807 C CA . ILE A 1 600 ? -8.488 -25.941 13.013 1.00 95.25 600 ILE A CA 1
ATOM 4808 C C . ILE A 1 600 ? -7.086 -26.460 12.690 1.00 95.25 600 ILE A C 1
ATOM 4810 O O . ILE A 1 600 ? -6.267 -26.690 13.576 1.00 95.25 600 ILE A O 1
ATOM 4814 N N . LYS A 1 601 ? -6.794 -26.639 11.399 1.00 94.81 601 LYS A N 1
ATOM 4815 C CA . LYS A 1 601 ? -5.493 -27.121 10.916 1.00 94.81 601 LYS A CA 1
ATOM 4816 C C . LYS A 1 601 ? -5.068 -26.326 9.682 1.00 94.81 601 LYS A C 1
ATOM 4818 O O . LYS A 1 601 ? -5.884 -26.041 8.805 1.00 94.81 601 LYS A O 1
ATOM 4823 N N . ALA A 1 602 ? -3.791 -25.967 9.626 1.00 94.06 602 ALA A N 1
ATOM 4824 C CA . ALA A 1 602 ? -3.156 -25.420 8.432 1.00 94.06 602 ALA A CA 1
ATOM 4825 C C . ALA A 1 602 ? -2.566 -26.562 7.596 1.00 94.06 602 ALA A C 1
ATOM 4827 O O . ALA A 1 602 ? -2.108 -27.565 8.153 1.00 94.06 602 ALA A O 1
ATOM 4828 N N . THR A 1 603 ? -2.579 -26.416 6.275 1.00 93.88 603 THR A N 1
ATOM 4829 C CA . THR A 1 603 ? -1.939 -27.375 5.371 1.00 93.88 603 THR A CA 1
ATOM 4830 C C . THR A 1 603 ? -0.413 -27.360 5.528 1.00 93.88 603 THR A C 1
ATOM 4832 O O . THR A 1 603 ? 0.158 -26.330 5.904 1.00 93.88 603 THR A O 1
ATOM 4835 N N . PRO A 1 604 ? 0.278 -28.488 5.268 1.00 89.44 604 PRO A N 1
ATOM 4836 C CA . PRO A 1 604 ? 1.737 -28.566 5.348 1.00 89.44 604 PRO A CA 1
ATOM 4837 C C . PRO A 1 604 ? 2.490 -27.532 4.502 1.00 89.44 604 PRO A C 1
ATOM 4839 O O . PRO A 1 604 ? 3.561 -27.104 4.938 1.00 89.44 604 PRO A O 1
ATOM 4842 N N . ASP A 1 605 ? 1.930 -27.131 3.355 1.00 89.12 605 ASP A N 1
ATOM 4843 C CA . ASP A 1 605 ? 2.450 -26.080 2.465 1.00 89.12 605 ASP A CA 1
ATOM 4844 C C . ASP A 1 605 ? 2.311 -24.647 3.029 1.00 89.12 605 ASP A C 1
ATOM 4846 O O . ASP A 1 605 ? 2.986 -23.723 2.570 1.00 89.12 605 ASP A O 1
ATOM 4850 N N . GLY A 1 606 ? 1.461 -24.452 4.044 1.00 88.19 606 GLY A N 1
ATOM 4851 C CA . GLY A 1 606 ? 1.153 -23.152 4.635 1.00 88.19 606 GLY A CA 1
ATOM 4852 C C . GLY A 1 606 ? 0.291 -22.231 3.761 1.00 88.19 606 GLY A C 1
ATOM 4853 O O . GLY A 1 606 ? 0.214 -21.037 4.056 1.00 88.19 606 GLY A O 1
ATOM 4854 N N . GLU A 1 607 ? -0.347 -22.743 2.703 1.00 91.00 607 GLU A N 1
ATOM 4855 C CA . GLU A 1 607 ? -1.181 -21.952 1.784 1.00 91.00 607 GLU A CA 1
ATOM 4856 C C . GLU A 1 607 ? -2.672 -21.978 2.130 1.00 91.00 607 GLU A C 1
ATOM 4858 O O . GLU A 1 607 ? -3.391 -21.029 1.802 1.00 91.00 607 GLU A O 1
ATOM 4863 N N . PHE A 1 608 ? -3.150 -23.020 2.814 1.00 94.69 608 PHE A N 1
ATOM 4864 C CA . PHE A 1 608 ? -4.559 -23.178 3.156 1.00 94.69 608 PHE A CA 1
ATOM 4865 C C . PHE A 1 608 ? -4.772 -23.345 4.657 1.00 94.69 608 PHE A C 1
ATOM 4867 O O . PHE A 1 608 ? -4.003 -23.980 5.379 1.00 94.69 608 PHE A O 1
ATOM 4874 N N . LEU A 1 609 ? -5.886 -22.795 5.125 1.00 95.44 609 LEU A N 1
ATOM 4875 C CA . LEU A 1 609 ? -6.368 -22.970 6.486 1.00 95.44 609 LEU A CA 1
ATOM 4876 C C . LEU A 1 609 ? -7.734 -23.639 6.443 1.00 95.44 609 LEU A C 1
ATOM 4878 O O . LEU A 1 609 ? -8.640 -23.183 5.747 1.00 95.44 609 LEU A O 1
ATOM 4882 N N . ILE A 1 610 ? -7.892 -24.713 7.204 1.00 95.69 610 ILE A N 1
ATOM 4883 C CA . ILE A 1 610 ? -9.120 -25.499 7.248 1.00 95.69 610 ILE A CA 1
ATOM 4884 C C . ILE A 1 610 ? -9.669 -25.419 8.665 1.00 95.69 610 ILE A C 1
ATOM 4886 O O . ILE A 1 610 ? -8.978 -25.753 9.626 1.00 95.69 610 ILE A O 1
ATOM 4890 N N . ALA A 1 611 ? -10.916 -24.976 8.792 1.00 95.12 611 ALA A N 1
ATOM 4891 C CA . ALA A 1 611 ? -11.609 -24.899 10.071 1.00 95.12 611 ALA A CA 1
ATOM 4892 C C . ALA A 1 611 ? -12.981 -25.570 9.980 1.00 95.12 611 ALA A C 1
ATOM 4894 O O . ALA A 1 611 ? -13.694 -25.410 8.984 1.00 95.12 611 ALA A O 1
ATOM 4895 N N . SER A 1 612 ? -13.367 -26.298 11.023 1.00 94.62 612 SER A N 1
ATOM 4896 C CA . SER A 1 612 ? -14.694 -26.900 11.163 1.00 94.62 612 SER A CA 1
ATOM 4897 C C . SER A 1 612 ? -15.559 -26.125 12.156 1.00 94.62 612 SER A C 1
ATOM 4899 O O . SER A 1 612 ? -15.069 -25.576 13.142 1.00 94.62 612 SER A O 1
ATOM 4901 N N . GLY A 1 613 ? -16.863 -26.086 11.892 1.00 92.00 613 GLY A N 1
ATOM 4902 C CA . GLY A 1 613 ? -17.870 -25.463 12.744 1.00 92.00 613 GLY A CA 1
ATOM 4903 C C . GLY A 1 613 ? -18.977 -26.431 13.138 1.00 92.00 613 GLY A C 1
ATOM 4904 O O . GLY A 1 613 ? -19.252 -27.393 12.419 1.00 92.00 613 GLY A O 1
ATOM 4905 N N . ILE A 1 614 ? -19.617 -26.139 14.272 1.00 90.06 614 ILE A N 1
ATOM 4906 C CA . ILE A 1 614 ? -20.613 -27.019 14.903 1.00 90.06 614 ILE A CA 1
ATOM 4907 C C . ILE A 1 614 ? -21.996 -26.885 14.251 1.00 90.06 614 ILE A C 1
ATOM 4909 O O . ILE A 1 614 ? -22.642 -27.888 13.962 1.00 90.06 614 ILE A O 1
ATOM 4913 N N . TYR A 1 615 ? -22.462 -25.655 13.994 1.00 86.12 615 TYR A N 1
ATOM 4914 C CA . TYR A 1 615 ? -23.807 -25.417 13.463 1.00 86.12 615 TYR A CA 1
ATOM 4915 C C . TYR A 1 615 ? -23.850 -24.325 12.375 1.00 86.12 615 TYR A C 1
ATOM 4917 O O . TYR A 1 615 ? -23.335 -23.229 12.610 1.00 86.12 615 TYR A O 1
ATOM 4925 N N . PRO A 1 616 ? -24.492 -24.602 11.220 1.00 90.88 616 PRO A N 1
ATOM 4926 C CA . PRO A 1 616 ? -24.685 -25.965 10.710 1.00 90.88 616 PRO A CA 1
ATOM 4927 C C . PRO A 1 616 ? -23.319 -26.681 10.623 1.00 90.88 616 PRO A C 1
ATOM 4929 O O . PRO A 1 616 ? -22.316 -25.989 10.405 1.00 90.88 616 PRO A O 1
ATOM 4932 N N . PRO A 1 617 ? -23.245 -28.018 10.789 1.00 92.94 617 PRO A N 1
ATOM 4933 C CA . PRO A 1 617 ? -21.988 -28.747 10.664 1.00 92.94 617 PRO A CA 1
ATOM 4934 C C . PRO A 1 617 ? -21.355 -28.448 9.311 1.00 92.94 617 PRO A C 1
ATOM 4936 O O . PRO A 1 617 ? -21.930 -28.738 8.260 1.00 92.94 617 PRO A O 1
ATOM 4939 N N . GLN A 1 618 ? -20.206 -27.781 9.316 1.00 92.88 618 GLN A N 1
ATOM 4940 C CA . GLN A 1 618 ? -19.585 -27.314 8.083 1.00 92.88 618 GLN A CA 1
ATOM 4941 C C . GLN A 1 618 ? -18.075 -27.200 8.227 1.00 92.88 618 GLN A C 1
ATOM 4943 O O . GLN A 1 618 ? -17.554 -26.935 9.307 1.00 92.88 618 GLN A O 1
ATOM 4948 N N . VAL A 1 619 ? -17.375 -27.338 7.108 1.00 94.44 619 VAL A N 1
ATOM 4949 C CA . VAL A 1 619 ? -15.960 -27.000 6.983 1.00 94.44 619 VAL A CA 1
ATOM 4950 C C . VAL A 1 619 ? -15.819 -25.767 6.102 1.00 94.44 619 VAL A C 1
ATOM 4952 O O . VAL A 1 619 ? -16.458 -25.663 5.050 1.00 94.44 619 VAL A O 1
ATOM 4955 N N . LYS A 1 620 ? -14.973 -24.835 6.527 1.00 94.94 620 LYS A N 1
ATOM 4956 C CA . LYS A 1 620 ? -14.543 -23.675 5.752 1.00 94.94 620 LYS A CA 1
ATOM 4957 C C . LYS A 1 620 ? -13.068 -23.849 5.405 1.00 94.94 620 LYS A C 1
ATOM 4959 O O . LYS A 1 620 ? -12.251 -24.090 6.292 1.00 94.94 620 LYS A O 1
ATOM 4964 N N . VAL A 1 621 ? -12.749 -23.748 4.117 1.00 95.38 621 VAL A N 1
ATOM 4965 C CA . VAL A 1 621 ? -11.372 -23.771 3.610 1.00 95.38 621 VAL A CA 1
ATOM 4966 C C . VAL A 1 621 ? -11.026 -22.370 3.137 1.00 95.38 621 VAL A C 1
ATOM 4968 O O . VAL A 1 621 ? -11.695 -21.831 2.253 1.00 95.38 621 VAL A O 1
ATOM 4971 N N . TYR A 1 622 ? -9.996 -21.790 3.733 1.00 95.38 622 TYR A N 1
ATOM 4972 C CA . TYR A 1 622 ? -9.491 -20.460 3.427 1.00 95.38 622 TYR A CA 1
ATOM 4973 C C . TYR A 1 622 ? -8.188 -20.569 2.648 1.00 95.38 622 TYR A C 1
ATOM 4975 O O . TYR A 1 622 ? -7.353 -21.426 2.937 1.00 95.38 622 TYR A O 1
ATOM 4983 N N . GLU A 1 623 ? -8.023 -19.688 1.671 1.00 95.06 623 GLU A N 1
ATOM 4984 C CA . GLU A 1 623 ? -6.793 -19.541 0.903 1.00 95.06 623 GLU A CA 1
ATOM 4985 C C . GLU A 1 623 ? -6.013 -18.353 1.458 1.00 95.06 623 GLU A C 1
ATOM 4987 O O . GLU A 1 623 ? -6.458 -17.208 1.388 1.00 95.06 623 GLU A O 1
ATOM 4992 N N . LEU A 1 624 ? -4.855 -18.631 2.053 1.00 91.94 624 LEU A N 1
ATOM 4993 C CA . LEU A 1 624 ? -4.091 -17.650 2.821 1.00 91.94 624 LEU A CA 1
ATOM 4994 C C . LEU A 1 624 ? -3.395 -16.628 1.919 1.00 91.94 624 LEU A C 1
ATOM 4996 O O . LEU A 1 624 ? -3.170 -15.502 2.340 1.00 91.94 624 LEU A O 1
ATOM 5000 N N . ARG A 1 625 ? -3.123 -16.971 0.654 1.00 89.69 625 ARG A N 1
ATOM 5001 C CA . ARG A 1 625 ? -2.611 -16.016 -0.346 1.00 89.69 625 ARG A CA 1
ATOM 5002 C C . ARG A 1 625 ? -3.627 -14.937 -0.716 1.00 89.69 625 ARG A C 1
ATOM 5004 O O . ARG A 1 625 ? -3.240 -13.797 -0.944 1.00 89.69 625 ARG A O 1
ATOM 5011 N N . GLU A 1 626 ? -4.905 -15.301 -0.781 1.00 88.50 626 GLU A N 1
ATOM 5012 C CA . GLU A 1 626 ? -5.998 -14.385 -1.130 1.00 88.50 626 GLU A CA 1
ATOM 5013 C C . GLU A 1 626 ? -6.712 -13.811 0.104 1.00 88.50 626 GLU A C 1
ATOM 5015 O O . GLU A 1 626 ? -7.583 -12.955 -0.036 1.00 88.50 626 GLU A O 1
ATOM 5020 N N . LEU A 1 627 ? -6.353 -14.278 1.308 1.00 89.06 627 LEU A N 1
ATOM 5021 C CA . LEU A 1 627 ? -6.950 -13.896 2.594 1.00 89.06 627 LEU A CA 1
ATOM 5022 C C . LEU A 1 627 ? -8.476 -14.078 2.635 1.00 89.06 627 LEU A C 1
ATOM 5024 O O . LEU A 1 627 ? -9.180 -13.347 3.335 1.00 89.06 627 LEU A O 1
ATOM 5028 N N . SER A 1 628 ? -9.004 -15.048 1.887 1.00 91.12 628 SER A N 1
ATOM 5029 C CA . SER A 1 628 ? -10.443 -15.202 1.680 1.00 91.12 628 SER A CA 1
ATOM 5030 C C . SER A 1 628 ? -10.912 -16.655 1.780 1.00 91.12 628 SER A C 1
ATOM 5032 O O . SER A 1 628 ? -10.129 -17.611 1.756 1.00 91.12 628 SER A O 1
ATOM 5034 N N . LEU A 1 629 ? -12.224 -16.827 1.958 1.00 92.62 629 LEU A N 1
ATOM 5035 C CA . LEU A 1 629 ? -12.864 -18.138 1.968 1.00 92.62 629 LEU A CA 1
ATOM 5036 C C . LEU A 1 629 ? -12.897 -18.702 0.544 1.00 92.62 629 LEU A C 1
ATOM 5038 O O . LEU A 1 629 ? -13.629 -18.196 -0.304 1.00 92.62 629 LEU A O 1
ATOM 5042 N N . LYS A 1 630 ? -12.196 -19.814 0.316 1.00 93.62 630 LYS A N 1
ATOM 5043 C CA . LYS A 1 630 ? -12.207 -20.518 -0.968 1.00 93.62 630 LYS A CA 1
ATOM 5044 C C . LYS A 1 630 ? -13.537 -21.225 -1.200 1.00 93.62 630 LYS A C 1
ATOM 5046 O O . LYS A 1 630 ? -14.170 -21.077 -2.241 1.00 93.62 630 LYS A O 1
ATOM 5051 N N . PHE A 1 631 ? -13.969 -22.017 -0.219 1.00 93.19 631 PHE A N 1
ATOM 5052 C CA . PHE A 1 631 ? -15.286 -22.647 -0.219 1.00 93.19 631 PHE A CA 1
ATOM 5053 C C . PHE A 1 631 ? -15.706 -23.068 1.190 1.00 93.19 631 PHE A C 1
ATOM 5055 O O . PHE A 1 631 ? -14.885 -23.261 2.088 1.00 93.19 631 PHE A O 1
ATOM 5062 N N . LYS A 1 632 ? -17.012 -23.285 1.355 1.00 93.56 632 LYS A N 1
ATOM 5063 C CA . LYS A 1 632 ? -17.596 -23.951 2.521 1.00 93.56 632 LYS A CA 1
ATOM 5064 C C . LYS A 1 632 ? -18.362 -25.199 2.092 1.00 93.56 632 LYS A C 1
ATOM 5066 O O . LYS A 1 632 ? -19.030 -25.177 1.059 1.00 93.56 632 LYS A O 1
ATOM 5071 N N . ARG A 1 633 ? -18.276 -26.278 2.868 1.00 93.19 633 ARG A N 1
ATOM 5072 C CA . ARG A 1 633 ? -19.068 -27.506 2.663 1.00 93.19 633 ARG A CA 1
ATOM 5073 C C . ARG A 1 633 ? -19.798 -27.853 3.946 1.00 93.19 633 ARG A C 1
ATOM 5075 O O . ARG A 1 633 ? -19.200 -27.778 5.011 1.00 93.19 633 ARG A O 1
ATOM 5082 N N . HIS A 1 634 ? -21.055 -28.251 3.825 1.00 94.44 634 HIS A N 1
ATOM 5083 C CA . HIS A 1 634 ? -21.852 -28.725 4.951 1.00 94.44 634 HIS A CA 1
ATOM 5084 C C . HIS A 1 634 ? -21.728 -30.244 5.081 1.00 94.44 634 HIS A C 1
ATOM 5086 O O . HIS A 1 634 ? -21.473 -30.931 4.089 1.00 94.44 634 HIS A O 1
ATOM 5092 N N . PHE A 1 635 ? -21.898 -30.738 6.300 1.00 93.00 635 PHE A N 1
ATOM 5093 C CA . PHE A 1 635 ? -21.864 -32.149 6.655 1.00 93.00 635 PHE A CA 1
ATOM 5094 C C . PHE A 1 635 ? -23.182 -32.565 7.300 1.00 93.00 635 PHE A C 1
ATOM 5096 O O . PHE A 1 635 ? -23.893 -31.747 7.881 1.00 93.00 635 PHE A O 1
ATOM 5103 N N . ASP A 1 636 ? -23.465 -33.860 7.214 1.00 90.94 636 ASP A N 1
ATOM 5104 C CA . ASP A 1 636 ? -24.655 -34.471 7.808 1.00 90.94 636 ASP A CA 1
ATOM 5105 C C . ASP A 1 636 ? -24.531 -34.579 9.343 1.00 90.94 636 ASP A C 1
ATOM 5107 O O . ASP A 1 636 ? -25.529 -34.576 10.058 1.00 90.94 636 ASP A O 1
ATOM 5111 N N . SER A 1 637 ? -23.296 -34.642 9.855 1.00 92.06 637 SER A N 1
ATOM 5112 C CA . SER A 1 637 ? -22.959 -34.780 11.274 1.00 92.06 637 SER A CA 1
ATOM 5113 C C . SER A 1 637 ? -21.784 -33.871 11.644 1.00 92.06 637 SER A C 1
ATOM 5115 O O . SER A 1 637 ? -20.962 -33.517 10.797 1.00 92.06 637 SER A O 1
ATOM 5117 N N . GLU A 1 638 ? -21.678 -33.528 12.929 1.00 93.00 638 GLU A N 1
ATOM 5118 C CA . GLU A 1 638 ? -20.550 -32.780 13.488 1.00 93.00 638 GLU A CA 1
ATOM 5119 C C . GLU A 1 638 ? -19.215 -33.506 13.265 1.00 93.00 638 GLU A C 1
ATOM 5121 O O . GLU A 1 638 ? -19.141 -34.737 13.348 1.00 93.00 638 GLU A O 1
ATOM 5126 N N . ILE A 1 639 ? -18.171 -32.725 12.977 1.00 94.12 639 ILE A N 1
ATOM 5127 C CA . ILE A 1 639 ? -16.794 -33.186 12.781 1.00 94.12 639 ILE A CA 1
ATOM 5128 C C . ILE A 1 639 ? -16.079 -33.163 14.135 1.00 94.12 639 ILE A C 1
ATOM 5130 O O . ILE A 1 639 ? -15.903 -32.088 14.715 1.00 94.12 639 ILE A O 1
ATOM 5134 N N . ILE A 1 640 ? -15.633 -34.336 14.591 1.00 93.12 640 ILE A N 1
ATOM 5135 C CA . ILE A 1 640 ? -14.843 -34.502 15.820 1.00 93.12 640 ILE A CA 1
ATOM 5136 C C . ILE A 1 640 ? -13.376 -34.151 15.554 1.00 93.12 640 ILE A C 1
ATOM 5138 O O . ILE A 1 640 ? -12.772 -33.367 16.284 1.00 93.12 640 ILE A O 1
ATOM 5142 N N . ASP A 1 641 ? -12.807 -34.727 14.495 1.00 94.50 641 ASP A N 1
ATOM 5143 C CA . ASP A 1 641 ? -11.420 -34.513 14.082 1.00 94.50 641 ASP A CA 1
ATOM 5144 C C . ASP A 1 641 ? -11.285 -34.721 12.570 1.00 94.50 641 ASP A C 1
ATOM 5146 O O . ASP A 1 641 ? -12.142 -35.338 11.932 1.00 94.50 641 ASP A O 1
ATOM 5150 N N . PHE A 1 642 ? -10.228 -34.187 11.972 1.00 95.62 642 PHE A N 1
ATOM 5151 C CA . PHE A 1 642 ? -9.955 -34.360 10.549 1.00 95.62 642 PHE A CA 1
ATOM 5152 C C . PHE A 1 642 ? -8.462 -34.312 10.258 1.00 95.62 642 PHE A C 1
ATOM 5154 O O . PHE A 1 642 ? -7.725 -33.612 10.941 1.00 95.62 642 PHE A O 1
ATOM 5161 N N . GLN A 1 643 ? -8.007 -35.007 9.220 1.00 94.81 643 GLN A N 1
ATOM 5162 C CA . GLN A 1 643 ? -6.609 -34.992 8.793 1.00 94.81 643 GLN A CA 1
ATOM 5163 C C . GLN A 1 643 ? -6.465 -34.572 7.336 1.00 94.81 643 GLN A C 1
ATOM 5165 O O . GLN A 1 643 ? -7.329 -34.834 6.492 1.00 94.81 643 GLN A O 1
ATOM 5170 N N . ILE A 1 644 ? -5.352 -33.894 7.070 1.00 95.31 644 ILE A N 1
ATOM 5171 C CA . ILE A 1 644 ? -4.945 -33.451 5.741 1.00 95.31 644 ILE A CA 1
ATOM 5172 C C . ILE A 1 644 ? -4.031 -34.541 5.183 1.00 95.31 644 ILE A C 1
ATOM 5174 O O . ILE A 1 644 ? -3.019 -34.866 5.797 1.00 95.31 644 ILE A O 1
ATOM 5178 N N . LEU A 1 645 ? -4.439 -35.159 4.073 1.00 93.75 645 LEU A N 1
ATOM 5179 C CA . LEU A 1 645 ? -3.769 -36.349 3.531 1.00 93.75 645 LEU A CA 1
ATOM 5180 C C . LEU A 1 645 ? -2.680 -36.010 2.506 1.00 93.75 645 LEU A C 1
ATOM 5182 O O . LEU A 1 645 ? -1.848 -36.857 2.191 1.00 93.75 645 LEU A O 1
ATOM 5186 N N . ASP A 1 646 ? -2.736 -34.806 1.947 1.00 91.62 646 ASP A N 1
ATOM 5187 C CA . ASP A 1 646 ? -1.805 -34.289 0.946 1.00 91.62 646 ASP A CA 1
ATOM 5188 C C . ASP A 1 646 ? -1.137 -33.009 1.480 1.00 91.62 646 ASP A C 1
ATOM 5190 O O . ASP A 1 646 ? -1.488 -32.523 2.559 1.00 91.62 646 ASP A O 1
ATOM 5194 N N . ASP A 1 647 ? -0.186 -32.445 0.738 1.00 89.81 647 ASP A N 1
ATOM 5195 C CA . ASP A 1 647 ? 0.466 -31.192 1.149 1.00 89.81 647 ASP A CA 1
ATOM 5196 C C . ASP A 1 647 ? -0.483 -29.979 1.068 1.00 89.81 647 ASP A C 1
ATOM 5198 O O . ASP A 1 647 ? -0.282 -28.989 1.776 1.00 89.81 647 ASP A O 1
ATOM 5202 N N . ASP A 1 648 ? -1.536 -30.083 0.246 1.00 91.38 648 ASP A N 1
ATOM 5203 C CA . ASP A 1 648 ? -2.590 -29.088 0.022 1.00 91.38 648 ASP A CA 1
ATOM 5204 C C . ASP A 1 648 ? -3.965 -29.551 0.572 1.00 91.38 648 ASP A C 1
ATOM 5206 O O . ASP A 1 648 ? -4.125 -30.604 1.190 1.00 91.38 648 ASP A O 1
ATOM 5210 N N . TYR A 1 649 ? -5.027 -28.774 0.314 1.00 92.19 649 TYR A N 1
ATOM 5211 C CA . TYR A 1 649 ? -6.403 -29.143 0.695 1.00 92.19 649 TYR A CA 1
ATOM 5212 C C . TYR A 1 649 ? -7.025 -30.240 -0.195 1.00 92.19 649 TYR A C 1
ATOM 5214 O O . TYR A 1 649 ? -8.227 -30.509 -0.092 1.00 92.19 649 TYR A O 1
ATOM 5222 N N . SER A 1 650 ? -6.271 -30.828 -1.132 1.00 92.81 650 SER A N 1
ATOM 5223 C CA . SER A 1 650 ? -6.836 -31.674 -2.187 1.00 92.81 650 SER A CA 1
ATOM 5224 C C . SER A 1 650 ? -7.535 -32.914 -1.675 1.00 92.81 650 SER A C 1
ATOM 5226 O O . SER A 1 650 ? -8.545 -33.304 -2.264 1.00 92.81 650 SER A O 1
ATOM 5228 N N . LYS A 1 651 ? -6.993 -33.520 -0.617 1.00 94.12 651 LYS A N 1
ATOM 5229 C CA . LYS A 1 651 ? -7.468 -34.758 -0.014 1.00 94.12 651 LYS A CA 1
ATOM 5230 C C . LYS A 1 651 ? -7.558 -34.577 1.492 1.00 94.12 651 LYS A C 1
ATOM 5232 O O . LYS A 1 651 ? -6.568 -34.279 2.156 1.00 94.12 651 LYS A O 1
ATOM 5237 N N . LEU A 1 652 ? -8.754 -34.777 2.026 1.00 95.56 652 LEU A N 1
ATOM 5238 C CA . LEU A 1 652 ? -9.055 -34.587 3.442 1.00 95.56 652 LEU A CA 1
ATOM 5239 C C . LEU A 1 652 ? -9.849 -35.786 3.954 1.00 95.56 652 LEU A C 1
ATOM 5241 O O . LEU A 1 652 ? -10.735 -36.283 3.256 1.00 95.56 652 LEU A O 1
ATOM 5245 N N . ALA A 1 653 ? -9.568 -36.215 5.178 1.00 96.19 653 ALA A N 1
ATOM 5246 C CA . ALA A 1 653 ? -10.347 -37.229 5.877 1.00 96.19 653 ALA A CA 1
ATOM 5247 C C . ALA A 1 653 ? -11.006 -36.605 7.106 1.00 96.19 653 ALA A C 1
ATOM 5249 O O . ALA A 1 653 ? -10.315 -36.093 7.979 1.00 96.19 653 ALA A O 1
ATOM 5250 N N . PHE A 1 654 ? -12.334 -36.653 7.178 1.00 96.12 654 PHE A N 1
ATOM 5251 C CA . PHE A 1 654 ? -13.115 -36.132 8.298 1.00 96.12 654 PHE A CA 1
ATOM 5252 C C . PHE A 1 654 ? -13.697 -37.281 9.106 1.00 96.12 654 PHE A C 1
ATOM 5254 O O . PHE A 1 654 ? -14.309 -38.174 8.530 1.00 96.12 654 PHE A O 1
ATOM 5261 N N . MET A 1 655 ? -13.554 -37.241 10.424 1.00 95.88 655 MET A N 1
ATOM 5262 C CA . MET A 1 655 ? -14.208 -38.162 11.342 1.00 95.88 655 MET A CA 1
ATOM 5263 C C . MET A 1 655 ? -15.403 -37.467 11.990 1.00 95.88 655 MET A C 1
ATOM 5265 O O . MET A 1 655 ? -15.264 -36.439 12.657 1.00 95.88 655 MET A O 1
ATOM 5269 N N . CYS A 1 656 ? -16.584 -38.036 11.784 1.00 94.56 656 CYS A N 1
ATOM 5270 C CA . CYS A 1 656 ? -17.848 -37.480 12.236 1.00 94.56 656 CYS A CA 1
ATOM 5271 C C . CYS A 1 656 ? -18.396 -38.219 13.466 1.00 94.56 656 CYS A C 1
ATOM 5273 O O . CYS A 1 656 ? -18.114 -39.399 13.696 1.00 94.56 656 CYS A O 1
ATOM 5275 N N . ALA A 1 657 ? -19.232 -37.528 14.243 1.00 92.75 657 ALA A N 1
ATOM 5276 C CA . ALA A 1 657 ? -19.827 -38.057 15.473 1.00 92.75 657 ALA A CA 1
ATOM 5277 C C . ALA A 1 657 ? -20.744 -39.283 15.276 1.00 92.75 657 ALA A C 1
ATOM 5279 O O . ALA A 1 657 ? -20.919 -40.093 16.186 1.00 92.75 657 ALA A O 1
ATOM 5280 N N . ASP A 1 658 ? -21.282 -39.490 14.074 1.00 93.50 658 ASP A N 1
ATOM 5281 C CA . ASP A 1 658 ? -22.172 -40.603 13.714 1.00 93.50 658 ASP A CA 1
ATOM 5282 C C . ASP A 1 658 ? -21.450 -41.930 13.372 1.00 93.50 658 ASP A C 1
ATOM 5284 O O . ASP A 1 658 ? -22.083 -42.899 12.909 1.00 93.50 658 ASP A O 1
ATOM 5288 N N . ARG A 1 659 ? -20.140 -42.005 13.667 1.00 94.44 659 ARG A N 1
ATOM 5289 C CA . ARG A 1 659 ? -19.201 -43.094 13.320 1.00 94.44 659 ARG A CA 1
ATOM 5290 C C . ARG A 1 659 ? -18.847 -43.157 11.837 1.00 94.44 659 ARG A C 1
ATOM 5292 O O . ARG A 1 659 ? -18.364 -44.191 11.371 1.00 94.44 659 ARG A O 1
ATOM 5299 N N . SER A 1 660 ? -19.126 -42.105 11.077 1.00 94.94 660 SER A N 1
ATOM 5300 C CA . SER A 1 660 ? -18.707 -42.031 9.685 1.00 94.94 660 SER A CA 1
ATOM 5301 C C . SER A 1 660 ? -17.333 -41.375 9.555 1.00 94.94 660 SER A C 1
ATOM 5303 O O . SER A 1 660 ? -16.974 -40.465 10.303 1.00 94.94 660 SER A O 1
ATOM 5305 N N . ILE A 1 661 ? -16.548 -41.861 8.599 1.00 95.62 661 ILE A N 1
ATOM 5306 C CA . ILE A 1 661 ? -15.352 -41.191 8.105 1.00 95.62 661 ILE A CA 1
ATOM 5307 C C . ILE A 1 661 ? -15.640 -40.780 6.667 1.00 95.62 661 ILE A C 1
ATOM 5309 O O . ILE A 1 661 ? -15.958 -41.605 5.807 1.00 95.62 661 ILE A O 1
ATOM 5313 N N . VAL A 1 662 ? -15.568 -39.482 6.412 1.00 95.69 662 VAL A N 1
ATOM 5314 C CA . VAL A 1 662 ? -15.900 -38.875 5.131 1.00 95.69 662 VAL A CA 1
ATOM 5315 C C . VAL A 1 662 ? -14.610 -38.425 4.458 1.00 95.69 662 VAL A C 1
ATOM 5317 O O . VAL A 1 662 ? -13.920 -37.524 4.932 1.00 95.69 662 VAL A O 1
ATOM 5320 N N . LEU A 1 663 ? -14.289 -39.053 3.331 1.00 95.62 663 LEU A N 1
ATOM 5321 C CA . LEU A 1 663 ? -13.152 -38.700 2.492 1.00 95.62 663 LEU A CA 1
ATOM 5322 C C . LEU A 1 663 ? -13.582 -37.639 1.484 1.00 95.62 663 LEU A C 1
ATOM 5324 O O . LEU A 1 663 ? -14.546 -37.822 0.734 1.00 95.62 663 LEU A O 1
ATOM 5328 N N . HIS A 1 664 ? -12.864 -36.527 1.453 1.00 94.69 664 HIS A N 1
ATOM 5329 C CA . HIS A 1 664 ? -13.083 -35.413 0.542 1.00 94.69 664 HIS A CA 1
ATOM 5330 C C . HIS A 1 664 ? -11.922 -35.286 -0.439 1.00 94.69 664 HIS A C 1
ATOM 5332 O O . HIS A 1 664 ? -10.760 -35.391 -0.059 1.00 94.69 664 HIS A O 1
ATOM 5338 N N . ALA A 1 665 ? -12.267 -34.997 -1.691 1.00 93.44 665 ALA A N 1
ATOM 5339 C CA . ALA A 1 665 ? -11.350 -34.592 -2.745 1.00 93.44 665 ALA A CA 1
ATOM 5340 C C . ALA A 1 665 ? -11.590 -33.113 -3.135 1.00 93.44 665 ALA A C 1
ATOM 5342 O O . ALA A 1 665 ? -12.550 -32.475 -2.666 1.00 93.44 665 ALA A O 1
ATOM 5343 N N . LYS A 1 666 ? -10.786 -32.575 -4.069 1.00 91.06 666 LYS A N 1
ATOM 5344 C CA . LYS A 1 666 ? -10.965 -31.214 -4.628 1.00 91.06 666 LYS A CA 1
ATOM 5345 C C . LYS A 1 666 ? -12.396 -30.963 -5.106 1.00 91.06 666 LYS A C 1
ATOM 5347 O O . LYS A 1 666 ? -12.958 -29.917 -4.803 1.00 91.06 666 LYS A O 1
ATOM 5352 N N . TYR A 1 667 ? -13.016 -31.940 -5.766 1.00 90.44 667 TYR A N 1
ATOM 5353 C CA . TYR A 1 667 ? -14.363 -31.800 -6.324 1.00 90.44 667 TYR A CA 1
ATOM 5354 C C . TYR A 1 667 ? -15.508 -31.989 -5.313 1.00 90.44 667 TYR A C 1
ATOM 5356 O O . TYR A 1 667 ? -16.650 -31.698 -5.651 1.00 90.44 667 TYR A O 1
ATOM 5364 N N . GLY A 1 668 ? -15.254 -32.468 -4.088 1.00 90.75 668 GLY A N 1
ATOM 5365 C CA . GLY A 1 668 ? -16.327 -32.697 -3.115 1.00 90.75 668 GLY A CA 1
ATOM 5366 C C . GLY A 1 668 ? -16.135 -33.926 -2.235 1.00 90.75 668 GLY A C 1
ATOM 5367 O O . GLY A 1 668 ? -15.015 -34.372 -1.992 1.00 90.75 668 GLY A O 1
ATOM 5368 N N . LYS A 1 669 ? -17.260 -34.461 -1.757 1.00 93.38 669 LYS A N 1
ATOM 5369 C CA . LYS A 1 669 ? -17.352 -35.739 -1.044 1.00 93.38 669 LYS A CA 1
ATOM 5370 C C . LYS A 1 669 ? -16.980 -36.871 -2.005 1.00 93.38 669 LYS A C 1
ATOM 5372 O O . LYS A 1 669 ? -17.654 -37.060 -3.012 1.00 93.38 669 LYS A O 1
ATOM 5377 N N . HIS A 1 670 ? -15.889 -37.577 -1.718 1.00 94.06 670 HIS A N 1
ATOM 5378 C CA . HIS A 1 670 ? -15.422 -38.711 -2.516 1.00 94.06 670 HIS A CA 1
ATOM 5379 C C . HIS A 1 670 ? -16.082 -40.007 -2.046 1.00 94.06 670 HIS A C 1
ATOM 5381 O O . HIS A 1 670 ? -16.703 -40.709 -2.838 1.00 94.06 670 HIS A O 1
ATOM 5387 N N . HIS A 1 671 ? -15.977 -40.309 -0.750 1.00 94.25 671 HIS A N 1
ATOM 5388 C CA . HIS A 1 671 ? -16.534 -41.531 -0.180 1.00 94.25 671 HIS A CA 1
ATOM 5389 C C . HIS A 1 671 ? -16.856 -41.366 1.307 1.00 94.25 671 HIS A C 1
ATOM 5391 O O . HIS A 1 671 ? -16.260 -40.535 1.991 1.00 94.25 671 HIS A O 1
ATOM 5397 N N . THR A 1 672 ? -17.782 -42.175 1.815 1.00 95.00 672 THR A N 1
ATOM 5398 C CA . THR A 1 672 ? -18.089 -42.262 3.244 1.00 95.00 672 THR A CA 1
ATOM 5399 C C . THR A 1 672 ? -18.003 -43.708 3.675 1.00 95.00 672 THR A C 1
ATOM 5401 O O . THR A 1 672 ? -18.720 -44.552 3.148 1.00 95.00 672 THR A O 1
ATOM 5404 N N . LEU A 1 673 ? -17.148 -43.973 4.653 1.00 93.88 673 LEU A N 1
ATOM 5405 C CA . LEU A 1 673 ? -17.006 -45.273 5.294 1.00 93.88 673 LEU A CA 1
ATOM 5406 C C . LEU A 1 673 ? -17.489 -45.179 6.744 1.00 93.88 673 LEU A C 1
ATOM 5408 O O . LEU A 1 673 ? -17.585 -44.089 7.303 1.00 93.88 673 LEU A O 1
ATOM 5412 N N . ARG A 1 674 ? -17.816 -46.313 7.360 1.00 94.25 674 ARG A N 1
ATOM 5413 C CA . ARG A 1 674 ? -18.309 -46.358 8.740 1.00 94.25 674 ARG A CA 1
ATOM 5414 C C . ARG A 1 674 ? -17.380 -47.197 9.602 1.00 94.25 674 ARG A C 1
ATOM 5416 O O . ARG A 1 674 ? -17.057 -48.318 9.222 1.00 94.25 674 ARG A O 1
ATOM 5423 N N . ILE A 1 675 ? -16.992 -46.669 10.758 1.00 94.06 675 ILE A N 1
ATOM 5424 C CA . ILE A 1 675 ? -16.224 -47.411 11.762 1.00 94.06 675 ILE A CA 1
ATOM 5425 C C . ILE A 1 675 ? -17.163 -48.102 12.769 1.00 94.06 675 ILE A C 1
ATOM 5427 O O . ILE A 1 675 ? -18.280 -47.621 13.001 1.00 94.06 675 ILE A O 1
ATOM 5431 N N . PRO A 1 676 ? -16.762 -49.239 13.373 1.00 92.44 676 PRO A N 1
ATOM 5432 C CA . PRO A 1 676 ? -17.654 -50.015 14.243 1.00 92.44 676 PRO A CA 1
ATOM 5433 C C . PRO A 1 676 ? -18.101 -49.258 15.505 1.00 92.44 676 PRO A C 1
ATOM 5435 O O . PRO A 1 676 ? -19.258 -49.353 15.937 1.00 92.44 676 PRO A O 1
ATOM 5438 N N . ARG A 1 677 ? -17.189 -48.475 16.087 1.00 93.62 677 ARG A N 1
ATOM 5439 C CA . ARG A 1 677 ? -17.363 -47.748 17.354 1.00 93.62 677 ARG A CA 1
ATOM 5440 C C . ARG A 1 677 ? -17.217 -46.239 17.147 1.00 93.62 677 ARG A C 1
ATOM 5442 O O . ARG A 1 677 ? -16.815 -45.794 16.080 1.00 93.62 677 ARG A O 1
ATOM 5449 N N . MET A 1 678 ? -17.604 -45.449 18.150 1.00 93.69 678 MET A N 1
ATOM 5450 C CA . MET A 1 678 ? -17.446 -43.988 18.122 1.00 93.69 678 MET A CA 1
ATOM 5451 C C . MET A 1 678 ? -15.968 -43.615 18.106 1.00 93.69 678 MET A C 1
ATOM 5453 O O . MET A 1 678 ? -15.230 -44.034 18.997 1.00 93.69 678 MET A O 1
ATOM 5457 N N . GLY A 1 679 ? -15.561 -42.859 17.087 1.00 92.25 679 GLY A N 1
ATOM 5458 C CA . GLY A 1 679 ? -14.198 -42.364 16.939 1.00 92.25 679 GLY A CA 1
ATOM 5459 C C . GLY A 1 679 ? -13.936 -41.159 17.843 1.00 92.25 679 GLY A C 1
ATOM 5460 O O . GLY A 1 679 ? -14.835 -40.345 18.050 1.00 92.25 679 GLY A O 1
ATOM 5461 N N . ARG A 1 680 ? -12.718 -41.056 18.382 1.00 92.81 680 ARG A N 1
ATOM 5462 C CA . ARG A 1 680 ? -12.270 -39.952 19.255 1.00 92.81 680 ARG A CA 1
ATOM 5463 C C . ARG A 1 680 ? -11.197 -39.089 18.596 1.00 92.81 680 ARG A C 1
ATOM 5465 O O . ARG A 1 680 ? -11.293 -37.868 18.631 1.00 92.81 680 ARG A O 1
ATOM 5472 N N . ASN A 1 681 ? -10.236 -39.714 17.923 1.00 94.75 681 ASN A N 1
ATOM 5473 C CA . ASN A 1 681 ? -9.144 -39.037 17.228 1.00 94.75 681 ASN A CA 1
ATOM 5474 C C . ASN A 1 681 ? -8.741 -39.823 15.972 1.00 94.75 681 ASN A C 1
ATOM 5476 O O . ASN A 1 681 ? -8.953 -41.036 15.890 1.00 94.75 681 ASN A O 1
ATOM 5480 N N . ILE A 1 682 ? -8.195 -39.120 14.982 1.00 95.06 682 ILE A N 1
ATOM 5481 C CA . ILE A 1 682 ? -7.765 -39.713 13.719 1.00 95.06 682 ILE A CA 1
ATOM 5482 C C . ILE A 1 682 ? -6.387 -39.187 13.327 1.00 95.06 682 ILE A C 1
ATOM 5484 O O . ILE A 1 682 ? -6.147 -37.985 13.396 1.00 95.06 682 ILE A O 1
ATOM 5488 N N . GLU A 1 683 ? -5.497 -40.073 12.889 1.00 94.56 683 GLU A N 1
ATOM 5489 C CA . GLU A 1 683 ? -4.121 -39.749 12.500 1.00 94.56 683 GLU A CA 1
ATOM 5490 C C . GLU A 1 683 ? -3.768 -40.437 11.177 1.00 94.56 683 GLU A C 1
ATOM 5492 O O . GLU A 1 683 ? -4.258 -41.529 10.884 1.00 94.56 683 GLU A O 1
ATOM 5497 N N . TYR A 1 684 ? -2.947 -39.788 10.350 1.00 94.38 684 TYR A N 1
ATOM 5498 C CA . TYR A 1 684 ? -2.563 -40.305 9.037 1.00 94.38 684 TYR A CA 1
ATOM 5499 C C . TYR A 1 684 ? -1.086 -40.707 9.015 1.00 94.38 684 TYR A C 1
ATOM 5501 O O . TYR A 1 684 ? -0.197 -39.923 9.355 1.00 94.38 684 TYR A O 1
ATOM 5509 N N . ASP A 1 685 ? -0.820 -41.944 8.601 1.00 91.00 685 ASP A N 1
ATOM 5510 C CA . ASP A 1 685 ? 0.530 -42.418 8.343 1.00 91.00 685 ASP A CA 1
ATOM 5511 C C . ASP A 1 685 ? 0.884 -42.267 6.862 1.00 91.00 685 ASP A C 1
ATOM 5513 O O . ASP A 1 685 ? 0.490 -43.066 6.012 1.00 91.00 685 ASP A O 1
ATOM 5517 N N . ASN A 1 686 ? 1.682 -41.242 6.562 1.00 87.00 686 ASN A N 1
ATOM 5518 C CA . ASN A 1 686 ? 2.099 -40.917 5.200 1.00 87.00 686 ASN A CA 1
ATOM 5519 C C . ASN A 1 686 ? 2.965 -42.014 4.556 1.00 87.00 686 ASN A C 1
ATOM 5521 O O . ASN A 1 686 ? 3.062 -42.050 3.332 1.00 87.00 686 ASN A O 1
ATOM 5525 N N . TRP A 1 687 ? 3.629 -42.873 5.341 1.00 87.88 687 TRP A N 1
ATOM 5526 C CA . TRP A 1 687 ? 4.532 -43.895 4.796 1.00 87.88 687 TRP A CA 1
ATOM 5527 C C . TRP A 1 687 ? 3.782 -45.116 4.272 1.00 87.88 687 TRP A C 1
ATOM 5529 O O . TRP A 1 687 ? 4.092 -45.614 3.192 1.00 87.88 687 TRP A O 1
ATOM 5539 N N . SER A 1 688 ? 2.801 -45.594 5.036 1.00 87.94 688 SER A N 1
ATOM 5540 C CA . SER A 1 688 ? 1.955 -46.734 4.662 1.00 87.94 688 SER A CA 1
ATOM 5541 C C . SER A 1 688 ? 0.666 -46.324 3.940 1.00 87.94 688 SER A C 1
ATOM 5543 O O . SER A 1 688 ? -0.020 -47.178 3.382 1.00 87.94 688 SER A O 1
ATOM 5545 N N . ALA A 1 689 ? 0.351 -45.023 3.920 1.00 91.81 689 ALA A N 1
ATOM 5546 C CA . ALA A 1 689 ? -0.935 -44.474 3.497 1.00 91.81 689 ALA A CA 1
ATOM 5547 C C . ALA A 1 689 ? -2.119 -45.066 4.287 1.00 91.81 689 ALA A C 1
ATOM 5549 O O . ALA A 1 689 ? -3.212 -45.267 3.743 1.00 91.81 689 ALA A O 1
ATOM 5550 N N . ASP A 1 690 ? -1.900 -45.334 5.575 1.00 92.56 690 ASP A N 1
ATOM 5551 C CA . ASP A 1 690 ? -2.910 -45.851 6.489 1.00 92.56 690 ASP A CA 1
ATOM 5552 C C . ASP A 1 690 ? -3.501 -44.728 7.347 1.00 92.56 690 ASP A C 1
ATOM 5554 O O . ASP A 1 690 ? -2.805 -43.862 7.876 1.00 92.56 690 ASP A O 1
ATOM 5558 N N . LEU A 1 691 ? -4.816 -44.769 7.522 1.00 94.69 691 LEU A N 1
ATOM 5559 C CA . LEU A 1 691 ? -5.556 -43.908 8.429 1.00 94.69 691 LEU A CA 1
ATOM 5560 C C . LEU A 1 691 ? -5.805 -44.672 9.733 1.00 94.69 691 LEU A C 1
ATOM 5562 O O . LEU A 1 691 ? -6.438 -45.732 9.728 1.00 94.69 691 LEU A O 1
ATOM 5566 N N . LEU A 1 692 ? -5.285 -44.143 10.835 1.00 94.56 692 LEU A N 1
ATOM 5567 C CA . LEU A 1 692 ? -5.382 -44.706 12.178 1.00 94.56 692 LEU A CA 1
ATOM 5568 C C . LEU A 1 692 ? -6.520 -44.007 12.918 1.00 94.56 692 LEU A C 1
ATOM 5570 O O . LEU A 1 692 ? -6.540 -42.782 13.015 1.00 94.56 692 LEU A O 1
ATOM 5574 N N . CYS A 1 693 ? -7.489 -44.766 13.417 1.00 95.00 693 CYS A N 1
ATOM 5575 C CA . CYS A 1 693 ? -8.672 -44.220 14.075 1.00 95.00 693 CYS A CA 1
ATOM 5576 C C . CYS A 1 693 ? -8.755 -44.725 15.514 1.00 95.00 693 CYS A C 1
ATOM 5578 O O . CYS A 1 693 ? -9.032 -45.905 15.750 1.00 95.00 693 CYS A O 1
ATOM 5580 N N . ALA A 1 694 ? -8.559 -43.812 16.462 1.00 94.62 694 ALA A N 1
ATOM 5581 C CA . ALA A 1 694 ? -8.830 -44.044 17.871 1.00 94.62 694 ALA A CA 1
ATOM 5582 C C . ALA A 1 694 ? -10.341 -44.066 18.099 1.00 94.62 694 ALA A C 1
ATOM 5584 O O . ALA A 1 694 ? -11.075 -43.227 17.564 1.00 94.62 694 ALA A O 1
ATOM 5585 N N . ALA A 1 695 ? -10.817 -44.998 18.912 1.00 93.44 695 ALA A N 1
ATOM 5586 C CA . ALA A 1 695 ? -12.232 -45.140 19.198 1.00 93.44 695 ALA A CA 1
ATOM 5587 C C . ALA A 1 695 ? -12.473 -45.462 20.671 1.00 93.44 695 ALA A C 1
ATOM 5589 O O . ALA A 1 695 ? -11.564 -45.794 21.427 1.00 93.44 695 ALA A O 1
ATOM 5590 N N . SER A 1 696 ? -13.743 -45.423 21.070 1.00 93.19 696 SER A N 1
ATOM 5591 C CA . SER A 1 696 ? -14.204 -45.925 22.368 1.00 93.19 696 SER A CA 1
ATOM 5592 C C . SER A 1 696 ? -14.185 -47.468 22.423 1.00 93.19 696 SER A C 1
ATOM 5594 O O . SER A 1 696 ? -15.201 -48.096 22.729 1.00 93.19 696 SER A O 1
ATOM 5596 N N . SER A 1 697 ? -13.057 -48.068 22.042 1.00 93.06 697 SER A N 1
ATOM 5597 C CA . SER A 1 697 ? -12.734 -49.496 22.056 1.00 93.06 697 SER A CA 1
ATOM 5598 C C . SER A 1 697 ? -11.232 -49.695 22.290 1.00 93.06 697 SER A C 1
ATOM 5600 O O . SER A 1 697 ? -10.474 -48.773 21.994 1.00 93.06 697 SER A O 1
ATOM 5602 N N . PRO A 1 698 ? -10.805 -50.891 22.736 1.00 91.62 698 PRO A N 1
ATOM 5603 C CA . PRO A 1 698 ? -9.385 -51.265 22.802 1.00 91.62 698 PRO A CA 1
ATOM 5604 C C . PRO A 1 698 ? -8.728 -51.388 21.415 1.00 91.62 698 PRO A C 1
ATOM 5606 O O . PRO A 1 698 ? -7.514 -51.453 21.287 1.00 91.62 698 PRO A O 1
ATOM 5609 N N . ASP A 1 699 ? -9.527 -51.441 20.353 1.00 91.81 699 ASP A N 1
ATOM 5610 C CA . ASP A 1 699 ? -9.025 -51.584 18.992 1.00 91.81 699 ASP A CA 1
ATOM 5611 C C . ASP A 1 699 ? -8.797 -50.207 18.348 1.00 91.81 699 ASP A C 1
ATOM 5613 O O . ASP A 1 699 ? -9.743 -49.415 18.224 1.00 91.81 699 ASP A O 1
ATOM 5617 N N . VAL A 1 700 ? -7.576 -49.947 17.864 1.00 93.44 700 VAL A N 1
ATOM 5618 C CA . VAL A 1 700 ? -7.283 -48.851 16.921 1.00 93.44 700 VAL A CA 1
ATOM 5619 C C . VAL A 1 700 ? -7.555 -49.344 15.509 1.00 93.44 700 VAL A C 1
ATOM 5621 O O . VAL A 1 700 ? -6.827 -50.187 14.975 1.00 93.44 700 VAL A O 1
ATOM 5624 N N . TYR A 1 701 ? -8.588 -48.805 14.865 1.00 94.69 701 TYR A N 1
ATOM 5625 C CA . TYR A 1 701 ? -8.938 -49.219 13.509 1.00 94.69 701 TYR A CA 1
ATOM 5626 C C . TYR A 1 701 ? -7.950 -48.643 12.500 1.00 94.69 701 TYR A C 1
ATOM 5628 O O . TYR A 1 701 ? -7.689 -47.441 12.484 1.00 94.69 701 TYR A O 1
ATOM 5636 N N . ARG A 1 702 ? -7.435 -49.507 11.624 1.00 93.06 702 ARG A N 1
ATOM 5637 C CA . ARG A 1 702 ? -6.517 -49.141 10.546 1.00 93.06 702 ARG A CA 1
ATOM 5638 C C . ARG A 1 702 ? -7.220 -49.249 9.207 1.00 93.06 702 ARG A C 1
ATOM 5640 O O . ARG A 1 702 ? -7.761 -50.303 8.874 1.00 93.06 702 ARG A O 1
ATOM 5647 N N . ILE A 1 703 ? -7.198 -48.183 8.422 1.00 94.56 703 ILE A N 1
ATOM 5648 C CA . ILE A 1 703 ? -7.813 -48.147 7.094 1.00 94.56 703 ILE A CA 1
ATOM 5649 C C . ILE A 1 703 ? -6.726 -47.822 6.082 1.00 94.56 703 ILE A C 1
ATOM 5651 O O . ILE A 1 703 ? -6.221 -46.704 6.062 1.00 94.56 703 ILE A O 1
ATOM 5655 N N . SER A 1 704 ? -6.385 -48.777 5.220 1.00 93.88 704 SER A N 1
ATOM 5656 C CA . SER A 1 704 ? -5.407 -48.526 4.164 1.00 93.88 704 SER A CA 1
ATOM 5657 C C . SER A 1 704 ? -6.066 -47.771 3.021 1.00 93.88 704 SER A C 1
ATOM 5659 O O . SER A 1 704 ? -6.963 -48.304 2.362 1.00 93.88 704 SER A O 1
ATOM 5661 N N . LEU A 1 705 ? -5.615 -46.544 2.761 1.00 92.88 705 LEU A N 1
ATOM 5662 C CA . LEU A 1 705 ? -6.110 -45.738 1.644 1.00 92.88 705 LEU A CA 1
ATOM 5663 C C . LEU A 1 705 ? -5.553 -46.224 0.302 1.00 92.88 705 LEU A C 1
ATOM 5665 O O . LEU A 1 705 ? -6.193 -46.027 -0.727 1.00 92.88 705 LEU A O 1
ATOM 5669 N N . GLN A 1 706 ? -4.404 -46.909 0.308 1.00 91.62 706 GLN A N 1
ATOM 5670 C CA . GLN A 1 706 ? -3.833 -47.524 -0.892 1.00 91.62 706 GLN A CA 1
ATOM 5671 C C . GLN A 1 706 ? -4.659 -48.727 -1.368 1.00 91.62 706 GLN A C 1
ATOM 5673 O O . GLN A 1 706 ? -4.896 -48.883 -2.563 1.00 91.62 706 GLN A O 1
ATOM 5678 N N . GLN A 1 707 ? -5.082 -49.592 -0.439 1.00 91.94 707 GLN A N 1
ATOM 5679 C CA . GLN A 1 707 ? -5.827 -50.819 -0.759 1.00 91.94 707 GLN A CA 1
ATOM 5680 C C . GLN A 1 707 ? -7.349 -50.643 -0.657 1.00 91.94 707 GLN A C 1
ATOM 5682 O O . GLN A 1 707 ? -8.091 -51.484 -1.157 1.00 91.94 707 GLN A O 1
ATOM 5687 N N . GLY A 1 708 ? -7.822 -49.588 0.011 1.00 90.88 708 GLY A N 1
ATOM 5688 C CA . GLY A 1 708 ? -9.245 -49.319 0.221 1.00 90.88 708 GLY A CA 1
ATOM 5689 C C . GLY A 1 708 ? -9.935 -50.304 1.171 1.00 90.88 708 GLY A C 1
ATOM 5690 O O . GLY A 1 708 ? -11.129 -50.554 1.023 1.00 90.88 708 GLY A O 1
ATOM 5691 N N . ARG A 1 709 ? -9.205 -50.894 2.128 1.00 93.12 709 ARG A N 1
ATOM 5692 C CA . ARG A 1 709 ? -9.744 -51.888 3.075 1.00 93.12 709 ARG A CA 1
ATOM 5693 C C . ARG A 1 709 ? -9.365 -51.588 4.520 1.00 93.12 709 ARG A C 1
ATOM 5695 O O . ARG A 1 709 ? -8.344 -50.955 4.787 1.00 93.12 709 ARG A O 1
ATOM 5702 N N . PHE A 1 710 ? -10.158 -52.122 5.444 1.00 93.44 710 PHE A N 1
ATOM 5703 C CA . PHE A 1 710 ? -9.760 -52.226 6.842 1.00 93.44 710 PHE A CA 1
ATOM 5704 C C . PHE A 1 710 ? -8.629 -53.248 6.973 1.00 93.44 710 PHE A C 1
ATOM 5706 O O . PHE A 1 710 ? -8.745 -54.386 6.510 1.00 93.44 710 PHE A O 1
ATOM 5713 N N . LEU A 1 711 ? -7.531 -52.821 7.582 1.00 91.44 711 LEU A N 1
ATOM 5714 C CA . LEU A 1 711 ? -6.469 -53.704 8.039 1.00 91.44 711 LEU A CA 1
ATOM 5715 C C . LEU A 1 711 ? -6.817 -54.230 9.440 1.00 91.44 711 LEU A C 1
ATOM 5717 O O . LEU A 1 711 ? -7.678 -53.655 10.114 1.00 91.44 711 LEU A O 1
ATOM 5721 N N . PRO A 1 712 ? -6.162 -55.313 9.895 1.00 90.88 712 PRO A N 1
ATOM 5722 C CA . PRO A 1 712 ? -6.282 -55.751 11.278 1.00 90.88 712 PRO A CA 1
ATOM 5723 C C . PRO A 1 712 ? -5.996 -54.581 12.238 1.00 90.88 712 PRO A C 1
ATOM 5725 O O . PRO A 1 712 ? -4.996 -53.877 12.034 1.00 90.88 712 PRO A O 1
ATOM 5728 N N . PRO A 1 713 ? -6.871 -54.336 13.231 1.00 91.50 713 PRO A N 1
ATOM 5729 C CA . PRO A 1 713 ? -6.673 -53.252 14.182 1.00 91.50 713 PRO A CA 1
ATOM 5730 C C . PRO A 1 713 ? -5.436 -53.493 15.055 1.00 91.50 713 PRO A C 1
ATOM 5732 O O . PRO A 1 713 ? -4.945 -54.619 15.161 1.00 91.50 713 PRO A O 1
ATOM 5735 N N . LEU A 1 714 ? -4.925 -52.423 15.669 1.00 90.38 714 LEU A N 1
ATOM 5736 C CA . LEU A 1 714 ? -3.952 -52.547 16.757 1.00 90.38 714 LEU A CA 1
ATOM 5737 C C . LEU A 1 714 ? -4.733 -52.780 18.046 1.00 90.38 714 LEU A C 1
ATOM 5739 O O . LEU A 1 714 ? -5.579 -51.958 18.395 1.00 90.38 714 LEU A O 1
ATOM 5743 N N . ASN A 1 715 ? -4.463 -53.895 18.717 1.00 89.94 715 ASN A N 1
ATOM 5744 C CA . ASN A 1 715 ? -5.144 -54.249 19.955 1.00 89.94 715 ASN A CA 1
ATOM 5745 C C . ASN A 1 715 ? -4.362 -53.661 21.129 1.00 89.94 715 ASN A C 1
ATOM 5747 O O . ASN A 1 715 ? -3.215 -54.061 21.345 1.00 89.94 715 ASN A O 1
ATOM 5751 N N . THR A 1 716 ? -4.980 -52.745 21.872 1.00 88.75 716 THR A N 1
ATOM 5752 C CA . THR A 1 716 ? -4.427 -52.214 23.124 1.00 88.75 716 THR A CA 1
ATOM 5753 C C . THR A 1 716 ? -4.976 -52.954 24.337 1.00 88.75 716 THR A C 1
ATOM 5755 O O . THR A 1 716 ? -6.055 -53.547 24.277 1.00 88.75 716 THR A O 1
ATOM 5758 N N . GLU A 1 717 ? -4.275 -52.884 25.467 1.00 89.44 717 GLU A N 1
ATOM 5759 C CA . GLU A 1 717 ? -4.788 -53.378 26.753 1.00 89.44 717 GLU A CA 1
ATOM 5760 C C . GLU A 1 717 ? -5.745 -52.370 27.410 1.00 89.44 717 GLU A C 1
ATOM 5762 O O . GLU A 1 717 ? -6.620 -52.758 28.189 1.00 89.44 717 GLU A O 1
ATOM 5767 N N . SER A 1 718 ? -5.620 -51.083 27.066 1.00 88.62 718 SER A N 1
ATOM 5768 C CA . SER A 1 718 ? -6.524 -50.023 27.520 1.00 88.62 718 SER A CA 1
ATOM 5769 C C . SER A 1 718 ? -7.971 -50.248 27.043 1.00 88.62 718 SER A C 1
ATOM 5771 O O . SER A 1 718 ? -8.197 -50.606 25.885 1.00 88.62 718 SER A O 1
ATOM 5773 N N . PRO A 1 719 ? -8.993 -49.972 27.879 1.00 90.75 719 PRO A N 1
ATOM 5774 C CA . PRO A 1 719 ? -10.400 -50.238 27.546 1.00 90.75 719 PRO A CA 1
ATOM 5775 C C . PRO A 1 719 ? -10.953 -49.344 26.422 1.00 90.75 719 PRO A C 1
ATOM 5777 O O . PRO A 1 719 ? -11.887 -49.723 25.710 1.00 90.75 719 PRO A O 1
ATOM 5780 N N . ALA A 1 720 ? -10.407 -48.138 26.282 1.00 92.25 720 ALA A N 1
ATOM 5781 C CA . ALA A 1 720 ? -10.732 -47.185 25.233 1.00 92.25 720 ALA A CA 1
ATOM 5782 C C . ALA A 1 720 ? -9.543 -46.250 25.000 1.00 92.25 720 ALA A C 1
ATOM 5784 O O . ALA A 1 720 ? -8.760 -45.999 25.920 1.00 92.25 720 ALA A O 1
ATOM 5785 N N . ILE A 1 721 ? -9.448 -45.716 23.782 1.00 94.25 721 ILE A N 1
ATOM 5786 C CA . ILE A 1 721 ? -8.306 -44.921 23.328 1.00 94.25 721 ILE A CA 1
ATOM 5787 C C . ILE A 1 721 ? -8.782 -43.515 22.982 1.00 94.25 721 ILE A C 1
ATOM 5789 O O . ILE A 1 721 ? -9.680 -43.332 22.158 1.00 94.25 721 ILE A O 1
ATOM 5793 N N . ASN A 1 722 ? -8.169 -42.519 23.611 1.00 93.69 722 ASN A N 1
ATOM 5794 C CA . ASN A 1 722 ? -8.496 -41.108 23.427 1.00 93.69 722 ASN A CA 1
ATOM 5795 C C . ASN A 1 722 ? -7.777 -40.496 22.232 1.00 93.69 722 ASN A C 1
ATOM 5797 O O . ASN A 1 722 ? -8.398 -39.819 21.413 1.00 93.69 722 ASN A O 1
ATOM 5801 N N . VAL A 1 723 ? -6.473 -40.741 22.139 1.00 94.31 723 VAL A N 1
ATOM 5802 C CA . VAL A 1 723 ? -5.583 -40.063 21.199 1.00 94.31 723 VAL A CA 1
ATOM 5803 C C . VAL A 1 723 ? -4.594 -41.053 20.601 1.00 94.31 723 VAL A C 1
ATOM 5805 O O . VAL A 1 723 ? -4.105 -41.953 21.283 1.00 94.31 723 VAL A O 1
ATOM 5808 N N . VAL A 1 724 ? -4.305 -40.882 19.317 1.00 94.56 724 VAL A N 1
ATOM 5809 C CA . VAL A 1 724 ? -3.269 -41.603 18.586 1.00 94.56 724 VAL A CA 1
ATOM 5810 C C . VAL A 1 724 ? -2.346 -40.566 17.962 1.00 94.56 724 VAL A C 1
ATOM 5812 O O . VAL A 1 724 ? -2.796 -39.595 17.363 1.00 94.56 724 VAL A O 1
ATOM 5815 N N . SER A 1 725 ? -1.043 -40.761 18.113 1.00 93.50 725 SER A N 1
ATOM 5816 C CA . SER A 1 725 ? -0.031 -39.870 17.555 1.00 93.50 725 SER A CA 1
ATOM 5817 C C . SER A 1 725 ? 1.055 -40.687 16.879 1.00 93.50 725 SER A C 1
ATOM 5819 O O . SER A 1 725 ? 1.398 -41.781 17.330 1.00 93.50 725 SER A O 1
ATOM 5821 N N . ARG A 1 726 ? 1.600 -40.164 15.784 1.00 91.44 726 ARG A N 1
ATOM 5822 C CA . ARG A 1 726 ? 2.654 -40.815 15.006 1.00 91.44 726 ARG A CA 1
ATOM 5823 C C . ARG A 1 726 ? 3.915 -39.971 15.039 1.00 91.44 726 ARG A C 1
ATOM 5825 O O . ARG A 1 726 ? 3.879 -38.778 14.746 1.00 91.44 726 ARG A O 1
ATOM 5832 N N . SER A 1 727 ? 5.053 -40.611 15.282 1.00 90.56 727 SER A N 1
ATOM 5833 C CA . SER A 1 727 ? 6.345 -39.968 15.060 1.00 90.56 727 SER A CA 1
ATOM 5834 C C . SER A 1 727 ? 6.650 -39.847 13.571 1.00 90.56 727 SER A C 1
ATOM 5836 O O . SER A 1 727 ? 6.683 -40.843 12.842 1.00 90.56 727 SER A O 1
ATOM 5838 N N . LYS A 1 728 ? 6.938 -38.625 13.117 1.00 84.94 728 LYS A N 1
ATOM 5839 C CA . LYS A 1 728 ? 7.296 -38.358 11.718 1.00 84.94 728 LYS A CA 1
ATOM 5840 C C . LYS A 1 728 ? 8.657 -38.942 11.327 1.00 84.94 728 LYS A C 1
ATOM 5842 O O . LYS A 1 728 ? 8.856 -39.214 10.146 1.00 84.94 728 LYS A O 1
ATOM 5847 N N . LEU A 1 729 ? 9.560 -39.137 12.293 1.00 85.88 729 LEU A N 1
ATOM 5848 C CA . LEU A 1 729 ? 10.948 -39.551 12.058 1.00 85.88 729 LEU A CA 1
ATOM 5849 C C . LEU A 1 729 ? 11.134 -41.066 12.036 1.00 85.88 729 LEU A C 1
ATOM 5851 O O . LEU A 1 729 ? 11.757 -41.584 11.117 1.00 85.88 729 LEU A O 1
ATOM 5855 N N . HIS A 1 730 ? 10.614 -41.777 13.041 1.00 86.19 730 HIS A N 1
ATOM 5856 C CA . HIS A 1 730 ? 10.802 -43.229 13.175 1.00 86.19 730 HIS A CA 1
ATOM 5857 C C . HIS A 1 730 ? 9.533 -44.045 12.897 1.00 86.19 730 HIS A C 1
ATOM 5859 O O . HIS A 1 730 ? 9.627 -45.261 12.743 1.00 86.19 730 HIS A O 1
ATOM 5865 N N . GLY A 1 731 ? 8.360 -43.406 12.812 1.00 86.06 731 GLY A N 1
ATOM 5866 C CA . GLY A 1 731 ? 7.105 -44.069 12.442 1.00 86.06 731 GLY A CA 1
ATOM 5867 C C . GLY A 1 731 ? 6.437 -44.884 13.553 1.00 86.06 731 GLY A C 1
ATOM 5868 O O . GLY A 1 731 ? 5.495 -45.618 13.271 1.00 86.06 731 GLY A O 1
ATOM 5869 N N . VAL A 1 732 ? 6.886 -44.764 14.807 1.00 89.94 732 VAL A N 1
ATOM 5870 C CA . VAL A 1 732 ? 6.184 -45.392 15.943 1.00 89.94 732 VAL A CA 1
ATOM 5871 C C . VAL A 1 732 ? 4.870 -44.660 16.179 1.00 89.94 732 VAL A C 1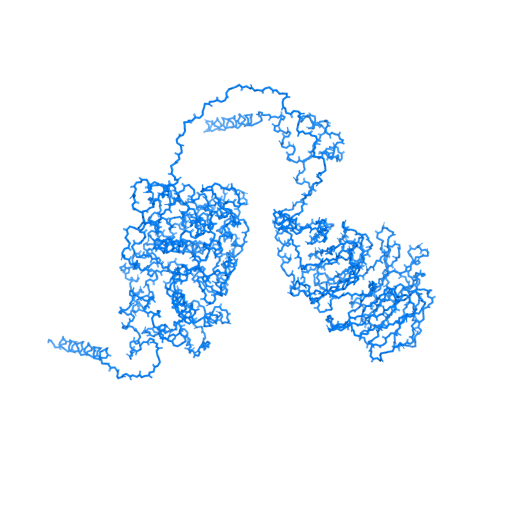
ATOM 5873 O O . VAL A 1 732 ? 4.810 -43.428 16.130 1.00 89.94 732 VAL A O 1
ATOM 5876 N N . VAL A 1 733 ? 3.833 -45.443 16.441 1.00 91.69 733 VAL A N 1
ATOM 5877 C CA . VAL A 1 733 ? 2.485 -44.985 16.756 1.00 91.69 733 VAL A CA 1
ATOM 5878 C C . VAL A 1 733 ? 2.279 -45.124 18.258 1.00 91.69 733 VAL A C 1
ATOM 5880 O O . VAL A 1 733 ? 2.375 -46.229 18.780 1.00 91.69 733 VAL A O 1
ATOM 5883 N N . ALA A 1 734 ? 1.989 -44.027 18.950 1.00 93.12 734 ALA A N 1
ATOM 5884 C CA . ALA A 1 734 ? 1.612 -44.034 20.360 1.00 93.12 734 ALA A CA 1
ATOM 5885 C C . ALA A 1 734 ? 0.099 -43.865 20.509 1.00 93.12 734 ALA A C 1
ATOM 5887 O O . ALA A 1 734 ? -0.506 -43.023 19.843 1.00 93.12 734 ALA A O 1
ATOM 5888 N N . CYS A 1 735 ? -0.495 -44.651 21.401 1.00 93.88 735 CYS A N 1
ATOM 5889 C CA . CYS A 1 735 ? -1.916 -44.645 21.724 1.00 93.88 735 CYS A CA 1
ATOM 5890 C C . CYS A 1 735 ? -2.087 -44.294 23.203 1.00 93.88 735 CYS A C 1
ATOM 5892 O O . CYS A 1 735 ? -1.471 -44.925 24.057 1.00 93.88 735 CYS A O 1
ATOM 5894 N N . GLY A 1 736 ? -2.907 -43.285 23.495 1.00 94.25 736 GLY A N 1
ATOM 5895 C CA . GLY A 1 736 ? -3.220 -42.845 24.853 1.00 94.25 736 GLY A CA 1
ATOM 5896 C C . GLY A 1 736 ? -4.555 -43.413 25.315 1.00 94.25 736 GLY A C 1
ATOM 5897 O O . GLY A 1 736 ? -5.588 -43.161 24.684 1.00 94.25 736 GLY A O 1
ATOM 5898 N N . GLY A 1 737 ? -4.525 -44.179 26.400 1.00 92.62 737 GLY A N 1
ATOM 5899 C CA . GLY A 1 737 ? -5.687 -44.834 26.982 1.00 92.62 737 GLY A CA 1
ATOM 5900 C C . GLY A 1 737 ? -6.425 -43.997 28.031 1.00 92.62 737 GLY A C 1
ATOM 5901 O O . GLY A 1 737 ? -5.909 -43.026 28.590 1.00 92.62 737 GLY A O 1
ATOM 5902 N N . VAL A 1 738 ? -7.657 -44.419 28.317 1.00 91.69 738 VAL A N 1
ATOM 5903 C CA . VAL A 1 738 ? -8.490 -43.912 29.428 1.00 91.69 738 VAL A CA 1
ATOM 5904 C C . VAL A 1 738 ? -7.935 -44.314 30.803 1.00 91.69 738 VAL A C 1
ATOM 5906 O O . VAL A 1 738 ? -8.203 -43.673 31.805 1.00 91.69 738 VAL A O 1
ATOM 5909 N N . ASP A 1 739 ? -7.129 -45.365 30.861 1.00 89.75 739 ASP A N 1
ATOM 5910 C CA . ASP A 1 739 ? -6.469 -45.867 32.068 1.00 89.75 739 ASP A CA 1
ATOM 5911 C C . ASP A 1 739 ? -5.168 -45.125 32.422 1.00 89.75 739 ASP A C 1
ATOM 5913 O O . ASP A 1 739 ? -4.458 -45.544 33.331 1.00 89.75 739 ASP A O 1
ATOM 5917 N N . GLY A 1 740 ? -4.824 -44.063 31.688 1.00 88.50 740 GLY A N 1
ATOM 5918 C CA . GLY A 1 740 ? -3.595 -43.295 31.905 1.00 88.50 740 GLY A CA 1
ATOM 5919 C C . GLY A 1 740 ? -2.341 -43.916 31.280 1.00 88.50 740 GLY A C 1
ATOM 5920 O O . GLY A 1 740 ? -1.256 -43.331 31.347 1.00 88.50 740 GLY A O 1
ATOM 5921 N N . ALA A 1 741 ? -2.481 -45.072 30.625 1.00 91.31 741 ALA A N 1
ATOM 5922 C CA . ALA A 1 741 ? -1.385 -45.752 29.956 1.00 91.31 741 ALA A CA 1
ATOM 5923 C C . ALA A 1 741 ? -1.147 -45.208 28.539 1.00 91.31 741 ALA A C 1
ATOM 5925 O O . ALA A 1 741 ? -2.074 -44.825 27.820 1.00 91.31 741 ALA A O 1
ATOM 5926 N N . VAL A 1 742 ? 0.120 -45.216 28.126 1.00 92.88 742 VAL A N 1
ATOM 5927 C CA . VAL A 1 742 ? 0.539 -44.989 26.742 1.00 92.88 742 VAL A CA 1
ATOM 5928 C C . VAL A 1 742 ? 1.130 -46.279 26.194 1.00 92.88 742 VAL A C 1
ATOM 5930 O O . VAL A 1 742 ? 2.064 -46.846 26.766 1.00 92.88 742 VAL A O 1
ATOM 5933 N N . GLU A 1 743 ? 0.590 -46.731 25.068 1.00 92.69 743 GLU A N 1
ATOM 5934 C CA . GLU A 1 743 ? 1.046 -47.921 24.354 1.00 92.69 743 GLU A CA 1
ATOM 5935 C C . GLU A 1 743 ? 1.649 -47.547 23.002 1.00 92.69 743 GLU A C 1
ATOM 5937 O O . GLU A 1 743 ? 1.028 -46.848 22.200 1.00 92.69 743 GLU A O 1
ATOM 5942 N N . CYS A 1 744 ? 2.858 -48.035 22.733 1.00 91.94 744 CYS A N 1
ATOM 5943 C CA . CYS A 1 744 ? 3.584 -47.768 21.494 1.00 91.94 744 CYS A CA 1
ATOM 5944 C C . CYS A 1 744 ? 3.581 -48.989 20.567 1.00 91.94 744 CYS A C 1
ATOM 5946 O O . CYS A 1 744 ? 3.828 -50.112 21.004 1.00 91.94 744 CYS A O 1
ATOM 5948 N N . PHE A 1 745 ? 3.389 -48.761 19.270 1.00 91.19 745 PHE A N 1
ATOM 5949 C CA . PHE A 1 745 ? 3.329 -49.776 18.218 1.00 91.19 745 PHE A CA 1
ATOM 5950 C C . PHE A 1 745 ? 4.267 -49.422 17.058 1.00 91.19 745 PHE A C 1
ATOM 5952 O O . PHE A 1 745 ? 4.394 -48.255 16.685 1.00 91.19 745 PHE A O 1
ATOM 5959 N N . ASP A 1 746 ? 4.895 -50.431 16.450 1.00 89.25 746 ASP A N 1
ATOM 5960 C CA . ASP A 1 746 ? 5.598 -50.296 15.167 1.00 89.25 746 ASP A CA 1
ATOM 5961 C C . ASP A 1 746 ? 4.736 -50.980 14.108 1.00 89.25 746 ASP A C 1
ATOM 5963 O O . ASP A 1 746 ? 4.402 -52.160 14.213 1.00 89.25 746 ASP A O 1
ATOM 5967 N N . THR A 1 747 ? 4.342 -50.232 13.083 1.00 81.19 747 THR A N 1
ATOM 5968 C CA . THR A 1 747 ? 3.454 -50.729 12.027 1.00 81.19 747 THR A CA 1
ATOM 5969 C C . THR A 1 747 ? 4.126 -51.758 11.115 1.00 81.19 747 THR A C 1
ATOM 5971 O O . THR A 1 747 ? 3.429 -52.456 10.375 1.00 81.19 747 THR A O 1
ATOM 5974 N N . ARG A 1 748 ? 5.461 -51.873 11.166 1.00 83.12 748 ARG A N 1
ATOM 5975 C CA . ARG A 1 748 ? 6.264 -52.796 10.346 1.00 83.12 748 ARG A CA 1
ATOM 5976 C C . ARG A 1 748 ? 6.463 -54.161 10.999 1.00 83.12 748 ARG A C 1
ATOM 5978 O O . ARG A 1 748 ? 6.759 -55.129 10.299 1.00 83.12 748 ARG A O 1
ATOM 5985 N N . THR A 1 749 ? 6.368 -54.248 12.323 1.00 77.38 749 THR A N 1
ATOM 5986 C CA . THR A 1 749 ? 6.577 -55.498 13.061 1.00 77.38 749 THR A CA 1
ATOM 5987 C C . THR A 1 749 ? 5.265 -56.273 13.193 1.00 77.38 749 THR A C 1
ATOM 5989 O O . THR A 1 749 ? 4.198 -55.825 12.767 1.00 77.38 749 THR A O 1
ATOM 5992 N N . LYS A 1 750 ? 5.328 -57.496 13.745 1.00 61.00 750 LYS A N 1
ATOM 5993 C CA . LYS A 1 750 ? 4.111 -58.205 14.171 1.00 61.00 750 LYS A CA 1
ATOM 5994 C C . LYS A 1 750 ? 3.362 -57.239 15.086 1.00 61.00 750 LYS A C 1
ATOM 5996 O O . LYS A 1 750 ? 3.987 -56.748 16.010 1.00 61.00 750 LYS A O 1
ATOM 6001 N N . LEU A 1 751 ? 2.089 -56.976 14.797 1.00 68.69 751 LEU A N 1
ATOM 6002 C CA . LEU A 1 751 ? 1.202 -55.933 15.351 1.00 68.69 751 LEU A CA 1
ATOM 6003 C C . LEU A 1 751 ? 0.997 -55.942 16.890 1.00 68.69 751 LEU A C 1
ATOM 6005 O O . LEU A 1 751 ? -0.020 -55.465 17.381 1.00 68.69 751 LEU A O 1
ATOM 6009 N N . SER A 1 752 ? 1.917 -56.526 17.650 1.00 75.31 752 SER A N 1
ATOM 6010 C CA . SER A 1 752 ? 2.051 -56.440 19.098 1.00 75.31 752 SER A CA 1
ATOM 6011 C C . SER A 1 752 ? 2.594 -55.079 19.531 1.00 75.31 752 SER A C 1
ATOM 6013 O O . SER A 1 752 ? 3.392 -54.466 18.815 1.00 75.31 752 SER A O 1
ATOM 6015 N N . SER A 1 753 ? 2.212 -54.647 20.732 1.00 82.31 753 SER A N 1
ATOM 6016 C CA . SER A 1 753 ? 2.784 -53.458 21.360 1.00 82.31 753 SER A CA 1
ATOM 6017 C C . SER A 1 753 ? 4.287 -53.645 21.612 1.00 82.31 753 SER A C 1
ATOM 6019 O O . SER A 1 753 ? 4.760 -54.729 21.956 1.00 82.31 753 SER A O 1
ATOM 6021 N N . ILE A 1 754 ? 5.057 -52.580 21.385 1.00 83.44 754 ILE A N 1
ATOM 6022 C CA . ILE A 1 754 ? 6.495 -52.510 21.683 1.00 83.44 754 ILE A CA 1
ATOM 6023 C C . ILE A 1 754 ? 6.694 -52.353 23.192 1.00 83.44 754 ILE A C 1
ATOM 6025 O O . ILE A 1 754 ? 7.611 -52.928 23.773 1.00 83.44 754 ILE A O 1
ATOM 6029 N N . GLY A 1 755 ? 5.838 -51.544 23.813 1.00 85.75 755 GLY A N 1
ATOM 6030 C CA . GLY A 1 755 ? 5.892 -51.226 25.227 1.00 85.75 755 GLY A CA 1
ATOM 6031 C C . GLY A 1 755 ? 4.659 -50.448 25.662 1.00 85.75 755 GLY A C 1
ATOM 6032 O O . GLY A 1 755 ? 4.101 -49.663 24.890 1.00 85.75 755 GLY A O 1
ATOM 6033 N N . ARG A 1 756 ? 4.257 -50.693 26.907 1.00 89.94 756 ARG A N 1
ATOM 6034 C CA . ARG A 1 756 ? 3.182 -50.006 27.619 1.00 89.94 756 ARG A CA 1
ATOM 6035 C C . ARG A 1 756 ? 3.785 -49.353 28.851 1.00 89.94 756 ARG A C 1
ATOM 6037 O O . ARG A 1 756 ? 4.497 -50.014 29.605 1.00 89.94 756 ARG A O 1
ATOM 6044 N N . ILE A 1 757 ? 3.519 -48.069 29.034 1.00 89.94 757 ILE A N 1
ATOM 6045 C CA . ILE A 1 757 ? 3.980 -47.301 30.190 1.00 89.94 757 ILE A CA 1
ATOM 6046 C C . ILE A 1 757 ? 2.754 -46.660 30.827 1.00 89.94 757 ILE A C 1
ATOM 6048 O O . ILE A 1 757 ? 1.930 -46.076 30.126 1.00 89.94 757 ILE A O 1
ATOM 6052 N N . ASP A 1 758 ? 2.636 -46.760 32.148 1.00 86.62 758 ASP A N 1
ATOM 6053 C CA . ASP A 1 758 ? 1.696 -45.934 32.902 1.00 86.62 758 ASP A CA 1
ATOM 6054 C C . ASP A 1 758 ? 2.262 -44.515 32.961 1.00 86.62 758 ASP A C 1
ATOM 6056 O O . ASP A 1 758 ? 3.143 -44.197 33.763 1.00 86.62 758 ASP A O 1
ATOM 6060 N N . ALA A 1 759 ? 1.823 -43.685 32.020 1.00 83.31 759 ALA A N 1
ATOM 6061 C CA . ALA A 1 759 ? 2.441 -42.396 31.781 1.00 83.31 759 ALA A CA 1
ATOM 6062 C C . ALA A 1 759 ? 2.033 -41.351 32.823 1.00 83.31 759 ALA A C 1
ATOM 6064 O O . ALA A 1 759 ? 2.680 -40.307 32.891 1.00 83.31 759 ALA A O 1
ATOM 6065 N N . ILE A 1 760 ? 0.983 -41.589 33.616 1.00 84.75 760 ILE A N 1
ATOM 6066 C CA . ILE A 1 760 ? 0.443 -40.596 34.554 1.00 84.75 760 ILE A CA 1
ATOM 6067 C C . ILE A 1 760 ? 0.744 -40.958 36.011 1.00 84.75 760 ILE A C 1
ATOM 6069 O O . ILE A 1 760 ? 0.881 -40.047 36.829 1.00 84.75 760 ILE A O 1
ATOM 6073 N N . ALA A 1 761 ? 0.968 -42.235 36.346 1.00 82.56 761 ALA A N 1
ATOM 6074 C CA . ALA A 1 761 ? 1.322 -42.645 37.710 1.00 82.56 761 ALA A CA 1
ATOM 6075 C C . ALA A 1 761 ? 2.449 -41.822 38.379 1.00 82.56 761 ALA A C 1
ATOM 6077 O O . ALA A 1 761 ? 2.295 -41.480 39.558 1.00 82.56 761 ALA A O 1
ATOM 6078 N N . PRO A 1 762 ? 3.540 -41.424 37.687 1.00 79.56 762 PRO A N 1
ATOM 6079 C CA . PRO A 1 762 ? 4.587 -40.589 38.287 1.00 79.56 762 PRO A CA 1
ATOM 6080 C C . PRO A 1 762 ? 4.117 -39.194 38.735 1.00 79.56 762 PRO A C 1
ATOM 6082 O O . PRO A 1 762 ? 4.769 -38.563 39.564 1.00 79.56 762 PRO A O 1
ATOM 6085 N N . ALA A 1 763 ? 2.988 -38.699 38.216 1.00 74.44 763 ALA A N 1
ATOM 6086 C CA . ALA A 1 763 ? 2.404 -37.409 38.583 1.00 74.44 763 ALA A CA 1
ATOM 6087 C C . ALA A 1 763 ? 1.602 -37.429 39.899 1.00 74.44 763 ALA A C 1
ATOM 6089 O O . ALA A 1 763 ? 1.106 -36.378 40.320 1.00 74.44 763 ALA A O 1
ATOM 6090 N N . GLY A 1 764 ? 1.464 -38.601 40.533 1.00 70.94 764 GLY A N 1
ATOM 6091 C CA . GLY A 1 764 ? 0.772 -38.784 41.812 1.00 70.94 764 GLY A CA 1
ATOM 6092 C C . GLY A 1 764 ? -0.748 -38.953 41.716 1.00 70.94 764 GLY A C 1
ATOM 6093 O O . GLY A 1 764 ? -1.374 -39.240 42.736 1.00 70.94 764 GLY A O 1
ATOM 6094 N N . ASP A 1 765 ? -1.331 -38.844 40.519 1.00 72.19 765 ASP A N 1
ATOM 6095 C CA . ASP A 1 765 ? -2.771 -39.003 40.298 1.00 72.19 765 ASP A CA 1
ATOM 6096 C C . ASP A 1 765 ? -3.057 -40.408 39.756 1.00 72.19 765 ASP A C 1
ATOM 6098 O O . ASP A 1 765 ? -2.678 -40.739 38.633 1.00 72.19 765 ASP A O 1
ATOM 6102 N N . LYS A 1 766 ? -3.731 -41.243 40.551 1.00 66.50 766 LYS A N 1
ATOM 6103 C CA . LYS A 1 766 ? -4.295 -42.513 40.072 1.00 66.50 766 LYS A CA 1
ATOM 6104 C C . LYS A 1 766 ? -5.671 -42.219 39.459 1.00 66.50 766 LYS A C 1
ATOM 6106 O O . LYS A 1 766 ? -6.386 -41.373 39.988 1.00 66.50 766 LYS A O 1
ATOM 6111 N N . ASP A 1 767 ? -6.014 -42.891 38.361 1.00 75.00 767 ASP A N 1
ATOM 6112 C CA . ASP A 1 767 ? -7.302 -42.786 37.641 1.00 75.00 767 ASP A CA 1
ATOM 6113 C C . ASP A 1 767 ? -7.491 -41.556 36.723 1.00 75.00 767 ASP A C 1
ATOM 6115 O O . ASP A 1 767 ? -8.608 -41.069 36.547 1.00 75.00 767 ASP A O 1
ATOM 6119 N N . GLN A 1 768 ? -6.419 -41.046 36.110 1.00 86.00 768 GLN A N 1
ATOM 6120 C CA . GLN A 1 768 ? -6.499 -39.987 35.090 1.00 86.00 768 GLN A CA 1
ATOM 6121 C C . GLN A 1 768 ? -6.297 -40.546 33.677 1.00 86.00 768 GLN A C 1
ATOM 6123 O O . GLN A 1 768 ? -5.564 -41.512 33.485 1.00 86.00 768 GLN A O 1
ATOM 6128 N N . GLU A 1 769 ? -6.916 -39.912 32.682 1.00 92.19 769 GLU A N 1
ATOM 6129 C CA . GLU A 1 769 ? -6.842 -40.328 31.280 1.00 92.19 769 GLU A CA 1
ATOM 6130 C C . GLU A 1 769 ? -5.728 -39.587 30.529 1.00 92.19 769 GLU A C 1
ATOM 6132 O O . GLU A 1 769 ? -5.433 -38.421 30.815 1.00 92.19 769 GLU A O 1
ATOM 6137 N N . VAL A 1 770 ? -5.159 -40.219 29.498 1.00 93.88 770 VAL A N 1
ATOM 6138 C CA . VAL A 1 770 ? -4.296 -39.520 28.533 1.00 93.88 770 VAL A CA 1
ATOM 6139 C C . VAL A 1 770 ? -5.179 -38.828 27.500 1.00 93.88 770 VAL A C 1
ATOM 6141 O O . VAL A 1 770 ? -5.952 -39.484 26.803 1.00 93.88 770 VAL A O 1
ATOM 6144 N N . THR A 1 771 ? -5.064 -37.507 27.374 1.00 93.44 771 THR A N 1
ATOM 6145 C CA . THR A 1 771 ? -5.917 -36.697 26.485 1.00 93.44 771 THR A CA 1
ATOM 6146 C C . THR A 1 771 ? -5.179 -36.161 25.262 1.00 93.44 771 THR A C 1
ATOM 6148 O O . THR A 1 771 ? -5.790 -36.000 24.207 1.00 93.44 771 THR A O 1
ATOM 6151 N N . ALA A 1 772 ? -3.869 -35.928 25.366 1.00 93.75 772 ALA A N 1
ATOM 6152 C CA . ALA A 1 772 ? -3.045 -35.416 24.272 1.00 93.75 772 ALA A CA 1
ATOM 6153 C C . ALA A 1 772 ? -1.695 -36.143 24.197 1.00 93.75 772 ALA A C 1
ATOM 6155 O O . ALA A 1 772 ? -1.082 -36.439 25.222 1.00 93.75 772 ALA A O 1
ATOM 6156 N N . LEU A 1 773 ? -1.218 -36.396 22.975 1.00 94.25 773 LEU A N 1
ATOM 6157 C CA . LEU A 1 773 ? 0.076 -37.024 22.697 1.00 94.25 773 LEU A CA 1
ATOM 6158 C C . LEU A 1 773 ? 0.769 -36.327 21.528 1.00 94.25 773 LEU A C 1
ATOM 6160 O O . LEU A 1 773 ? 0.173 -36.155 20.463 1.00 94.25 773 LEU A O 1
ATOM 6164 N N . ALA A 1 774 ? 2.044 -35.981 21.701 1.00 94.00 774 ALA A N 1
ATOM 6165 C CA . ALA A 1 774 ? 2.850 -35.396 20.634 1.00 94.00 774 ALA A CA 1
ATOM 6166 C C . ALA A 1 774 ? 4.318 -35.823 20.719 1.00 94.00 774 ALA A C 1
ATOM 6168 O O . ALA A 1 774 ? 4.980 -35.624 21.740 1.00 94.00 774 ALA A O 1
ATOM 6169 N N . PHE A 1 775 ? 4.842 -36.348 19.615 1.00 92.62 775 PHE A N 1
ATOM 6170 C CA . PHE A 1 775 ? 6.273 -36.590 19.438 1.00 92.62 775 PHE A CA 1
ATOM 6171 C C . PHE A 1 775 ? 7.000 -35.310 19.039 1.00 92.62 775 PHE A C 1
ATOM 6173 O O . PHE A 1 775 ? 6.432 -34.471 18.339 1.00 92.62 775 PHE A O 1
ATOM 6180 N N . ASP A 1 776 ? 8.258 -35.190 19.457 1.00 88.94 776 ASP A N 1
ATOM 6181 C CA . ASP A 1 776 ? 9.150 -34.150 18.954 1.00 88.94 776 ASP A CA 1
ATOM 6182 C C . ASP A 1 776 ? 9.416 -34.346 17.451 1.00 88.94 776 ASP A C 1
ATOM 6184 O O . ASP A 1 776 ? 9.813 -35.423 17.002 1.00 88.94 776 ASP A O 1
ATOM 6188 N N . ASP A 1 777 ? 9.196 -33.287 16.675 1.00 79.69 777 ASP A N 1
ATOM 6189 C CA . ASP A 1 777 ? 9.334 -33.296 15.220 1.00 79.69 777 ASP A CA 1
ATOM 6190 C C . ASP A 1 777 ? 10.807 -33.284 14.762 1.00 79.69 777 ASP A C 1
ATOM 6192 O O . ASP A 1 777 ? 11.087 -33.742 13.653 1.00 79.69 777 ASP A O 1
ATOM 6196 N N . ILE A 1 778 ? 11.743 -32.769 15.579 1.00 77.25 778 ILE A N 1
ATOM 6197 C CA . ILE A 1 778 ? 13.160 -32.596 15.197 1.00 77.25 778 ILE A CA 1
ATOM 6198 C C . ILE A 1 778 ? 14.026 -33.744 15.707 1.00 77.25 778 ILE A C 1
ATOM 6200 O O . ILE A 1 778 ? 14.759 -34.361 14.935 1.00 77.25 778 ILE A O 1
ATOM 6204 N N . GLY A 1 779 ? 13.990 -34.002 17.015 1.00 75.38 779 GLY A N 1
ATOM 6205 C CA . GLY A 1 779 ? 14.798 -35.036 17.647 1.00 75.38 779 GLY A CA 1
ATOM 6206 C C . GLY A 1 779 ? 14.134 -36.406 17.601 1.00 75.38 779 GLY A C 1
ATOM 6207 O O . GLY A 1 779 ? 14.823 -37.415 17.505 1.00 75.38 779 GLY A O 1
ATOM 6208 N N . GLY A 1 780 ? 12.802 -36.471 17.679 1.00 78.19 780 GLY A N 1
ATOM 6209 C CA . GLY A 1 780 ? 12.043 -37.728 17.678 1.00 78.19 780 GLY A CA 1
ATOM 6210 C C . GLY A 1 780 ? 12.244 -38.613 18.911 1.00 78.19 780 GLY A C 1
ATOM 6211 O O . GLY A 1 780 ? 11.603 -39.649 19.013 1.00 78.19 780 GLY A O 1
ATOM 6212 N N . PHE A 1 781 ? 13.113 -38.237 19.852 1.00 86.44 781 PHE A N 1
ATOM 6213 C CA . PHE A 1 781 ? 13.391 -39.015 21.066 1.00 86.44 781 PHE A CA 1
ATOM 6214 C C . PHE A 1 781 ? 12.482 -38.650 22.236 1.00 86.44 781 PHE A C 1
ATOM 6216 O O . PHE A 1 781 ? 12.341 -39.443 23.164 1.00 86.44 781 PHE A O 1
ATOM 6223 N N . GLN A 1 782 ? 11.894 -37.452 22.211 1.00 90.69 782 GLN A N 1
ATOM 6224 C CA . GLN A 1 782 ? 11.009 -36.971 23.263 1.00 90.69 782 GLN A CA 1
ATOM 6225 C C . GLN A 1 782 ? 9.543 -37.149 22.863 1.00 90.69 782 GLN A C 1
ATOM 6227 O O . GLN A 1 782 ? 9.149 -36.901 21.721 1.00 90.69 782 GLN A O 1
ATOM 6232 N N . MET A 1 783 ? 8.731 -37.556 23.832 1.00 92.38 783 MET A N 1
ATOM 6233 C CA . MET A 1 783 ? 7.285 -37.690 23.716 1.00 92.38 783 MET A CA 1
ATOM 6234 C C . MET A 1 783 ? 6.625 -36.901 24.842 1.00 92.38 783 MET A C 1
ATOM 6236 O O . MET A 1 783 ? 6.928 -37.107 26.014 1.00 92.38 783 MET A O 1
ATOM 6240 N N . ALA A 1 784 ? 5.714 -36.001 24.490 1.00 94.12 784 ALA A N 1
ATOM 6241 C CA . ALA A 1 784 ? 4.917 -35.258 25.453 1.00 94.12 784 ALA A CA 1
ATOM 6242 C C . ALA A 1 784 ? 3.538 -35.910 25.617 1.00 94.12 784 ALA A C 1
ATOM 6244 O O . ALA A 1 784 ? 2.853 -36.190 24.629 1.00 94.12 784 ALA A O 1
ATOM 6245 N N . VAL A 1 785 ? 3.140 -36.120 26.869 1.00 94.19 785 VAL A N 1
ATOM 6246 C CA . VAL A 1 785 ? 1.880 -36.744 27.281 1.00 94.19 785 VAL A CA 1
ATOM 6247 C C . VAL A 1 785 ? 1.087 -35.745 28.114 1.00 94.19 785 VAL A C 1
ATOM 6249 O O . VAL A 1 785 ? 1.615 -35.194 29.074 1.00 94.19 785 VAL A O 1
ATOM 6252 N N . GLY A 1 786 ? -0.165 -35.489 27.744 1.00 94.50 786 GLY A N 1
ATOM 6253 C CA . GLY A 1 786 ? -1.088 -34.633 28.490 1.00 94.50 786 GLY A CA 1
ATOM 6254 C C . GLY A 1 786 ? -2.138 -35.455 29.230 1.00 94.50 786 GLY A C 1
ATOM 6255 O O . GLY A 1 786 ? -2.707 -36.379 28.645 1.00 94.50 786 GLY A O 1
ATOM 6256 N N . SER A 1 787 ? -2.397 -35.107 30.489 1.00 93.62 787 SER A N 1
ATOM 6257 C CA . SER A 1 787 ? -3.435 -35.726 31.313 1.00 93.62 787 SER A CA 1
ATOM 6258 C C . SER A 1 787 ? -4.759 -34.957 31.271 1.00 93.62 787 SER A C 1
ATOM 6260 O O . SER A 1 787 ? -4.815 -33.755 30.979 1.00 93.62 787 SER A O 1
ATOM 6262 N N . SER A 1 788 ? -5.829 -35.641 31.677 1.00 92.44 788 SER A N 1
ATOM 6263 C CA . SER A 1 788 ? -7.124 -35.028 31.983 1.00 92.44 788 SER A CA 1
ATOM 6264 C C . SER A 1 788 ? -7.095 -34.056 33.170 1.00 92.44 788 SER A C 1
ATOM 6266 O O . SER A 1 788 ? -7.970 -33.198 33.249 1.00 92.44 788 SER A O 1
ATOM 6268 N N . SER A 1 789 ? -6.093 -34.153 34.053 1.00 89.38 789 SER A N 1
ATOM 6269 C CA . SER A 1 789 ? -5.885 -33.248 35.195 1.00 89.38 789 SER A CA 1
ATOM 6270 C C . SER A 1 789 ? -5.099 -31.973 34.860 1.00 89.38 789 SER A C 1
ATOM 6272 O O . SER A 1 789 ? -4.862 -31.160 35.744 1.00 89.38 789 SER A O 1
ATOM 6274 N N . GLY A 1 790 ? -4.669 -31.771 33.610 1.00 89.44 790 GLY A N 1
ATOM 6275 C CA . GLY A 1 790 ? -3.929 -30.559 33.222 1.00 89.44 790 GLY A CA 1
ATOM 6276 C C . GLY A 1 790 ? -2.414 -30.652 33.420 1.00 89.44 790 GLY A C 1
ATOM 6277 O O . GLY A 1 790 ? -1.703 -29.646 33.336 1.00 89.44 790 GLY A O 1
ATOM 6278 N N . LYS A 1 791 ? -1.890 -31.859 33.653 1.00 91.44 791 LYS A N 1
ATOM 6279 C CA . LYS A 1 791 ? -0.455 -32.122 33.780 1.00 91.44 791 LYS A CA 1
ATOM 6280 C C . LYS A 1 791 ? 0.116 -32.576 32.437 1.00 91.44 791 LYS A C 1
ATOM 6282 O O . LYS A 1 791 ? -0.467 -33.401 31.737 1.00 91.44 791 LYS A O 1
ATOM 6287 N N . ILE A 1 792 ? 1.281 -32.047 32.079 1.00 93.56 792 ILE A N 1
ATOM 6288 C CA . ILE A 1 792 ? 2.084 -32.482 30.935 1.00 93.56 792 ILE A CA 1
ATOM 6289 C C . ILE A 1 792 ? 3.323 -33.197 31.444 1.00 93.56 792 ILE A C 1
ATOM 6291 O O . ILE A 1 792 ? 4.072 -32.655 32.258 1.00 93.56 792 ILE A O 1
ATOM 6295 N N . LEU A 1 793 ? 3.564 -34.389 30.919 1.00 93.19 793 LEU A N 1
ATOM 6296 C CA . LEU A 1 793 ? 4.738 -35.195 31.195 1.00 93.19 793 LEU A CA 1
ATOM 6297 C C . LEU A 1 793 ? 5.579 -35.325 29.930 1.00 93.19 793 LEU A C 1
ATOM 6299 O O . LEU A 1 793 ? 5.074 -35.706 28.875 1.00 93.19 793 LEU A O 1
ATOM 6303 N N . ILE A 1 794 ? 6.866 -35.005 30.034 1.00 93.50 794 ILE A N 1
ATOM 6304 C CA . ILE A 1 794 ? 7.834 -35.207 28.955 1.00 93.50 794 ILE A CA 1
ATOM 6305 C C . ILE A 1 794 ? 8.584 -36.501 29.233 1.00 93.50 794 ILE A C 1
ATOM 6307 O O . ILE A 1 794 ? 9.271 -36.610 30.246 1.00 93.50 794 ILE A O 1
ATOM 6311 N N . TYR A 1 795 ? 8.489 -37.446 28.311 1.00 92.06 795 TYR A N 1
ATOM 6312 C CA . TYR A 1 795 ? 9.204 -38.712 28.329 1.00 92.06 795 TYR A CA 1
ATOM 6313 C C . TYR A 1 795 ? 10.326 -38.711 27.294 1.00 92.06 795 TYR A C 1
ATOM 6315 O O . TYR A 1 795 ? 10.173 -38.177 26.197 1.00 92.06 795 TYR A O 1
ATOM 6323 N N . ASP A 1 796 ? 11.442 -39.348 27.635 1.00 90.69 796 ASP A N 1
ATOM 6324 C CA . ASP A 1 796 ? 12.394 -39.859 26.648 1.00 90.69 796 ASP A CA 1
ATOM 6325 C C . ASP A 1 796 ? 11.942 -41.272 26.288 1.00 90.69 796 ASP A C 1
ATOM 6327 O O . ASP A 1 796 ? 11.666 -42.061 27.188 1.00 90.69 796 ASP A O 1
ATOM 6331 N N . LEU A 1 797 ? 11.897 -41.627 25.006 1.00 87.44 797 LEU A N 1
ATOM 6332 C CA . LEU A 1 797 ? 11.471 -42.961 24.563 1.00 87.44 797 LEU A CA 1
ATOM 6333 C C . LEU A 1 797 ? 12.311 -44.110 25.142 1.00 87.44 797 LEU A C 1
ATOM 6335 O O . LEU A 1 797 ? 11.905 -45.267 25.069 1.00 87.44 797 LEU A O 1
ATOM 6339 N N . ARG A 1 798 ? 13.486 -43.808 25.701 1.00 88.69 798 ARG A N 1
ATOM 6340 C CA . ARG A 1 798 ? 14.384 -44.777 26.344 1.00 88.69 798 ARG A CA 1
ATOM 6341 C C . ARG A 1 798 ? 14.147 -44.928 27.849 1.00 88.69 798 ARG A C 1
ATOM 6343 O O . ARG A 1 798 ? 14.706 -45.847 28.441 1.00 88.69 798 ARG A O 1
ATOM 6350 N N . SER A 1 799 ? 13.388 -44.025 28.467 1.00 87.44 799 SER A N 1
ATOM 6351 C CA . SER A 1 799 ? 13.162 -43.966 29.914 1.00 87.44 799 SER A CA 1
ATOM 6352 C C . SER A 1 799 ? 11.708 -44.281 30.247 1.00 87.44 799 SER A C 1
ATOM 6354 O O . SER A 1 799 ? 10.793 -43.769 29.608 1.00 87.44 799 SER A O 1
ATOM 6356 N N . SER A 1 800 ? 11.491 -45.092 31.282 1.00 85.12 800 SER A N 1
ATOM 6357 C CA . SER A 1 800 ? 10.161 -45.325 31.857 1.00 85.12 800 SER A CA 1
ATOM 6358 C C . SER A 1 800 ? 9.689 -44.181 32.751 1.00 85.12 800 SER A C 1
ATOM 6360 O O . SER A 1 800 ? 8.495 -44.075 33.007 1.00 85.12 800 SER A O 1
ATOM 6362 N N . ASP A 1 801 ? 10.609 -43.336 33.220 1.00 87.00 801 ASP A N 1
ATOM 6363 C CA . ASP A 1 801 ? 10.310 -42.189 34.072 1.00 87.00 801 ASP A CA 1
ATOM 6364 C C . ASP A 1 801 ? 10.290 -40.887 33.259 1.00 87.00 801 ASP A C 1
ATOM 6366 O O . ASP A 1 801 ? 11.116 -40.718 32.347 1.00 87.00 801 ASP A O 1
ATOM 6370 N N . PRO A 1 802 ? 9.385 -39.945 33.588 1.00 90.31 802 PRO A N 1
ATOM 6371 C CA . PRO A 1 802 ? 9.310 -38.664 32.909 1.00 90.31 802 PRO A CA 1
ATOM 6372 C C . PRO A 1 802 ? 10.538 -37.813 33.242 1.00 90.31 802 PRO A C 1
ATOM 6374 O O . PRO A 1 802 ? 10.935 -37.674 34.397 1.00 90.31 802 PRO A O 1
ATOM 6377 N N . ILE A 1 803 ? 11.093 -37.157 32.225 1.00 89.75 803 ILE A N 1
ATOM 6378 C CA . ILE A 1 803 ? 12.140 -36.141 32.384 1.00 89.75 803 ILE A CA 1
ATOM 6379 C C . ILE A 1 803 ? 11.594 -34.961 33.192 1.00 89.75 803 ILE A C 1
ATOM 6381 O O . ILE A 1 803 ? 12.293 -34.371 34.020 1.00 89.75 803 ILE A O 1
ATOM 6385 N N . ARG A 1 804 ? 10.341 -34.578 32.917 1.00 89.25 804 ARG A N 1
ATOM 6386 C CA . ARG A 1 804 ? 9.712 -33.428 33.559 1.00 89.25 804 ARG A CA 1
ATOM 6387 C C . ARG A 1 804 ? 8.201 -33.538 33.599 1.00 89.25 804 ARG A C 1
ATOM 6389 O O . ARG A 1 804 ? 7.580 -34.051 32.674 1.00 89.25 804 ARG A O 1
ATOM 6396 N N . ILE A 1 805 ? 7.643 -32.964 34.658 1.00 91.62 805 ILE A N 1
ATOM 6397 C CA . ILE A 1 805 ? 6.211 -32.798 34.873 1.00 91.62 805 ILE A CA 1
ATOM 6398 C C . ILE A 1 805 ? 5.930 -31.298 34.963 1.00 91.62 805 ILE A C 1
ATOM 6400 O O . ILE A 1 805 ? 6.596 -30.580 35.714 1.00 91.62 805 ILE A O 1
ATOM 6404 N N . LYS A 1 806 ? 4.970 -30.814 34.176 1.00 90.38 806 LYS A N 1
ATOM 6405 C CA . LYS A 1 806 ? 4.526 -29.420 34.162 1.00 90.38 806 LYS A CA 1
ATOM 6406 C C . LYS A 1 806 ? 3.020 -29.366 34.356 1.00 90.38 806 LYS A C 1
ATOM 6408 O O . LYS A 1 806 ? 2.283 -29.957 33.582 1.00 90.38 806 LYS A O 1
ATOM 6413 N N . ASP A 1 807 ? 2.574 -28.613 35.350 1.00 90.62 807 ASP A N 1
ATOM 6414 C CA . ASP A 1 807 ? 1.157 -28.492 35.687 1.00 90.62 807 ASP A CA 1
ATOM 6415 C C . ASP A 1 807 ? 0.576 -27.150 35.204 1.00 90.62 807 ASP A C 1
ATOM 6417 O O . ASP A 1 807 ? 1.215 -26.091 35.323 1.00 90.62 807 ASP A O 1
ATOM 6421 N N . HIS A 1 808 ? -0.621 -27.194 34.613 1.00 87.94 808 HIS A N 1
ATOM 6422 C CA . HIS A 1 808 ? -1.396 -26.016 34.223 1.00 87.94 808 HIS A CA 1
ATOM 6423 C C . HIS A 1 808 ? -2.154 -25.371 35.388 1.00 87.94 808 HIS A C 1
ATOM 6425 O O . HIS A 1 808 ? -2.455 -24.183 35.293 1.00 87.94 808 HIS A O 1
ATOM 6431 N N . MET A 1 809 ? -2.333 -26.067 36.514 1.00 88.00 809 MET A N 1
ATOM 6432 C CA . MET A 1 809 ? -2.973 -25.597 37.756 1.00 88.00 809 MET A CA 1
ATOM 6433 C C . MET A 1 809 ? -4.478 -25.291 37.654 1.00 88.00 809 MET A C 1
ATOM 6435 O O . MET A 1 809 ? -5.054 -24.772 38.607 1.00 88.00 809 MET A O 1
ATOM 6439 N N . TYR A 1 810 ? -5.113 -25.564 36.511 1.00 85.44 810 TYR A N 1
ATOM 6440 C CA . TYR A 1 810 ? -6.546 -25.330 36.289 1.00 85.44 810 TYR A CA 1
ATOM 6441 C C . TYR A 1 810 ? -7.402 -26.600 36.431 1.00 85.44 810 TYR A C 1
ATOM 6443 O O . TYR A 1 810 ? -8.623 -26.506 36.321 1.00 85.44 810 TYR A O 1
ATOM 6451 N N . ASP A 1 811 ? -6.784 -27.764 36.671 1.00 86.62 811 ASP A N 1
ATOM 6452 C CA . ASP A 1 811 ? -7.444 -29.077 36.749 1.00 86.62 811 ASP A CA 1
ATOM 6453 C C . ASP A 1 811 ? -8.357 -29.382 35.544 1.00 86.62 811 ASP A C 1
ATOM 6455 O O . ASP A 1 811 ? -9.404 -30.025 35.665 1.00 86.62 811 ASP A O 1
ATOM 6459 N N . SER A 1 812 ? -7.977 -28.896 34.360 1.00 90.31 812 SER A N 1
ATOM 6460 C CA . SER A 1 812 ? -8.695 -29.124 33.106 1.00 90.31 812 SER A CA 1
ATOM 6461 C C . SER A 1 812 ? -7.872 -29.954 32.114 1.00 90.31 812 SER A C 1
ATOM 6463 O O . SER A 1 812 ? -6.642 -29.964 32.172 1.00 90.31 812 SER A O 1
ATOM 6465 N N . PRO A 1 813 ? -8.537 -30.710 31.219 1.00 92.19 813 PRO A N 1
ATOM 6466 C CA . PRO A 1 813 ? -7.851 -31.655 30.353 1.00 92.19 813 PRO A CA 1
ATOM 6467 C C . PRO A 1 813 ? -7.007 -30.944 29.301 1.00 92.19 813 PRO A C 1
ATOM 6469 O O . PRO A 1 813 ? -7.508 -30.112 28.540 1.00 92.19 813 PRO A O 1
ATOM 6472 N N . ILE A 1 814 ? -5.750 -31.371 29.168 1.00 94.38 814 ILE A N 1
ATOM 6473 C CA . ILE A 1 814 ? -4.885 -30.908 28.082 1.00 94.38 814 ILE A CA 1
ATOM 6474 C C . ILE A 1 814 ? -5.483 -31.351 26.746 1.00 94.38 814 ILE A C 1
ATOM 6476 O O . ILE A 1 814 ? -5.693 -32.538 26.504 1.00 94.38 814 ILE A O 1
ATOM 6480 N N . LEU A 1 815 ? -5.746 -30.394 25.863 1.00 92.69 815 LEU A N 1
ATOM 6481 C CA . LEU A 1 815 ? -6.426 -30.624 24.588 1.00 92.69 815 LEU A CA 1
ATOM 6482 C C . LEU A 1 815 ? -5.446 -30.857 23.443 1.00 92.69 815 LEU A C 1
ATOM 6484 O O . LEU A 1 815 ? -5.717 -31.647 22.540 1.00 92.69 815 LEU A O 1
ATOM 6488 N N . ASN A 1 816 ? -4.333 -30.121 23.436 1.00 92.88 816 ASN A N 1
ATOM 6489 C CA . ASN A 1 816 ? -3.367 -30.164 22.345 1.00 92.88 816 ASN A CA 1
ATOM 6490 C C . ASN A 1 816 ? -1.957 -29.823 22.844 1.00 92.88 816 ASN A C 1
ATOM 6492 O O . ASN A 1 816 ? -1.776 -28.923 23.670 1.00 92.88 816 ASN A O 1
ATOM 6496 N N . ILE A 1 817 ? -0.961 -30.530 22.313 1.00 94.69 817 ILE A N 1
ATOM 6497 C CA . ILE A 1 817 ? 0.460 -30.310 22.577 1.00 94.69 817 ILE A CA 1
ATOM 6498 C C . ILE A 1 817 ? 1.164 -30.198 21.228 1.00 94.69 817 ILE A C 1
ATOM 6500 O O . ILE A 1 817 ? 1.006 -31.063 20.368 1.00 94.69 817 ILE A O 1
ATOM 6504 N N . LYS A 1 818 ? 1.945 -29.134 21.037 1.00 92.31 818 LYS A N 1
ATOM 6505 C CA . LYS A 1 818 ? 2.718 -28.913 19.813 1.00 92.31 818 LYS A CA 1
ATOM 6506 C C . LYS A 1 818 ? 4.151 -28.530 20.133 1.00 92.31 818 LYS A C 1
ATOM 6508 O O . LYS A 1 818 ? 4.402 -27.648 20.953 1.00 92.31 818 LYS A O 1
ATOM 6513 N N . TRP A 1 819 ? 5.071 -29.173 19.429 1.00 90.94 819 TRP A N 1
ATOM 6514 C CA . TRP A 1 819 ? 6.473 -28.787 19.381 1.00 90.94 819 TRP A CA 1
ATOM 6515 C C . TRP A 1 819 ? 6.631 -27.677 18.348 1.00 90.94 819 TRP A C 1
ATOM 6517 O O . TRP A 1 819 ? 6.109 -27.776 17.236 1.00 90.94 819 TRP A O 1
ATOM 6527 N N . HIS A 1 820 ? 7.295 -26.592 18.729 1.00 89.19 820 HIS A N 1
ATOM 6528 C CA . HIS A 1 820 ? 7.476 -25.440 17.864 1.00 89.19 820 HIS A CA 1
ATOM 6529 C C . HIS A 1 820 ? 8.925 -24.974 17.888 1.00 89.19 820 HIS A C 1
ATOM 6531 O O . HIS A 1 820 ? 9.487 -24.673 18.937 1.00 89.19 820 HIS A O 1
ATOM 6537 N N . SER A 1 821 ? 9.519 -24.887 16.710 1.00 83.31 821 SER A N 1
ATOM 6538 C CA . SER A 1 821 ? 10.870 -24.387 16.499 1.00 83.31 821 SER A CA 1
ATOM 6539 C C . SER A 1 821 ? 10.825 -23.249 15.500 1.00 83.31 821 SER A C 1
ATOM 6541 O O . SER A 1 821 ? 10.100 -23.336 14.508 1.00 83.31 821 SER A O 1
ATOM 6543 N N . THR A 1 822 ? 11.633 -22.222 15.718 1.00 74.75 822 THR A N 1
ATOM 6544 C CA . THR A 1 822 ? 11.834 -21.156 14.737 1.00 74.75 822 THR A CA 1
ATOM 6545 C C . THR A 1 822 ? 13.314 -20.859 14.568 1.00 74.75 822 THR A C 1
ATOM 6547 O O . THR A 1 822 ? 14.136 -21.228 15.403 1.00 74.75 822 THR A O 1
ATOM 6550 N N . LEU A 1 823 ? 13.656 -20.157 13.484 1.00 66.31 823 LEU A N 1
ATOM 6551 C CA . LEU A 1 823 ? 15.028 -19.718 13.197 1.00 66.31 823 LEU A CA 1
ATOM 6552 C C . LEU A 1 823 ? 15.607 -18.801 14.289 1.00 66.31 823 LEU A C 1
ATOM 6554 O O . LEU A 1 823 ? 16.822 -18.735 14.443 1.00 66.31 823 LEU A O 1
ATOM 6558 N N . ASN A 1 824 ? 14.744 -18.101 15.033 1.00 63.38 824 ASN A N 1
ATOM 6559 C CA . ASN A 1 824 ? 15.146 -17.147 16.067 1.00 63.38 824 ASN A CA 1
ATOM 6560 C C . ASN A 1 824 ? 15.369 -17.812 17.434 1.00 63.38 824 ASN A C 1
ATOM 6562 O O . ASN A 1 824 ? 16.033 -17.235 18.292 1.00 63.38 824 ASN A O 1
ATOM 6566 N N . SER A 1 825 ? 14.812 -19.005 17.659 1.00 66.00 825 SER A N 1
ATOM 6567 C CA . SER A 1 825 ? 14.971 -19.753 18.905 1.00 66.00 825 SER A CA 1
ATOM 6568 C C . SER A 1 825 ? 16.043 -20.831 18.746 1.00 66.00 825 SER A C 1
ATOM 6570 O O . SER A 1 825 ? 15.869 -21.752 17.954 1.00 66.00 825 SER A O 1
ATOM 6572 N N . GLU A 1 826 ? 17.111 -20.783 19.546 1.00 66.06 826 GLU A N 1
ATOM 6573 C CA . GLU A 1 826 ? 18.152 -21.830 19.544 1.00 66.06 826 GLU A CA 1
ATOM 6574 C C . GLU A 1 826 ? 17.621 -23.215 19.965 1.00 66.06 826 GLU A C 1
ATOM 6576 O O . GLU A 1 826 ? 18.234 -24.236 19.659 1.00 66.06 826 GLU A O 1
ATOM 6581 N N . LYS A 1 827 ? 16.482 -23.259 20.672 1.00 74.94 827 LYS A N 1
ATOM 6582 C CA . LYS A 1 827 ? 15.869 -24.476 21.221 1.00 74.94 827 LYS A CA 1
ATOM 6583 C C . LYS A 1 827 ? 14.370 -24.553 20.913 1.00 74.94 827 LYS A C 1
ATOM 6585 O O . LYS A 1 827 ? 13.716 -23.507 20.899 1.00 74.94 827 LYS A O 1
ATOM 6590 N N . PRO A 1 828 ? 13.810 -25.765 20.721 1.00 83.38 828 PRO A N 1
ATOM 6591 C CA . PRO A 1 828 ? 12.381 -25.943 20.488 1.00 83.38 828 PRO A CA 1
ATOM 6592 C C . PRO A 1 828 ? 11.576 -25.534 21.725 1.00 83.38 828 PRO A C 1
ATOM 6594 O O . PRO A 1 828 ? 11.877 -25.942 22.845 1.00 83.38 828 PRO A O 1
ATOM 6597 N N . LYS A 1 829 ? 10.526 -24.741 21.514 1.00 89.19 829 LYS A N 1
ATOM 6598 C CA . LYS A 1 829 ? 9.536 -24.380 22.531 1.00 89.19 829 LYS A CA 1
ATOM 6599 C C . LYS A 1 829 ? 8.360 -25.349 22.474 1.00 89.19 829 LYS A C 1
ATOM 6601 O O . LYS A 1 829 ? 7.978 -25.828 21.404 1.00 89.19 829 LYS A O 1
ATOM 6606 N N . MET A 1 830 ? 7.737 -25.592 23.619 1.00 91.06 830 MET A N 1
ATOM 6607 C CA . MET A 1 830 ? 6.518 -26.384 23.709 1.00 91.06 830 MET A CA 1
ATOM 6608 C C . MET A 1 830 ? 5.302 -25.476 23.882 1.00 91.06 830 MET A C 1
ATOM 6610 O O . MET A 1 830 ? 5.283 -24.590 24.738 1.00 91.06 830 MET A O 1
ATOM 6614 N N . ILE A 1 831 ? 4.272 -25.719 23.073 1.00 94.00 831 ILE A N 1
ATOM 6615 C CA . ILE A 1 831 ? 2.977 -25.046 23.151 1.00 94.00 831 ILE A CA 1
ATOM 6616 C C . ILE A 1 831 ? 1.972 -26.062 23.676 1.00 94.00 831 ILE A C 1
ATOM 6618 O O . ILE A 1 831 ? 1.646 -27.046 23.013 1.00 94.00 831 ILE A O 1
ATOM 6622 N N . THR A 1 832 ? 1.483 -25.815 24.883 1.00 94.62 832 THR A N 1
ATOM 6623 C CA . THR A 1 832 ? 0.524 -26.685 25.574 1.00 94.62 832 THR A CA 1
ATOM 6624 C C . THR A 1 832 ? -0.792 -25.952 25.738 1.00 94.62 832 THR A C 1
ATOM 6626 O O . THR A 1 832 ? -0.807 -24.802 26.175 1.00 94.62 832 THR A O 1
ATOM 6629 N N . THR A 1 833 ? -1.886 -26.600 25.355 1.00 94.31 833 THR A N 1
ATOM 6630 C CA . THR A 1 833 ? -3.233 -26.026 25.379 1.00 94.31 833 THR A CA 1
ATOM 6631 C C . THR A 1 833 ? -4.104 -26.797 26.349 1.00 94.31 833 THR A C 1
ATOM 6633 O O . THR A 1 833 ? -4.280 -28.004 26.193 1.00 94.31 833 THR A O 1
ATOM 6636 N N . ASP A 1 834 ? -4.713 -26.070 27.269 1.00 93.31 834 ASP A N 1
ATOM 6637 C CA . ASP A 1 834 ? -5.822 -26.521 28.095 1.00 93.31 834 ASP A CA 1
ATOM 6638 C C . ASP A 1 834 ? -7.114 -25.801 27.653 1.00 93.31 834 ASP A C 1
ATOM 6640 O O . ASP A 1 834 ? -7.095 -24.895 26.817 1.00 93.31 834 ASP A O 1
ATOM 6644 N N . LYS A 1 835 ? -8.260 -26.172 28.216 1.00 90.69 835 LYS A N 1
ATOM 6645 C CA . LYS A 1 835 ? -9.565 -25.560 27.960 1.00 90.69 835 LYS A CA 1
ATOM 6646 C C . LYS A 1 835 ? -9.598 -24.060 28.267 1.00 90.69 835 LYS A C 1
ATOM 6648 O O . LYS A 1 835 ? -10.398 -23.338 27.668 1.00 90.69 835 LYS A O 1
ATOM 6653 N N . HIS A 1 836 ? -8.752 -23.593 29.184 1.00 89.81 836 HIS A N 1
ATOM 6654 C CA . HIS A 1 836 ? -8.729 -22.204 29.647 1.00 89.81 836 HIS A CA 1
ATOM 6655 C C . HIS A 1 836 ? -7.522 -21.395 29.165 1.00 89.81 836 HIS A C 1
ATOM 6657 O O . HIS A 1 836 ? -7.661 -20.193 28.954 1.00 89.81 836 HIS A O 1
ATOM 6663 N N . ILE A 1 837 ? -6.356 -22.018 28.977 1.00 91.75 837 ILE A N 1
ATOM 6664 C CA . ILE A 1 837 ? -5.101 -21.303 28.727 1.00 91.75 837 ILE A CA 1
ATOM 6665 C C . ILE A 1 837 ? -4.228 -22.026 27.703 1.00 91.75 837 ILE A C 1
ATOM 6667 O O . ILE A 1 837 ? -4.177 -23.255 27.651 1.00 91.75 837 ILE A O 1
ATOM 6671 N N . VAL A 1 838 ? -3.480 -21.255 26.916 1.00 93.06 838 VAL A N 1
ATOM 6672 C CA . VAL A 1 838 ? -2.343 -21.758 26.137 1.00 93.06 838 VAL A CA 1
ATOM 6673 C C . VAL A 1 838 ? -1.059 -21.304 26.815 1.00 93.06 838 VAL A C 1
ATOM 6675 O O . VAL A 1 838 ? -0.860 -20.111 27.020 1.00 93.06 838 VAL A O 1
ATOM 6678 N N . ARG A 1 839 ? -0.164 -22.231 27.153 1.00 92.62 839 ARG A N 1
ATOM 6679 C CA . ARG A 1 839 ? 1.150 -21.926 27.736 1.00 92.62 839 ARG A CA 1
ATOM 6680 C C . ARG A 1 839 ? 2.263 -22.279 26.768 1.00 92.62 839 ARG A C 1
ATOM 6682 O O . ARG A 1 839 ? 2.283 -23.387 26.230 1.00 92.62 839 ARG A O 1
ATOM 6689 N N . ILE A 1 840 ? 3.204 -21.352 26.618 1.00 92.69 840 ILE A N 1
ATOM 6690 C CA . ILE A 1 840 ? 4.414 -21.501 25.812 1.00 92.69 840 ILE A CA 1
ATOM 6691 C C . ILE A 1 840 ? 5.601 -21.522 26.765 1.00 92.69 840 ILE A C 1
ATOM 6693 O O . ILE A 1 840 ? 5.793 -20.585 27.544 1.00 92.69 840 ILE A O 1
ATOM 6697 N N . TRP A 1 841 ? 6.370 -22.601 26.744 1.00 91.69 841 TRP A N 1
ATOM 6698 C CA . TRP A 1 841 ? 7.437 -22.833 27.712 1.00 91.69 841 TRP A CA 1
ATOM 6699 C C . TRP A 1 841 ? 8.548 -23.705 27.131 1.00 91.69 841 TRP A C 1
ATOM 6701 O O . TRP A 1 841 ? 8.379 -24.356 26.099 1.00 91.69 841 TRP A O 1
ATOM 6711 N N . ASP A 1 842 ? 9.703 -23.681 27.783 1.00 89.38 842 ASP A N 1
ATOM 6712 C CA . ASP A 1 842 ? 10.875 -24.447 27.372 1.00 89.38 842 ASP A CA 1
ATOM 6713 C C . ASP A 1 842 ? 10.857 -25.872 27.943 1.00 89.38 842 ASP A C 1
ATOM 6715 O O . ASP A 1 842 ? 10.845 -26.017 29.167 1.00 89.38 842 ASP A O 1
ATOM 6719 N N . PRO A 1 843 ? 10.933 -26.932 27.117 1.00 87.62 843 PRO A N 1
ATOM 6720 C CA . PRO A 1 843 ? 10.931 -28.314 27.605 1.00 87.62 843 PRO A CA 1
ATOM 6721 C C . PRO A 1 843 ? 12.142 -28.617 28.509 1.00 87.62 843 PRO A C 1
ATOM 6723 O O . PRO A 1 843 ? 11.999 -29.216 29.580 1.00 87.62 843 PRO A O 1
ATOM 6726 N N . ASP A 1 844 ? 13.326 -28.125 28.126 1.00 85.38 844 ASP A N 1
ATOM 6727 C CA . ASP A 1 844 ? 14.599 -28.389 28.809 1.00 85.38 844 ASP A CA 1
ATOM 6728 C C . ASP A 1 844 ? 14.748 -27.683 30.160 1.00 85.38 844 ASP A C 1
ATOM 6730 O O . ASP A 1 844 ? 15.417 -28.211 31.051 1.00 85.38 844 ASP A O 1
ATOM 6734 N N . THR A 1 845 ? 14.167 -26.491 30.334 1.00 84.00 845 THR A N 1
ATOM 6735 C CA . THR A 1 845 ? 14.286 -25.698 31.576 1.00 84.00 845 THR A CA 1
ATOM 6736 C C . THR A 1 845 ? 13.001 -25.715 32.402 1.00 84.00 845 THR A C 1
ATOM 6738 O O . THR A 1 845 ? 13.051 -25.596 33.621 1.00 84.00 845 THR A O 1
ATOM 6741 N N . GLY A 1 846 ? 11.844 -25.913 31.766 1.00 81.69 846 GLY A N 1
ATOM 6742 C CA . GLY A 1 846 ? 10.527 -25.815 32.396 1.00 81.69 846 GLY A CA 1
ATOM 6743 C C . GLY A 1 846 ? 10.047 -24.376 32.622 1.00 81.69 846 GLY A C 1
ATOM 6744 O O . GLY A 1 846 ? 8.962 -24.181 33.188 1.00 81.69 846 GLY A O 1
ATOM 6745 N N . GLU A 1 847 ? 10.821 -23.374 32.198 1.00 84.81 847 GLU A N 1
ATOM 6746 C CA . GLU A 1 847 ? 10.492 -21.957 32.362 1.00 84.81 847 GLU A CA 1
ATOM 6747 C C . GLU A 1 847 ? 9.415 -21.513 31.365 1.00 84.81 847 GLU A C 1
ATOM 6749 O O . GLU A 1 847 ? 9.421 -21.882 30.188 1.00 84.81 847 GLU A O 1
ATOM 6754 N N . GLY A 1 848 ? 8.444 -20.741 31.860 1.00 83.81 848 GLY A N 1
ATOM 6755 C CA . GLY A 1 848 ? 7.330 -20.238 31.060 1.00 83.81 848 GLY A CA 1
ATOM 6756 C C . GLY A 1 848 ? 7.700 -18.953 30.331 1.00 83.81 848 GLY A C 1
ATOM 6757 O O . GLY A 1 848 ? 7.978 -17.945 30.975 1.00 83.81 848 GLY A O 1
ATOM 6758 N N . MET A 1 849 ? 7.630 -18.970 29.001 1.00 85.19 849 MET A N 1
ATOM 6759 C CA . MET A 1 849 ? 7.8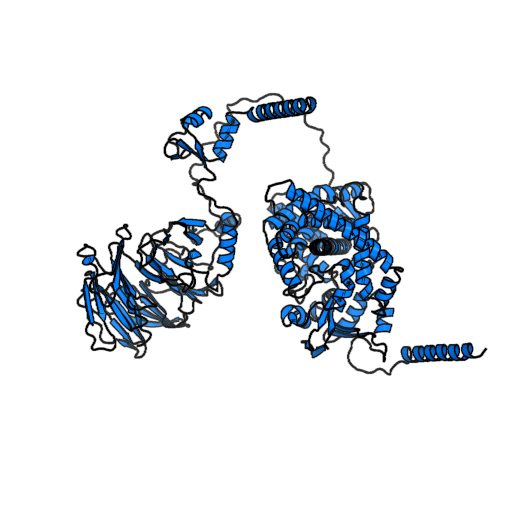70 -17.791 28.172 1.00 85.19 849 MET A CA 1
ATOM 6760 C C . MET A 1 849 ? 6.673 -16.844 28.226 1.00 85.19 849 MET A C 1
ATOM 6762 O O . MET A 1 849 ? 6.816 -15.678 28.571 1.00 85.19 849 MET A O 1
ATOM 6766 N N . THR A 1 850 ? 5.480 -17.338 27.897 1.00 87.62 850 THR A N 1
ATOM 6767 C CA . THR A 1 850 ? 4.249 -16.541 27.940 1.00 87.62 850 THR A CA 1
ATOM 6768 C C . THR A 1 850 ? 3.014 -17.437 27.973 1.00 87.62 850 THR A C 1
ATOM 6770 O O . THR A 1 850 ? 3.084 -18.642 27.703 1.00 87.62 850 THR A O 1
ATOM 6773 N N . SER A 1 851 ? 1.876 -16.849 28.319 1.00 90.00 851 SER A N 1
ATOM 6774 C CA . SER A 1 851 ? 0.590 -17.527 28.402 1.00 90.00 851 SER A CA 1
ATOM 6775 C C . SER A 1 851 ? -0.512 -16.712 27.736 1.00 90.00 851 SER A C 1
ATOM 6777 O O . SER A 1 851 ? -0.562 -15.495 27.878 1.00 90.00 851 SER A O 1
ATOM 6779 N N . ILE A 1 852 ? -1.411 -17.386 27.027 1.00 89.44 852 ILE A N 1
ATOM 6780 C CA . ILE A 1 852 ? -2.523 -16.779 26.298 1.00 89.44 852 ILE A CA 1
ATOM 6781 C C . ILE A 1 852 ? -3.824 -17.255 26.937 1.00 89.44 852 ILE A C 1
ATOM 6783 O O . ILE A 1 852 ? -4.143 -18.443 26.889 1.00 89.44 852 ILE A O 1
ATOM 6787 N N . GLU A 1 853 ? -4.583 -16.320 27.500 1.00 87.25 853 GLU A N 1
ATOM 6788 C CA . GLU A 1 853 ? -5.906 -16.572 28.075 1.00 87.25 853 GLU A CA 1
ATOM 6789 C C . GLU A 1 853 ? -6.980 -15.894 27.205 1.00 87.25 853 GLU A C 1
ATOM 6791 O O . GLU A 1 853 ? -7.070 -14.661 27.170 1.00 87.25 853 GLU A O 1
ATOM 6796 N N . PRO A 1 854 ? -7.782 -16.657 26.441 1.00 83.00 854 PRO A N 1
ATOM 6797 C CA . PRO A 1 854 ? -8.857 -16.090 25.641 1.00 83.00 854 PRO A CA 1
ATOM 6798 C C . PRO A 1 854 ? -10.049 -15.671 26.507 1.00 83.00 854 PRO A C 1
ATOM 6800 O O . PRO A 1 854 ? -10.503 -16.394 27.388 1.00 83.00 854 PRO A O 1
ATOM 6803 N N . THR A 1 855 ? -10.637 -14.516 26.194 1.00 74.50 855 THR A N 1
ATOM 6804 C CA . THR A 1 855 ? -11.796 -13.966 26.923 1.00 74.50 855 THR A CA 1
ATOM 6805 C C . THR A 1 855 ? -13.154 -14.435 26.385 1.00 74.50 855 THR A C 1
ATOM 6807 O O . THR A 1 855 ? -14.176 -14.241 27.040 1.00 74.50 855 THR A O 1
ATOM 6810 N N . LEU A 1 856 ? -13.191 -15.027 25.184 1.00 68.38 856 LEU A N 1
ATOM 6811 C CA . LEU A 1 856 ? -14.420 -15.312 24.424 1.00 68.38 856 LEU A CA 1
ATOM 6812 C C . LEU A 1 856 ? -15.025 -16.704 24.676 1.00 68.38 856 LEU A C 1
ATOM 6814 O O . LEU A 1 856 ? -16.050 -17.032 24.080 1.00 68.38 856 LEU A O 1
ATOM 6818 N N . GLY A 1 857 ? -14.424 -17.510 25.551 1.00 80.12 857 GLY A N 1
ATOM 6819 C CA . GLY A 1 857 ? -14.914 -18.840 25.909 1.00 80.12 857 GLY A CA 1
ATOM 6820 C C . GLY A 1 857 ? -13.804 -19.892 25.951 1.00 80.12 857 GLY A C 1
ATOM 6821 O O . GLY A 1 857 ? -12.647 -19.574 25.676 1.00 80.12 857 GLY A O 1
ATOM 6822 N N . PRO A 1 858 ? -14.152 -21.144 26.296 1.00 89.06 858 PRO A N 1
ATOM 6823 C CA . PRO A 1 858 ? -13.188 -22.232 26.368 1.00 89.06 858 PRO A CA 1
ATOM 6824 C C . PRO A 1 858 ? -12.614 -22.575 24.988 1.00 89.06 858 PRO A C 1
ATOM 6826 O O . PRO A 1 858 ? -13.301 -22.460 23.964 1.00 89.06 858 PRO A O 1
ATOM 6829 N N . ILE A 1 859 ? -11.356 -23.008 24.991 1.00 92.75 859 ILE A N 1
ATOM 6830 C CA . ILE A 1 859 ? -10.606 -23.452 23.817 1.00 92.75 859 ILE A CA 1
ATOM 6831 C C . ILE A 1 859 ? -11.023 -24.880 23.463 1.00 92.75 859 ILE A C 1
ATOM 6833 O O . ILE A 1 859 ? -11.182 -25.717 24.347 1.00 92.75 859 ILE A O 1
ATOM 6837 N N . ASN A 1 860 ? -11.187 -25.148 22.168 1.00 92.44 860 ASN A N 1
ATOM 6838 C CA . ASN A 1 860 ? -11.416 -26.485 21.620 1.00 92.44 860 ASN A CA 1
ATOM 6839 C C . ASN A 1 860 ? -10.166 -27.035 20.917 1.00 92.44 860 ASN A C 1
ATOM 6841 O O . ASN A 1 860 ? -9.891 -28.234 20.979 1.00 92.44 860 ASN A O 1
ATOM 6845 N N . ASP A 1 861 ? -9.422 -26.171 20.218 1.00 93.06 861 ASP A N 1
ATOM 6846 C CA . ASP A 1 861 ? -8.220 -26.553 19.475 1.00 93.06 861 ASP A CA 1
ATOM 6847 C C . ASP A 1 861 ? -7.323 -25.346 19.179 1.00 93.06 861 ASP A C 1
ATOM 6849 O O . ASP A 1 861 ? -7.771 -24.196 19.207 1.00 93.06 861 ASP A O 1
ATOM 6853 N N . THR A 1 862 ? -6.056 -25.603 18.857 1.00 93.81 862 THR A N 1
ATOM 6854 C CA . THR A 1 862 ? -5.064 -24.567 18.549 1.00 93.81 862 THR A CA 1
ATOM 6855 C C . THR A 1 862 ? -4.308 -24.890 17.273 1.00 93.81 862 THR A C 1
ATOM 6857 O O . THR A 1 862 ? -3.793 -25.990 17.082 1.00 93.81 862 THR A O 1
ATOM 6860 N N . CYS A 1 863 ? -4.201 -23.916 16.372 1.00 92.31 863 CYS A N 1
ATOM 6861 C CA . CYS A 1 863 ? -3.398 -24.011 15.159 1.00 92.31 863 CYS A CA 1
ATOM 6862 C C . CYS A 1 863 ? -2.211 -23.059 15.252 1.00 92.31 863 CYS A C 1
ATOM 6864 O O . CYS A 1 863 ? -2.378 -21.867 15.493 1.00 92.31 863 CYS A O 1
ATOM 6866 N N . VAL A 1 864 ? -1.018 -23.598 15.022 1.00 91.31 864 VAL A N 1
ATOM 6867 C CA . VAL A 1 864 ? 0.243 -22.858 15.005 1.00 91.31 864 VAL A CA 1
ATOM 6868 C C . VAL A 1 864 ? 0.839 -23.056 13.623 1.00 91.31 864 VAL A C 1
ATOM 6870 O O . VAL A 1 864 ? 0.911 -24.188 13.138 1.00 91.31 864 VAL A O 1
ATOM 6873 N N . PHE A 1 865 ? 1.221 -21.963 12.977 1.00 90.06 865 PHE A N 1
ATOM 6874 C CA . PHE A 1 865 ? 1.877 -22.009 11.677 1.00 90.06 865 PHE A CA 1
ATOM 6875 C C . PHE A 1 865 ? 3.358 -22.360 11.853 1.00 90.06 865 PHE A C 1
ATOM 6877 O O . PHE A 1 865 ? 4.015 -21.853 12.763 1.00 90.06 865 PHE A O 1
ATOM 6884 N N . LYS A 1 866 ? 3.889 -23.231 10.988 1.00 84.50 866 LYS A N 1
ATOM 6885 C CA . LYS A 1 866 ? 5.302 -23.639 11.030 1.00 84.50 866 LYS A CA 1
ATOM 6886 C C . LYS A 1 866 ? 6.218 -22.421 10.873 1.00 84.50 866 LYS A C 1
ATOM 6888 O O . LYS A 1 866 ? 5.908 -21.524 10.093 1.00 84.50 866 LYS A O 1
ATOM 6893 N N . ASP A 1 867 ? 7.316 -22.407 11.626 1.00 85.12 867 ASP A N 1
ATOM 6894 C CA . ASP A 1 867 ? 8.362 -21.375 11.597 1.00 85.12 867 ASP A CA 1
ATOM 6895 C C . ASP A 1 867 ? 7.889 -19.931 11.866 1.00 85.12 867 ASP A C 1
ATOM 6897 O O . ASP A 1 867 ? 8.600 -18.978 11.547 1.00 85.12 867 ASP A O 1
ATOM 6901 N N . SER A 1 868 ? 6.697 -19.743 12.446 1.00 88.75 868 SER A N 1
ATOM 6902 C CA . SER A 1 868 ? 6.104 -18.416 12.641 1.00 88.75 868 SER A CA 1
ATOM 6903 C C . SER A 1 868 ? 5.467 -18.240 14.018 1.00 88.75 868 SER A C 1
ATOM 6905 O O . SER A 1 868 ? 4.940 -19.190 14.594 1.00 88.75 868 SER A O 1
ATOM 6907 N N . GLY A 1 869 ? 5.422 -16.998 14.499 1.00 88.38 869 GLY A N 1
ATOM 6908 C CA . GLY A 1 869 ? 4.814 -16.642 15.783 1.00 88.38 869 GLY A CA 1
ATOM 6909 C C . GLY A 1 869 ? 3.286 -16.509 15.773 1.00 88.38 869 GLY A C 1
ATOM 6910 O O . GLY A 1 869 ? 2.718 -16.036 16.758 1.00 88.38 869 GLY A O 1
ATOM 6911 N N . LEU A 1 870 ? 2.604 -16.849 14.671 1.00 91.38 870 LEU A N 1
ATOM 6912 C CA . LEU A 1 870 ? 1.155 -16.673 14.526 1.00 91.38 870 LEU A CA 1
ATOM 6913 C C . LEU A 1 870 ? 0.384 -17.925 14.970 1.00 91.38 870 LEU A C 1
ATOM 6915 O O . LEU A 1 870 ? 0.626 -19.035 14.490 1.00 91.38 870 LEU A O 1
ATOM 6919 N N . MET A 1 871 ? -0.605 -17.719 15.839 1.00 92.19 871 MET A N 1
ATOM 6920 C CA . MET A 1 871 ? -1.472 -18.757 16.390 1.00 92.19 871 MET A CA 1
ATOM 6921 C C . MET A 1 871 ? -2.949 -18.407 16.219 1.00 92.19 871 MET A C 1
ATOM 6923 O O . MET A 1 871 ? -3.355 -17.256 16.378 1.00 92.19 871 MET A O 1
ATOM 6927 N N . LEU A 1 872 ? -3.765 -19.420 15.944 1.00 92.50 872 LEU A N 1
ATOM 6928 C CA . LEU A 1 872 ? -5.219 -19.325 15.846 1.00 92.50 872 LEU A CA 1
ATOM 6929 C C . LEU A 1 872 ? -5.851 -20.263 16.872 1.00 92.50 872 LEU A C 1
ATOM 6931 O O . LEU A 1 872 ? -5.488 -21.441 16.924 1.00 92.50 872 LEU A O 1
ATOM 6935 N N . LEU A 1 873 ? -6.802 -19.765 17.664 1.00 92.38 873 LEU A N 1
ATOM 6936 C CA . LEU A 1 873 ? -7.513 -20.583 18.653 1.00 92.38 873 LEU A CA 1
ATOM 6937 C C . LEU A 1 873 ? -8.941 -20.848 18.180 1.00 92.38 873 LEU A C 1
ATOM 6939 O O . LEU A 1 873 ? -9.708 -19.913 17.957 1.00 92.38 873 LEU A O 1
ATOM 6943 N N . ALA A 1 874 ? -9.319 -22.117 18.053 1.00 91.94 874 ALA A N 1
ATOM 6944 C CA . ALA A 1 874 ? -10.716 -22.493 17.899 1.00 91.94 874 ALA A CA 1
ATOM 6945 C C . ALA A 1 874 ? -11.386 -22.436 19.274 1.00 91.94 874 ALA A C 1
ATOM 6947 O O . ALA A 1 874 ? -10.983 -23.145 20.196 1.00 91.94 874 ALA A O 1
ATOM 6948 N N . LEU A 1 875 ? -12.403 -21.588 19.412 1.00 90.88 875 LEU A N 1
ATOM 6949 C CA . LEU A 1 875 ? -13.140 -21.390 20.659 1.00 90.88 875 LEU A CA 1
ATOM 6950 C C . LEU A 1 875 ? -14.599 -21.829 20.511 1.00 90.88 875 LEU A C 1
ATOM 6952 O O . LEU A 1 875 ? -15.141 -21.886 19.401 1.00 90.88 875 LEU A O 1
ATOM 6956 N N . ASN A 1 876 ? -15.278 -21.995 21.648 1.00 87.00 876 ASN A N 1
ATOM 6957 C CA . ASN A 1 876 ? -16.746 -22.027 21.727 1.00 87.00 876 ASN A CA 1
ATOM 6958 C C . ASN A 1 876 ? -17.372 -20.637 21.518 1.00 87.00 876 ASN A C 1
ATOM 6960 O O . ASN A 1 876 ? -18.222 -20.185 22.282 1.00 87.00 876 ASN A O 1
ATOM 6964 N N . SER A 1 877 ? -16.916 -19.939 20.483 1.00 85.50 877 SER A N 1
ATOM 6965 C CA . SER A 1 877 ? -17.382 -18.618 20.098 1.00 85.50 877 SER A CA 1
ATOM 6966 C C . SER A 1 877 ? -17.451 -18.514 18.577 1.00 85.50 877 SER A C 1
ATOM 6968 O O . SER A 1 877 ? -16.788 -19.261 17.856 1.00 85.50 877 SER A O 1
ATOM 6970 N N . SER A 1 878 ? -18.238 -17.559 18.084 1.00 83.56 878 SER A N 1
ATOM 6971 C CA . SER A 1 878 ? -18.403 -17.333 16.648 1.00 83.56 878 SER A CA 1
ATOM 6972 C C . SER A 1 878 ? -17.081 -16.976 15.959 1.00 83.56 878 SER A C 1
ATOM 6974 O O . SER A 1 878 ? -16.843 -17.403 14.832 1.00 83.56 878 SER A O 1
ATOM 6976 N N . GLN A 1 879 ? -16.209 -16.205 16.610 1.00 83.31 879 GLN A N 1
ATOM 6977 C CA . GLN A 1 879 ? -14.944 -15.761 16.025 1.00 83.31 879 GLN A CA 1
ATOM 6978 C C . GLN A 1 879 ? -13.784 -16.670 16.431 1.00 83.31 879 GLN A C 1
ATOM 6980 O O . GLN A 1 879 ? -13.731 -17.166 17.556 1.00 83.31 879 GLN A O 1
ATOM 6985 N N . ILE A 1 880 ? -12.835 -16.837 15.510 1.00 88.62 880 ILE A N 1
ATOM 6986 C CA . ILE A 1 880 ? -11.569 -17.531 15.756 1.00 88.62 880 ILE A CA 1
ATOM 6987 C C . ILE A 1 880 ? -10.513 -16.457 16.005 1.00 88.62 880 ILE A C 1
ATOM 6989 O O . ILE A 1 880 ? -10.101 -15.793 15.049 1.00 88.62 880 ILE A O 1
ATOM 6993 N N . PRO A 1 881 ? -10.098 -16.228 17.261 1.00 88.12 881 PRO A N 1
ATOM 6994 C CA . PRO A 1 881 ? -9.098 -15.220 17.540 1.00 88.12 881 PRO A CA 1
ATOM 6995 C C . PRO A 1 881 ? -7.706 -15.621 17.066 1.00 88.12 881 PRO A C 1
ATOM 6997 O O . PRO A 1 881 ? -7.314 -16.791 17.117 1.00 88.12 881 PRO A O 1
ATOM 7000 N N . SER A 1 882 ? -6.954 -14.608 16.642 1.00 89.12 882 SER A N 1
ATOM 7001 C CA . SER A 1 882 ? -5.575 -14.739 16.183 1.00 89.12 882 SER A CA 1
ATOM 7002 C C . SER A 1 882 ? -4.615 -13.970 17.084 1.00 89.12 882 SER A C 1
ATOM 7004 O O . SER A 1 882 ? -4.782 -12.764 17.306 1.00 89.12 882 SER A O 1
ATOM 7006 N N . TYR A 1 883 ? -3.588 -14.671 17.549 1.00 90.69 883 TYR A N 1
ATOM 7007 C CA . TYR A 1 883 ? -2.550 -14.169 18.435 1.00 90.69 883 TYR A CA 1
ATOM 7008 C C . TYR A 1 883 ? -1.204 -14.232 17.728 1.00 90.69 883 TYR A C 1
ATOM 7010 O O . TYR A 1 883 ? -0.875 -15.245 17.117 1.00 90.69 883 TYR A O 1
ATOM 7018 N N . PHE A 1 884 ? -0.426 -13.161 17.810 1.00 91.25 884 PHE A N 1
ATOM 7019 C CA . PHE A 1 884 ? 0.888 -13.076 17.192 1.00 91.25 884 PHE A CA 1
ATOM 7020 C C . PHE A 1 884 ? 1.959 -12.763 18.233 1.00 91.25 884 PHE A C 1
ATOM 7022 O O . PHE A 1 884 ? 1.804 -11.852 19.048 1.00 91.25 884 PHE A O 1
ATOM 7029 N N . LEU A 1 885 ? 3.031 -13.554 18.213 1.00 89.44 885 LEU A N 1
ATOM 7030 C CA . LEU A 1 885 ? 4.162 -13.462 19.126 1.00 89.44 885 LEU A CA 1
ATOM 7031 C C . LEU A 1 885 ? 5.459 -13.278 18.328 1.00 89.44 885 LEU A C 1
ATOM 7033 O O . LEU A 1 885 ? 6.071 -14.277 17.944 1.00 89.44 885 LEU A O 1
ATOM 7037 N N . PRO A 1 886 ? 5.932 -12.036 18.131 1.00 87.75 886 PRO A N 1
ATOM 7038 C CA . PRO A 1 886 ? 7.169 -11.774 17.391 1.00 87.75 886 PRO A CA 1
ATOM 7039 C C . PRO A 1 886 ? 8.396 -12.476 17.989 1.00 87.75 886 PRO A C 1
ATOM 7041 O O . PRO A 1 886 ? 9.276 -12.934 17.268 1.00 87.75 886 PRO A O 1
ATOM 7044 N N . ALA A 1 887 ? 8.433 -12.613 19.320 1.00 85.31 887 ALA A N 1
ATOM 7045 C CA . ALA A 1 887 ? 9.521 -13.291 20.023 1.00 85.31 887 ALA A CA 1
ATOM 7046 C C . ALA A 1 887 ? 9.560 -14.806 19.765 1.00 85.31 887 ALA A C 1
ATOM 7048 O O . ALA A 1 887 ? 10.609 -15.424 19.927 1.00 85.31 887 ALA A O 1
ATOM 7049 N N . LEU A 1 888 ? 8.426 -15.413 19.393 1.00 86.00 888 LEU A N 1
ATOM 7050 C CA . LEU A 1 888 ? 8.378 -16.830 19.052 1.00 86.00 888 LEU A CA 1
ATOM 7051 C C . LEU A 1 888 ? 8.864 -17.062 17.620 1.00 86.00 888 LEU A C 1
ATOM 7053 O O . LEU A 1 888 ? 9.544 -18.049 17.376 1.00 86.00 888 LEU A O 1
ATOM 7057 N N . GLY A 1 889 ? 8.562 -16.150 16.693 1.00 87.31 889 GLY A N 1
ATOM 7058 C CA . GLY A 1 889 ? 9.020 -16.199 15.308 1.00 87.31 889 GLY A CA 1
ATOM 7059 C C . GLY A 1 889 ? 8.392 -15.107 14.438 1.00 87.31 889 GLY A C 1
ATOM 7060 O O . GLY A 1 889 ? 7.448 -14.443 14.876 1.00 87.31 889 GLY A O 1
ATOM 7061 N N . PRO A 1 890 ? 8.878 -14.942 13.195 1.00 90.00 890 PRO A N 1
ATOM 7062 C CA . PRO A 1 890 ? 8.349 -13.955 12.254 1.00 90.00 890 PRO A CA 1
ATOM 7063 C C . PRO A 1 890 ? 6.889 -14.242 11.872 1.00 90.00 890 PRO A C 1
ATOM 7065 O O . PRO A 1 890 ? 6.358 -15.328 12.124 1.00 90.00 890 PRO A O 1
ATOM 7068 N N . ALA A 1 891 ? 6.218 -13.277 11.248 1.00 89.06 891 ALA A N 1
ATOM 7069 C CA . ALA A 1 891 ? 4.906 -13.498 10.655 1.00 89.06 891 ALA A CA 1
ATOM 7070 C C . ALA A 1 891 ? 5.016 -14.420 9.419 1.00 89.06 891 ALA A C 1
ATOM 7072 O O . ALA A 1 891 ? 6.020 -14.401 8.702 1.00 89.06 891 ALA A O 1
ATOM 7073 N N . PRO A 1 892 ? 3.981 -15.226 9.114 1.00 88.12 892 PRO A N 1
ATOM 7074 C CA . PRO A 1 892 ? 3.963 -16.040 7.901 1.00 88.12 892 PRO A CA 1
ATOM 7075 C C . PRO A 1 892 ? 4.123 -15.195 6.630 1.00 88.12 892 PRO A C 1
ATOM 7077 O O . PRO A 1 892 ? 3.659 -14.058 6.572 1.00 88.12 892 PRO A O 1
ATOM 7080 N N . LYS A 1 893 ? 4.670 -15.784 5.554 1.00 87.12 893 LYS A N 1
ATOM 7081 C CA . LYS A 1 893 ? 4.909 -15.096 4.263 1.00 87.12 893 LYS A CA 1
ATOM 7082 C C . LYS A 1 893 ? 3.676 -14.383 3.693 1.00 87.12 893 LYS A C 1
ATOM 7084 O O . LYS A 1 893 ? 3.809 -13.338 3.069 1.00 87.12 893 LYS A O 1
ATOM 7089 N N . TRP A 1 894 ? 2.486 -14.950 3.889 1.00 88.31 894 TRP A N 1
ATOM 7090 C CA . TRP A 1 894 ? 1.222 -14.378 3.416 1.00 88.31 894 TRP A CA 1
ATOM 7091 C C . TRP A 1 894 ? 0.734 -13.190 4.266 1.00 88.31 894 TRP A C 1
ATOM 7093 O O . TRP A 1 894 ? -0.133 -12.441 3.830 1.00 88.31 894 TRP A O 1
ATOM 7103 N N . CYS A 1 895 ? 1.310 -12.986 5.454 1.00 84.94 895 CYS A N 1
ATOM 7104 C CA . CYS A 1 895 ? 0.929 -11.964 6.425 1.00 84.94 895 CYS A CA 1
ATOM 7105 C C . CYS A 1 895 ? 2.112 -11.071 6.841 1.00 84.94 895 CYS A C 1
ATOM 7107 O O . CYS A 1 895 ? 2.180 -10.624 7.985 1.00 84.94 895 CYS A O 1
ATOM 7109 N N . SER A 1 896 ? 3.045 -10.779 5.930 1.00 84.44 896 SER A N 1
ATOM 7110 C CA . SER A 1 896 ? 4.248 -9.995 6.255 1.00 84.44 896 SER A CA 1
ATOM 7111 C C . SER A 1 896 ? 3.943 -8.574 6.751 1.00 84.44 896 SER A C 1
ATOM 7113 O O . SER A 1 896 ? 4.718 -7.995 7.500 1.00 84.44 896 SER A O 1
ATOM 7115 N N . TYR A 1 897 ? 2.793 -8.002 6.375 1.00 82.56 897 TYR A N 1
ATOM 7116 C CA . TYR A 1 897 ? 2.361 -6.684 6.856 1.00 82.56 897 TYR A CA 1
ATOM 7117 C C . TYR A 1 897 ? 2.099 -6.645 8.371 1.00 82.56 897 TYR A C 1
ATOM 7119 O O . TYR A 1 897 ? 2.148 -5.573 8.969 1.00 82.56 897 TYR A O 1
ATOM 7127 N N . LEU A 1 898 ? 1.841 -7.795 9.006 1.00 84.56 898 LEU A N 1
ATOM 7128 C CA . LEU A 1 898 ? 1.594 -7.852 10.445 1.00 84.56 898 LEU A CA 1
ATOM 7129 C C . LEU A 1 898 ? 2.819 -7.426 11.261 1.00 84.56 898 LEU A C 1
ATOM 7131 O O . LEU A 1 898 ? 2.643 -6.811 12.305 1.00 84.56 898 LEU A O 1
ATOM 7135 N N . GLU A 1 899 ? 4.030 -7.684 10.764 1.00 82.56 899 GLU A N 1
ATOM 7136 C CA . GLU A 1 899 ? 5.267 -7.230 11.411 1.00 82.56 899 GLU A CA 1
ATOM 7137 C C . GLU A 1 899 ? 5.360 -5.706 11.408 1.00 82.56 899 GLU A C 1
ATOM 7139 O O . GLU A 1 899 ? 5.566 -5.111 12.462 1.00 82.56 899 GLU A O 1
ATOM 7144 N N . ASN A 1 900 ? 5.081 -5.073 10.264 1.00 82.50 900 ASN A N 1
ATOM 7145 C CA . ASN A 1 900 ? 5.034 -3.613 10.163 1.00 82.50 900 ASN A CA 1
ATOM 7146 C C . ASN A 1 900 ? 3.981 -3.026 11.112 1.00 82.50 900 ASN A C 1
ATOM 7148 O O . ASN A 1 900 ? 4.239 -2.022 11.761 1.00 82.50 900 ASN A O 1
ATOM 7152 N N . LEU A 1 901 ? 2.803 -3.656 11.223 1.00 77.94 901 LEU A N 1
ATOM 7153 C CA . LEU A 1 901 ? 1.769 -3.222 12.168 1.00 77.94 901 LEU A CA 1
ATOM 7154 C C . LEU A 1 901 ? 2.237 -3.333 13.619 1.00 77.94 901 LEU A C 1
ATOM 7156 O O . LEU A 1 901 ? 1.937 -2.455 14.424 1.00 77.94 901 LEU A O 1
ATOM 7160 N N . THR A 1 902 ? 2.936 -4.412 13.974 1.00 77.12 902 THR A N 1
ATOM 7161 C CA . THR A 1 902 ? 3.486 -4.550 15.323 1.00 77.12 902 THR A CA 1
ATOM 7162 C C . THR A 1 902 ? 4.608 -3.557 15.586 1.00 77.12 902 THR A C 1
ATOM 7164 O O . THR A 1 902 ? 4.622 -2.988 16.668 1.00 77.12 902 THR A O 1
ATOM 7167 N N . GLU A 1 903 ? 5.474 -3.281 14.612 1.00 74.12 903 GLU A N 1
ATOM 7168 C CA . GLU A 1 903 ? 6.563 -2.303 14.722 1.00 74.12 903 GLU A CA 1
ATOM 7169 C C . GLU A 1 903 ? 6.013 -0.870 14.851 1.00 74.12 903 GLU A C 1
ATOM 7171 O O . GLU A 1 903 ? 6.407 -0.137 15.754 1.00 74.12 903 GLU A O 1
ATOM 7176 N N . GLU A 1 904 ? 4.992 -0.505 14.063 1.00 69.88 904 GLU A N 1
ATOM 7177 C CA . GLU A 1 904 ? 4.258 0.766 14.202 1.00 69.88 904 GLU A CA 1
ATOM 7178 C C . GLU A 1 904 ? 3.638 0.929 15.605 1.00 69.88 904 GLU A C 1
ATOM 7180 O O . GLU A 1 904 ? 3.604 2.033 16.154 1.00 69.88 904 GLU A O 1
ATOM 7185 N N . LEU A 1 905 ? 3.153 -0.165 16.204 1.00 67.12 905 LEU A N 1
ATOM 7186 C CA . LEU A 1 905 ? 2.635 -0.168 17.576 1.00 67.12 905 LEU A CA 1
ATOM 7187 C C . LEU A 1 905 ? 3.738 -0.127 18.636 1.00 67.12 905 LEU A C 1
ATOM 7189 O O . LEU A 1 905 ? 3.459 0.283 19.756 1.00 67.12 905 LEU A O 1
ATOM 7193 N N . GLU A 1 906 ? 4.956 -0.568 18.325 1.00 63.59 906 GLU A N 1
ATOM 7194 C CA . GLU A 1 906 ? 6.104 -0.466 19.231 1.00 63.59 906 GLU A CA 1
ATOM 7195 C C . GLU A 1 906 ? 6.731 0.931 19.224 1.00 63.59 906 GLU A C 1
ATOM 7197 O O . GLU A 1 906 ? 7.227 1.375 20.259 1.00 63.59 906 GLU A O 1
ATOM 7202 N N . GLU A 1 907 ? 6.669 1.643 18.096 1.00 54.84 907 GLU A N 1
ATOM 7203 C CA . GLU A 1 907 ? 7.068 3.053 17.996 1.00 54.84 907 GLU A CA 1
ATOM 7204 C C . GLU A 1 907 ? 6.081 3.990 18.721 1.00 54.84 907 GLU A C 1
ATOM 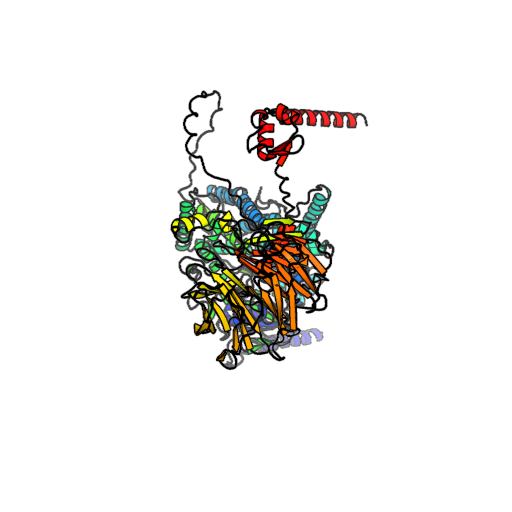7206 O O . GLU A 1 907 ? 6.467 5.053 19.220 1.00 54.84 907 GLU A O 1
ATOM 7211 N N . GLY A 1 908 ? 4.809 3.589 18.824 1.00 48.97 908 GLY A N 1
ATOM 7212 C CA . GLY A 1 908 ? 3.827 4.215 19.705 1.00 48.97 908 GLY A CA 1
ATOM 7213 C C . GLY A 1 908 ? 4.100 3.836 21.159 1.00 48.97 908 GLY A C 1
ATOM 7214 O O . GLY A 1 908 ? 3.824 2.713 21.561 1.00 48.97 908 GLY A O 1
ATOM 7215 N N . ALA A 1 909 ? 4.649 4.766 21.943 1.00 38.84 909 ALA A N 1
ATOM 7216 C CA . ALA A 1 909 ? 5.021 4.540 23.338 1.00 38.84 909 ALA A CA 1
ATOM 7217 C C . ALA A 1 909 ? 3.961 3.762 24.144 1.00 38.84 909 ALA A C 1
ATOM 7219 O O . ALA A 1 909 ? 2.760 4.025 24.066 1.00 38.84 909 ALA A O 1
ATOM 7220 N N . GLU A 1 910 ? 4.486 2.816 24.922 1.00 40.19 910 GLU A N 1
ATOM 7221 C CA . GLU A 1 910 ? 3.844 1.953 25.905 1.00 40.19 910 GLU A CA 1
ATOM 7222 C C . GLU A 1 910 ? 2.639 2.614 26.583 1.00 40.19 910 GLU A C 1
ATOM 7224 O O . GLU A 1 910 ? 2.797 3.503 27.410 1.00 40.19 910 GLU A O 1
ATOM 7229 N N . THR A 1 911 ? 1.423 2.138 26.313 1.00 38.38 911 THR A N 1
ATOM 7230 C CA . THR A 1 911 ? 0.332 2.337 27.270 1.00 38.38 911 THR A CA 1
ATOM 7231 C C . THR A 1 911 ? 0.544 1.332 28.388 1.00 38.38 911 THR A C 1
ATOM 7233 O O . THR A 1 911 ? 0.002 0.221 28.353 1.00 38.38 911 THR A O 1
ATOM 7236 N N . THR A 1 912 ? 1.369 1.682 29.375 1.00 42.56 912 THR A N 1
ATOM 7237 C CA . THR A 1 912 ? 1.266 0.981 30.648 1.00 42.56 912 THR A CA 1
ATOM 7238 C C . THR A 1 912 ? -0.133 1.273 31.186 1.00 42.56 912 THR A C 1
ATOM 7240 O O . THR A 1 912 ? -0.636 2.391 31.092 1.00 42.56 912 THR A O 1
ATOM 7243 N N . ILE A 1 913 ? -0.812 0.256 31.711 1.00 49.84 913 ILE A N 1
ATOM 7244 C CA . ILE A 1 913 ? -2.236 0.295 32.106 1.00 49.84 913 ILE A CA 1
ATOM 7245 C C . ILE A 1 913 ? -2.542 1.394 33.164 1.00 49.84 913 ILE A C 1
ATOM 7247 O O . ILE A 1 913 ? -3.700 1.638 33.502 1.00 49.84 913 ILE A O 1
ATOM 7251 N N . TYR A 1 914 ? -1.516 2.091 33.661 1.00 48.38 914 TYR A N 1
ATOM 7252 C CA . TYR A 1 914 ? -1.579 3.113 34.698 1.00 48.38 914 TYR A CA 1
ATOM 7253 C C . TYR A 1 914 ? -1.244 4.541 34.237 1.00 48.38 914 TYR A C 1
ATOM 7255 O O . TYR A 1 914 ? -1.379 5.442 35.058 1.00 48.38 914 TYR A O 1
ATOM 7263 N N . ASP A 1 915 ? -0.873 4.796 32.976 1.00 48.72 915 ASP A N 1
ATOM 7264 C CA . ASP A 1 915 ? -0.539 6.167 32.530 1.00 48.72 915 ASP A CA 1
ATOM 7265 C C . ASP A 1 915 ? -1.733 7.136 32.611 1.00 48.72 915 ASP A C 1
ATOM 7267 O O . ASP A 1 915 ? -1.572 8.331 32.866 1.00 48.72 915 ASP A O 1
ATOM 7271 N N . ASP A 1 916 ? -2.952 6.604 32.495 1.00 59.12 916 ASP A N 1
ATOM 7272 C CA . ASP A 1 916 ? -4.194 7.363 32.646 1.00 59.12 916 ASP A CA 1
ATOM 7273 C C . ASP A 1 916 ? -4.702 7.433 34.099 1.00 59.12 916 ASP A C 1
ATOM 7275 O O . ASP A 1 916 ? -5.753 8.024 34.346 1.00 59.12 916 ASP A O 1
ATOM 7279 N N . PHE A 1 917 ? -3.987 6.872 35.084 1.00 71.00 917 PHE A N 1
ATOM 7280 C CA . PHE A 1 917 ? -4.393 6.879 36.494 1.00 71.00 917 PHE A CA 1
ATOM 7281 C C . PHE A 1 917 ? -3.372 7.601 37.377 1.00 71.00 917 PHE A C 1
ATOM 7283 O O . PHE A 1 917 ? -2.183 7.305 37.380 1.00 71.00 917 PHE A O 1
ATOM 7290 N N . LYS A 1 918 ? -3.849 8.526 38.214 1.00 75.50 918 LYS A N 1
ATOM 7291 C CA . LYS A 1 918 ? -3.033 9.176 39.239 1.00 75.50 918 LYS A CA 1
ATOM 7292 C C . LYS A 1 918 ? -3.246 8.504 40.592 1.00 75.50 918 LYS A C 1
ATOM 7294 O O . LYS A 1 918 ? -4.383 8.345 41.034 1.00 75.50 918 LYS A O 1
ATOM 7299 N N . PHE A 1 919 ? -2.152 8.150 41.260 1.00 80.75 919 PHE A N 1
ATOM 7300 C CA . PHE A 1 919 ? -2.180 7.725 42.658 1.00 80.75 919 PHE A CA 1
ATOM 7301 C C . PHE A 1 919 ? -2.403 8.936 43.571 1.00 80.75 919 PHE A C 1
ATOM 7303 O O . PHE A 1 919 ? -1.731 9.956 43.413 1.00 80.75 919 PHE A O 1
ATOM 7310 N N . LEU A 1 920 ? -3.340 8.815 44.508 1.00 80.19 920 LEU A N 1
ATOM 7311 C CA . LEU A 1 920 ? -3.625 9.800 45.545 1.00 80.19 920 LEU A CA 1
ATOM 7312 C C . LEU A 1 920 ? -3.528 9.158 46.923 1.00 80.19 920 LEU A C 1
ATOM 7314 O O . LEU A 1 920 ? -4.066 8.071 47.159 1.00 80.19 920 LEU A O 1
ATOM 7318 N N . THR A 1 921 ? -2.900 9.862 47.857 1.00 83.56 921 THR A N 1
ATOM 7319 C CA . THR A 1 921 ? -2.957 9.497 49.277 1.00 83.56 921 THR A CA 1
ATOM 7320 C C . THR A 1 921 ? -4.293 9.927 49.886 1.00 83.56 921 THR A C 1
ATOM 7322 O O . THR A 1 921 ? -5.019 10.757 49.332 1.00 83.56 921 THR A O 1
ATOM 7325 N N . LYS A 1 922 ? -4.639 9.372 51.053 1.00 78.88 922 LYS A N 1
ATOM 7326 C CA . LYS A 1 922 ? -5.875 9.734 51.767 1.00 78.88 922 LYS A CA 1
ATOM 7327 C C . LYS A 1 922 ? -5.950 11.239 52.080 1.00 78.88 922 LYS A C 1
ATOM 7329 O O . LYS A 1 922 ? -7.009 11.836 51.925 1.00 78.88 922 LYS A O 1
ATOM 7334 N N . GLU A 1 923 ? -4.816 11.855 52.412 1.00 79.31 923 GLU A N 1
ATOM 7335 C CA . GLU A 1 923 ? -4.699 13.298 52.671 1.00 79.31 923 GLU A CA 1
ATOM 7336 C C . GLU A 1 923 ? -4.958 14.150 51.414 1.00 79.31 923 GLU A C 1
ATOM 7338 O O . GLU A 1 923 ? -5.598 15.199 51.480 1.00 79.31 923 GLU A O 1
ATOM 7343 N N . GLU A 1 924 ? -4.501 13.708 50.238 1.00 76.25 924 GLU A N 1
ATOM 7344 C CA . GLU A 1 924 ? -4.758 14.405 48.969 1.00 76.25 924 GLU A CA 1
ATOM 7345 C C . GLU A 1 924 ? -6.220 14.283 48.525 1.00 76.25 924 GLU A C 1
ATOM 7347 O O . GLU A 1 924 ? -6.778 15.206 47.930 1.00 76.25 924 GLU A O 1
ATOM 7352 N N . LEU A 1 925 ? -6.857 13.160 48.850 1.00 80.44 925 LEU A N 1
ATOM 7353 C CA . LEU A 1 925 ? -8.282 12.920 48.632 1.00 80.44 925 LEU A CA 1
ATOM 7354 C C . LEU A 1 925 ? -9.165 13.825 49.503 1.00 80.44 925 LEU A C 1
ATOM 7356 O O . LEU A 1 925 ? -10.195 14.313 49.030 1.00 80.44 925 LEU A O 1
ATOM 7360 N N . GLU A 1 926 ? -8.733 14.087 50.739 1.00 78.12 926 GLU A N 1
ATOM 7361 C CA . GLU A 1 926 ? -9.351 15.060 51.647 1.00 78.12 926 GLU A CA 1
ATOM 7362 C C . GLU A 1 926 ? -9.192 16.494 51.126 1.00 78.12 926 GLU A C 1
ATOM 7364 O O . GLU A 1 926 ? -10.180 17.223 51.064 1.00 78.12 926 GLU A O 1
ATOM 7369 N N . ARG A 1 927 ? -8.005 16.879 50.632 1.00 77.00 927 ARG A N 1
ATOM 7370 C CA . ARG A 1 927 ? -7.789 18.208 50.015 1.00 77.00 927 ARG A CA 1
ATOM 7371 C C . ARG A 1 927 ? -8.663 18.463 48.786 1.00 77.00 927 ARG A C 1
ATOM 7373 O O . ARG A 1 927 ? -9.012 19.605 48.514 1.00 77.00 927 ARG A O 1
ATOM 7380 N N . LEU A 1 928 ? -9.007 17.416 48.038 1.00 77.25 928 LEU A N 1
ATOM 7381 C CA . LEU A 1 928 ? -9.828 17.513 46.828 1.00 77.25 928 LEU A CA 1
ATOM 7382 C C . LEU A 1 928 ? -11.333 17.338 47.092 1.00 77.25 928 LEU A C 1
ATOM 7384 O O . LEU A 1 928 ? -12.105 17.342 46.136 1.00 77.25 928 LEU A O 1
ATOM 7388 N N . ASN A 1 929 ? -11.762 17.186 48.354 1.00 76.12 929 ASN A N 1
ATOM 7389 C CA . ASN A 1 929 ? -13.153 16.912 48.743 1.00 76.12 929 ASN A CA 1
ATOM 7390 C C . ASN A 1 929 ? -13.763 15.665 48.057 1.00 76.12 929 ASN A C 1
ATOM 7392 O O . ASN A 1 929 ? -14.959 15.625 47.764 1.00 76.12 929 ASN A O 1
ATOM 7396 N N . LEU A 1 930 ? -12.960 14.624 47.798 1.00 76.38 930 LEU A N 1
ATOM 7397 C CA . LEU A 1 930 ? -13.395 13.396 47.106 1.00 76.38 930 LEU A CA 1
ATOM 7398 C C . LEU A 1 930 ? -13.597 12.193 48.047 1.00 76.38 930 LEU A C 1
ATOM 7400 O O . LEU A 1 930 ? -13.762 11.064 47.588 1.00 76.38 930 LEU A O 1
ATOM 7404 N N . THR A 1 931 ? -13.624 12.407 49.363 1.00 75.50 931 THR A N 1
ATOM 7405 C CA . THR A 1 931 ? -13.781 11.343 50.376 1.00 75.50 931 THR A CA 1
ATOM 7406 C C . THR A 1 931 ? -15.079 10.544 50.227 1.00 75.50 931 THR A C 1
ATOM 7408 O O . THR A 1 931 ? -15.097 9.348 50.505 1.00 75.50 931 THR A O 1
ATOM 7411 N N . ASN A 1 932 ? -16.136 11.158 49.689 1.00 76.00 932 ASN A N 1
ATOM 7412 C CA . ASN A 1 932 ? -17.426 10.508 49.426 1.00 76.00 932 ASN A CA 1
ATOM 7413 C C . ASN A 1 932 ? -17.373 9.438 48.318 1.00 76.00 932 ASN A C 1
ATOM 7415 O O . ASN A 1 932 ? -18.322 8.675 48.159 1.00 76.00 932 ASN A O 1
ATOM 7419 N N . LEU A 1 933 ? -16.293 9.387 47.531 1.00 72.50 933 LEU A N 1
ATOM 7420 C CA . LEU A 1 933 ? -16.112 8.401 46.461 1.00 72.50 933 LEU A CA 1
ATOM 7421 C C . LEU A 1 933 ? -15.414 7.121 46.945 1.00 72.50 933 LEU A C 1
ATOM 7423 O O . LEU A 1 933 ? -15.300 6.162 46.174 1.00 72.50 933 LEU A O 1
ATOM 7427 N N . ILE A 1 934 ? -14.947 7.083 48.198 1.00 73.50 934 ILE A N 1
ATOM 7428 C CA . ILE A 1 934 ? -14.307 5.904 48.790 1.00 73.50 934 ILE A CA 1
ATOM 7429 C C . ILE A 1 934 ? -15.346 4.773 48.869 1.00 73.50 934 ILE A C 1
ATOM 7431 O O . ILE A 1 934 ? -16.372 4.906 49.528 1.00 73.50 934 ILE A O 1
ATOM 7435 N N . GLY A 1 935 ? -15.086 3.664 48.167 1.00 63.59 935 GLY A N 1
ATOM 7436 C CA . GLY A 1 935 ? -16.009 2.525 48.040 1.00 63.59 935 GLY A CA 1
ATOM 7437 C C . GLY A 1 935 ? -16.811 2.483 46.731 1.00 63.59 935 GLY A C 1
ATOM 7438 O O . GLY A 1 935 ? -17.539 1.523 46.497 1.00 63.59 935 GLY A O 1
ATOM 7439 N N . THR A 1 936 ? -16.663 3.480 45.852 1.00 72.62 936 THR A N 1
ATOM 7440 C CA . THR A 1 936 ? -17.233 3.458 44.493 1.00 72.62 936 THR A CA 1
ATOM 7441 C C . THR A 1 936 ? -16.219 2.950 43.464 1.00 72.62 936 THR A C 1
ATOM 7443 O O . THR A 1 936 ? -15.014 3.110 43.640 1.00 72.62 936 THR A O 1
ATOM 7446 N N . ASN A 1 937 ? -16.691 2.412 42.331 1.00 65.12 937 ASN A N 1
ATOM 7447 C CA . ASN A 1 937 ? -15.834 1.914 41.235 1.00 65.12 937 ASN A CA 1
ATOM 7448 C C . ASN A 1 937 ? -14.922 2.983 40.588 1.00 65.12 937 ASN A C 1
ATOM 7450 O O . ASN A 1 937 ? -14.104 2.647 39.733 1.00 65.12 937 ASN A O 1
ATOM 7454 N N . LEU A 1 938 ? -15.081 4.259 40.960 1.00 72.00 938 LEU A N 1
ATOM 7455 C CA . LEU A 1 938 ? -14.310 5.394 40.447 1.00 72.00 938 LEU A CA 1
ATOM 7456 C C . LEU A 1 938 ? -12.954 5.571 41.151 1.00 72.00 938 LEU A C 1
ATOM 7458 O O . LEU A 1 938 ? -12.058 6.183 40.574 1.00 72.00 938 LEU A O 1
ATOM 7462 N N . LEU A 1 939 ? -12.798 5.040 42.368 1.00 74.31 939 LEU A N 1
ATOM 7463 C CA . LEU A 1 939 ? -11.541 5.031 43.117 1.00 74.31 939 LEU A CA 1
ATOM 7464 C C . LEU A 1 939 ? -11.129 3.586 43.377 1.00 74.31 939 LEU A C 1
ATOM 7466 O O . LEU A 1 939 ? -11.809 2.854 44.094 1.00 74.31 939 LEU A O 1
ATOM 7470 N N . ARG A 1 940 ? -9.996 3.168 42.813 1.00 72.81 940 ARG A N 1
ATOM 7471 C CA . ARG A 1 940 ? -9.455 1.826 43.057 1.00 72.81 940 ARG A CA 1
ATOM 7472 C C . ARG A 1 940 ? -8.481 1.883 44.221 1.00 72.81 940 ARG A C 1
ATOM 7474 O O . ARG A 1 940 ? -7.468 2.570 44.135 1.00 72.81 940 ARG A O 1
ATOM 7481 N N . ALA A 1 941 ? -8.782 1.176 45.305 1.00 74.62 941 ALA A N 1
ATOM 7482 C CA . ALA A 1 941 ? -7.862 1.058 46.431 1.00 74.62 941 ALA A CA 1
ATOM 7483 C C . ALA A 1 941 ? -6.606 0.282 46.004 1.00 74.62 941 ALA A C 1
ATOM 7485 O O . ALA A 1 941 ? -6.713 -0.788 45.404 1.00 74.62 941 ALA A O 1
ATOM 7486 N N . TYR A 1 942 ? -5.424 0.819 46.309 1.00 66.62 942 TYR A N 1
ATOM 7487 C CA . TYR A 1 942 ? -4.150 0.148 46.063 1.00 66.62 942 TYR A CA 1
ATOM 7488 C C . TYR A 1 942 ? -3.150 0.497 47.166 1.00 66.62 942 TYR A C 1
ATOM 7490 O O . TYR A 1 942 ? -2.816 1.664 47.374 1.00 66.62 942 TYR A O 1
ATOM 7498 N N . LEU A 1 943 ? -2.668 -0.529 47.875 1.00 77.81 943 LEU A N 1
ATOM 7499 C CA . LEU A 1 943 ? -1.764 -0.411 49.024 1.00 77.81 943 LEU A CA 1
ATOM 7500 C C . LEU A 1 943 ? -2.266 0.600 50.078 1.00 77.81 943 LEU A C 1
ATOM 7502 O O . LEU A 1 943 ? -3.183 0.288 50.831 1.00 77.81 943 LEU A O 1
ATOM 7506 N N . HIS A 1 944 ? -1.663 1.792 50.139 1.00 72.56 944 HIS A N 1
ATOM 7507 C CA . HIS A 1 944 ? -1.909 2.840 51.140 1.00 72.56 944 HIS A CA 1
ATOM 7508 C C . HIS A 1 944 ? -2.621 4.082 50.566 1.00 72.56 944 HIS A C 1
ATOM 7510 O O . HIS A 1 944 ? -2.660 5.133 51.207 1.00 72.56 944 HIS A O 1
ATOM 7516 N N . GLY A 1 945 ? -3.186 3.980 49.360 1.00 78.81 945 GLY A N 1
ATOM 7517 C CA . GLY A 1 945 ? -3.886 5.077 48.697 1.00 78.81 945 GLY A CA 1
ATOM 7518 C C . GLY A 1 945 ? -4.900 4.598 47.664 1.00 78.81 945 GLY A C 1
ATOM 7519 O O . GLY A 1 945 ? -5.353 3.449 47.684 1.00 78.81 945 GLY A O 1
ATOM 7520 N N . PHE A 1 946 ? -5.278 5.501 46.765 1.00 84.38 946 PHE A N 1
ATOM 7521 C CA . PHE A 1 946 ? -6.315 5.264 45.768 1.00 84.38 946 PHE A CA 1
ATOM 7522 C C . PHE A 1 946 ? -5.855 5.733 44.390 1.00 84.38 946 PHE A C 1
ATOM 7524 O O . PHE A 1 946 ? -5.305 6.822 44.247 1.00 84.38 946 PHE A O 1
ATOM 7531 N N . PHE A 1 947 ? -6.125 4.935 43.362 1.00 81.00 947 PHE A N 1
ATOM 7532 C CA . PHE A 1 947 ? -5.993 5.360 41.974 1.00 81.00 947 PHE A CA 1
ATOM 7533 C C . PHE A 1 947 ? -7.289 6.007 41.493 1.00 81.00 947 PHE A C 1
ATOM 7535 O O . PHE A 1 947 ? -8.370 5.424 41.624 1.00 81.00 947 PHE A O 1
ATOM 7542 N N . ILE A 1 948 ? -7.157 7.193 40.902 1.00 81.81 948 ILE A N 1
ATOM 7543 C CA . ILE A 1 948 ? -8.223 7.914 40.204 1.00 81.81 948 ILE A CA 1
ATOM 7544 C C . ILE A 1 948 ? -7.805 8.151 38.751 1.00 81.81 948 ILE A C 1
ATOM 7546 O O . ILE A 1 948 ? -6.627 8.359 38.470 1.00 81.81 948 ILE A O 1
ATOM 7550 N N . ASP A 1 949 ? -8.756 8.145 37.823 1.00 78.19 949 ASP A N 1
ATOM 7551 C CA . ASP A 1 949 ? -8.506 8.533 36.430 1.00 78.19 949 ASP A CA 1
ATOM 7552 C C . ASP A 1 949 ? -7.967 9.979 36.364 1.00 78.19 949 ASP A C 1
ATOM 7554 O O . ASP A 1 949 ? -8.483 10.897 37.013 1.00 78.19 949 ASP A O 1
ATOM 7558 N N . TYR A 1 950 ? -6.913 10.193 35.580 1.00 76.19 950 TYR A N 1
ATOM 7559 C CA . TYR A 1 950 ? -6.188 11.452 35.451 1.00 76.19 950 TYR A CA 1
ATOM 7560 C C . TYR A 1 950 ? -7.074 12.600 34.942 1.00 76.19 950 TYR A C 1
ATOM 7562 O O . TYR A 1 950 ? -6.911 13.752 35.359 1.00 76.19 950 TYR A O 1
ATOM 7570 N N . ARG A 1 951 ? -8.069 12.320 34.091 1.00 75.81 951 ARG A N 1
ATOM 7571 C CA . ARG A 1 951 ? -9.031 13.326 33.602 1.00 75.81 951 ARG A CA 1
ATOM 7572 C C . ARG A 1 951 ? -9.993 13.756 34.704 1.00 75.81 951 ARG A C 1
ATOM 7574 O O . ARG A 1 951 ? -10.300 14.946 34.821 1.00 75.81 951 ARG A O 1
ATOM 7581 N N . LEU A 1 952 ? -10.449 12.803 35.518 1.00 76.12 952 LEU A N 1
ATOM 7582 C CA . LEU A 1 952 ? -11.278 13.055 36.701 1.00 76.12 952 LEU A CA 1
ATOM 7583 C C . LEU A 1 952 ? -10.494 13.827 37.762 1.00 76.12 952 LEU A C 1
ATOM 7585 O O . LEU A 1 952 ? -10.997 14.822 38.279 1.00 76.12 952 LEU A O 1
ATOM 7589 N N . TYR A 1 953 ? -9.237 13.452 37.996 1.00 78.62 953 TYR A N 1
ATOM 7590 C CA . TYR A 1 953 ? -8.321 14.195 38.854 1.00 78.62 953 TYR A CA 1
ATOM 7591 C C . TYR A 1 953 ? -8.130 15.639 38.383 1.00 78.62 953 TYR A C 1
ATOM 7593 O O . TYR A 1 953 ? -8.234 16.566 39.182 1.00 78.62 953 TYR A O 1
ATOM 7601 N N . LYS A 1 954 ? -7.894 15.861 37.083 1.00 73.50 954 LYS A N 1
ATOM 7602 C CA . LYS A 1 954 ? -7.691 17.207 36.525 1.00 73.50 954 LYS A CA 1
ATOM 7603 C C . LYS A 1 954 ? -8.941 18.079 36.674 1.00 73.50 954 LYS A C 1
ATOM 7605 O O . LYS A 1 954 ? -8.816 19.250 37.024 1.00 73.50 954 LYS A O 1
ATOM 7610 N N . LYS A 1 955 ? -10.134 17.503 36.479 1.00 75.25 955 LYS A N 1
ATOM 7611 C CA . LYS A 1 955 ? -11.415 18.184 36.728 1.00 75.25 955 LYS A CA 1
ATOM 7612 C C . LYS A 1 955 ? -11.620 18.504 38.210 1.00 75.25 955 LYS A C 1
ATOM 7614 O O . LYS A 1 955 ? -11.944 19.643 38.534 1.00 75.25 955 LYS A O 1
ATOM 7619 N N . ALA A 1 956 ? -11.383 17.545 39.103 1.00 74.56 956 ALA A N 1
ATOM 7620 C CA . ALA A 1 956 ? -11.496 17.759 40.545 1.00 74.56 956 ALA A CA 1
ATOM 7621 C C . ALA A 1 956 ? -10.509 18.825 41.041 1.00 74.56 956 ALA A C 1
ATOM 7623 O O . ALA A 1 956 ? -10.895 19.729 41.771 1.00 74.56 956 ALA A O 1
ATOM 7624 N N . LYS A 1 957 ? -9.263 18.796 40.556 1.00 74.50 957 LYS A N 1
ATOM 7625 C CA . LYS A 1 957 ? -8.244 19.802 40.867 1.00 74.50 957 LYS A CA 1
ATOM 7626 C C . LYS A 1 957 ? -8.625 21.197 40.362 1.00 74.50 957 LYS A C 1
ATOM 7628 O O . LYS A 1 957 ? -8.438 22.164 41.086 1.00 74.50 957 LYS A O 1
ATOM 7633 N N . SER A 1 958 ? -9.196 21.306 39.158 1.00 69.62 958 SER A N 1
ATOM 7634 C CA . SER A 1 958 ? -9.673 22.596 38.631 1.00 69.62 958 SER A CA 1
ATOM 7635 C C . SER A 1 958 ? -10.868 23.171 39.395 1.00 69.62 958 SER A C 1
ATOM 7637 O O . SER A 1 958 ? -11.059 24.381 39.402 1.00 69.62 958 SER A O 1
ATOM 7639 N N . LEU A 1 959 ? -11.669 22.311 40.032 1.00 70.44 959 LEU A N 1
ATOM 7640 C CA . LEU A 1 959 ? -12.798 22.722 40.868 1.00 70.44 959 LEU A CA 1
ATOM 7641 C C . LEU A 1 959 ? -12.360 23.077 42.296 1.00 70.44 959 LEU A C 1
ATOM 7643 O O . LEU A 1 959 ? -12.956 23.965 42.897 1.00 70.44 959 LEU A O 1
ATOM 7647 N N . ALA A 1 960 ? -11.340 22.395 42.825 1.00 68.06 960 ALA A N 1
ATOM 7648 C CA . ALA A 1 960 ? -10.817 22.621 44.170 1.00 68.06 960 ALA A CA 1
ATOM 7649 C C . ALA A 1 960 ? -9.976 23.907 44.277 1.00 68.06 960 ALA A C 1
ATOM 7651 O O . ALA A 1 960 ? -10.122 24.625 45.260 1.00 68.06 960 ALA A O 1
ATOM 7652 N N . ASP A 1 961 ? -9.170 24.235 43.256 1.00 66.12 961 ASP A N 1
ATOM 7653 C CA . ASP A 1 961 ? -8.359 25.463 43.209 1.00 66.12 961 ASP A CA 1
ATOM 7654 C C . ASP A 1 961 ? -8.645 26.302 41.942 1.00 66.12 961 ASP A C 1
ATOM 7656 O O . ASP A 1 961 ? -7.882 26.253 40.968 1.00 66.12 961 ASP A O 1
ATOM 7660 N N . PRO A 1 962 ? -9.711 27.125 41.933 1.00 66.00 962 PRO A N 1
ATOM 7661 C CA . PRO A 1 962 ? -10.051 27.982 40.791 1.00 66.00 962 PRO A CA 1
ATOM 7662 C C . PRO A 1 962 ? -8.997 29.062 40.482 1.00 66.00 962 PRO A C 1
ATOM 7664 O O . PRO A 1 962 ? -8.875 29.492 39.338 1.00 66.00 962 PRO A O 1
ATOM 7667 N N . PHE A 1 963 ? -8.220 29.487 41.487 1.00 66.31 963 PHE A N 1
ATOM 7668 C CA . PHE A 1 963 ? -7.264 30.604 41.404 1.00 66.31 963 PHE A CA 1
ATOM 7669 C C . PHE A 1 963 ? -5.799 30.167 41.234 1.00 66.31 963 PHE A C 1
ATOM 7671 O O . PHE A 1 963 ? -4.900 31.007 41.227 1.00 66.31 963 PHE A O 1
ATOM 7678 N N . ALA A 1 964 ? -5.521 28.867 41.063 1.00 64.62 964 ALA A N 1
ATOM 7679 C CA . ALA A 1 964 ? -4.149 28.367 40.911 1.00 64.62 964 ALA A CA 1
ATOM 7680 C C . ALA A 1 964 ? -3.417 28.963 39.695 1.00 64.62 964 ALA A C 1
ATOM 7682 O O . ALA A 1 964 ? -2.195 29.100 39.713 1.00 64.62 964 ALA A O 1
ATOM 7683 N N . TYR A 1 965 ? -4.155 29.327 38.642 1.00 54.53 965 TYR A N 1
ATOM 7684 C CA . TYR A 1 965 ? -3.587 29.966 37.455 1.00 54.53 965 TYR A CA 1
ATOM 7685 C C . TYR A 1 965 ? -3.143 31.411 37.732 1.00 54.53 965 TYR A C 1
ATOM 7687 O O . TYR A 1 965 ? -2.049 31.798 37.326 1.00 54.53 965 TYR A O 1
ATOM 7695 N N . ASP A 1 966 ? -3.929 32.175 38.493 1.00 63.62 966 ASP A N 1
ATOM 7696 C CA . ASP A 1 966 ? -3.588 33.550 38.875 1.00 63.62 966 ASP A CA 1
ATOM 7697 C C . ASP A 1 966 ? -2.429 33.581 39.881 1.00 63.62 966 ASP A C 1
ATOM 7699 O O . ASP A 1 966 ? -1.488 34.356 39.713 1.00 63.62 966 ASP A O 1
ATOM 7703 N N . ALA A 1 967 ? -2.421 32.661 40.852 1.00 66.69 967 ALA A N 1
ATOM 7704 C CA . ALA A 1 967 ? -1.313 32.495 41.795 1.00 66.69 967 ALA A CA 1
ATOM 7705 C C . ALA A 1 967 ? -0.004 32.085 41.091 1.00 66.69 967 ALA A C 1
ATOM 7707 O O . ALA A 1 967 ? 1.070 32.596 41.411 1.00 66.69 967 ALA A O 1
ATOM 7708 N N . TYR A 1 968 ? -0.084 31.211 40.081 1.00 65.44 968 TYR A N 1
ATOM 7709 C CA . TYR A 1 968 ? 1.062 30.843 39.245 1.00 65.44 968 TYR A CA 1
ATOM 7710 C C . TYR A 1 968 ? 1.587 32.033 38.424 1.00 65.44 968 TYR A C 1
ATOM 7712 O O . TYR A 1 968 ? 2.801 32.200 38.283 1.00 65.44 968 TYR A O 1
ATOM 7720 N N . ILE A 1 969 ? 0.697 32.893 37.912 1.00 67.69 969 ILE A N 1
ATOM 7721 C CA . ILE A 1 969 ? 1.078 34.134 37.221 1.00 67.69 969 ILE A CA 1
ATOM 7722 C C . ILE A 1 969 ? 1.758 35.114 38.183 1.00 67.69 969 ILE A C 1
ATOM 7724 O O . ILE A 1 969 ? 2.767 35.715 37.815 1.00 67.69 969 ILE A O 1
ATOM 7728 N N . GLU A 1 970 ? 1.244 35.282 39.402 1.00 72.94 970 GLU A N 1
ATOM 7729 C CA . GLU A 1 970 ? 1.868 36.140 40.415 1.00 72.94 970 GLU A CA 1
ATOM 7730 C C . GLU A 1 970 ? 3.251 35.633 40.828 1.00 72.94 970 GLU A C 1
ATOM 7732 O O . GLU A 1 970 ? 4.186 36.428 40.920 1.00 72.94 970 GLU A O 1
ATOM 7737 N N . GLN A 1 971 ? 3.415 34.320 40.986 1.00 72.25 971 GLN A N 1
ATOM 7738 C CA . GLN A 1 971 ? 4.705 33.711 41.302 1.00 72.25 971 GLN A CA 1
ATOM 7739 C C . GLN A 1 971 ? 5.715 33.911 40.163 1.00 72.25 971 GLN A C 1
ATOM 7741 O O . GLN A 1 971 ? 6.815 34.400 40.397 1.00 72.25 971 GLN A O 1
ATOM 7746 N N . ARG A 1 972 ? 5.299 33.691 38.909 1.00 72.38 972 ARG A N 1
ATOM 7747 C CA . ARG A 1 972 ? 6.113 33.979 37.713 1.00 72.38 972 ARG A CA 1
ATOM 7748 C C . ARG A 1 972 ? 6.490 35.455 37.572 1.00 72.38 972 ARG A C 1
ATOM 7750 O O . ARG A 1 972 ? 7.570 35.753 37.067 1.00 72.38 972 ARG A O 1
ATOM 7757 N N . LYS A 1 973 ? 5.607 36.381 37.965 1.00 73.94 973 LYS A N 1
ATOM 7758 C CA . LYS A 1 973 ? 5.917 37.821 37.998 1.00 73.94 973 LYS A CA 1
ATOM 7759 C C . LYS A 1 973 ? 6.960 38.134 39.065 1.00 73.94 973 LYS A C 1
ATOM 7761 O O . LYS A 1 973 ? 7.836 38.953 38.813 1.00 73.94 973 LYS A O 1
ATOM 7766 N N . LYS A 1 974 ? 6.874 37.480 40.224 1.00 74.75 974 LYS A N 1
ATOM 7767 C CA . LYS A 1 974 ? 7.818 37.640 41.332 1.00 74.75 974 LYS A CA 1
ATOM 7768 C C . LYS A 1 974 ? 9.208 37.117 40.967 1.00 74.75 974 LYS A C 1
ATOM 7770 O O . LYS A 1 974 ? 10.171 37.855 41.110 1.00 74.75 974 LYS A O 1
ATOM 7775 N N . ASP A 1 975 ? 9.275 35.927 40.372 1.00 76.38 975 ASP A N 1
ATOM 7776 C CA . ASP A 1 975 ? 10.531 35.323 39.912 1.00 76.38 975 ASP A CA 1
ATOM 7777 C C . ASP A 1 975 ? 11.213 36.188 38.840 1.00 76.38 975 ASP A C 1
ATOM 7779 O O . ASP A 1 975 ? 12.418 36.410 38.896 1.00 76.38 975 ASP A O 1
ATOM 7783 N N . LYS A 1 976 ? 10.439 36.762 37.904 1.00 76.31 976 LYS A N 1
ATOM 7784 C CA . LYS A 1 976 ? 10.967 37.721 36.918 1.00 76.31 976 LYS A CA 1
ATOM 7785 C C . LYS A 1 976 ? 11.476 39.018 37.550 1.00 76.31 976 LYS A C 1
ATOM 7787 O O . LYS A 1 976 ? 12.506 39.523 37.126 1.00 76.31 976 LYS A O 1
ATOM 7792 N N . LEU A 1 977 ? 10.768 39.555 38.544 1.00 76.25 977 LEU A N 1
ATOM 7793 C CA . LEU A 1 977 ? 11.191 40.752 39.283 1.00 76.25 977 LEU A CA 1
ATOM 7794 C C . LEU A 1 977 ? 12.485 40.511 40.071 1.00 76.25 977 LEU A C 1
ATOM 7796 O O . LEU A 1 977 ? 13.322 41.407 40.173 1.00 76.25 977 LEU A O 1
ATOM 7800 N N . ASP A 1 978 ? 12.653 39.310 40.620 1.00 74.12 978 ASP A N 1
ATOM 7801 C CA . ASP A 1 978 ? 13.864 38.923 41.338 1.00 74.12 978 ASP A CA 1
ATOM 7802 C C . ASP A 1 978 ? 15.036 38.648 40.373 1.00 74.12 978 ASP A C 1
ATOM 7804 O O . ASP A 1 978 ? 16.168 39.030 40.675 1.00 74.12 978 ASP A O 1
ATOM 7808 N N . GLU A 1 979 ? 14.783 38.096 39.180 1.00 73.56 979 GLU A N 1
ATOM 7809 C CA . GLU A 1 979 ? 15.774 37.998 38.092 1.00 73.56 979 GLU A CA 1
ATOM 7810 C C . GLU A 1 979 ? 16.203 39.379 37.562 1.00 73.56 979 GLU A C 1
ATOM 7812 O O . GLU A 1 979 ? 17.390 39.607 37.320 1.00 73.56 979 GLU A O 1
ATOM 7817 N N . GLU A 1 980 ? 15.269 40.324 37.419 1.00 73.06 980 GLU A N 1
ATOM 7818 C CA . GLU A 1 980 ? 15.569 41.707 37.021 1.00 73.06 980 GLU A CA 1
ATOM 7819 C C . GLU A 1 980 ? 16.395 42.437 38.093 1.00 73.06 980 GLU A C 1
ATOM 7821 O O . GLU A 1 980 ? 17.416 43.038 37.762 1.00 73.06 980 GLU A O 1
ATOM 7826 N N . ARG A 1 981 ? 16.061 42.295 39.387 1.00 67.75 981 ARG A N 1
ATOM 7827 C CA . ARG A 1 981 ? 16.896 42.822 40.488 1.00 67.75 981 ARG A CA 1
ATOM 7828 C C . ARG A 1 981 ? 18.286 42.197 40.539 1.00 67.75 981 ARG A C 1
ATOM 7830 O O . ARG A 1 981 ? 19.253 42.887 40.852 1.00 67.75 981 ARG A O 1
ATOM 7837 N N . ALA A 1 982 ? 18.401 40.899 40.262 1.00 66.06 982 ALA A N 1
ATOM 7838 C CA . ALA A 1 982 ? 19.689 40.212 40.231 1.00 66.06 982 ALA A CA 1
ATOM 7839 C C . ALA A 1 982 ? 20.575 40.681 39.062 1.00 66.06 982 ALA A C 1
ATOM 7841 O O . ALA A 1 982 ? 21.800 40.662 39.186 1.00 66.06 982 ALA A O 1
ATOM 7842 N N . ASN A 1 983 ? 19.970 41.129 37.957 1.00 60.97 983 ASN A N 1
ATOM 7843 C CA . ASN A 1 983 ? 20.679 41.723 36.823 1.00 60.97 983 ASN A CA 1
ATOM 7844 C C . ASN A 1 983 ? 21.047 43.202 37.033 1.00 60.97 983 ASN A C 1
ATOM 7846 O O . ASN A 1 983 ? 22.034 43.632 36.455 1.00 60.97 983 ASN A O 1
ATOM 7850 N N . GLU A 1 984 ? 20.322 43.968 37.857 1.00 55.66 984 GLU A N 1
ATOM 7851 C CA . GLU A 1 984 ? 20.703 45.350 38.220 1.00 55.66 984 GLU A CA 1
ATOM 7852 C C . GLU A 1 984 ? 21.837 45.425 39.263 1.00 55.66 984 GLU A C 1
ATOM 7854 O O . GLU A 1 984 ? 22.499 46.453 39.394 1.00 55.66 984 GLU A O 1
ATOM 7859 N N . LEU A 1 985 ? 22.072 44.343 40.014 1.00 49.72 985 LEU A N 1
ATOM 7860 C CA . LEU A 1 985 ? 23.151 44.218 41.007 1.00 49.72 985 LEU A CA 1
ATOM 7861 C C . LEU A 1 985 ? 24.470 43.655 40.430 1.00 49.72 985 LEU A C 1
ATOM 7863 O O . LEU A 1 985 ? 25.416 43.427 41.189 1.00 49.72 985 LEU A O 1
ATOM 7867 N N . ARG A 1 986 ? 24.545 43.431 39.113 1.00 44.09 986 ARG A N 1
ATOM 7868 C CA . ARG A 1 986 ? 25.760 43.076 38.359 1.00 44.09 986 ARG A CA 1
ATOM 7869 C C . ARG A 1 986 ? 26.139 44.200 37.411 1.00 44.09 986 ARG A C 1
ATOM 7871 O O . ARG A 1 986 ? 27.363 44.391 37.238 1.00 44.09 986 ARG A O 1
#

Sequence (986 aa):
MDISATAFLFLTFLSLCLYLLLFASPKKSKSNQGFKHFPIVGTLPLFLLNRHRFLDWSTEVLSNCQTNTAVFRRPGKVHGVITANPLVVEHILKTQFENYPKGKRFISLLEDFLGRGIFNSDGEIWKVQRKTASYEFNTKSLRNFVMENVTVEIQTRLLPILGKASETERILDLQDVLERFAFDNVCKLAFNFDPCCLGGDGTSGADFMRAFEDAATLSSGRFMYALPGLYKVKKFLNMGSERTLKKSIARVHKFAEDVIRSRMEEKKTTHVKNDQDLLSRFMGSQENNSPEFLRDIIISFILAGRDTTSSALTWFFWILSSRPNITQKILKELETIRSRTGKKLGAEYSFEELRDMHYLQAALSETLRLYPPVPVDTKACRHEDVLPDGTLVGREWFVTYHTYAMGRMERIWGENCGEFLPERWVENGVCRAESPFRFPVFHAGPRMCLGKEMAYIQMKSIAAAVIERFEVGMAEKEKSPKYLLSLTLRMENGCPVVPFSHPFHLPPRYPPPPSPGSALPPWLIATAISLNQSSMAYEGGNLKSTSINGVKLYTVASQQRSLATWINPKKLRALRKDKDYTSRVDLIQDLRFDIASSKIKATPDGEFLIASGIYPPQVKVYELRELSLKFKRHFDSEIIDFQILDDDYSKLAFMCADRSIVLHAKYGKHHTLRIPRMGRNIEYDNWSADLLCAASSPDVYRISLQQGRFLPPLNTESPAINVVSRSKLHGVVACGGVDGAVECFDTRTKLSSIGRIDAIAPAGDKDQEVTALAFDDIGGFQMAVGSSSGKILIYDLRSSDPIRIKDHMYDSPILNIKWHSTLNSEKPKMITTDKHIVRIWDPDTGEGMTSIEPTLGPINDTCVFKDSGLMLLALNSSQIPSYFLPALGPAPKWCSYLENLTEELEEGAETTIYDDFKFLTKEELERLNLTNLIGTNLLRAYLHGFFIDYRLYKKAKSLADPFAYDAYIEQRKKDKLDEERANELR

InterPro domains:
  IPR001128 Cytochrome P450 [PF00067] (74-482)
  IPR017972 Cytochrome P450, conserved site [PS00086] (442-451)
  IPR040382 Nucleolar protein 10/Enp2 [PTHR14927] (543-983)
  IPR056550 Nucleolar protein 10-like, second domain [PF23097] (913-961)
  IPR056551 Nucleolar protein 10-like, N-terminal domain [PF23098] (545-908)

pLDDT: mean 81.55, std 15.84, range [21.97, 96.56]

Radius of gyration: 38.28 Å; chains: 1; bounding box: 80×104×107 Å

Organism: NCBI:txid37648

Foldseek 3Di:
DPVVVVVVVVVVVVVVVVVCQVPVDDDDDPDFAAQDQGPPAGNLVVLVVCVLVVQVVLLVSLLRGPQSKHWGDGPPPATAIEHLHLQLQCCCFPVPVVQWAQDDLNLVLLCLQLNCALQNHDDPSNVVNLVLLLVLLVDPLLVVVLQVLLVCCCVVFVVVVLVVLQVVLNKDFLLLLLLQSLLQSLCCAALVDGQCCSDDPNPRCPLLSVLLQLLQFLSQCLVSDNHNCVVVVCCVVCDDSNVSNVVSSVSLLVVLLVSVVVVVVVVVPDPDPPCNHSLSSQCVDPVRNDSSSSSSHSSVSSCQRRQQLSQLLLLLLVVCLVPVVLLVVLLVLLVVLCVVVVHDQLDADDPVSLQLSFLLLLSSLLSCLQFQFQQKRKTFRCCWDQGPVRDTDHHRHIYMYGSNSLQQHCVLQNPCSVDRDSCVQADPNGGHDDDCSSRVSQHDHPSGHSCPVSSSVSSSRNCSNQSSFWDKHFPDPPDDFRWRDGSTTAGPVGTITRTHGDPVDDDDDDDDDDDDDDDDDDDPPPPDPDPDDDDDDDDAQAFDWDDDPNFIKTWQDDDDAPDQPPPDVVVVVVCCPPNRSVRRGDLAPQQFANFFWFEWEAAQLNQWIWTFDQVQTKIWIGGLLVSYTPDMDGDPFHFQEKDCLDSDNAWIWTQGQVQWIFIAGPVGTDDIDGDPAGFQYWDADNVQRWIWTFGQAQWTWIARPVVRDIDGTQGHPAGGWRDWEAAPPQGWIWTWHQQQKIWIAHPPDDSHTPDIASQCVVVVDGRWTFHEWDADNPPRQWIWTWIQQQKIFIDGVVDSHTPDIAHPPPGGTWHYKDWADAPLDPAIWIWTDGQFKIWIGGPVPNDTPDMDGDPAATFNYKYDDHNAQKIWTTHSGGHIIIMGGVNRHAHDPSPNVVVVSVVVVVVVDDPPVPPQKDWDAPVRCVLLVNPVCVPPPQWDDDDRTTIHGNVVVVVSVCVSCVCVVVVVVVVVVVVVVVVVVVVVVD